Protein AF-A0A9W4TTJ5-F1 (afdb_monomer_lite)

Radius of gyration: 41.64 Å; chains: 1; bounding box: 112×116×108 Å

Structure (mmCIF, N/CA/C/O backbone):
data_AF-A0A9W4TTJ5-F1
#
_entry.id   AF-A0A9W4TTJ5-F1
#
loop_
_atom_site.group_PDB
_atom_site.id
_atom_site.type_symbol
_atom_site.label_atom_id
_atom_site.label_alt_id
_atom_site.label_comp_id
_atom_site.label_asym_id
_atom_site.label_entity_id
_atom_site.label_seq_id
_atom_site.pdbx_PDB_ins_code
_atom_site.Cartn_x
_atom_site.Cartn_y
_atom_site.Cartn_z
_atom_site.occupancy
_atom_site.B_iso_or_equiv
_atom_site.auth_seq_id
_atom_site.auth_comp_id
_atom_site.auth_asym_id
_atom_site.auth_atom_id
_atom_site.pdbx_PDB_model_num
ATOM 1 N N . MET A 1 1 ? -39.920 -9.223 33.419 1.00 77.06 1 MET A N 1
ATOM 2 C CA . MET A 1 1 ? -38.624 -9.877 33.773 1.00 77.06 1 MET A CA 1
ATOM 3 C C . MET A 1 1 ? -37.511 -9.271 32.918 1.00 77.06 1 MET A C 1
ATOM 5 O O . MET A 1 1 ? -37.750 -9.082 31.733 1.00 77.06 1 MET A O 1
ATOM 9 N N . LEU A 1 2 ? -36.345 -8.915 33.475 1.00 87.44 2 LEU A N 1
ATOM 10 C CA . LEU A 1 2 ? -35.277 -8.243 32.709 1.00 87.44 2 LEU A CA 1
ATOM 11 C C . LEU A 1 2 ? -34.411 -9.246 31.937 1.00 87.44 2 LEU A C 1
ATOM 13 O O . LEU A 1 2 ? -33.906 -10.200 32.526 1.00 87.44 2 LEU A O 1
ATOM 17 N N . GLN A 1 3 ? -34.194 -9.008 30.645 1.00 89.88 3 GLN A N 1
ATOM 18 C CA . GLN A 1 3 ? -33.392 -9.871 29.775 1.00 89.88 3 GLN A CA 1
ATOM 19 C C . GLN A 1 3 ? -32.126 -9.146 29.316 1.00 89.88 3 GLN A C 1
ATOM 21 O O . GLN A 1 3 ? -32.189 -8.151 28.594 1.00 89.88 3 GLN A O 1
ATOM 26 N N . LEU A 1 4 ? -30.961 -9.637 29.735 1.00 90.50 4 LEU A N 1
ATOM 27 C CA . LEU A 1 4 ? -29.662 -9.100 29.344 1.00 90.50 4 LEU A CA 1
ATOM 28 C C . LEU A 1 4 ? -29.084 -9.915 28.183 1.00 90.50 4 LEU A C 1
ATOM 30 O O . LEU A 1 4 ? -28.655 -11.055 28.356 1.00 90.50 4 LEU A O 1
ATOM 34 N N . HIS A 1 5 ? -28.999 -9.298 27.012 1.00 91.56 5 HIS A N 1
ATOM 35 C CA . HIS A 1 5 ? -28.418 -9.876 25.807 1.00 91.56 5 HIS A CA 1
ATOM 36 C C . HIS A 1 5 ? -26.919 -9.568 25.723 1.00 91.56 5 HIS A C 1
ATOM 38 O O . HIS A 1 5 ? -26.512 -8.403 25.676 1.00 91.56 5 HIS A O 1
ATOM 44 N N . VAL A 1 6 ? -26.093 -10.617 25.672 1.00 91.19 6 VAL A N 1
ATOM 45 C CA . VAL A 1 6 ? -24.621 -10.518 25.673 1.00 91.19 6 VAL A CA 1
ATOM 46 C C . VAL A 1 6 ? -23.963 -11.412 24.624 1.00 91.19 6 VAL A C 1
ATOM 48 O O . VAL A 1 6 ? -24.590 -12.305 24.048 1.00 91.19 6 VAL A O 1
ATOM 51 N N . TRP A 1 7 ? -22.668 -11.168 24.406 1.00 90.44 7 TRP A N 1
ATOM 52 C CA . TRP A 1 7 ? -21.776 -12.068 23.679 1.00 90.44 7 TRP A CA 1
ATOM 53 C C . TRP A 1 7 ? -21.343 -13.242 24.556 1.00 90.44 7 TRP A C 1
ATOM 55 O O . TRP A 1 7 ? -20.817 -13.024 25.648 1.00 90.44 7 TRP A O 1
ATOM 65 N N . GLY A 1 8 ? -21.473 -14.477 24.077 1.00 88.38 8 GLY A N 1
ATOM 66 C CA . GLY A 1 8 ? -21.010 -15.643 24.829 1.00 88.38 8 GLY A CA 1
ATOM 67 C C . GLY A 1 8 ? -21.363 -16.996 24.223 1.00 88.38 8 GLY A C 1
ATOM 68 O O . GLY A 1 8 ? -22.111 -17.095 23.249 1.00 88.38 8 GLY A O 1
ATOM 69 N N . ILE A 1 9 ? -20.768 -18.041 24.797 1.00 84.44 9 ILE A N 1
ATOM 70 C CA . ILE A 1 9 ? -20.909 -19.448 24.383 1.00 84.44 9 ILE A CA 1
ATOM 71 C C . ILE A 1 9 ? -20.936 -20.312 25.642 1.00 84.44 9 ILE A C 1
ATOM 73 O O . ILE A 1 9 ? -20.249 -20.001 26.613 1.00 84.44 9 ILE A O 1
ATOM 77 N N . ASN A 1 10 ? -21.687 -21.417 25.620 1.00 79.75 10 ASN A N 1
ATOM 78 C CA . ASN A 1 10 ? -21.668 -22.450 26.663 1.00 79.75 10 ASN A CA 1
ATOM 79 C C . ASN A 1 10 ? -21.830 -21.892 28.089 1.00 79.75 10 ASN A C 1
ATOM 81 O O . ASN A 1 10 ? -21.067 -22.251 28.979 1.00 79.75 10 ASN A O 1
ATOM 85 N N . ASN A 1 11 ? -22.804 -20.999 28.290 1.00 80.81 11 ASN A N 1
ATOM 86 C CA . ASN A 1 11 ? -23.084 -20.354 29.581 1.00 80.81 11 ASN A CA 1
ATOM 87 C C . ASN A 1 11 ? -21.908 -19.528 30.140 1.00 80.81 11 ASN A C 1
ATOM 89 O O . ASN A 1 11 ? -21.818 -19.307 31.339 1.00 80.81 11 ASN A O 1
ATOM 93 N N . SER A 1 12 ? -21.018 -19.048 29.270 1.00 82.56 12 SER A N 1
ATOM 94 C CA . SER A 1 12 ? -19.937 -18.129 29.625 1.00 82.56 12 SER A CA 1
ATOM 95 C C . SER A 1 12 ? -19.986 -16.884 28.742 1.00 82.56 12 SER A C 1
ATOM 97 O O . SER A 1 12 ? -20.263 -16.961 27.540 1.00 82.56 12 SER A O 1
ATOM 99 N N . ILE A 1 13 ? -19.732 -15.721 29.342 1.00 87.25 13 ILE A N 1
ATOM 100 C CA . ILE A 1 13 ? -19.665 -14.442 28.628 1.00 87.25 13 ILE A CA 1
ATOM 101 C C . ILE A 1 13 ? -18.306 -14.341 27.936 1.00 87.25 13 ILE A C 1
ATOM 103 O O . ILE A 1 13 ? -17.266 -14.652 28.516 1.00 87.25 13 ILE A O 1
ATOM 107 N N . SER A 1 14 ? -18.306 -13.910 26.679 1.00 88.81 14 SER A N 1
ATOM 108 C CA . SER A 1 14 ? -17.086 -13.795 25.890 1.00 88.81 14 SER A CA 1
ATOM 109 C C . SER A 1 14 ? -16.284 -12.542 26.229 1.00 88.81 14 SER A C 1
ATOM 111 O O . SER A 1 14 ? -16.827 -11.451 26.382 1.00 88.81 14 SER A O 1
ATOM 113 N N . ILE A 1 15 ? -14.960 -12.693 26.197 1.00 88.06 15 ILE A N 1
ATOM 114 C CA . ILE A 1 15 ? -13.967 -11.620 26.354 1.00 88.06 15 ILE A CA 1
ATOM 115 C C . ILE A 1 15 ? -14.020 -10.586 25.209 1.00 88.06 15 ILE A C 1
ATOM 117 O O . ILE A 1 15 ? -13.455 -9.502 25.325 1.00 88.06 15 ILE A O 1
ATOM 121 N N . ILE A 1 16 ? -14.708 -10.885 24.099 1.00 89.12 16 ILE A N 1
ATOM 122 C CA . ILE A 1 16 ? -14.801 -9.979 22.940 1.00 89.12 16 ILE A CA 1
ATOM 123 C C . ILE A 1 16 ? -15.428 -8.627 23.310 1.00 89.12 16 ILE A C 1
ATOM 125 O O . ILE A 1 16 ? -15.046 -7.610 22.735 1.00 89.12 16 ILE A O 1
ATOM 129 N N . SER A 1 17 ? -16.350 -8.596 24.278 1.00 90.44 17 SER A N 1
ATOM 130 C CA . SER A 1 17 ? -16.994 -7.364 24.741 1.00 90.44 17 SER A CA 1
ATOM 131 C C . SER A 1 17 ? -16.802 -7.176 26.252 1.00 90.44 17 SER A C 1
ATOM 133 O O . SER A 1 17 ? -17.544 -7.766 27.044 1.00 90.44 17 SER A O 1
ATOM 135 N N . PRO A 1 18 ? -15.855 -6.315 26.670 1.00 91.69 18 PRO A N 1
ATOM 136 C CA . PRO A 1 18 ? -15.650 -5.971 28.078 1.00 91.69 18 PRO A CA 1
ATOM 137 C C . PRO A 1 18 ? -16.889 -5.338 28.723 1.00 91.69 18 PRO A C 1
ATOM 139 O O . PRO A 1 18 ? -17.163 -5.568 29.897 1.00 91.69 18 PRO A O 1
ATOM 142 N N . GLU A 1 19 ? -17.681 -4.589 27.949 1.00 92.12 19 GLU A N 1
ATOM 143 C CA . GLU A 1 19 ? -18.937 -3.989 28.416 1.00 92.12 19 GLU A CA 1
ATOM 144 C C . GLU A 1 19 ? -19.959 -5.048 28.853 1.00 92.12 19 GLU A C 1
ATOM 146 O O . GLU A 1 19 ? -20.616 -4.872 29.877 1.00 92.12 19 GLU A O 1
ATOM 151 N N . CYS A 1 20 ? -20.065 -6.175 28.134 1.00 91.00 20 CYS A N 1
ATOM 152 C CA . CYS A 1 20 ? -20.955 -7.275 28.524 1.00 91.00 20 CYS A CA 1
ATOM 153 C C . CYS A 1 20 ? -20.565 -7.859 29.890 1.00 91.00 20 CYS A C 1
ATOM 155 O O . CYS A 1 20 ? -21.432 -8.138 30.719 1.00 91.00 20 CYS A O 1
ATOM 157 N N . ILE A 1 21 ? -19.260 -8.005 30.134 1.00 88.06 21 ILE A N 1
ATOM 158 C CA . ILE A 1 21 ? -18.724 -8.506 31.404 1.00 88.06 21 ILE A CA 1
ATOM 159 C C . ILE A 1 21 ? -18.997 -7.496 32.525 1.00 88.06 21 ILE A C 1
ATOM 161 O O . ILE A 1 21 ? -19.544 -7.871 33.561 1.00 88.06 21 ILE A O 1
ATOM 165 N N . ALA A 1 22 ? -18.714 -6.210 32.299 1.00 88.44 22 ALA A N 1
ATOM 166 C CA . ALA A 1 22 ? -18.931 -5.157 33.290 1.00 88.44 22 ALA A CA 1
ATOM 167 C C . ALA A 1 22 ? -20.396 -5.078 33.756 1.00 88.44 22 ALA A C 1
ATOM 169 O O . ALA A 1 22 ? -20.662 -4.989 34.954 1.00 88.44 22 ALA A O 1
ATOM 170 N N . ILE A 1 23 ? -21.353 -5.161 32.826 1.00 88.62 23 ILE A N 1
ATOM 171 C CA . ILE A 1 23 ? -22.783 -5.141 33.165 1.00 88.62 23 ILE A CA 1
ATOM 172 C C . ILE A 1 23 ? -23.198 -6.412 33.894 1.00 88.62 23 ILE A C 1
ATOM 174 O O . ILE A 1 23 ? -23.952 -6.333 34.859 1.00 88.62 23 ILE A O 1
ATOM 178 N N . SER A 1 24 ? -22.689 -7.575 33.484 1.00 85.06 24 SER A N 1
ATOM 179 C CA . SER A 1 24 ? -22.984 -8.819 34.197 1.00 85.06 24 SER A CA 1
ATOM 180 C C . SER A 1 24 ? -22.539 -8.756 35.661 1.00 85.06 24 SER A C 1
ATOM 182 O O . SER A 1 24 ? -23.285 -9.174 36.544 1.00 85.06 24 SER A O 1
ATOM 184 N N . TRP A 1 25 ? -21.383 -8.141 35.936 1.00 83.00 25 TRP A N 1
ATOM 185 C CA . TRP A 1 25 ? -20.897 -7.916 37.296 1.00 83.00 25 TRP A CA 1
ATOM 186 C C . TRP A 1 25 ? -21.751 -6.902 38.059 1.00 83.00 25 TRP A C 1
ATOM 188 O O . TRP A 1 25 ? -22.057 -7.140 39.226 1.00 83.00 25 TRP A O 1
ATOM 198 N N . LEU A 1 26 ? -22.181 -5.813 37.416 1.00 82.31 26 LEU A N 1
ATOM 199 C CA . LEU A 1 26 ? -23.078 -4.823 38.025 1.00 82.31 26 LEU A CA 1
ATOM 200 C C . LEU A 1 26 ? -24.426 -5.434 38.417 1.00 82.31 26 LEU A C 1
ATOM 202 O O . LEU A 1 26 ? -24.849 -5.303 39.562 1.00 82.31 26 LEU A O 1
ATOM 206 N N . ILE A 1 27 ? -25.077 -6.134 37.486 1.00 80.81 27 ILE A N 1
ATOM 207 C CA . ILE A 1 27 ? -26.400 -6.722 37.711 1.00 80.81 27 ILE A CA 1
ATOM 208 C C . ILE A 1 27 ? -26.322 -7.879 38.717 1.00 80.81 27 ILE A C 1
ATOM 210 O O . ILE A 1 27 ? -27.228 -8.043 39.524 1.00 80.81 27 ILE A O 1
ATOM 214 N N . SER A 1 28 ? -25.221 -8.640 38.754 1.00 78.12 28 SER A N 1
ATOM 215 C CA . SER A 1 28 ? -25.053 -9.711 39.752 1.00 78.12 28 SER A CA 1
ATOM 216 C C . SER A 1 28 ? -25.068 -9.222 41.201 1.00 78.12 28 SER A C 1
ATOM 218 O O . SER A 1 28 ? -25.373 -9.997 42.104 1.00 78.12 28 SER A O 1
ATOM 220 N N . LYS A 1 29 ? -24.734 -7.947 41.425 1.00 75.38 29 LYS A N 1
ATOM 221 C CA . LYS A 1 29 ? -24.727 -7.333 42.754 1.00 75.38 29 LYS A CA 1
ATOM 222 C C . LYS A 1 29 ? -25.994 -6.527 43.053 1.00 75.38 29 LYS A C 1
ATOM 224 O O . LYS A 1 29 ? -26.147 -6.087 44.189 1.00 75.38 29 LYS A O 1
ATOM 229 N N . SER A 1 30 ? -26.880 -6.325 42.076 1.00 73.19 30 SER A N 1
ATOM 230 C CA . SER A 1 30 ? -28.169 -5.673 42.308 1.00 73.19 30 SER A CA 1
ATOM 231 C C . SER A 1 30 ? -29.232 -6.696 42.717 1.00 73.19 30 SER A C 1
ATOM 233 O O . SER A 1 30 ? -29.167 -7.873 42.367 1.00 73.19 30 SER A O 1
ATOM 235 N N . ASN A 1 31 ? -30.248 -6.245 43.454 1.00 73.00 31 ASN A N 1
ATOM 236 C CA . ASN A 1 31 ? -31.358 -7.097 43.907 1.00 73.00 31 ASN A CA 1
ATOM 237 C C . ASN A 1 31 ? -32.425 -7.340 42.817 1.00 73.00 31 ASN A C 1
ATOM 239 O O . ASN A 1 31 ? -33.556 -7.713 43.128 1.00 73.00 31 ASN A O 1
ATOM 243 N N . LEU A 1 32 ? -32.107 -7.097 41.543 1.00 77.62 32 LEU A N 1
ATOM 244 C CA . LEU A 1 32 ? -33.068 -7.189 40.444 1.00 77.62 32 LEU A CA 1
ATOM 245 C C . LEU A 1 32 ? -33.240 -8.637 39.962 1.00 77.62 32 LEU A C 1
ATOM 247 O O . LEU A 1 32 ? -32.297 -9.426 39.917 1.00 77.62 32 LEU A O 1
ATOM 251 N N . GLU A 1 33 ? -34.451 -8.993 39.531 1.00 81.94 33 GLU A N 1
ATOM 252 C CA . GLU A 1 33 ? -34.690 -10.257 38.834 1.00 81.94 33 GLU A CA 1
ATOM 253 C C . GLU A 1 33 ? -34.352 -10.125 37.345 1.00 81.94 33 GLU A C 1
ATOM 255 O O . GLU A 1 33 ? -35.040 -9.437 36.586 1.00 81.94 33 GLU A O 1
ATOM 260 N N . TYR A 1 34 ? -33.286 -10.807 36.924 1.00 85.06 34 TYR A N 1
ATOM 261 C CA . TYR A 1 34 ? -32.784 -10.775 35.554 1.00 85.06 34 TYR A CA 1
ATOM 262 C C . TYR A 1 34 ? -32.434 -12.166 35.019 1.00 85.06 34 TYR A C 1
ATOM 264 O O . TYR A 1 34 ? -32.183 -13.098 35.785 1.00 85.06 34 TYR A O 1
ATOM 272 N N . GLU A 1 35 ? -32.375 -12.273 33.696 1.00 88.12 35 GLU A N 1
ATOM 273 C CA . GLU A 1 35 ? -31.934 -13.439 32.933 1.00 88.12 35 GLU A CA 1
ATOM 274 C C . GLU A 1 35 ? -30.853 -13.024 31.929 1.00 88.12 35 GLU A C 1
ATOM 276 O O . GLU A 1 35 ? -30.973 -11.987 31.276 1.00 88.12 35 GLU A O 1
ATOM 281 N N . VAL A 1 36 ? -29.789 -13.820 31.796 1.00 88.31 36 VAL A N 1
ATOM 282 C CA . VAL A 1 36 ? -28.696 -13.558 30.848 1.00 88.31 36 VAL A CA 1
ATOM 283 C C . VAL A 1 36 ? -28.863 -14.448 29.622 1.00 88.31 36 VAL A C 1
ATOM 285 O O . VAL A 1 36 ? -28.813 -15.676 29.715 1.00 88.31 36 VAL A O 1
ATOM 288 N N . ILE A 1 37 ? -29.031 -13.828 28.456 1.00 89.94 37 ILE A N 1
ATOM 289 C CA . ILE A 1 37 ? -29.275 -14.505 27.183 1.00 89.94 37 ILE A CA 1
ATOM 290 C C . ILE A 1 37 ? -28.055 -14.351 26.270 1.00 89.94 37 ILE A C 1
ATOM 292 O O . ILE A 1 37 ? -27.664 -13.247 25.873 1.00 89.94 37 ILE A O 1
ATOM 296 N N . LEU A 1 38 ? -27.478 -15.486 25.872 1.00 88.88 38 LEU A N 1
ATOM 297 C CA . LEU A 1 38 ? -26.341 -15.562 24.947 1.00 88.88 38 LEU A CA 1
ATOM 298 C C . LEU A 1 38 ? -26.800 -15.439 23.485 1.00 88.88 38 LEU A C 1
ATOM 300 O O . LEU A 1 38 ? -26.711 -16.382 22.702 1.00 88.88 38 LEU A O 1
ATOM 304 N N . SER A 1 39 ? -27.349 -14.281 23.125 1.00 87.62 39 SER A N 1
ATOM 305 C CA . SER A 1 39 ? -27.965 -14.070 21.805 1.00 87.62 39 SER A CA 1
ATOM 306 C C . SER A 1 39 ? -26.962 -13.934 20.657 1.00 87.62 39 SER A C 1
ATOM 308 O O . SER A 1 39 ? -27.263 -14.351 19.540 1.00 87.62 39 SER A O 1
ATOM 310 N N . ASN A 1 40 ? -25.783 -13.342 20.901 1.00 89.44 40 ASN A N 1
ATOM 311 C CA . ASN A 1 40 ? -24.770 -13.025 19.877 1.00 89.44 40 ASN A CA 1
ATOM 312 C C . ASN A 1 40 ? -25.302 -12.224 18.664 1.00 89.44 40 ASN A C 1
ATOM 314 O O . ASN A 1 40 ? -24.637 -12.113 17.632 1.00 89.44 40 ASN A O 1
ATOM 318 N N . ASN A 1 41 ? -26.504 -11.651 18.778 1.00 87.38 41 ASN A N 1
ATOM 319 C CA . ASN A 1 41 ? -27.199 -10.967 17.702 1.00 87.38 41 ASN A CA 1
ATOM 320 C C . ASN A 1 41 ? -27.193 -9.459 17.951 1.00 87.38 41 ASN A C 1
ATOM 322 O O . ASN A 1 41 ? -27.959 -8.939 18.760 1.00 87.38 41 ASN A O 1
ATOM 326 N N . THR A 1 42 ? -26.349 -8.742 17.211 1.00 87.25 42 THR A N 1
ATOM 327 C CA . THR A 1 42 ? -26.267 -7.278 17.292 1.00 87.25 42 THR A CA 1
ATOM 328 C C . THR A 1 42 ? -27.552 -6.580 16.863 1.00 87.25 42 THR A C 1
ATOM 330 O O . THR A 1 42 ? -27.821 -5.491 17.349 1.00 87.25 42 THR A O 1
ATOM 333 N N . ASN A 1 43 ? -28.351 -7.203 15.990 1.00 86.25 43 ASN A N 1
ATOM 334 C CA . ASN A 1 43 ? -29.550 -6.588 15.412 1.00 86.25 43 ASN A CA 1
ATOM 335 C C . ASN A 1 43 ? -30.696 -6.453 16.423 1.00 86.25 43 ASN A C 1
ATOM 337 O O . ASN A 1 43 ? -31.710 -5.840 16.110 1.00 86.25 43 ASN A O 1
ATOM 341 N N . LEU A 1 44 ? -30.568 -7.067 17.604 1.00 85.38 44 LEU A N 1
ATOM 342 C CA . LEU A 1 44 ? -31.515 -6.847 18.690 1.00 85.38 44 LEU A CA 1
ATOM 343 C C . LEU A 1 44 ? -31.405 -5.423 19.227 1.00 85.38 44 LEU A C 1
ATOM 345 O O . LEU A 1 44 ? -32.409 -4.894 19.669 1.00 85.38 44 LEU A O 1
ATOM 349 N N . SER A 1 45 ? -30.214 -4.818 19.172 1.00 86.06 45 SER A N 1
ATOM 350 C CA . SER A 1 45 ? -29.908 -3.473 19.665 1.00 86.06 45 SER A CA 1
ATOM 351 C C . SER A 1 45 ? -30.117 -2.413 18.589 1.00 86.06 45 SER A C 1
ATOM 353 O O . SER A 1 45 ? -29.627 -2.571 17.472 1.00 86.06 45 SER A O 1
ATOM 355 N N . ASN A 1 46 ? -30.733 -1.283 18.946 1.00 84.38 46 ASN A N 1
ATOM 356 C CA . ASN A 1 46 ? -30.862 -0.129 18.041 1.00 84.38 46 ASN A CA 1
ATOM 357 C C . ASN A 1 46 ? -29.495 0.451 17.643 1.00 84.38 46 ASN A C 1
ATOM 359 O O . ASN A 1 46 ? -29.344 1.001 16.558 1.00 84.38 46 ASN A O 1
ATOM 363 N N . LEU A 1 47 ? -28.483 0.292 18.504 1.00 83.19 47 LEU A N 1
ATOM 364 C CA . LEU A 1 47 ? -27.108 0.728 18.243 1.00 83.19 47 LEU A CA 1
ATOM 365 C C . LEU A 1 47 ? -26.277 -0.331 17.506 1.00 83.19 47 LEU A C 1
ATOM 367 O O . LEU A 1 47 ? -25.068 -0.162 17.351 1.00 83.19 47 LEU A O 1
ATOM 371 N N . ASN A 1 48 ? -26.882 -1.459 17.113 1.00 85.88 48 ASN A N 1
ATOM 372 C CA . ASN A 1 48 ? -26.180 -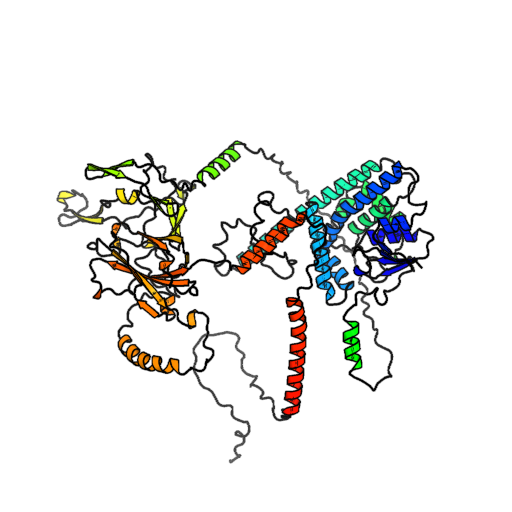2.614 16.553 1.00 85.88 48 ASN A CA 1
ATOM 373 C C . ASN A 1 48 ? -24.986 -3.080 17.416 1.00 85.88 48 ASN A C 1
ATOM 375 O O . ASN A 1 48 ? -24.001 -3.625 16.910 1.00 85.88 48 ASN A O 1
ATOM 379 N N . LYS A 1 49 ? -25.073 -2.878 18.736 1.00 86.44 49 LYS A N 1
ATOM 380 C CA . LYS A 1 49 ? -24.031 -3.200 19.716 1.00 86.44 49 LYS A CA 1
ATOM 381 C C . LYS A 1 49 ? -24.645 -3.910 20.918 1.00 86.44 49 LYS A C 1
ATOM 383 O O . LYS A 1 49 ? -25.696 -3.512 21.411 1.00 86.44 49 LYS A O 1
ATOM 388 N N . LEU A 1 50 ? -23.969 -4.956 21.386 1.00 90.38 50 LEU A N 1
ATOM 389 C CA . LEU A 1 50 ? -24.234 -5.588 22.680 1.00 90.38 50 LEU A CA 1
ATOM 390 C C . LEU A 1 50 ? -23.212 -5.045 23.690 1.00 90.38 50 LEU A C 1
ATOM 392 O O . LEU A 1 50 ? -22.064 -4.809 23.294 1.00 90.38 50 LEU A O 1
ATOM 396 N N . PRO A 1 51 ? -23.578 -4.859 24.966 1.00 92.69 51 PRO A N 1
ATOM 397 C CA . PRO A 1 51 ? -24.755 -5.407 25.656 1.00 92.69 51 PRO A CA 1
ATOM 398 C C . PRO A 1 51 ? -26.065 -4.633 25.431 1.00 92.69 51 PRO A C 1
ATOM 400 O O . PRO A 1 51 ? -26.055 -3.429 25.177 1.00 92.69 51 PRO A O 1
ATOM 403 N N . CYS A 1 52 ? -27.193 -5.335 25.553 1.00 92.00 52 CYS A N 1
ATOM 404 C CA . CYS A 1 52 ? -28.539 -4.766 25.460 1.00 92.00 52 CYS A CA 1
ATOM 405 C C . CYS A 1 52 ? -29.435 -5.345 26.561 1.00 92.00 52 CYS A C 1
ATOM 407 O O . CYS A 1 52 ? -29.459 -6.561 26.752 1.00 92.00 52 CYS A O 1
ATOM 409 N N . LEU A 1 53 ? -30.154 -4.488 27.284 1.00 90.56 53 LEU A N 1
ATOM 410 C CA . LEU A 1 53 ? -31.124 -4.884 28.302 1.00 90.56 53 LEU A CA 1
ATOM 411 C C . LEU A 1 53 ? -32.536 -4.650 27.764 1.00 90.56 53 LEU A C 1
ATOM 413 O O . LEU A 1 53 ? -32.906 -3.517 27.453 1.00 90.56 53 LEU A O 1
ATOM 417 N N . ILE A 1 54 ? -33.317 -5.720 27.670 1.00 89.94 54 ILE A N 1
ATOM 418 C CA . ILE A 1 54 ? -34.698 -5.693 27.197 1.00 89.94 54 ILE A CA 1
ATOM 419 C C . ILE A 1 54 ? -35.619 -5.931 28.393 1.00 89.94 54 ILE A C 1
ATOM 421 O O . ILE A 1 54 ? -35.507 -6.925 29.113 1.00 89.94 54 ILE A O 1
ATOM 425 N N . SER A 1 55 ? -36.512 -4.975 28.620 1.00 86.38 55 SER A N 1
ATOM 426 C CA . SER A 1 55 ? -37.676 -5.108 29.490 1.00 86.38 55 SER A CA 1
ATOM 427 C C . SER A 1 55 ? -38.921 -5.354 28.629 1.00 86.38 55 SER A C 1
ATOM 429 O O . SER A 1 55 ? -38.859 -5.306 27.404 1.00 86.38 55 SER A O 1
ATOM 431 N N . GLU A 1 56 ? -40.074 -5.586 29.251 1.00 82.00 56 GLU A N 1
ATOM 432 C CA . GLU A 1 56 ? -41.330 -5.860 28.534 1.00 82.00 56 GLU A CA 1
ATOM 433 C C . GLU A 1 56 ? -41.773 -4.696 27.631 1.00 82.00 56 GLU A C 1
ATOM 435 O O . GLU A 1 56 ? -42.428 -4.922 26.616 1.00 82.00 56 GLU A O 1
ATOM 440 N N . THR A 1 57 ? -41.390 -3.459 27.968 1.00 82.31 57 THR A N 1
ATOM 441 C CA . THR A 1 57 ? -41.780 -2.250 27.221 1.00 82.31 57 THR A CA 1
ATOM 442 C C . THR A 1 57 ? -40.606 -1.437 26.681 1.00 82.31 57 THR A C 1
ATOM 444 O O . THR A 1 57 ? -40.768 -0.726 25.695 1.00 82.31 57 THR A O 1
ATOM 447 N N . ASN A 1 58 ? -39.435 -1.518 27.322 1.00 87.88 58 ASN A N 1
ATOM 448 C CA . ASN A 1 58 ? -38.305 -0.625 27.067 1.00 87.88 58 ASN A CA 1
ATOM 449 C C . ASN A 1 58 ? -37.035 -1.407 26.745 1.00 87.88 58 ASN A C 1
ATOM 451 O O . ASN A 1 58 ? -36.813 -2.505 27.256 1.00 87.88 58 ASN A O 1
ATOM 455 N N . GLN A 1 59 ? -36.165 -0.778 25.964 1.00 89.56 59 GLN A N 1
ATOM 456 C CA . GLN A 1 59 ? -34.869 -1.308 25.579 1.00 89.56 59 GLN A CA 1
ATOM 457 C C . GLN A 1 59 ? -33.771 -0.303 25.926 1.00 89.56 59 GLN A C 1
ATOM 459 O O . GLN A 1 59 ? -33.870 0.864 25.554 1.00 89.56 59 GLN A O 1
ATOM 464 N N . TYR A 1 60 ? -32.718 -0.772 26.593 1.00 90.31 60 TYR A N 1
ATOM 465 C CA . TYR A 1 60 ? -31.558 0.029 26.989 1.00 90.31 60 TYR A CA 1
ATOM 466 C C . TYR A 1 60 ? -30.297 -0.548 26.341 1.00 90.31 60 TYR A C 1
ATOM 468 O O . TYR A 1 60 ? -30.029 -1.749 26.458 1.00 90.31 60 TYR A O 1
ATOM 476 N N . ASN A 1 61 ? -29.523 0.280 25.640 1.00 89.88 61 ASN A N 1
ATOM 477 C CA . ASN A 1 61 ? -28.403 -0.163 24.812 1.00 89.88 61 ASN A CA 1
ATOM 478 C C . ASN A 1 61 ? -27.059 0.368 25.330 1.00 89.88 61 ASN A C 1
ATOM 480 O O . ASN A 1 61 ? -26.881 1.555 25.597 1.00 89.88 61 ASN A O 1
ATOM 484 N N . GLY A 1 62 ? -26.065 -0.517 25.404 1.00 88.12 62 GLY A N 1
ATOM 485 C CA . GLY A 1 62 ? -24.714 -0.165 25.832 1.00 88.12 62 GLY A CA 1
ATOM 486 C C . GLY A 1 62 ? -24.585 0.110 27.333 1.00 88.12 62 GLY A C 1
ATOM 487 O O . GLY A 1 62 ? -25.550 0.100 28.094 1.00 88.12 62 GLY A O 1
ATOM 488 N N . PHE A 1 63 ? -23.348 0.342 27.772 1.00 89.88 63 PHE A N 1
ATOM 489 C CA . PHE A 1 63 ? -23.024 0.444 29.196 1.00 89.88 63 PHE A CA 1
ATOM 490 C C . PHE A 1 63 ? -23.732 1.599 29.918 1.00 89.88 63 PHE A C 1
ATOM 492 O O . PHE A 1 63 ? -24.323 1.382 30.971 1.00 89.88 63 PHE A O 1
ATOM 499 N N . ASN A 1 64 ? -23.707 2.811 29.356 1.00 89.19 64 ASN A N 1
ATOM 500 C CA . ASN A 1 64 ? -24.198 4.007 30.049 1.00 89.19 64 ASN A CA 1
ATOM 501 C C . ASN A 1 64 ? -25.724 4.015 30.231 1.00 89.19 64 ASN A C 1
ATOM 503 O O . ASN A 1 64 ? -26.201 4.369 31.304 1.00 89.19 64 ASN A O 1
ATOM 507 N N . GLU A 1 65 ? -26.496 3.618 29.213 1.00 88.69 65 GLU A N 1
ATOM 508 C CA . GLU A 1 65 ? -27.963 3.588 29.314 1.00 88.69 65 GLU A CA 1
ATOM 509 C C . GLU A 1 65 ? -28.429 2.522 30.303 1.00 88.69 65 GLU A C 1
ATOM 511 O O . GLU A 1 65 ? -29.301 2.777 31.131 1.00 88.69 65 GLU A O 1
ATOM 516 N N . ILE A 1 66 ? -27.802 1.343 30.253 1.00 88.75 66 ILE A N 1
ATOM 517 C CA . ILE A 1 66 ? -28.099 0.248 31.176 1.00 88.75 66 ILE A CA 1
ATOM 518 C C . ILE A 1 66 ? -27.702 0.638 32.603 1.00 88.75 66 ILE A C 1
ATOM 520 O O . ILE A 1 66 ? -28.449 0.370 33.539 1.00 88.75 66 ILE A O 1
ATOM 524 N N . LEU A 1 67 ? -26.573 1.326 32.785 1.00 87.31 67 LEU A N 1
ATOM 525 C CA . LEU A 1 67 ? -26.161 1.832 34.090 1.00 87.31 67 LEU A CA 1
ATOM 526 C C . LEU A 1 67 ? -27.140 2.872 34.650 1.00 87.31 67 LEU A C 1
ATOM 528 O O . LEU A 1 67 ? -27.505 2.794 35.821 1.00 87.31 67 LEU A O 1
ATOM 532 N N . ASN A 1 68 ? -27.597 3.805 33.812 1.00 85.19 68 ASN A N 1
ATOM 533 C CA . ASN A 1 68 ? -28.601 4.799 34.192 1.00 85.19 68 ASN A CA 1
ATOM 534 C C . ASN A 1 68 ? -29.949 4.154 34.554 1.00 85.19 68 ASN A C 1
ATOM 536 O O . ASN A 1 68 ? -30.668 4.668 35.403 1.00 85.19 68 ASN A O 1
ATOM 540 N N . PHE A 1 69 ? -30.292 3.025 33.932 1.00 84.69 69 PHE A N 1
ATOM 541 C CA . PHE A 1 69 ? -31.487 2.264 34.289 1.00 84.69 69 PHE A CA 1
ATOM 542 C C . PHE A 1 69 ? -31.324 1.503 35.608 1.00 84.69 69 PHE A C 1
ATOM 544 O O . PHE A 1 69 ? -32.242 1.479 36.422 1.00 84.69 69 PHE A O 1
ATOM 551 N N . ILE A 1 70 ? -30.160 0.883 35.820 1.00 79.50 70 ILE A N 1
ATOM 552 C CA . ILE A 1 70 ? -29.882 0.104 37.030 1.00 79.50 70 ILE A CA 1
ATOM 553 C C . ILE A 1 70 ? -29.764 1.011 38.260 1.00 79.50 70 ILE A C 1
ATOM 555 O O . ILE A 1 70 ? -29.965 0.482 39.345 1.00 79.50 70 ILE A O 1
ATOM 559 N N . MET A 1 71 ? -29.454 2.313 38.084 1.00 63.88 71 MET A N 1
ATOM 560 C CA . MET A 1 71 ? -29.180 3.336 39.117 1.00 63.88 71 MET A CA 1
ATOM 561 C C . MET A 1 71 ? -29.579 2.918 40.529 1.00 63.88 71 MET A C 1
ATOM 563 O O . MET A 1 71 ? -30.630 3.278 41.052 1.00 63.88 71 MET A O 1
ATOM 567 N N . ASP A 1 72 ? -28.671 2.163 41.134 1.00 56.41 72 ASP A N 1
ATOM 568 C CA . ASP A 1 72 ? -28.738 1.771 42.523 1.00 56.41 72 ASP A CA 1
ATOM 569 C C . ASP A 1 72 ? -27.790 2.711 43.273 1.00 56.41 72 ASP A C 1
ATOM 571 O O . ASP A 1 72 ? -26.638 2.902 42.856 1.00 56.41 72 ASP A O 1
ATOM 575 N N . ASP A 1 73 ? -28.246 3.255 44.405 1.00 58.44 73 ASP A N 1
ATOM 576 C CA . ASP A 1 73 ? -27.526 4.159 45.331 1.00 58.44 73 ASP A CA 1
ATOM 577 C C . ASP A 1 73 ? -26.143 3.632 45.798 1.00 58.44 73 ASP A C 1
ATOM 579 O O . ASP A 1 73 ? -25.413 4.289 46.550 1.00 58.44 73 ASP A O 1
ATOM 583 N N . VAL A 1 74 ? -25.801 2.407 45.397 1.00 62.41 74 VAL A N 1
ATOM 584 C CA . VAL A 1 74 ? -24.628 1.628 45.778 1.00 62.41 74 VAL A CA 1
ATOM 585 C C . VAL A 1 74 ? -23.389 1.991 44.953 1.00 62.41 74 VAL A C 1
ATOM 587 O O . VAL A 1 74 ? -22.303 2.058 45.530 1.00 62.41 74 VAL A O 1
ATOM 590 N N . TYR A 1 75 ? -23.532 2.238 43.643 1.00 67.44 75 TYR A N 1
ATOM 591 C CA . TYR A 1 75 ? -22.393 2.360 42.707 1.00 67.44 75 TYR A CA 1
ATOM 592 C C . TYR A 1 75 ? -22.205 3.749 42.101 1.00 67.44 75 TYR A C 1
ATOM 594 O O . TYR A 1 75 ? -21.169 4.022 41.489 1.00 67.44 75 TYR A O 1
ATOM 602 N N . THR A 1 76 ? -23.185 4.636 42.271 1.00 69.88 76 THR A N 1
ATOM 603 C CA . THR A 1 76 ? -23.053 6.047 41.917 1.00 69.88 76 THR A CA 1
ATOM 604 C C . THR A 1 76 ? -22.627 6.841 43.149 1.00 69.88 76 THR A C 1
ATOM 606 O O . THR A 1 76 ? -23.331 6.809 44.163 1.00 69.88 76 THR A O 1
ATOM 609 N N . PRO A 1 77 ? -21.500 7.571 43.106 1.00 70.69 77 PRO A N 1
ATOM 610 C CA . PRO A 1 77 ? -21.122 8.426 44.222 1.00 70.69 77 PRO A CA 1
ATOM 611 C C . PRO A 1 77 ? -22.182 9.517 44.448 1.00 70.69 77 PRO A C 1
ATOM 613 O O . PRO A 1 77 ? -22.840 9.964 43.511 1.00 70.69 77 PRO A O 1
ATOM 616 N N . LYS A 1 78 ? -22.374 9.940 45.704 1.00 72.88 78 LYS A N 1
ATOM 617 C CA . LYS A 1 78 ? -23.407 10.929 46.073 1.00 72.88 78 LYS A CA 1
ATOM 618 C C . LYS A 1 78 ? -22.959 12.381 45.874 1.00 72.88 78 LYS A C 1
ATOM 620 O O . LYS A 1 78 ? -23.801 13.250 45.682 1.00 72.88 78 LYS A O 1
ATOM 625 N N . ASN A 1 79 ? -21.652 12.645 45.913 1.00 82.69 79 ASN A N 1
ATOM 626 C CA . ASN A 1 79 ? -21.105 13.988 45.724 1.00 82.69 79 ASN A CA 1
ATOM 627 C C . ASN A 1 79 ? -21.091 14.366 44.239 1.00 82.69 79 ASN A C 1
ATOM 629 O O . ASN A 1 79 ? -20.678 13.563 43.404 1.00 82.69 79 ASN A O 1
ATOM 633 N N . ALA A 1 80 ? -21.458 15.610 43.921 1.00 84.50 80 ALA A N 1
ATOM 634 C CA . ALA A 1 80 ? -21.492 16.106 42.542 1.00 84.50 80 ALA A CA 1
ATOM 635 C C . ALA A 1 80 ? -20.118 16.040 41.842 1.00 84.50 80 ALA A C 1
ATOM 637 O O . ALA A 1 80 ? -20.037 15.673 40.672 1.00 84.50 80 ALA A O 1
ATOM 638 N N . GLU A 1 81 ? -19.030 16.340 42.561 1.00 84.62 81 GLU A N 1
ATOM 639 C CA . GLU A 1 81 ? -17.665 16.234 42.023 1.00 84.62 81 GLU A CA 1
ATOM 640 C C . GLU A 1 81 ? -17.304 14.783 41.684 1.00 84.62 81 GLU A C 1
ATOM 642 O O . GLU A 1 81 ? -16.863 14.490 40.574 1.00 84.62 81 GLU A O 1
ATOM 647 N N . ASP A 1 82 ? -17.569 13.856 42.607 1.00 82.81 82 ASP A N 1
ATOM 648 C CA . ASP A 1 82 ? -17.301 12.431 42.415 1.00 82.81 82 ASP A CA 1
ATOM 649 C C . ASP A 1 82 ? -18.163 11.834 41.287 1.00 82.81 82 ASP A C 1
ATOM 651 O O . ASP A 1 82 ? -17.700 10.966 40.545 1.00 82.81 82 ASP A O 1
ATOM 655 N N . GLN A 1 83 ? -19.398 12.317 41.104 1.00 84.38 83 GLN A N 1
ATOM 656 C CA . GLN A 1 83 ? -20.258 11.934 39.976 1.00 84.38 83 GLN A CA 1
ATOM 657 C C . GLN A 1 83 ? -19.655 12.358 38.640 1.00 84.38 83 GLN A C 1
ATOM 659 O O . GLN A 1 83 ? -19.599 11.552 37.708 1.00 84.38 83 GLN A O 1
ATOM 664 N N . LEU A 1 84 ? -19.156 13.590 38.554 1.00 85.94 84 LEU A N 1
ATOM 665 C CA . LEU A 1 84 ? -18.520 14.108 37.346 1.00 85.94 84 LEU A CA 1
ATOM 666 C C . LEU A 1 84 ? -17.205 13.370 37.048 1.00 85.94 84 LEU A C 1
ATOM 668 O O . LEU A 1 84 ? -16.919 13.038 35.893 1.00 85.94 84 LEU A O 1
ATOM 672 N N . ILE A 1 85 ? -16.429 13.030 38.081 1.00 85.62 85 ILE A N 1
ATOM 673 C CA . ILE A 1 85 ? -15.231 12.190 37.942 1.00 85.62 85 ILE A CA 1
ATOM 674 C C . ILE A 1 85 ? -15.612 10.789 37.445 1.00 85.62 85 ILE A C 1
ATOM 676 O O . ILE A 1 85 ? -14.993 10.286 36.510 1.00 85.62 85 ILE A O 1
ATOM 680 N N . ASN A 1 86 ? -16.661 10.174 37.990 1.00 87.00 86 ASN A N 1
ATOM 681 C CA . ASN A 1 86 ? -17.121 8.854 37.557 1.00 87.00 86 ASN A CA 1
ATOM 682 C C . ASN A 1 86 ? -17.588 8.854 36.091 1.00 87.00 86 ASN A C 1
ATOM 684 O O . ASN A 1 86 ? -17.203 7.984 35.305 1.00 87.00 86 ASN A O 1
ATOM 688 N N . GLN A 1 87 ? -18.374 9.855 35.692 1.00 87.75 87 GLN A N 1
ATOM 689 C CA . GLN A 1 87 ? -18.849 10.007 34.314 1.00 87.75 87 GLN A CA 1
ATOM 690 C C . GLN A 1 87 ? -17.695 10.262 33.337 1.00 87.75 87 GLN A C 1
ATOM 692 O O . GLN A 1 87 ? -17.620 9.621 32.284 1.00 87.75 87 GLN A O 1
ATOM 697 N N . SER A 1 88 ? -16.762 11.149 33.695 1.00 88.94 88 SER A N 1
ATOM 698 C CA . SER A 1 88 ? -15.591 11.444 32.863 1.00 88.94 88 SER A CA 1
ATOM 699 C C . SER A 1 88 ? -14.658 10.238 32.733 1.00 88.94 88 SER A C 1
ATOM 701 O O . SER A 1 88 ? -14.220 9.939 31.622 1.00 88.94 88 SER A O 1
ATOM 703 N N . LEU A 1 89 ? -14.418 9.487 33.814 1.00 89.19 89 LEU A N 1
ATOM 704 C CA . LEU A 1 89 ? -13.649 8.241 33.770 1.00 89.19 89 LEU A CA 1
ATOM 705 C C . LEU A 1 89 ? -14.343 7.170 32.932 1.00 89.19 89 LEU A C 1
ATOM 707 O O . LEU A 1 89 ? -13.682 6.506 32.138 1.00 89.19 89 LEU A O 1
ATOM 711 N N . THR A 1 90 ? -15.661 7.028 33.049 1.00 90.62 90 THR A N 1
ATOM 712 C CA . THR A 1 90 ? -16.431 6.078 32.234 1.00 90.62 90 THR A CA 1
ATOM 713 C C . THR A 1 90 ? -16.288 6.400 30.744 1.00 90.62 90 THR A C 1
ATOM 715 O O . THR A 1 90 ? -15.920 5.526 29.960 1.00 90.62 90 THR A O 1
ATOM 718 N N . CYS A 1 91 ? -16.460 7.667 30.352 1.00 92.00 91 CYS A N 1
ATOM 719 C CA . CYS A 1 91 ? -16.251 8.105 28.967 1.00 92.00 91 CYS A CA 1
ATOM 720 C C . CYS A 1 91 ? -14.796 7.919 28.511 1.00 92.00 91 CYS A C 1
ATOM 722 O O . CYS A 1 91 ? -14.541 7.477 27.390 1.00 92.00 91 CYS A O 1
ATOM 724 N N . PHE A 1 92 ? -13.831 8.223 29.383 1.00 92.06 92 PHE A N 1
ATOM 725 C CA . PHE A 1 92 ? -12.409 8.032 29.108 1.00 92.06 92 PHE A CA 1
ATOM 726 C C . PHE A 1 92 ? -12.076 6.560 28.844 1.00 92.06 92 PHE A C 1
ATOM 728 O O . PHE A 1 92 ? -11.347 6.262 27.898 1.00 92.06 92 PHE A O 1
ATOM 735 N N . ILE A 1 93 ? -12.616 5.640 29.646 1.00 92.31 93 ILE A N 1
ATOM 736 C CA . ILE A 1 93 ? -12.395 4.198 29.499 1.00 92.31 93 ILE A CA 1
ATOM 737 C C . ILE A 1 93 ? -13.043 3.691 28.207 1.00 92.31 93 ILE A C 1
ATOM 739 O O . ILE A 1 93 ? -12.353 3.063 27.406 1.00 92.31 93 ILE A O 1
ATOM 743 N N . LEU A 1 94 ? -14.316 4.019 27.961 1.00 91.81 94 LEU A N 1
ATOM 744 C CA . LEU A 1 94 ? -15.037 3.586 26.758 1.00 91.81 94 LEU A CA 1
ATOM 745 C C . LEU A 1 94 ? -14.357 4.039 25.460 1.00 91.81 94 LEU A C 1
ATOM 747 O O . LEU A 1 94 ? -14.327 3.281 24.500 1.00 91.81 94 LEU A O 1
ATOM 751 N N . ASN A 1 95 ? -13.770 5.237 25.427 1.00 90.81 95 ASN A N 1
ATOM 752 C CA . ASN A 1 95 ? -13.119 5.743 24.217 1.00 90.81 95 ASN A CA 1
ATOM 753 C C . ASN A 1 95 ? -11.679 5.233 24.053 1.00 90.81 95 ASN A C 1
ATOM 755 O O . ASN A 1 95 ? -11.259 4.918 22.942 1.00 90.81 95 ASN A O 1
ATOM 759 N N . ASN A 1 96 ? -10.905 5.149 25.141 1.00 91.75 96 ASN A N 1
ATOM 760 C CA . ASN A 1 96 ? -9.467 4.875 25.056 1.00 91.75 96 ASN A CA 1
ATOM 761 C C . ASN A 1 96 ? -9.103 3.402 25.276 1.00 91.75 96 ASN A C 1
ATOM 763 O O . ASN A 1 96 ? -8.253 2.867 24.563 1.00 91.75 96 ASN A O 1
ATOM 767 N N . PHE A 1 97 ? -9.717 2.727 26.254 1.00 92.50 97 PHE A N 1
ATOM 768 C CA . PHE A 1 97 ? -9.432 1.309 26.507 1.00 92.50 97 PHE A CA 1
ATOM 769 C C . PHE A 1 97 ? -10.068 0.403 25.457 1.00 92.50 97 PHE A C 1
ATOM 771 O O . PHE A 1 97 ? -9.481 -0.630 25.134 1.00 92.50 97 PHE A O 1
ATOM 778 N N . GLU A 1 98 ? -11.193 0.810 24.865 1.00 91.12 98 GLU A N 1
ATOM 779 C CA . GLU A 1 98 ? -11.800 0.062 23.763 1.00 91.12 98 GLU A CA 1
ATOM 780 C C . GLU A 1 98 ? -10.857 -0.032 22.567 1.00 91.12 98 GLU A C 1
ATOM 782 O O . GLU A 1 98 ? -10.642 -1.113 22.033 1.00 91.12 98 GLU A O 1
ATOM 787 N N . VAL A 1 99 ? -10.175 1.057 22.212 1.00 92.19 99 VAL A N 1
ATOM 788 C CA . VAL A 1 99 ? -9.156 1.045 21.153 1.00 92.19 99 VAL A CA 1
ATOM 789 C C . VAL A 1 99 ? -8.044 0.027 21.441 1.00 92.19 99 VAL A C 1
ATOM 791 O O . VAL A 1 99 ? -7.612 -0.694 20.538 1.00 92.19 99 VAL A O 1
ATOM 794 N N . LEU A 1 100 ? -7.578 -0.061 22.692 1.00 93.44 100 LEU A N 1
ATOM 795 C CA . LEU A 1 100 ? -6.552 -1.034 23.088 1.00 93.44 100 LEU A CA 1
ATOM 796 C C . LEU A 1 100 ? -7.076 -2.473 23.021 1.00 93.44 100 LEU A C 1
ATOM 798 O O . LEU A 1 100 ? -6.353 -3.371 22.586 1.00 93.44 100 LEU A O 1
ATOM 802 N N . ASN A 1 101 ? -8.328 -2.686 23.425 1.00 93.31 101 ASN A N 1
ATOM 803 C CA . ASN A 1 101 ? -8.994 -3.981 23.355 1.00 93.31 101 ASN A CA 1
ATOM 804 C C . ASN A 1 101 ? -9.177 -4.443 21.901 1.00 93.31 101 ASN A C 1
ATOM 806 O O . ASN A 1 101 ? -8.776 -5.553 21.547 1.00 93.31 101 ASN A O 1
ATOM 810 N N . GLN A 1 102 ? -9.669 -3.558 21.033 1.00 92.69 102 GLN A N 1
ATOM 811 C CA . GLN A 1 102 ? -9.832 -3.807 19.600 1.00 92.69 102 GLN A CA 1
ATOM 812 C C . GLN A 1 102 ? -8.489 -4.106 18.915 1.00 92.69 102 GLN A C 1
ATOM 814 O O . GLN A 1 102 ? -8.382 -5.060 18.140 1.00 92.69 102 GLN A O 1
ATOM 819 N N . TYR A 1 103 ? -7.422 -3.373 19.259 1.00 93.25 103 TYR A N 1
ATOM 820 C CA . TYR A 1 103 ? -6.071 -3.688 18.788 1.00 93.25 103 TYR A CA 1
ATOM 821 C C . TYR A 1 103 ? -5.623 -5.094 19.221 1.00 93.25 103 TYR A C 1
ATOM 823 O O . TYR A 1 103 ? -5.122 -5.869 18.403 1.00 93.25 103 TYR A O 1
ATOM 831 N N . ASN A 1 104 ? -5.809 -5.440 20.496 1.00 93.44 104 ASN A N 1
ATOM 832 C CA . ASN A 1 104 ? -5.359 -6.717 21.045 1.00 93.44 104 ASN A CA 1
ATOM 833 C C . ASN A 1 104 ? -6.120 -7.923 20.465 1.00 93.44 104 ASN A C 1
ATOM 835 O O . ASN A 1 104 ? -5.523 -8.985 20.287 1.00 93.44 104 ASN A O 1
ATOM 839 N N . LEU A 1 105 ? -7.415 -7.765 20.169 1.00 92.88 105 LEU A N 1
ATOM 840 C CA . LEU A 1 105 ? -8.279 -8.838 19.669 1.00 92.88 105 LEU A CA 1
ATOM 841 C C . LEU A 1 105 ? -8.235 -9.010 18.146 1.00 92.88 105 LEU A C 1
ATOM 843 O O . LEU A 1 105 ? -8.261 -10.151 17.680 1.00 92.88 105 LEU A O 1
ATOM 847 N N . PHE A 1 106 ? -8.195 -7.915 17.380 1.00 91.69 106 PHE A N 1
ATOM 848 C CA . PHE A 1 106 ? -8.324 -7.951 15.916 1.00 91.69 106 PHE A CA 1
ATOM 849 C C . PHE A 1 106 ? -7.013 -7.651 15.187 1.00 91.69 106 PHE A C 1
ATOM 851 O O . PHE A 1 106 ? -6.662 -8.369 14.259 1.00 91.69 106 PHE A O 1
ATOM 858 N N . MET A 1 107 ? -6.257 -6.638 15.615 1.00 90.38 107 MET A N 1
ATOM 859 C CA . MET A 1 107 ? -5.048 -6.209 14.893 1.00 90.38 107 MET A CA 1
ATOM 860 C C . MET A 1 107 ? -3.820 -7.062 15.222 1.00 90.38 107 MET A C 1
ATOM 862 O O . MET A 1 107 ? -2.921 -7.206 14.394 1.00 90.38 107 MET A O 1
ATOM 866 N N . ASN A 1 108 ? -3.761 -7.651 16.419 1.00 89.75 108 ASN A N 1
ATOM 867 C CA . ASN A 1 108 ? -2.749 -8.653 16.728 1.00 89.75 108 ASN A CA 1
ATOM 868 C C . ASN A 1 108 ? -3.070 -9.956 15.981 1.00 89.75 108 ASN A C 1
ATOM 870 O O . ASN A 1 108 ? -3.937 -10.725 16.404 1.00 89.75 108 ASN A O 1
ATOM 874 N N . GLY A 1 109 ? -2.325 -10.231 14.905 1.00 87.06 109 GLY A N 1
ATOM 875 C CA . GLY A 1 109 ? -2.551 -11.393 14.041 1.00 87.06 109 GLY A CA 1
ATOM 876 C C . GLY A 1 109 ? -2.585 -12.725 14.797 1.00 87.06 109 GLY A C 1
ATOM 877 O O . GLY A 1 109 ? -3.425 -13.577 14.510 1.00 87.06 109 GLY A O 1
ATOM 878 N N . LYS A 1 110 ? -1.758 -12.892 15.842 1.00 89.50 110 LYS A N 1
ATOM 879 C CA . LYS A 1 110 ? -1.751 -14.124 16.651 1.00 89.50 110 LYS A CA 1
ATOM 880 C C . LYS A 1 110 ? -3.049 -14.315 17.430 1.00 89.50 110 LYS A C 1
ATOM 882 O O . LYS A 1 110 ? -3.543 -15.441 17.494 1.00 89.50 110 LYS A O 1
ATOM 887 N N . ASN A 1 111 ? -3.579 -13.247 18.023 1.00 92.62 111 ASN A N 1
ATOM 888 C CA . ASN A 1 111 ? -4.821 -13.298 18.794 1.00 92.62 111 ASN A CA 1
ATOM 889 C C . ASN A 1 111 ? -6.032 -13.436 17.872 1.00 92.62 111 ASN A C 1
ATOM 891 O O . ASN A 1 111 ? -6.897 -14.275 18.126 1.00 92.62 111 ASN A O 1
ATOM 895 N N . TYR A 1 112 ? -6.051 -12.700 16.762 1.00 92.12 112 TYR A N 1
ATOM 896 C CA . TYR A 1 112 ? -7.150 -12.754 15.809 1.00 92.12 112 TYR A CA 1
ATOM 897 C C . TYR A 1 112 ? -7.309 -14.142 15.178 1.00 92.12 112 TYR A C 1
ATOM 899 O O . TYR A 1 112 ? -8.390 -14.727 15.238 1.00 92.12 112 TYR A O 1
ATOM 907 N N . GLU A 1 113 ? -6.234 -14.718 14.632 1.00 89.44 113 GLU A N 1
ATOM 908 C CA . GLU A 1 113 ? -6.306 -16.003 13.926 1.00 89.44 113 GLU A CA 1
ATOM 909 C C . GLU A 1 113 ? -6.568 -17.187 14.861 1.00 89.44 113 GLU A C 1
ATOM 911 O O . GLU A 1 113 ? -7.342 -18.095 14.539 1.00 89.44 113 GLU A O 1
ATOM 916 N N . LYS A 1 114 ? -5.901 -17.215 16.021 1.00 90.50 114 LYS A N 1
ATOM 917 C CA . LYS A 1 114 ? -5.958 -18.381 16.911 1.00 90.50 114 LYS A CA 1
ATOM 918 C C . LYS A 1 114 ? -7.131 -18.341 17.882 1.00 90.50 114 LYS A C 1
ATOM 920 O O . LYS A 1 114 ? -7.547 -19.425 18.291 1.00 90.50 114 LYS A O 1
ATOM 925 N N . TYR A 1 115 ? -7.648 -17.159 18.218 1.00 91.62 115 TYR A N 1
ATOM 926 C CA . TYR A 1 115 ? -8.732 -16.977 19.184 1.00 91.62 115 TYR A CA 1
ATOM 927 C C . TYR A 1 115 ? -9.943 -16.264 18.563 1.00 91.62 115 TYR A C 1
ATOM 929 O O . TYR A 1 115 ? -10.947 -16.922 18.289 1.00 91.62 115 TYR A O 1
ATOM 937 N N . THR A 1 116 ? -9.856 -14.963 18.267 1.00 92.12 116 THR A N 1
ATOM 938 C CA . THR A 1 116 ? -11.024 -14.111 17.955 1.00 92.12 116 THR A CA 1
ATOM 939 C C . THR A 1 116 ? -11.840 -14.623 16.765 1.00 92.12 116 THR A C 1
ATOM 941 O O . THR A 1 116 ? -13.053 -14.798 16.878 1.00 92.12 116 THR A O 1
ATOM 944 N N . ARG A 1 117 ? -11.190 -14.948 15.638 1.00 89.88 117 ARG A N 1
ATOM 945 C CA . ARG A 1 117 ? -11.855 -15.476 14.434 1.00 89.88 117 ARG A CA 1
ATOM 946 C C . ARG A 1 117 ? -12.568 -16.798 14.717 1.00 89.88 117 ARG A C 1
ATOM 948 O O . ARG A 1 117 ? -13.679 -17.002 14.240 1.00 89.88 117 ARG A O 1
ATOM 955 N N . LYS A 1 118 ? -11.963 -17.683 15.517 1.00 89.56 118 LYS A N 1
ATOM 956 C CA . LYS A 1 118 ? -12.556 -18.986 15.865 1.00 89.56 118 LYS A CA 1
ATOM 957 C C . LYS A 1 118 ? -13.767 -18.838 16.777 1.00 89.56 118 LYS A C 1
ATOM 959 O O . LYS A 1 118 ? -14.748 -19.545 16.581 1.00 89.56 118 LYS A O 1
ATOM 964 N N . VAL A 1 119 ? -13.709 -17.912 17.732 1.00 88.94 119 VAL A N 1
ATOM 965 C CA . VAL A 1 119 ? -14.835 -17.613 18.626 1.00 88.94 119 VAL A CA 1
ATOM 966 C C . VAL A 1 119 ? -15.994 -16.995 17.836 1.00 88.94 119 VAL A C 1
ATOM 968 O O . VAL A 1 119 ? -17.126 -17.450 17.961 1.00 88.94 119 VAL A O 1
ATOM 971 N N . ILE A 1 120 ? -15.725 -16.038 16.940 1.00 88.50 120 ILE A N 1
ATOM 972 C CA . ILE A 1 120 ? -16.766 -15.419 16.097 1.00 88.50 120 ILE A CA 1
ATOM 973 C C . ILE A 1 120 ? -17.441 -16.445 15.180 1.00 88.50 120 ILE A C 1
ATOM 975 O O . ILE A 1 120 ? -18.654 -16.389 14.986 1.00 88.50 120 ILE A O 1
ATOM 979 N N . VAL A 1 121 ? -16.685 -17.409 14.647 1.00 87.88 121 VAL A N 1
ATOM 980 C CA . VAL A 1 121 ? -17.244 -18.506 13.841 1.00 87.88 121 VAL A CA 1
ATOM 981 C C . VAL A 1 121 ? -18.247 -19.350 14.632 1.00 87.88 121 VAL A C 1
ATOM 983 O O . VAL A 1 121 ? -19.190 -19.866 14.046 1.00 87.88 121 VAL A O 1
ATOM 986 N N . GLN A 1 122 ? -18.090 -19.465 15.951 1.00 87.25 122 GLN A N 1
ATOM 987 C CA . GLN A 1 122 ? -19.035 -20.197 16.798 1.00 87.25 122 GLN A CA 1
ATOM 988 C C . GLN A 1 122 ? -20.281 -19.374 17.159 1.00 87.25 122 GLN A C 1
ATOM 990 O O . GLN A 1 122 ? -21.326 -19.951 17.443 1.00 87.25 122 GLN A O 1
ATOM 995 N N . PHE A 1 123 ? -20.195 -18.042 17.137 1.00 86.50 123 PHE A N 1
ATOM 996 C CA . PHE A 1 123 ? -21.332 -17.163 17.422 1.00 86.50 123 PHE A CA 1
ATOM 997 C C . PHE A 1 123 ? -22.375 -17.117 16.312 1.00 86.50 123 PHE A C 1
ATOM 999 O O . PHE A 1 123 ? -23.553 -16.888 16.581 1.00 86.50 123 PHE A O 1
ATOM 1006 N N . TYR A 1 124 ? -21.936 -17.283 15.067 1.00 84.75 124 TYR A N 1
ATOM 1007 C CA . TYR A 1 124 ? -22.767 -17.070 13.893 1.00 84.75 124 TYR A CA 1
ATOM 1008 C C . TYR A 1 124 ? -22.950 -18.362 13.099 1.00 84.75 124 TYR A C 1
ATOM 1010 O O . TYR A 1 124 ? -21.978 -19.078 12.866 1.00 84.75 124 TYR A O 1
ATOM 1018 N N . PRO A 1 125 ? -24.164 -18.644 12.597 1.00 81.00 125 PRO A N 1
ATOM 1019 C CA . PRO A 1 125 ? -24.363 -19.765 11.696 1.00 81.00 125 PRO A CA 1
ATOM 1020 C C . PRO A 1 125 ? -23.703 -19.506 10.335 1.00 81.00 125 PRO A C 1
ATOM 1022 O O . PRO A 1 125 ? -23.514 -18.367 9.889 1.00 81.00 125 PRO A O 1
ATOM 1025 N N . PHE A 1 126 ? -23.391 -20.589 9.630 1.00 75.56 126 PHE A N 1
ATOM 1026 C CA . PHE A 1 126 ? -23.014 -20.523 8.223 1.00 75.56 126 PHE A CA 1
ATOM 1027 C C . PHE A 1 126 ? -24.187 -19.969 7.381 1.00 75.56 126 PHE A C 1
ATOM 1029 O O . PHE A 1 126 ? -25.319 -20.408 7.595 1.00 75.56 126 PHE A O 1
ATOM 1036 N N . PRO A 1 127 ? -23.965 -19.042 6.420 1.00 78.19 127 PRO A N 1
ATOM 1037 C CA . PRO A 1 127 ? -22.679 -18.498 5.954 1.00 78.19 127 PRO A CA 1
ATOM 1038 C C . PRO A 1 127 ? -22.267 -17.159 6.602 1.00 78.19 127 PRO A C 1
ATOM 1040 O O . PRO A 1 127 ? -21.217 -16.609 6.266 1.00 78.19 127 PRO A O 1
ATOM 1043 N N . MET A 1 128 ? -23.069 -16.608 7.523 1.00 75.81 128 MET A N 1
ATOM 1044 C CA . MET A 1 128 ? -22.862 -15.266 8.094 1.00 75.81 128 MET A CA 1
ATOM 1045 C C . MET A 1 128 ? -21.533 -15.096 8.839 1.00 75.81 128 MET A C 1
ATOM 1047 O O . MET A 1 128 ? -21.037 -13.971 8.938 1.00 75.81 128 MET A O 1
ATOM 1051 N N . MET A 1 129 ? -20.943 -16.194 9.315 1.00 80.06 129 MET A N 1
ATOM 1052 C CA . MET A 1 129 ? -19.690 -16.196 10.071 1.00 80.06 129 MET A CA 1
ATOM 1053 C C . MET A 1 129 ? -18.537 -15.448 9.386 1.00 80.06 129 MET A C 1
ATOM 1055 O O . MET A 1 129 ? -17.816 -14.715 10.058 1.00 80.06 129 MET A O 1
ATOM 1059 N N . PHE A 1 130 ? -18.394 -15.552 8.060 1.00 79.00 130 PHE A N 1
ATOM 1060 C CA . PHE A 1 130 ? -17.290 -14.907 7.335 1.00 79.00 130 PHE A CA 1
ATOM 1061 C C . PHE A 1 130 ? -17.490 -13.398 7.189 1.00 79.00 130 PHE A C 1
ATOM 1063 O O . PHE A 1 130 ? -16.590 -12.608 7.479 1.00 79.00 130 PHE A O 1
ATOM 1070 N N . ASN A 1 131 ? -18.698 -12.992 6.792 1.00 84.50 131 ASN A N 1
ATOM 1071 C CA . ASN A 1 131 ? -19.028 -11.586 6.579 1.00 84.50 131 ASN A CA 1
ATOM 1072 C C . ASN A 1 131 ? -18.977 -10.813 7.906 1.00 84.50 131 ASN A C 1
ATOM 1074 O O . ASN A 1 131 ? -18.360 -9.753 7.994 1.00 84.50 131 ASN A O 1
ATOM 1078 N N . LYS A 1 132 ? -19.554 -11.370 8.979 1.00 84.38 132 LYS A N 1
ATOM 1079 C CA . LYS A 1 132 ? -19.537 -10.718 10.295 1.00 84.38 132 LYS A CA 1
ATOM 1080 C C . LYS A 1 132 ? -18.129 -10.625 10.883 1.00 84.38 132 LYS A C 1
ATOM 1082 O O . LYS A 1 132 ? -17.805 -9.570 11.422 1.00 84.38 132 LYS A O 1
ATOM 1087 N N . SER A 1 133 ? -17.279 -11.648 10.731 1.00 84.12 133 SER A N 1
ATOM 1088 C CA . SER A 1 133 ? -15.882 -11.550 11.182 1.00 84.12 133 SER A CA 1
ATOM 1089 C C . SER A 1 133 ? -15.117 -10.433 10.475 1.00 84.12 133 SER A C 1
ATOM 1091 O O . SER A 1 133 ? -14.416 -9.670 11.134 1.00 84.12 133 SER A O 1
ATOM 1093 N N . LEU A 1 134 ? -15.315 -10.286 9.161 1.00 85.44 134 LEU A N 1
ATOM 1094 C CA . LEU A 1 134 ? -14.650 -9.250 8.376 1.00 85.44 134 LEU A CA 1
ATOM 1095 C C . LEU A 1 134 ? -15.156 -7.851 8.748 1.00 85.44 134 LEU A C 1
ATOM 1097 O O . LEU A 1 134 ? -14.357 -6.943 8.944 1.00 85.44 134 LEU A O 1
ATOM 1101 N N . LYS A 1 135 ? -16.473 -7.683 8.931 1.00 88.56 135 LYS A N 1
ATOM 1102 C CA . LYS A 1 135 ? -17.060 -6.413 9.389 1.00 88.56 135 LYS A CA 1
ATOM 1103 C C . LYS A 1 135 ? -16.506 -5.975 10.746 1.00 88.56 135 LYS A C 1
ATOM 1105 O O . LYS A 1 135 ? -16.134 -4.818 10.903 1.00 88.56 135 LYS A O 1
ATOM 1110 N N . LEU A 1 136 ? -16.427 -6.892 11.713 1.00 88.19 136 LEU A N 1
ATOM 1111 C CA . LEU A 1 136 ? -15.866 -6.591 13.034 1.00 88.19 136 LEU A CA 1
ATOM 1112 C C . LEU A 1 136 ? -14.380 -6.219 12.947 1.00 88.19 136 LEU A C 1
ATOM 1114 O O . LEU A 1 136 ? -13.963 -5.252 13.578 1.00 88.19 136 LEU A O 1
ATOM 1118 N N . TYR A 1 137 ? -13.610 -6.931 12.120 1.00 90.31 137 TYR A N 1
ATOM 1119 C CA . TYR A 1 137 ? -12.204 -6.618 11.871 1.00 90.31 137 TYR A CA 1
ATOM 1120 C C . TYR A 1 137 ? -12.020 -5.222 11.253 1.00 90.31 137 TYR A C 1
ATOM 1122 O O . TYR A 1 137 ? -11.232 -4.430 11.763 1.00 90.31 137 TYR A O 1
ATOM 1130 N N . ASN A 1 138 ? -12.788 -4.879 10.216 1.00 89.88 138 ASN A N 1
ATOM 1131 C CA . ASN A 1 138 ? -12.700 -3.575 9.548 1.00 89.88 138 ASN A CA 1
ATOM 1132 C C . ASN A 1 138 ? -13.086 -2.423 10.488 1.00 89.88 138 ASN A C 1
ATOM 1134 O O . ASN A 1 138 ? -12.424 -1.386 10.505 1.00 89.88 138 ASN A O 1
ATOM 1138 N N . ASN A 1 139 ? -14.118 -2.615 11.315 1.00 89.25 139 ASN A N 1
ATOM 1139 C CA . ASN A 1 139 ? -14.512 -1.629 12.321 1.00 89.25 139 ASN A CA 1
ATOM 1140 C C . ASN A 1 139 ? -13.395 -1.412 13.354 1.00 89.25 139 ASN A C 1
ATOM 1142 O O . ASN A 1 139 ? -13.055 -0.273 13.677 1.00 89.25 139 ASN A O 1
ATOM 1146 N N . ALA A 1 140 ? -12.785 -2.497 13.841 1.00 90.25 140 ALA A N 1
ATOM 1147 C CA . ALA A 1 140 ? -11.650 -2.427 14.756 1.00 90.25 140 ALA A CA 1
ATOM 1148 C C . ALA A 1 140 ? -10.455 -1.706 14.116 1.00 90.25 140 ALA A C 1
ATOM 1150 O O . ALA A 1 140 ? -9.823 -0.856 14.745 1.00 90.25 140 ALA A O 1
ATOM 1151 N N . GLU A 1 141 ? -10.170 -1.993 12.847 1.00 88.69 141 GLU A N 1
ATOM 1152 C CA . GLU A 1 141 ? -9.087 -1.356 12.112 1.00 88.69 141 GLU A CA 1
ATOM 1153 C C . GLU A 1 141 ? -9.281 0.164 12.006 1.00 88.69 141 GLU A C 1
ATOM 1155 O O . GLU A 1 141 ? -8.345 0.922 12.273 1.00 88.69 141 GLU A O 1
ATOM 1160 N N . GLN A 1 142 ? -10.488 0.625 11.672 1.00 86.50 142 GLN A N 1
ATOM 1161 C CA . GLN A 1 142 ? -10.802 2.054 11.590 1.00 86.50 142 GLN A CA 1
ATOM 1162 C C . GLN A 1 142 ? -10.578 2.765 12.935 1.00 86.50 142 GLN A C 1
ATOM 1164 O O . GLN A 1 142 ? -9.909 3.802 12.981 1.00 86.50 142 GLN A O 1
ATOM 1169 N N . LEU A 1 143 ? -11.045 2.177 14.042 1.00 86.50 143 LEU A N 1
ATOM 1170 C CA . LEU A 1 143 ? -10.847 2.721 15.393 1.00 86.50 143 LEU A CA 1
ATOM 1171 C C . LEU A 1 143 ? -9.359 2.792 15.782 1.00 86.50 143 LEU A C 1
ATOM 1173 O O . LEU A 1 143 ? -8.878 3.780 16.345 1.00 86.50 143 LEU A O 1
ATOM 1177 N N . VAL A 1 144 ? -8.589 1.760 15.442 1.00 88.06 144 VAL A N 1
ATOM 1178 C CA . VAL A 1 144 ? -7.149 1.687 15.732 1.00 88.06 144 VAL A CA 1
ATOM 1179 C C . VAL A 1 144 ? -6.335 2.628 14.828 1.00 88.06 144 VAL A C 1
ATOM 1181 O O . VAL A 1 144 ? -5.310 3.175 15.252 1.00 88.06 144 VAL A O 1
ATOM 1184 N N . LYS A 1 145 ? -6.776 2.865 13.588 1.00 85.19 145 LYS A N 1
ATOM 1185 C CA . LYS A 1 145 ? -6.171 3.854 12.681 1.00 85.19 145 LYS A CA 1
ATOM 1186 C C . LYS A 1 145 ? -6.332 5.273 13.238 1.00 85.19 145 LYS A C 1
ATOM 1188 O O . LYS A 1 145 ? -5.337 5.999 13.290 1.00 85.19 145 LYS A O 1
ATOM 1193 N N . LEU A 1 146 ? -7.517 5.630 13.744 1.00 82.56 146 LEU A N 1
ATOM 1194 C CA . LEU A 1 146 ? -7.785 6.940 14.363 1.00 82.56 146 LEU A CA 1
ATOM 1195 C C . LEU A 1 146 ? -6.874 7.237 15.566 1.00 82.56 146 LEU A C 1
ATOM 1197 O O . LEU A 1 146 ? -6.438 8.370 15.749 1.00 82.56 146 LEU A O 1
ATOM 1201 N N . SER A 1 147 ? -6.518 6.218 16.351 1.00 76.12 147 SER A N 1
ATOM 1202 C CA . SER A 1 147 ? -5.617 6.358 17.508 1.00 76.12 147 SER A CA 1
ATOM 1203 C C . SER A 1 147 ? -4.118 6.321 17.168 1.00 76.12 147 SER A C 1
ATOM 1205 O O . SER A 1 147 ? -3.269 6.437 18.054 1.00 76.12 147 SER A O 1
ATOM 1207 N N . GLY A 1 148 ? -3.747 6.153 15.892 1.00 75.94 148 GLY A N 1
ATOM 1208 C CA . GLY A 1 148 ? -2.347 6.129 15.440 1.00 75.94 148 GLY A CA 1
ATOM 1209 C C . GLY A 1 148 ? -1.571 4.841 15.770 1.00 75.94 148 GLY A C 1
ATOM 1210 O O . GLY A 1 148 ? -0.340 4.781 15.574 1.00 75.94 148 GLY A O 1
ATOM 1211 N N . LEU A 1 149 ? -2.277 3.813 16.251 1.00 75.00 149 LEU A N 1
ATOM 1212 C CA . LEU A 1 149 ? -1.767 2.458 16.479 1.00 75.00 149 LEU A CA 1
ATOM 1213 C C . LEU A 1 149 ? -1.686 1.633 15.186 1.00 75.00 149 LEU A C 1
ATOM 1215 O O . LEU A 1 149 ? -0.831 0.752 15.089 1.00 75.00 149 LEU A O 1
ATOM 1219 N N . GLY A 1 150 ? -2.513 1.954 14.187 1.00 64.88 150 GLY A N 1
ATOM 1220 C CA . GLY A 1 150 ? -2.507 1.308 12.871 1.00 64.88 150 GLY A CA 1
ATOM 1221 C C . GLY A 1 150 ? -1.289 1.659 12.004 1.00 64.88 150 GLY A C 1
ATOM 1222 O O . GLY A 1 150 ? -0.449 2.497 12.373 1.00 64.88 150 GLY A O 1
ATOM 1223 N N . LYS A 1 151 ? -1.188 1.023 10.825 1.00 58.03 151 LYS A N 1
ATOM 1224 C CA . LYS A 1 151 ? -0.241 1.423 9.770 1.00 58.03 151 LYS A CA 1
ATOM 1225 C C . LYS A 1 151 ? -0.427 2.931 9.538 1.00 58.03 151 LYS A C 1
ATOM 1227 O O . LYS A 1 151 ? -1.515 3.382 9.195 1.00 58.03 151 LYS A O 1
ATOM 1232 N N . LYS A 1 152 ? 0.619 3.734 9.777 1.00 49.34 152 LYS A N 1
ATOM 1233 C CA . LYS A 1 152 ? 0.602 5.125 9.312 1.00 49.34 152 LYS A CA 1
ATOM 1234 C C . LYS A 1 152 ? 0.640 5.037 7.792 1.00 49.34 152 LYS A C 1
ATOM 1236 O O . LYS A 1 152 ? 1.669 4.608 7.272 1.00 49.34 152 LYS A O 1
ATOM 1241 N N . ALA A 1 153 ? -0.419 5.465 7.106 1.00 39.72 153 ALA A N 1
ATOM 1242 C CA . ALA A 1 153 ? -0.241 5.984 5.755 1.00 39.72 153 ALA A CA 1
ATOM 1243 C C . ALA A 1 153 ? 0.922 6.983 5.844 1.00 39.72 153 ALA A C 1
ATOM 1245 O O . ALA A 1 153 ? 0.953 7.799 6.774 1.00 39.72 153 ALA A O 1
ATOM 1246 N N . GLY A 1 154 ? 1.953 6.787 5.022 1.00 32.62 154 GLY A N 1
ATOM 1247 C CA . GLY A 1 154 ? 3.235 7.474 5.137 1.00 32.62 154 GLY A CA 1
ATOM 1248 C C . GLY A 1 154 ? 3.071 8.943 5.525 1.00 32.62 154 GLY A C 1
ATOM 1249 O O . GLY A 1 154 ? 2.353 9.706 4.886 1.00 32.62 154 GLY A O 1
ATOM 1250 N N . SER A 1 155 ? 3.722 9.333 6.622 1.00 32.91 155 SER A N 1
ATOM 1251 C CA . SER A 1 155 ? 3.825 10.728 7.047 1.00 32.91 155 SER A CA 1
ATOM 1252 C C . SER A 1 155 ? 4.701 11.463 6.036 1.00 32.91 155 SER A C 1
ATOM 1254 O O . SER A 1 155 ? 5.915 11.553 6.202 1.00 32.91 155 SER A O 1
ATOM 1256 N N . GLY A 1 156 ? 4.056 11.921 4.974 1.00 32.25 156 GLY A N 1
ATOM 1257 C CA . GLY A 1 156 ? 4.645 12.478 3.770 1.00 32.25 156 GLY A CA 1
ATOM 1258 C C . GLY A 1 156 ? 3.823 11.960 2.601 1.00 32.25 156 GLY A C 1
ATOM 1259 O O . GLY A 1 156 ? 4.036 10.836 2.174 1.00 32.25 156 GLY A O 1
ATOM 1260 N N . ILE A 1 157 ? 2.909 12.794 2.090 1.00 33.31 157 ILE A N 1
ATOM 1261 C CA . ILE A 1 157 ? 2.030 12.507 0.939 1.00 33.31 157 ILE A CA 1
ATOM 1262 C C . ILE A 1 157 ? 0.735 11.725 1.288 1.00 33.31 157 ILE A C 1
ATOM 1264 O O . ILE A 1 157 ? 0.352 10.787 0.602 1.00 33.31 157 ILE A O 1
ATOM 1268 N N . SER A 1 158 ? -0.020 12.163 2.307 1.00 31.98 158 SER A N 1
ATOM 1269 C CA . SER A 1 158 ? -1.457 11.805 2.430 1.00 31.98 158 SER A CA 1
ATOM 1270 C C . SER A 1 158 ? -2.407 12.822 1.780 1.00 31.98 158 SER A C 1
ATOM 1272 O O . SER A 1 158 ? -3.595 12.550 1.688 1.00 31.98 158 SER A O 1
ATOM 1274 N N . PHE A 1 159 ? -1.910 13.963 1.282 1.00 35.97 159 PHE A N 1
ATOM 1275 C CA . PHE A 1 159 ? -2.733 14.944 0.551 1.00 35.97 159 PHE A CA 1
ATOM 1276 C C . PHE A 1 159 ? -2.839 14.670 -0.962 1.00 35.97 159 PHE A C 1
ATOM 1278 O O . PHE A 1 159 ? -3.747 15.184 -1.599 1.00 35.97 159 PHE A O 1
ATOM 1285 N N . LEU A 1 160 ? -1.949 13.852 -1.542 1.00 30.08 160 LEU A N 1
ATOM 1286 C CA . LEU A 1 160 ? -1.930 13.544 -2.986 1.00 30.08 160 LEU A CA 1
ATOM 1287 C C . LEU A 1 160 ? -2.372 12.108 -3.324 1.00 30.08 160 LEU A C 1
ATOM 1289 O O . LEU A 1 160 ? -2.503 11.779 -4.495 1.00 30.08 160 LEU A O 1
ATOM 1293 N N . LYS A 1 161 ? -2.683 11.270 -2.325 1.00 30.84 161 LYS A N 1
ATOM 1294 C CA . LYS A 1 161 ? -3.293 9.938 -2.520 1.00 30.84 161 LYS A CA 1
ATOM 1295 C C . LYS A 1 161 ? -4.833 9.979 -2.554 1.00 30.84 161 LYS A C 1
ATOM 1297 O O . LYS A 1 161 ? -5.485 9.026 -2.154 1.00 30.84 161 LYS A O 1
ATOM 1302 N N . PHE A 1 162 ? -5.419 11.087 -3.009 1.00 31.09 162 PHE A N 1
ATOM 1303 C CA . PHE A 1 162 ? -6.865 11.183 -3.265 1.00 31.09 162 PHE A CA 1
ATOM 1304 C C . PHE A 1 162 ? -7.227 11.016 -4.753 1.00 31.09 162 PHE A C 1
ATOM 1306 O O . PHE A 1 162 ? -8.408 10.981 -5.075 1.00 31.09 162 PHE A O 1
ATOM 1313 N N . ALA A 1 163 ? -6.238 10.894 -5.650 1.00 30.22 163 ALA A N 1
ATOM 1314 C CA . ALA A 1 163 ? -6.458 10.889 -7.101 1.00 30.22 163 ALA A CA 1
ATOM 1315 C C . ALA A 1 163 ? -6.464 9.496 -7.767 1.00 30.22 163 ALA A C 1
ATOM 1317 O O . ALA A 1 163 ? -6.872 9.396 -8.917 1.00 30.22 163 ALA A O 1
ATOM 1318 N N . ASN A 1 164 ? -6.081 8.424 -7.062 1.00 26.86 164 ASN A N 1
ATOM 1319 C CA . ASN A 1 164 ? -6.113 7.056 -7.591 1.00 26.86 164 ASN A CA 1
ATOM 1320 C C . ASN A 1 164 ? -7.049 6.193 -6.736 1.00 26.86 164 ASN A C 1
ATOM 1322 O O . ASN A 1 164 ? -6.674 5.738 -5.659 1.00 26.86 164 ASN A O 1
ATOM 1326 N N . ASN A 1 165 ? -8.279 5.993 -7.210 1.00 29.72 165 ASN A N 1
ATOM 1327 C CA . ASN A 1 165 ? -9.209 5.007 -6.662 1.00 29.72 165 ASN A CA 1
ATOM 1328 C C . ASN A 1 165 ? -9.030 3.677 -7.412 1.00 29.72 165 ASN A C 1
ATOM 1330 O O . ASN A 1 165 ? -9.815 3.352 -8.299 1.00 29.72 165 ASN A O 1
ATOM 1334 N N . GLU A 1 166 ? -8.044 2.882 -7.011 1.00 29.80 166 GLU A N 1
ATOM 1335 C CA . GLU A 1 166 ? -8.252 1.436 -6.941 1.00 29.80 166 GLU A CA 1
ATOM 1336 C C . GLU A 1 166 ? -8.506 1.109 -5.469 1.00 29.80 166 GLU A C 1
ATOM 1338 O O . GLU A 1 166 ? -7.746 1.495 -4.581 1.00 29.80 166 GLU A O 1
ATOM 1343 N N . LYS A 1 167 ? -9.647 0.470 -5.190 1.00 32.53 167 LYS A N 1
ATOM 1344 C CA . LYS A 1 167 ? -9.936 -0.093 -3.873 1.00 32.53 167 LYS A CA 1
ATOM 1345 C C . LYS A 1 167 ? -8.966 -1.252 -3.646 1.00 32.53 167 LYS A C 1
ATOM 1347 O O . LYS A 1 167 ? -9.292 -2.390 -3.970 1.00 32.53 167 LYS A O 1
ATOM 1352 N N . GLU A 1 168 ? -7.809 -0.981 -3.058 1.00 29.77 168 GLU A N 1
ATOM 1353 C CA . GLU A 1 168 ? -7.095 -2.003 -2.299 1.00 29.77 168 GLU A CA 1
ATOM 1354 C C . GLU A 1 168 ? -7.908 -2.275 -1.028 1.00 29.77 168 GLU A C 1
ATOM 1356 O O . GLU A 1 168 ? -7.721 -1.670 0.029 1.00 29.77 168 GLU A O 1
ATOM 1361 N N . GLU A 1 169 ? -8.898 -3.159 -1.152 1.00 35.50 169 GLU A N 1
ATOM 1362 C CA . GLU A 1 169 ? -9.369 -3.917 -0.003 1.00 35.50 169 GLU A CA 1
ATOM 1363 C C . GLU A 1 169 ? -8.160 -4.726 0.487 1.00 35.50 169 GLU A C 1
ATOM 1365 O O . GLU A 1 169 ? -7.775 -5.705 -0.148 1.00 35.50 169 GLU A O 1
ATOM 1370 N N . GLU A 1 170 ? -7.524 -4.314 1.592 1.00 36.47 170 GLU A N 1
ATOM 1371 C CA . GLU A 1 170 ? -6.587 -5.175 2.324 1.00 36.47 170 GLU A CA 1
ATOM 1372 C C . GLU A 1 170 ? -7.391 -6.385 2.844 1.00 36.47 170 GLU A C 1
ATOM 1374 O O . GLU A 1 170 ? -7.889 -6.412 3.971 1.00 36.47 170 GLU A O 1
ATOM 1379 N N . ILE A 1 171 ? -7.575 -7.392 1.988 1.00 31.78 171 ILE A N 1
ATOM 1380 C CA . ILE A 1 171 ? -8.096 -8.705 2.357 1.00 31.78 171 ILE A CA 1
ATOM 1381 C C . ILE A 1 171 ? -7.151 -9.253 3.433 1.00 31.78 171 ILE A C 1
ATOM 1383 O O . ILE A 1 171 ? -5.928 -9.182 3.288 1.00 31.78 171 ILE A O 1
ATOM 1387 N N . CYS A 1 172 ? -7.691 -9.804 4.529 1.00 32.91 172 CYS A N 1
ATOM 1388 C CA . CYS A 1 172 ? -6.879 -10.514 5.519 1.00 32.91 172 CYS A CA 1
ATOM 1389 C C . CYS A 1 172 ? -5.919 -11.471 4.792 1.00 32.91 172 CYS A C 1
ATOM 1391 O O . CYS A 1 172 ? -6.382 -12.381 4.104 1.00 32.91 172 CYS A O 1
ATOM 1393 N N . GLN A 1 173 ? -4.605 -11.275 4.966 1.00 38.06 173 GLN A N 1
ATOM 1394 C CA . GLN A 1 173 ? -3.521 -12.057 4.351 1.00 38.06 173 GLN A CA 1
ATOM 1395 C C . GLN A 1 173 ? -3.492 -13.516 4.842 1.00 38.06 173 GLN A C 1
ATOM 1397 O O . GLN A 1 173 ? -2.527 -13.972 5.454 1.00 38.06 173 GLN A O 1
ATOM 1402 N N . THR A 1 174 ? -4.561 -14.264 4.596 1.00 38.12 174 THR A N 1
ATOM 1403 C CA . THR A 1 174 ? -4.598 -15.716 4.763 1.00 38.12 174 THR A CA 1
ATOM 1404 C C . THR A 1 174 ? -4.746 -16.447 3.431 1.00 38.12 174 THR A C 1
ATOM 1406 O O . THR A 1 174 ? -4.553 -17.657 3.420 1.00 38.12 174 THR A O 1
ATOM 1409 N N . GLU A 1 175 ? -5.003 -15.749 2.310 1.00 36.88 175 GLU A N 1
ATOM 1410 C CA . GLU A 1 175 ? -5.179 -16.401 0.996 1.00 36.88 175 GLU A CA 1
ATOM 1411 C C . GLU A 1 175 ? -4.410 -15.786 -0.190 1.00 36.88 175 GLU A C 1
ATOM 1413 O O . GLU A 1 175 ? -4.370 -16.405 -1.251 1.00 36.88 175 GLU A O 1
ATOM 1418 N N . THR A 1 176 ? -3.680 -14.676 -0.031 1.00 30.48 176 THR A N 1
ATOM 1419 C CA . THR A 1 176 ? -2.770 -14.172 -1.077 1.00 30.48 176 THR A CA 1
ATOM 1420 C C . THR A 1 176 ? -1.379 -13.878 -0.515 1.00 30.48 176 THR A C 1
ATOM 1422 O O . THR A 1 176 ? -1.171 -13.015 0.331 1.00 30.48 176 THR A O 1
ATOM 1425 N N . PHE A 1 177 ? -0.391 -14.646 -0.981 1.00 30.33 177 PHE A N 1
ATOM 1426 C CA . PHE A 1 177 ? 1.025 -14.512 -0.618 1.00 30.33 177 PHE A CA 1
ATOM 1427 C C . PHE A 1 177 ? 1.775 -13.458 -1.461 1.00 30.33 177 PHE A C 1
ATOM 1429 O O . PHE A 1 177 ? 3.002 -13.468 -1.460 1.00 30.33 177 PHE A O 1
ATOM 1436 N N . ASN A 1 178 ? 1.080 -12.554 -2.169 1.00 33.53 178 ASN A N 1
ATOM 1437 C CA . ASN A 1 178 ? 1.717 -11.663 -3.151 1.00 33.53 178 ASN A CA 1
ATOM 1438 C C . ASN A 1 178 ? 1.405 -10.157 -3.054 1.00 33.53 178 ASN A C 1
ATOM 1440 O O . ASN A 1 178 ? 2.039 -9.402 -3.783 1.00 33.53 178 ASN A O 1
ATOM 1444 N N . ASP A 1 179 ? 0.552 -9.686 -2.142 1.00 35.03 179 ASP A N 1
ATOM 1445 C CA . ASP A 1 179 ? 0.002 -8.317 -2.257 1.00 35.03 179 ASP A CA 1
ATOM 1446 C C . ASP A 1 179 ? 0.744 -7.237 -1.432 1.00 35.03 179 ASP A C 1
ATOM 1448 O O . ASP A 1 179 ? 0.199 -6.183 -1.147 1.00 35.03 179 ASP A O 1
ATOM 1452 N N . GLU A 1 180 ? 1.999 -7.459 -1.018 1.00 36.81 180 GLU A N 1
ATOM 1453 C CA . GLU A 1 180 ? 2.799 -6.440 -0.292 1.00 36.81 180 GLU A CA 1
ATOM 1454 C C . GLU A 1 180 ? 4.119 -6.071 -1.005 1.00 36.81 180 GLU A C 1
ATOM 1456 O O . GLU A 1 180 ? 5.130 -5.751 -0.366 1.00 36.81 180 GLU A O 1
ATOM 1461 N N . LEU A 1 181 ? 4.137 -6.118 -2.342 1.00 34.00 181 LEU A N 1
ATOM 1462 C CA . LEU A 1 181 ? 5.270 -5.639 -3.151 1.00 34.00 181 LEU A CA 1
ATOM 1463 C C . LEU A 1 181 ? 5.194 -4.151 -3.546 1.00 34.00 181 LEU A C 1
ATOM 1465 O O . LEU A 1 181 ? 6.191 -3.638 -4.045 1.00 34.00 181 LEU A O 1
ATOM 1469 N N . ASP A 1 182 ? 4.115 -3.432 -3.232 1.00 35.38 182 ASP A N 1
ATOM 1470 C CA . ASP A 1 182 ? 3.879 -2.077 -3.771 1.00 35.38 182 ASP A CA 1
ATOM 1471 C C . ASP A 1 182 ? 4.340 -0.908 -2.866 1.00 35.38 182 ASP A C 1
ATOM 1473 O O . ASP A 1 182 ? 4.082 0.259 -3.135 1.00 35.38 182 ASP A O 1
ATOM 1477 N N . ASP A 1 183 ? 5.109 -1.189 -1.809 1.00 37.56 183 ASP A N 1
ATOM 1478 C CA . ASP A 1 183 ? 5.610 -0.172 -0.860 1.00 37.56 183 ASP A CA 1
ATOM 1479 C C . ASP A 1 183 ? 7.087 0.239 -1.093 1.00 37.56 183 ASP A C 1
ATOM 1481 O O . ASP A 1 183 ? 7.748 0.785 -0.199 1.00 37.56 183 ASP A O 1
ATOM 1485 N N . VAL A 1 184 ? 7.644 -0.054 -2.271 1.00 34.00 184 VAL A N 1
ATOM 1486 C CA . VAL A 1 184 ? 8.957 0.441 -2.721 1.00 34.00 184 VAL A CA 1
ATOM 1487 C C . VAL A 1 184 ? 8.703 1.429 -3.854 1.00 34.00 184 VAL A C 1
ATOM 1489 O O . VAL A 1 184 ? 8.040 1.054 -4.808 1.00 34.00 184 VAL A O 1
ATOM 1492 N N . ASP A 1 185 ? 9.201 2.666 -3.710 1.00 31.73 185 ASP A N 1
ATOM 1493 C CA . ASP A 1 185 ? 9.154 3.774 -4.685 1.00 31.73 185 ASP A CA 1
ATOM 1494 C C . ASP A 1 185 ? 8.648 3.365 -6.087 1.00 31.73 185 ASP A C 1
ATOM 1496 O O . ASP A 1 185 ? 9.388 2.774 -6.877 1.00 31.73 185 ASP A O 1
ATOM 1500 N N . GLU A 1 186 ? 7.404 3.738 -6.417 1.00 37.22 186 GLU A N 1
ATOM 1501 C CA . GLU A 1 186 ? 6.707 3.431 -7.685 1.00 37.22 186 GLU A CA 1
ATOM 1502 C C . GLU A 1 186 ? 7.482 3.856 -8.953 1.00 37.22 186 GLU A C 1
ATOM 1504 O O . GLU A 1 186 ? 7.154 3.438 -10.058 1.00 37.22 186 GLU A O 1
ATOM 1509 N N . ASN A 1 187 ? 8.562 4.630 -8.819 1.00 33.44 187 ASN A N 1
ATOM 1510 C CA . ASN A 1 187 ? 9.411 5.042 -9.935 1.00 33.44 187 ASN A CA 1
ATOM 1511 C C . ASN A 1 187 ? 10.514 4.030 -10.312 1.00 33.44 187 ASN A C 1
ATOM 1513 O O . ASN A 1 187 ? 11.188 4.241 -11.321 1.00 33.44 187 ASN A O 1
ATOM 1517 N N . GLU A 1 188 ? 10.721 2.953 -9.542 1.00 31.69 188 GLU A N 1
ATOM 1518 C CA . GLU A 1 188 ? 11.704 1.897 -9.867 1.00 31.69 188 GLU A CA 1
ATOM 1519 C C . GLU A 1 188 ? 11.081 0.513 -10.153 1.00 31.69 188 GLU A C 1
ATOM 1521 O O . GLU A 1 188 ? 11.810 -0.396 -10.543 1.00 31.69 188 GLU A O 1
ATOM 1526 N N . VAL A 1 189 ? 9.756 0.332 -10.029 1.00 37.38 189 VAL A N 1
ATOM 1527 C CA . VAL A 1 189 ? 9.122 -1.012 -10.041 1.00 37.38 189 VAL A CA 1
ATOM 1528 C C . VAL A 1 189 ? 8.297 -1.325 -11.305 1.00 37.38 189 VAL A C 1
ATOM 1530 O O . VAL A 1 189 ? 8.012 -2.493 -11.581 1.00 37.38 189 VAL A O 1
ATOM 1533 N N . GLU A 1 190 ? 7.978 -0.348 -12.164 1.00 36.00 190 GLU A N 1
ATOM 1534 C CA . GLU A 1 190 ? 7.245 -0.641 -13.415 1.00 36.00 190 GLU A CA 1
ATOM 1535 C C . GLU A 1 190 ? 8.036 -1.512 -14.415 1.00 36.00 190 GLU A C 1
ATOM 1537 O O . GLU A 1 190 ? 7.434 -2.205 -15.239 1.00 36.00 190 GLU A O 1
ATOM 1542 N N . ASP A 1 191 ? 9.366 -1.582 -14.293 1.00 35.28 191 ASP A N 1
ATOM 1543 C CA . ASP A 1 191 ? 10.211 -2.437 -15.138 1.00 35.28 191 ASP A CA 1
ATOM 1544 C C . ASP A 1 191 ? 10.195 -3.932 -14.724 1.00 35.28 191 ASP A C 1
ATOM 1546 O O . ASP A 1 191 ? 10.654 -4.791 -15.486 1.00 35.28 191 ASP A O 1
ATOM 1550 N N . GLU A 1 192 ? 9.634 -4.299 -13.561 1.00 37.09 192 GLU A N 1
ATOM 1551 C CA . GLU A 1 192 ? 9.703 -5.678 -13.037 1.00 37.09 192 GLU A CA 1
ATOM 1552 C C . GLU A 1 192 ? 8.449 -6.536 -13.272 1.00 37.09 192 GLU A C 1
ATOM 1554 O O . GLU A 1 192 ? 8.547 -7.767 -13.231 1.00 37.09 192 GLU A O 1
ATOM 1559 N N . LYS A 1 193 ? 7.300 -5.961 -13.667 1.00 36.00 193 LYS A N 1
ATOM 1560 C CA . LYS A 1 193 ? 6.070 -6.742 -13.962 1.00 36.00 193 LYS A CA 1
ATOM 1561 C C . LYS A 1 193 ? 6.182 -7.663 -15.194 1.00 36.00 193 LYS A C 1
ATOM 1563 O O . LYS A 1 193 ? 5.251 -8.405 -15.509 1.00 36.00 193 LYS A O 1
ATOM 1568 N N . ARG A 1 194 ? 7.334 -7.691 -15.879 1.00 39.34 194 ARG A N 1
ATOM 1569 C CA . ARG A 1 194 ? 7.659 -8.671 -16.933 1.00 39.34 194 ARG A CA 1
ATOM 1570 C C . ARG A 1 194 ? 9.110 -9.150 -16.891 1.00 39.34 194 ARG A C 1
ATOM 1572 O O . ARG A 1 194 ? 9.778 -9.140 -17.924 1.00 39.34 194 ARG A O 1
ATOM 1579 N N . THR A 1 195 ? 9.635 -9.624 -15.761 1.00 33.94 195 THR A N 1
ATOM 1580 C CA . THR A 1 195 ? 10.960 -10.270 -15.800 1.00 33.94 195 THR A CA 1
ATOM 1581 C C . THR A 1 195 ? 11.050 -11.557 -14.994 1.00 33.94 195 THR A C 1
ATOM 1583 O O . THR A 1 195 ? 10.955 -11.548 -13.782 1.00 33.94 195 THR A O 1
ATOM 1586 N N . LYS A 1 196 ? 11.324 -12.643 -15.737 1.00 37.16 196 LYS A N 1
ATOM 1587 C CA . LYS A 1 196 ? 12.045 -13.864 -15.341 1.00 37.16 196 LYS A CA 1
ATOM 1588 C C . LYS A 1 196 ? 11.440 -14.654 -14.175 1.00 37.16 196 LYS A C 1
ATOM 1590 O O . LYS A 1 196 ? 11.138 -14.128 -13.120 1.00 37.16 196 LYS A O 1
ATOM 1595 N N . ALA A 1 197 ? 11.344 -15.973 -14.346 1.00 37.75 197 ALA A N 1
ATOM 1596 C CA . ALA A 1 197 ? 11.094 -16.872 -13.226 1.00 37.75 197 ALA A CA 1
ATOM 1597 C C . ALA A 1 197 ? 12.092 -16.540 -12.104 1.00 37.75 197 ALA A C 1
ATOM 1599 O O . ALA A 1 197 ? 13.300 -16.744 -12.258 1.00 37.75 197 ALA A O 1
ATOM 1600 N N . ILE A 1 198 ? 11.586 -15.949 -11.021 1.00 53.88 198 ILE A N 1
ATOM 1601 C CA . ILE A 1 198 ? 12.360 -15.667 -9.823 1.00 53.88 198 ILE A CA 1
ATOM 1602 C C . ILE A 1 198 ? 12.949 -17.008 -9.392 1.00 53.88 198 ILE A C 1
ATOM 1604 O O . ILE A 1 198 ? 12.236 -18.006 -9.290 1.00 53.88 198 ILE A O 1
ATOM 1608 N N . SER A 1 199 ? 14.270 -17.073 -9.206 1.00 72.81 199 SER A N 1
ATOM 1609 C CA . SER A 1 199 ? 14.865 -18.303 -8.689 1.00 72.81 199 SER A CA 1
ATOM 1610 C C . SER A 1 199 ? 14.193 -18.635 -7.354 1.00 72.81 199 SER A C 1
ATOM 1612 O O . SER A 1 199 ? 13.984 -17.743 -6.532 1.00 72.81 199 SER A O 1
ATOM 1614 N N . SER A 1 200 ? 13.887 -19.907 -7.093 1.00 65.88 200 SER A N 1
ATOM 1615 C CA . SER A 1 200 ? 13.240 -20.327 -5.836 1.00 65.88 200 SER A CA 1
ATOM 1616 C C . SER A 1 200 ? 14.008 -19.869 -4.584 1.00 65.88 200 SER A C 1
ATOM 1618 O O . SER A 1 200 ? 13.466 -19.819 -3.483 1.00 65.88 200 SER A O 1
ATOM 1620 N N . LEU A 1 201 ? 15.304 -19.566 -4.730 1.00 69.12 201 LEU A N 1
ATOM 1621 C CA . LEU A 1 201 ? 16.142 -18.989 -3.683 1.00 69.12 201 LEU A CA 1
ATOM 1622 C C . LEU A 1 201 ? 15.825 -17.507 -3.442 1.00 69.12 201 LEU A C 1
ATOM 1624 O O . LEU A 1 201 ? 15.722 -17.095 -2.287 1.00 69.12 201 LEU A O 1
ATOM 1628 N N . HIS A 1 202 ? 15.644 -16.721 -4.503 1.00 72.31 202 HIS A N 1
ATOM 1629 C CA . HIS A 1 202 ? 15.272 -15.314 -4.397 1.00 72.31 202 HIS A CA 1
ATOM 1630 C C . HIS A 1 202 ? 13.833 -15.145 -3.895 1.00 72.31 202 HIS A C 1
ATOM 1632 O O . HIS A 1 202 ? 13.606 -14.324 -3.014 1.00 72.31 202 HIS A O 1
ATOM 1638 N N . GLU A 1 203 ? 12.899 -15.998 -4.325 1.00 76.25 203 GLU A N 1
ATOM 1639 C CA . GLU A 1 203 ? 11.530 -16.044 -3.787 1.00 76.25 203 GLU A CA 1
ATOM 1640 C C . GLU A 1 203 ? 11.542 -16.296 -2.272 1.00 76.25 203 GLU A C 1
ATOM 1642 O O . GLU A 1 203 ? 10.997 -15.517 -1.492 1.00 76.25 203 GLU A O 1
ATOM 1647 N N . LYS A 1 204 ? 12.278 -17.321 -1.818 1.00 76.00 204 LYS A N 1
ATOM 1648 C CA . LYS A 1 204 ? 12.461 -17.587 -0.381 1.00 76.00 204 LYS A CA 1
ATOM 1649 C C . LYS A 1 204 ? 13.093 -16.407 0.355 1.00 76.00 204 LYS A C 1
ATOM 1651 O O . LYS A 1 204 ? 12.776 -16.177 1.522 1.00 76.00 204 LYS A O 1
ATOM 1656 N N . GLN A 1 205 ? 14.010 -15.678 -0.279 1.00 79.62 205 GLN A N 1
ATOM 1657 C CA . GLN A 1 205 ? 14.637 -14.505 0.325 1.00 79.62 205 GLN A CA 1
ATOM 1658 C C . GLN A 1 205 ? 13.663 -13.324 0.427 1.00 79.62 205 GLN A C 1
ATOM 1660 O O . GLN A 1 205 ? 13.669 -12.640 1.450 1.00 79.62 205 GLN A O 1
ATOM 1665 N N . LEU A 1 206 ? 12.819 -13.104 -0.582 1.00 73.31 206 LEU A N 1
ATOM 1666 C CA . LEU A 1 206 ? 11.763 -12.091 -0.568 1.00 73.31 206 LEU A CA 1
ATOM 1667 C C . LEU A 1 206 ? 10.723 -12.398 0.510 1.00 73.31 206 LEU A C 1
ATOM 1669 O O . LEU A 1 206 ? 10.457 -11.535 1.344 1.00 73.31 206 LEU A O 1
ATOM 1673 N N . LEU A 1 207 ? 10.256 -13.646 0.596 1.00 73.50 207 LEU A N 1
ATOM 1674 C CA . LEU A 1 207 ? 9.330 -14.083 1.644 1.00 73.50 207 LEU A CA 1
ATOM 1675 C C . LEU A 1 207 ? 9.926 -13.896 3.043 1.00 73.50 207 LEU A C 1
ATOM 1677 O O . LEU A 1 207 ? 9.266 -13.368 3.935 1.00 73.50 207 LEU A O 1
ATOM 1681 N N . LYS A 1 208 ? 11.204 -14.253 3.244 1.00 80.75 208 LYS A N 1
ATOM 1682 C CA . LYS A 1 208 ? 11.896 -13.987 4.516 1.00 80.75 208 LYS A CA 1
ATOM 1683 C C . LYS A 1 208 ? 11.944 -12.493 4.825 1.00 80.75 208 LYS A C 1
ATOM 1685 O O . LYS A 1 208 ? 11.674 -12.107 5.959 1.00 80.75 208 LYS A O 1
ATOM 1690 N N . LYS A 1 209 ? 12.265 -11.648 3.840 1.00 81.25 209 LYS A N 1
ATOM 1691 C CA . LYS A 1 209 ? 12.289 -10.188 4.014 1.00 81.25 209 LYS A CA 1
ATOM 1692 C C . LYS A 1 209 ? 10.906 -9.651 4.388 1.00 81.25 209 LYS A C 1
ATOM 1694 O O . LYS A 1 209 ? 10.811 -8.912 5.365 1.00 81.25 209 LYS A O 1
ATOM 1699 N N . GLN A 1 210 ? 9.850 -10.061 3.692 1.00 77.38 210 GLN A N 1
ATOM 1700 C CA . GLN A 1 210 ? 8.470 -9.674 3.997 1.00 77.38 210 GLN A CA 1
ATOM 1701 C C . GLN A 1 210 ? 8.057 -10.117 5.404 1.00 77.38 210 GLN A C 1
ATOM 1703 O O . GLN A 1 210 ? 7.615 -9.290 6.197 1.00 77.38 210 GLN A O 1
ATOM 1708 N N . GLN A 1 211 ? 8.314 -11.374 5.776 1.00 79.50 211 GLN A N 1
ATOM 1709 C CA . GLN A 1 211 ? 8.057 -11.869 7.131 1.00 79.50 211 GLN A CA 1
ATOM 1710 C C . GLN A 1 211 ? 8.815 -11.054 8.185 1.00 79.50 211 GLN A C 1
ATOM 1712 O O . GLN A 1 211 ? 8.230 -10.653 9.189 1.00 79.50 211 GLN A O 1
ATOM 1717 N N . THR A 1 212 ? 10.096 -10.736 7.952 1.00 81.69 212 THR A N 1
ATOM 1718 C CA . THR A 1 212 ? 10.853 -9.884 8.882 1.00 81.69 212 THR A CA 1
ATOM 1719 C C . THR A 1 212 ? 10.292 -8.463 8.968 1.00 81.69 212 THR A C 1
ATOM 1721 O O . THR A 1 212 ? 10.197 -7.926 10.069 1.00 81.69 212 THR A O 1
ATOM 1724 N N . LYS A 1 213 ? 9.860 -7.865 7.847 1.00 82.69 213 LYS A N 1
ATOM 1725 C CA . LYS A 1 213 ? 9.219 -6.540 7.811 1.00 82.69 213 LYS A CA 1
ATOM 1726 C C . LYS A 1 213 ? 7.913 -6.556 8.609 1.00 82.69 213 LYS A C 1
ATOM 1728 O O . LYS A 1 213 ? 7.728 -5.684 9.455 1.00 82.69 213 LYS A O 1
ATOM 1733 N N . LYS A 1 214 ? 7.068 -7.570 8.409 1.00 80.44 214 LYS A N 1
ATOM 1734 C CA . LYS A 1 214 ? 5.798 -7.753 9.126 1.00 80.44 214 LYS A CA 1
ATOM 1735 C C . LYS A 1 214 ? 6.012 -7.891 10.633 1.00 80.44 214 LYS A C 1
ATOM 1737 O O . LYS A 1 214 ? 5.426 -7.137 11.402 1.00 80.44 214 LYS A O 1
ATOM 1742 N N . ILE A 1 215 ? 6.949 -8.742 11.056 1.00 81.69 215 ILE A N 1
ATOM 1743 C CA . ILE A 1 215 ? 7.305 -8.907 12.477 1.00 81.69 215 ILE A CA 1
ATOM 1744 C C . ILE A 1 215 ? 7.804 -7.585 13.080 1.00 81.69 215 ILE A C 1
ATOM 1746 O O . ILE A 1 215 ? 7.424 -7.221 14.193 1.00 81.69 215 ILE A O 1
ATOM 1750 N N . LEU A 1 216 ? 8.641 -6.833 12.357 1.00 84.44 216 LEU A N 1
ATOM 1751 C CA . LEU A 1 216 ? 9.118 -5.529 12.823 1.00 84.44 216 LEU A CA 1
ATOM 1752 C C . LEU A 1 216 ? 7.974 -4.515 12.953 1.00 84.44 216 LEU A C 1
ATOM 1754 O O . LEU A 1 216 ? 7.929 -3.774 13.937 1.00 84.44 216 LEU A O 1
ATOM 1758 N N . GLN A 1 217 ? 7.036 -4.490 12.008 1.00 83.25 217 GLN A N 1
ATOM 1759 C CA . GLN A 1 217 ? 5.854 -3.630 12.078 1.00 83.25 217 GLN A CA 1
ATOM 1760 C C . GLN A 1 217 ? 4.955 -3.993 13.267 1.00 83.25 217 GLN A C 1
ATOM 1762 O O . GLN A 1 217 ? 4.621 -3.107 14.055 1.00 83.25 217 GLN A O 1
ATOM 1767 N N . GLU A 1 218 ? 4.645 -5.276 13.462 1.00 83.06 218 GLU A N 1
ATOM 1768 C CA . GLU A 1 218 ? 3.892 -5.773 14.623 1.00 83.06 218 GLU A CA 1
ATOM 1769 C C . GLU A 1 218 ? 4.598 -5.413 15.942 1.00 83.06 218 GLU A C 1
ATOM 1771 O O . GLU A 1 218 ? 3.971 -4.918 16.883 1.00 83.06 218 GLU A O 1
ATOM 1776 N N . SER A 1 219 ? 5.928 -5.553 16.004 1.00 86.62 219 SER A N 1
ATOM 1777 C CA . SER A 1 219 ? 6.713 -5.166 17.185 1.00 86.62 219 SER A CA 1
ATOM 1778 C C . SER A 1 219 ? 6.638 -3.659 17.472 1.00 86.62 219 SER A C 1
ATOM 1780 O O . SER A 1 219 ? 6.516 -3.231 18.619 1.00 86.62 219 SER A O 1
ATOM 1782 N N . ARG A 1 220 ? 6.632 -2.820 16.429 1.00 87.38 220 ARG A N 1
ATOM 1783 C CA . ARG A 1 220 ? 6.495 -1.367 16.575 1.00 87.38 220 ARG A CA 1
ATOM 1784 C C . ARG A 1 220 ? 5.103 -0.989 17.074 1.00 87.38 220 ARG A C 1
ATOM 1786 O O . ARG A 1 220 ? 4.984 -0.122 17.941 1.00 87.38 220 ARG A O 1
ATOM 1793 N N . SER A 1 221 ? 4.060 -1.605 16.528 1.00 86.31 221 SER A N 1
ATOM 1794 C CA . SER A 1 221 ? 2.674 -1.335 16.918 1.00 86.31 221 SER A CA 1
ATOM 1795 C C . SER A 1 221 ? 2.375 -1.824 18.335 1.00 86.31 221 SER A C 1
ATOM 1797 O O . SER A 1 221 ? 1.772 -1.089 19.115 1.00 86.31 221 SER A O 1
ATOM 1799 N N . THR A 1 222 ? 2.897 -2.988 18.731 1.00 90.25 222 THR A N 1
ATOM 1800 C CA . THR A 1 222 ? 2.784 -3.484 20.114 1.00 90.25 222 THR A CA 1
ATOM 1801 C C . THR A 1 222 ? 3.497 -2.561 21.103 1.00 90.25 222 THR A C 1
ATOM 1803 O O . THR A 1 222 ? 2.911 -2.219 22.128 1.00 90.25 222 THR A O 1
ATOM 1806 N N . MET A 1 223 ? 4.693 -2.045 20.785 1.00 89.56 223 MET A N 1
ATOM 1807 C CA . MET A 1 223 ? 5.355 -1.031 21.625 1.00 89.56 223 MET A CA 1
ATOM 1808 C C . MET A 1 223 ? 4.520 0.245 21.778 1.00 89.56 223 MET A C 1
ATOM 1810 O O . MET A 1 223 ? 4.409 0.777 22.882 1.00 89.56 223 MET A O 1
ATOM 1814 N N . LYS A 1 224 ? 3.904 0.743 20.697 1.00 90.31 224 LYS A N 1
ATOM 1815 C CA . LYS A 1 224 ? 2.999 1.900 20.788 1.00 90.31 224 LYS A CA 1
ATOM 1816 C C . LYS A 1 224 ? 1.780 1.598 21.662 1.00 90.31 224 LYS A C 1
ATOM 1818 O O . LYS A 1 224 ? 1.430 2.428 22.494 1.00 90.31 224 LYS A O 1
ATOM 1823 N N . CYS A 1 225 ? 1.174 0.422 21.499 1.00 92.00 225 CYS A N 1
ATOM 1824 C CA . CYS A 1 225 ? 0.039 -0.029 22.305 1.00 92.00 225 CYS A CA 1
ATOM 1825 C C . CYS A 1 225 ? 0.400 -0.053 23.794 1.00 92.00 225 CYS A C 1
ATOM 1827 O O . CYS A 1 225 ? -0.341 0.480 24.615 1.00 92.00 225 CYS A O 1
ATOM 1829 N N . LEU A 1 226 ? 1.567 -0.602 24.145 1.00 92.12 226 LEU A N 1
ATOM 1830 C CA . LEU A 1 226 ? 2.057 -0.622 25.526 1.00 92.12 226 LEU A CA 1
ATOM 1831 C C . LEU A 1 226 ? 2.346 0.783 26.066 1.00 92.12 226 LEU A C 1
ATOM 1833 O O . LEU A 1 226 ? 2.063 1.062 27.230 1.00 92.12 226 LEU A O 1
ATOM 1837 N N . ASN A 1 227 ? 2.872 1.683 25.232 1.00 91.75 227 ASN A N 1
ATOM 1838 C CA . ASN A 1 227 ? 3.094 3.073 25.622 1.00 91.75 227 ASN A CA 1
ATOM 1839 C C . ASN A 1 227 ? 1.778 3.815 25.891 1.00 91.75 227 ASN A C 1
ATOM 1841 O O . ASN A 1 227 ? 1.695 4.519 26.894 1.00 91.75 227 ASN A O 1
ATOM 1845 N N . LEU A 1 228 ? 0.754 3.635 25.050 1.00 91.12 228 LEU A N 1
ATOM 1846 C CA . LEU A 1 228 ? -0.573 4.222 25.276 1.00 91.12 228 LEU A CA 1
ATOM 1847 C C . LEU A 1 228 ? -1.236 3.645 26.524 1.00 91.12 228 LEU A C 1
ATOM 1849 O O . LEU A 1 228 ? -1.675 4.402 27.386 1.00 91.12 228 LEU A O 1
ATOM 1853 N N . LEU A 1 229 ? -1.219 2.317 26.676 1.00 91.44 229 LEU A N 1
ATOM 1854 C CA . LEU A 1 229 ? -1.709 1.653 27.883 1.00 91.44 229 LEU A CA 1
ATOM 1855 C C . LEU A 1 229 ? -1.028 2.219 29.132 1.00 91.44 229 LEU A C 1
ATOM 1857 O O . LEU A 1 229 ? -1.689 2.517 30.123 1.00 91.44 229 LEU A O 1
ATOM 1861 N N . ASN A 1 230 ? 0.290 2.418 29.080 1.00 89.94 230 ASN A N 1
ATOM 1862 C CA . ASN A 1 230 ? 1.020 3.023 30.180 1.00 89.94 230 ASN A CA 1
ATOM 1863 C C . ASN A 1 230 ? 0.585 4.464 30.460 1.00 89.94 230 ASN A C 1
ATOM 1865 O O . ASN A 1 230 ? 0.429 4.827 31.621 1.00 89.94 230 ASN A O 1
ATOM 1869 N N . GLN A 1 231 ? 0.402 5.287 29.428 1.00 90.50 231 GLN A N 1
ATOM 1870 C CA . GLN A 1 231 ? -0.077 6.659 29.598 1.00 90.50 231 GLN A CA 1
ATOM 1871 C C . GLN A 1 231 ? -1.449 6.677 30.277 1.00 90.50 231 GLN A C 1
ATOM 1873 O O . GLN A 1 231 ? -1.623 7.394 31.261 1.00 90.50 231 GLN A O 1
ATOM 1878 N N . TYR A 1 232 ? -2.387 5.842 29.822 1.00 90.12 232 TYR A N 1
ATOM 1879 C CA . TYR A 1 232 ? -3.728 5.764 30.403 1.00 90.12 232 TYR A CA 1
ATOM 1880 C C . TYR A 1 232 ? -3.701 5.266 31.845 1.00 90.12 232 TYR A C 1
ATOM 1882 O O . TYR A 1 232 ? -4.291 5.896 32.721 1.00 90.12 232 TYR A O 1
ATOM 1890 N N . LEU A 1 233 ? -2.960 4.191 32.119 1.00 86.88 233 LEU A N 1
ATOM 1891 C CA . LEU A 1 233 ? -2.818 3.674 33.478 1.00 86.88 233 LEU A CA 1
ATOM 1892 C C . LEU A 1 233 ? -2.130 4.678 34.398 1.00 86.88 233 LEU A C 1
ATOM 1894 O O . LEU A 1 233 ? -2.588 4.857 35.514 1.00 86.88 233 LEU A O 1
ATOM 1898 N N . THR A 1 234 ? -1.097 5.381 33.930 1.00 84.56 234 THR A N 1
ATOM 1899 C CA . THR A 1 234 ? -0.411 6.411 34.725 1.00 84.56 234 THR A CA 1
ATOM 1900 C C . THR A 1 234 ? -1.356 7.561 35.083 1.00 84.56 234 THR A C 1
ATOM 1902 O O . THR A 1 234 ? -1.311 8.070 36.202 1.00 84.56 234 THR A O 1
ATOM 1905 N N . SER A 1 235 ? -2.227 7.977 34.159 1.00 84.69 235 SER A N 1
ATOM 1906 C CA . SER A 1 235 ? -3.252 8.993 34.432 1.00 84.69 235 SER A CA 1
ATOM 1907 C C . SER A 1 235 ? -4.260 8.515 35.479 1.00 84.69 235 SER A C 1
ATOM 1909 O O . SER A 1 235 ? -4.589 9.268 36.390 1.00 84.69 235 SER A O 1
ATOM 1911 N N . ILE A 1 236 ? -4.684 7.251 35.410 1.00 83.00 236 ILE A N 1
ATOM 1912 C CA . ILE A 1 236 ? -5.609 6.650 36.382 1.00 83.00 236 ILE A CA 1
ATOM 1913 C C . ILE A 1 236 ? -4.937 6.480 37.754 1.00 83.00 236 ILE A C 1
ATOM 1915 O O . ILE A 1 236 ? -5.512 6.843 38.776 1.00 83.00 236 ILE A O 1
ATOM 1919 N N . THR A 1 237 ? -3.692 6.002 37.815 1.00 78.19 237 THR A N 1
ATOM 1920 C CA . THR A 1 237 ? -2.974 5.828 39.089 1.00 78.19 237 THR A CA 1
ATOM 1921 C C . THR A 1 237 ? -2.674 7.160 39.770 1.00 78.19 237 THR A C 1
ATOM 1923 O O . THR A 1 237 ? -2.686 7.223 40.995 1.00 78.19 237 THR A O 1
ATOM 1926 N N . LYS A 1 238 ? -2.446 8.237 39.003 1.00 80.62 238 LYS A N 1
ATOM 1927 C CA . LYS A 1 238 ? -2.321 9.595 39.558 1.00 80.62 238 LYS A CA 1
ATOM 1928 C C . LYS A 1 238 ? -3.597 10.051 40.267 1.00 80.62 238 LYS A C 1
ATOM 1930 O O . LYS A 1 238 ? -3.495 10.731 41.279 1.00 80.62 238 LYS A O 1
ATOM 1935 N N . LEU A 1 239 ? -4.768 9.673 39.752 1.00 76.06 239 LEU A N 1
ATOM 1936 C CA . LEU A 1 239 ? -6.057 9.998 40.372 1.00 76.06 239 LEU A CA 1
ATOM 1937 C C . LEU A 1 239 ? -6.309 9.191 41.650 1.00 76.06 239 LEU A C 1
ATOM 1939 O O . LEU A 1 239 ? -6.925 9.708 42.576 1.00 76.06 239 LEU A O 1
ATOM 1943 N N . LYS A 1 240 ? -5.807 7.951 41.721 1.00 72.38 240 LYS A N 1
ATOM 1944 C CA . LYS A 1 240 ? -5.962 7.091 42.903 1.00 72.38 240 LYS A CA 1
ATOM 1945 C C . LYS A 1 240 ? -5.291 7.681 44.154 1.00 72.38 240 LYS A C 1
ATOM 1947 O O . LYS A 1 240 ? -5.882 7.646 45.231 1.00 72.38 240 LYS A O 1
ATOM 1952 N N . GLY A 1 241 ? -4.075 8.221 44.026 1.00 69.75 241 GLY A N 1
ATOM 1953 C CA . GLY A 1 241 ? -3.288 8.658 45.188 1.00 69.75 241 GLY A CA 1
ATOM 1954 C C . GLY A 1 241 ? -3.153 7.535 46.231 1.00 69.75 241 GLY A C 1
ATOM 1955 O O . GLY A 1 241 ? -2.904 6.389 45.859 1.00 69.75 241 GLY A O 1
ATOM 1956 N N . ASP A 1 242 ? -3.387 7.856 47.507 1.00 64.19 242 ASP A N 1
ATOM 1957 C CA . ASP A 1 242 ? -3.356 6.900 48.632 1.00 64.19 242 ASP A CA 1
ATOM 1958 C C . ASP A 1 242 ? -4.723 6.249 48.939 1.00 64.19 242 ASP A C 1
ATOM 1960 O O . ASP A 1 242 ? -4.863 5.505 49.913 1.00 64.19 242 ASP A O 1
ATOM 1964 N N . LYS A 1 243 ? -5.763 6.523 48.140 1.00 70.06 243 LYS A N 1
ATOM 1965 C CA . LYS A 1 243 ? -7.116 6.006 48.393 1.00 70.06 243 LYS A CA 1
ATOM 1966 C C . LYS A 1 243 ? -7.223 4.520 48.032 1.00 70.06 243 LYS A C 1
ATOM 1968 O O . LYS A 1 243 ? -6.572 4.035 47.100 1.00 70.06 243 LYS A O 1
ATOM 1973 N N . LYS A 1 244 ? -8.087 3.789 48.753 1.00 68.50 244 LYS A N 1
ATOM 1974 C CA . LYS A 1 244 ? -8.357 2.361 48.496 1.00 68.50 244 LYS A CA 1
ATOM 1975 C C . LYS A 1 244 ? -8.972 2.161 47.103 1.00 68.50 244 LYS A C 1
ATOM 1977 O O . LYS A 1 244 ? -8.454 1.349 46.332 1.00 68.50 244 LYS A O 1
ATOM 1982 N N . TYR A 1 245 ? -9.991 2.956 46.773 1.00 71.69 245 TYR A N 1
ATOM 1983 C CA . TYR A 1 245 ? -10.640 3.023 45.460 1.00 71.69 245 TYR A CA 1
ATOM 1984 C C . TYR A 1 245 ? -10.360 4.379 44.783 1.00 71.69 245 TYR A C 1
ATOM 1986 O O . TYR A 1 245 ? -9.973 5.349 45.436 1.00 71.69 245 TYR A O 1
ATOM 1994 N N . LEU A 1 246 ? -10.518 4.451 43.460 1.00 71.31 246 LEU A N 1
ATOM 1995 C CA . LEU A 1 246 ? -10.303 5.647 42.634 1.00 71.31 246 LEU A CA 1
ATOM 1996 C C . LEU A 1 246 ? -11.234 6.798 43.027 1.00 71.31 246 LEU A C 1
ATOM 1998 O O . LEU A 1 246 ? -10.825 7.956 42.967 1.00 71.31 246 LEU A O 1
ATOM 2002 N N . ILE A 1 247 ? -12.466 6.486 43.440 1.00 70.25 247 ILE A N 1
ATOM 2003 C CA . ILE A 1 247 ? -13.484 7.466 43.831 1.00 70.25 247 ILE A CA 1
ATOM 2004 C C . ILE A 1 247 ? -13.995 7.119 45.237 1.00 70.25 247 ILE A C 1
ATOM 2006 O O . ILE A 1 247 ? -15.010 6.455 45.415 1.00 70.25 247 ILE A O 1
ATOM 2010 N N . GLY A 1 248 ? -13.261 7.571 46.255 1.00 67.19 248 GLY A N 1
ATOM 2011 C CA . GLY A 1 248 ? -13.662 7.458 47.663 1.00 67.19 248 GLY A CA 1
ATOM 2012 C C . GLY A 1 248 ? -13.434 6.073 48.285 1.00 67.19 248 GLY A C 1
ATOM 2013 O O . GLY A 1 248 ? -12.488 5.370 47.935 1.00 67.19 248 GLY A O 1
ATOM 2014 N N . ASP A 1 249 ? -14.293 5.712 49.246 1.00 69.25 249 ASP A N 1
ATOM 2015 C CA . ASP A 1 249 ? -14.181 4.478 50.046 1.00 69.25 249 ASP A CA 1
ATOM 2016 C C . ASP A 1 249 ? -15.009 3.302 49.496 1.00 69.25 249 ASP A C 1
ATOM 2018 O O . ASP A 1 249 ? -14.915 2.187 50.015 1.00 69.25 249 ASP A O 1
ATOM 2022 N N . LYS A 1 250 ? -15.817 3.530 48.452 1.00 73.25 250 LYS A N 1
ATOM 2023 C CA . LYS A 1 250 ? -16.671 2.518 47.814 1.00 73.25 250 LYS A CA 1
ATOM 2024 C C . LYS A 1 250 ? -16.277 2.303 46.357 1.00 73.25 250 LYS A C 1
ATOM 2026 O O . LYS A 1 250 ? -15.815 3.218 45.688 1.00 73.25 250 LYS A O 1
ATOM 2031 N N . LEU A 1 251 ? -16.538 1.090 45.880 1.00 77.31 251 LEU A N 1
ATOM 2032 C CA . LEU A 1 251 ? -16.344 0.693 44.493 1.00 77.31 251 LEU A CA 1
ATOM 2033 C C . LEU A 1 251 ? -17.285 1.473 43.560 1.00 77.31 251 LEU A C 1
ATOM 2035 O O . LEU A 1 251 ? -18.505 1.433 43.734 1.00 77.31 251 LEU A O 1
ATOM 2039 N N . SER A 1 252 ? -16.720 2.127 42.549 1.00 82.19 252 SER A N 1
ATOM 2040 C CA . SER A 1 252 ? -17.467 2.901 41.553 1.00 82.19 252 SER A CA 1
ATOM 2041 C C . SER A 1 252 ? -17.742 2.105 40.272 1.00 82.19 252 SER A C 1
ATOM 2043 O O . SER A 1 252 ? -16.994 1.197 39.896 1.00 82.19 252 SER A O 1
ATOM 2045 N N . SER A 1 253 ? -18.776 2.491 39.526 1.00 84.69 253 SER A N 1
ATOM 2046 C CA . SER A 1 253 ? -19.088 1.901 38.221 1.00 84.69 253 SER A CA 1
ATOM 2047 C C . SER A 1 253 ? -17.960 2.016 37.192 1.00 84.69 253 SER A C 1
ATOM 2049 O O . SER A 1 253 ? -17.722 1.072 36.437 1.00 84.69 253 SER A O 1
ATOM 2051 N N . SER A 1 254 ? -17.228 3.136 37.173 1.00 86.88 254 SER A N 1
ATOM 2052 C CA . SER A 1 254 ? -16.061 3.309 36.299 1.00 86.88 254 SER A CA 1
ATOM 2053 C C . SER A 1 254 ? -14.955 2.296 36.601 1.00 86.88 254 SER A C 1
ATOM 2055 O O . SER A 1 254 ? -14.237 1.874 35.698 1.00 86.88 254 SER A O 1
ATOM 2057 N N . GLU A 1 255 ? -14.807 1.892 37.864 1.00 83.62 255 GLU A N 1
ATOM 2058 C CA . GLU A 1 255 ? -13.794 0.917 38.278 1.00 83.62 255 GLU A CA 1
ATOM 2059 C C . GLU A 1 255 ? -14.177 -0.495 37.865 1.00 83.62 255 GLU A C 1
ATOM 2061 O O . GLU A 1 255 ? -13.313 -1.245 37.422 1.00 83.62 255 GLU A O 1
ATOM 2066 N N . ILE A 1 256 ? -15.466 -0.833 37.938 1.00 84.69 256 ILE A N 1
ATOM 2067 C CA . ILE A 1 256 ? -15.994 -2.106 37.430 1.00 84.69 256 ILE A CA 1
ATOM 2068 C C . ILE A 1 256 ? -15.755 -2.205 35.921 1.00 84.69 256 ILE A C 1
ATOM 2070 O O . ILE A 1 256 ? -15.308 -3.239 35.422 1.00 84.69 256 ILE A O 1
ATOM 2074 N N . LEU A 1 257 ? -15.989 -1.114 35.189 1.00 89.12 257 LEU A N 1
ATOM 2075 C CA . LEU A 1 257 ? -15.708 -1.068 33.759 1.00 89.12 257 LEU A CA 1
ATOM 2076 C C . LEU A 1 257 ? -14.204 -1.211 33.477 1.00 89.12 257 LEU A C 1
ATOM 2078 O O . LEU A 1 257 ? -13.811 -2.030 32.648 1.00 89.12 257 LEU A O 1
ATOM 2082 N N . LEU A 1 258 ? -13.352 -0.466 34.189 1.00 88.25 258 LEU A N 1
ATOM 2083 C CA . LEU A 1 258 ? -11.894 -0.573 34.064 1.00 88.25 258 LEU A CA 1
ATOM 2084 C C . LEU A 1 258 ? -11.404 -1.996 34.361 1.00 88.25 258 LEU A C 1
ATOM 2086 O O . LEU A 1 258 ? -10.575 -2.534 33.626 1.00 88.25 258 LEU A O 1
ATOM 2090 N N . ALA A 1 259 ? -11.936 -2.610 35.417 1.00 84.75 259 ALA A N 1
ATOM 2091 C CA . ALA A 1 259 ? -11.669 -3.985 35.802 1.00 84.75 259 ALA A CA 1
ATOM 2092 C C . ALA A 1 259 ? -12.022 -4.961 34.677 1.00 84.75 259 ALA A C 1
ATOM 2094 O O . ALA A 1 259 ? -11.212 -5.830 34.355 1.00 84.75 259 ALA A O 1
ATOM 2095 N N . ALA A 1 260 ? -13.178 -4.789 34.033 1.00 88.00 260 ALA A N 1
ATOM 2096 C CA . ALA A 1 260 ? -13.602 -5.645 32.932 1.00 88.00 260 ALA A CA 1
ATOM 2097 C C . ALA A 1 260 ? -12.666 -5.515 31.720 1.00 88.00 260 ALA A C 1
ATOM 2099 O O . ALA A 1 260 ? -12.260 -6.527 31.144 1.00 88.00 260 ALA A O 1
ATOM 2100 N N . TYR A 1 261 ? -12.243 -4.295 31.370 1.00 91.31 261 TYR A N 1
ATOM 2101 C CA . TYR A 1 261 ? -11.247 -4.080 30.315 1.00 91.31 261 TYR A CA 1
ATOM 2102 C C . TYR A 1 261 ? -9.904 -4.733 30.652 1.00 91.31 261 TYR A C 1
ATOM 2104 O O . TYR A 1 261 ? -9.334 -5.437 29.818 1.00 91.31 261 TYR A O 1
ATOM 2112 N N . LEU A 1 262 ? -9.399 -4.551 31.874 1.00 87.44 262 LEU A N 1
ATOM 2113 C CA . LEU A 1 262 ? -8.139 -5.161 32.300 1.00 87.44 262 LEU A CA 1
ATOM 2114 C C . LEU A 1 262 ? -8.223 -6.689 32.324 1.00 87.44 262 LEU A C 1
ATOM 2116 O O . LEU A 1 262 ? -7.287 -7.347 31.871 1.00 87.44 262 LEU A O 1
ATOM 2120 N N . PHE A 1 263 ? -9.344 -7.251 32.776 1.00 86.06 263 PHE A N 1
ATOM 2121 C CA . PHE A 1 263 ? -9.610 -8.687 32.731 1.00 86.06 263 PHE A CA 1
ATOM 2122 C C . PHE A 1 263 ? -9.549 -9.221 31.296 1.00 86.06 263 PHE A C 1
ATOM 2124 O O . PHE A 1 263 ? -8.852 -10.199 31.030 1.00 86.06 263 PHE A O 1
ATOM 2131 N N . CYS A 1 264 ? -10.187 -8.534 30.346 1.00 89.25 264 CYS A N 1
ATOM 2132 C CA . CYS A 1 264 ? -10.164 -8.935 28.941 1.00 89.25 264 CYS A CA 1
ATOM 2133 C C . CYS A 1 264 ? -8.749 -8.889 28.349 1.00 89.25 264 CYS A C 1
ATOM 2135 O O . CYS A 1 264 ? -8.293 -9.858 27.734 1.00 89.25 264 CYS A O 1
ATOM 2137 N N . LEU A 1 265 ? -8.019 -7.799 28.604 1.00 89.81 265 LEU A N 1
ATOM 2138 C CA . LEU A 1 265 ? -6.652 -7.587 28.115 1.00 89.81 265 LEU A CA 1
ATOM 2139 C C . LEU A 1 265 ? -5.623 -8.559 28.717 1.00 89.81 265 LEU A C 1
ATOM 2141 O O . LEU A 1 265 ? -4.576 -8.788 28.109 1.00 89.81 265 LEU A O 1
ATOM 2145 N N . THR A 1 266 ? -5.896 -9.110 29.902 1.00 87.31 266 THR A N 1
ATOM 2146 C CA . THR A 1 266 ? -4.992 -10.016 30.636 1.00 87.31 266 THR A CA 1
ATOM 2147 C C . THR A 1 266 ? -5.462 -11.466 30.673 1.00 87.31 266 THR A C 1
ATOM 2149 O O . THR A 1 266 ? -4.861 -12.286 31.363 1.00 87.31 266 THR A O 1
ATOM 2152 N N . SER A 1 267 ? -6.513 -11.793 29.924 1.00 84.88 267 SER A N 1
ATOM 2153 C CA . SER A 1 267 ? -7.121 -13.117 29.944 1.00 84.88 267 SER A CA 1
ATOM 2154 C C . SER A 1 267 ? -6.164 -14.229 29.493 1.00 84.88 267 SER A C 1
ATOM 2156 O O . SER A 1 267 ? -5.407 -14.101 28.527 1.00 84.88 267 SER A O 1
ATOM 2158 N N . ASP A 1 268 ? -6.247 -15.372 30.176 1.00 86.19 268 ASP A N 1
ATOM 2159 C CA . ASP A 1 268 ? -5.437 -16.559 29.879 1.00 86.19 268 ASP A CA 1
ATOM 2160 C C . ASP A 1 268 ? -5.850 -17.256 28.570 1.00 86.19 268 ASP A C 1
ATOM 2162 O O . ASP A 1 268 ? -5.101 -18.071 28.036 1.00 86.19 268 ASP A O 1
ATOM 2166 N N . GLN A 1 269 ? -7.026 -16.913 28.032 1.00 86.38 269 GLN A N 1
ATOM 2167 C CA . GLN A 1 269 ? -7.542 -17.448 26.770 1.00 86.38 269 GLN A CA 1
ATOM 2168 C C . GLN A 1 269 ? -6.824 -16.866 25.539 1.00 86.38 269 GLN A C 1
ATOM 2170 O O . GLN A 1 269 ? -6.894 -17.452 24.455 1.00 86.38 269 GLN A O 1
ATOM 2175 N N . LEU A 1 270 ? -6.124 -15.732 25.686 1.00 90.00 270 LEU A N 1
ATOM 2176 C CA . LEU A 1 270 ? -5.424 -15.081 24.582 1.00 90.00 270 LEU A CA 1
ATOM 2177 C C . LEU A 1 270 ? -4.068 -15.754 24.283 1.00 90.00 270 LEU A C 1
ATOM 2179 O O . LEU A 1 270 ? -3.244 -15.915 25.185 1.00 90.00 270 LEU A O 1
ATOM 2183 N N . PRO A 1 271 ? -3.789 -16.105 23.012 1.00 91.25 271 PRO A N 1
ATOM 2184 C CA . PRO A 1 271 ? -2.523 -16.712 22.596 1.00 91.25 271 PRO A CA 1
ATOM 2185 C C . PRO A 1 271 ? -1.290 -15.831 22.839 1.00 91.25 271 PRO A C 1
ATOM 2187 O O . PRO A 1 271 ? -0.240 -16.330 23.244 1.00 91.25 271 PRO A O 1
ATOM 2190 N N . ASP A 1 272 ? -1.390 -14.536 22.540 1.00 90.94 272 ASP A N 1
ATOM 2191 C CA . ASP A 1 272 ? -0.337 -13.551 22.751 1.00 90.94 272 ASP A CA 1
ATOM 2192 C C . ASP A 1 272 ? -0.686 -12.656 23.942 1.00 90.94 272 ASP A C 1
ATOM 2194 O O . ASP A 1 272 ? -1.607 -11.838 23.899 1.00 90.94 272 ASP A O 1
ATOM 2198 N N . ARG A 1 273 ? 0.086 -12.828 25.017 1.00 91.25 273 ARG A N 1
ATOM 2199 C CA . ARG A 1 273 ? -0.138 -12.219 26.333 1.00 91.25 273 ARG A CA 1
ATOM 2200 C C . ARG A 1 273 ? 0.847 -11.085 26.623 1.00 91.25 273 ARG A C 1
ATOM 2202 O O . ARG A 1 273 ? 1.280 -10.900 27.760 1.00 91.25 273 ARG A O 1
ATOM 2209 N N . PHE A 1 274 ? 1.227 -10.315 25.601 1.00 91.75 274 PHE A N 1
ATOM 2210 C CA . PHE A 1 274 ? 2.205 -9.230 25.747 1.00 91.75 274 PHE A CA 1
ATOM 2211 C C . PHE A 1 274 ? 1.770 -8.155 26.763 1.00 91.75 274 PHE A C 1
ATOM 2213 O O . PHE A 1 274 ? 2.612 -7.642 27.500 1.00 91.75 274 PHE A O 1
ATOM 2220 N N . ILE A 1 275 ? 0.467 -7.853 26.853 1.00 91.12 275 ILE A N 1
ATOM 2221 C CA . ILE A 1 275 ? -0.082 -6.896 27.828 1.00 91.12 275 ILE A CA 1
ATOM 2222 C C . ILE A 1 275 ? 0.024 -7.444 29.251 1.00 91.12 275 ILE A C 1
ATOM 2224 O O . ILE A 1 275 ? 0.516 -6.743 30.131 1.00 91.12 275 ILE A O 1
ATOM 2228 N N . TYR A 1 276 ? -0.371 -8.700 29.475 1.00 89.31 276 TYR A N 1
ATOM 2229 C CA . TYR A 1 276 ? -0.212 -9.358 30.773 1.00 89.31 276 TYR A CA 1
ATOM 2230 C C . TYR A 1 276 ? 1.250 -9.333 31.226 1.00 89.31 276 TYR A C 1
ATOM 2232 O O . TYR A 1 276 ? 1.548 -8.830 32.307 1.00 89.31 276 TYR A O 1
ATOM 2240 N N . ASN A 1 277 ? 2.176 -9.762 30.362 1.00 89.56 277 ASN A N 1
ATOM 2241 C CA . ASN A 1 277 ? 3.606 -9.749 30.667 1.00 89.56 277 ASN A CA 1
ATOM 2242 C C . ASN A 1 277 ? 4.083 -8.334 31.036 1.00 89.56 277 ASN A C 1
ATOM 2244 O O . ASN A 1 277 ? 4.748 -8.143 32.052 1.00 89.56 277 ASN A O 1
ATOM 2248 N N . TYR A 1 278 ? 3.675 -7.315 30.277 1.00 89.94 278 TYR A N 1
ATOM 2249 C CA . TYR A 1 278 ? 4.014 -5.926 30.581 1.00 89.94 278 TYR A CA 1
ATOM 2250 C C . TYR A 1 278 ? 3.479 -5.455 31.943 1.00 89.94 278 TYR A C 1
ATOM 2252 O O . TYR A 1 278 ? 4.203 -4.811 32.704 1.00 89.94 278 TYR A O 1
ATOM 2260 N N . LEU A 1 279 ? 2.228 -5.787 32.269 1.00 85.50 279 LEU A N 1
ATOM 2261 C CA . LEU A 1 279 ? 1.590 -5.392 33.525 1.00 85.50 279 LEU A CA 1
ATOM 2262 C C . LEU A 1 279 ? 2.169 -6.139 34.730 1.00 85.50 279 LEU A C 1
ATOM 2264 O O . LEU A 1 279 ? 2.304 -5.537 35.792 1.00 85.50 279 LEU A O 1
ATOM 2268 N N . THR A 1 280 ? 2.594 -7.397 34.575 1.00 83.00 280 THR A N 1
ATOM 2269 C CA . THR A 1 280 ? 3.269 -8.141 35.657 1.00 83.00 280 THR A CA 1
ATOM 2270 C C . THR A 1 280 ? 4.599 -7.513 36.069 1.00 83.00 280 THR A C 1
ATOM 2272 O O . THR A 1 280 ? 4.943 -7.528 37.248 1.00 83.00 280 THR A O 1
ATOM 2275 N N . HIS A 1 281 ? 5.317 -6.882 35.135 1.00 83.62 281 HIS A N 1
ATOM 2276 C CA . HIS A 1 281 ? 6.534 -6.131 35.450 1.00 83.62 281 HIS A CA 1
ATOM 2277 C C . HIS A 1 281 ? 6.260 -4.806 36.185 1.00 83.62 281 HIS A C 1
ATOM 2279 O O . HIS A 1 281 ? 7.183 -4.221 36.752 1.00 83.62 281 HIS A O 1
ATOM 2285 N N . LYS A 1 282 ? 5.011 -4.323 36.209 1.00 80.00 282 LYS A N 1
ATOM 2286 C CA . LYS A 1 282 ? 4.603 -3.096 36.905 1.00 80.00 282 LYS A CA 1
ATOM 2287 C C . LYS A 1 282 ? 3.848 -3.416 38.189 1.00 80.00 282 LYS A C 1
ATOM 2289 O O . LYS A 1 282 ? 2.631 -3.591 38.198 1.00 80.00 282 LYS A O 1
ATOM 2294 N N . THR A 1 283 ? 4.586 -3.416 39.294 1.00 66.44 283 THR A N 1
ATOM 2295 C CA . THR A 1 283 ? 4.123 -3.824 40.631 1.00 66.44 283 THR A CA 1
ATOM 2296 C C . THR A 1 283 ? 2.815 -3.155 41.069 1.00 66.44 283 THR A C 1
ATOM 2298 O O . THR A 1 283 ? 1.897 -3.854 41.495 1.00 66.44 283 THR A O 1
ATOM 2301 N N . GLN A 1 284 ? 2.683 -1.835 40.885 1.00 67.38 284 GLN A N 1
ATOM 2302 C CA . GLN A 1 284 ? 1.511 -1.053 41.314 1.00 67.38 284 GLN A CA 1
ATOM 2303 C C . GLN A 1 284 ? 0.198 -1.480 40.636 1.00 67.38 284 GLN A C 1
ATOM 2305 O O . GLN A 1 284 ? -0.836 -1.572 41.292 1.00 67.38 284 GLN A O 1
ATOM 2310 N N . VAL A 1 285 ? 0.234 -1.777 39.334 1.00 65.12 285 VAL A N 1
ATOM 2311 C CA . VAL A 1 285 ? -0.960 -2.190 38.580 1.00 65.12 285 VAL A CA 1
ATOM 2312 C C . VAL A 1 285 ? -1.236 -3.680 38.777 1.00 65.12 285 VAL A C 1
ATOM 2314 O O . VAL A 1 285 ? -2.391 -4.090 38.821 1.00 65.12 285 VAL A O 1
ATOM 2317 N N . SER A 1 286 ? -0.191 -4.495 38.962 1.00 64.75 286 SER A N 1
ATOM 2318 C CA . SER A 1 286 ? -0.352 -5.933 39.202 1.00 64.75 286 SER A CA 1
ATOM 2319 C C . SER A 1 286 ? -1.115 -6.235 40.496 1.00 64.75 286 SER A C 1
ATOM 2321 O O . SER A 1 286 ? -1.931 -7.153 40.512 1.00 64.75 286 SER A O 1
ATOM 2323 N N . ASN A 1 287 ? -0.897 -5.440 41.553 1.00 68.88 287 ASN A N 1
ATOM 2324 C CA . ASN A 1 287 ? -1.631 -5.583 42.810 1.00 68.88 287 ASN A CA 1
ATOM 2325 C C . ASN A 1 287 ? -3.096 -5.198 42.611 1.00 68.88 287 ASN A C 1
ATOM 2327 O O . ASN A 1 287 ? -3.963 -5.992 42.930 1.00 68.88 287 ASN A O 1
ATOM 2331 N N . PHE A 1 288 ? -3.368 -4.075 41.939 1.00 66.44 288 PHE A N 1
ATOM 2332 C CA . PHE A 1 288 ? -4.732 -3.655 41.611 1.00 66.44 288 PHE A CA 1
ATOM 2333 C C . PHE A 1 288 ? -5.502 -4.695 40.778 1.00 66.44 288 PHE A C 1
ATOM 2335 O O . PHE A 1 288 ? -6.664 -4.964 41.054 1.00 66.44 288 PHE A O 1
ATOM 2342 N N . ILE A 1 289 ? -4.858 -5.329 39.793 1.00 65.38 289 ILE A N 1
ATOM 2343 C CA . ILE A 1 289 ? -5.481 -6.395 38.988 1.00 65.38 289 ILE A CA 1
ATOM 2344 C C . ILE A 1 289 ? -5.759 -7.642 39.831 1.00 65.38 289 ILE A C 1
ATOM 2346 O O . ILE A 1 289 ? -6.802 -8.267 39.659 1.00 65.38 289 ILE A O 1
ATOM 2350 N N . LYS A 1 290 ? -4.843 -8.022 40.728 1.00 69.19 290 LYS A N 1
ATOM 2351 C CA . LYS A 1 290 ? -5.056 -9.146 41.652 1.00 69.19 290 LYS A CA 1
ATOM 2352 C C . LYS A 1 290 ? -6.168 -8.840 42.648 1.00 69.19 290 LYS A C 1
ATOM 2354 O O . LYS A 1 290 ? -7.010 -9.700 42.866 1.00 69.19 290 LYS A O 1
ATOM 2359 N N . ASP A 1 291 ? -6.199 -7.627 43.187 1.00 69.00 291 ASP A N 1
ATOM 2360 C CA . ASP A 1 291 ? -7.236 -7.158 44.103 1.00 69.00 291 ASP A CA 1
ATOM 2361 C C . ASP A 1 291 ? -8.599 -7.186 43.412 1.00 69.00 291 ASP A C 1
ATOM 2363 O O . ASP A 1 291 ? -9.523 -7.783 43.945 1.00 69.00 291 ASP A O 1
ATOM 2367 N N . ILE A 1 292 ? -8.697 -6.690 42.174 1.00 64.06 292 ILE A N 1
ATOM 2368 C CA . ILE A 1 292 ? -9.897 -6.820 41.335 1.00 64.06 292 ILE A CA 1
ATOM 2369 C C . ILE A 1 292 ? -10.251 -8.290 41.101 1.00 64.06 292 ILE A C 1
ATOM 2371 O O . ILE A 1 292 ? -11.395 -8.680 41.288 1.00 64.06 292 ILE A O 1
ATOM 2375 N N . ARG A 1 293 ? -9.301 -9.139 40.697 1.00 65.19 293 ARG A N 1
ATOM 2376 C CA . ARG A 1 293 ? -9.588 -10.560 40.430 1.00 65.19 293 ARG A CA 1
ATOM 2377 C C . ARG A 1 293 ? -10.076 -11.285 41.687 1.00 65.19 293 ARG A C 1
ATOM 2379 O O . ARG A 1 293 ? -10.891 -12.188 41.571 1.00 65.19 293 ARG A O 1
ATOM 2386 N N . ASN A 1 294 ? -9.608 -10.872 42.863 1.00 68.75 294 ASN A N 1
ATOM 2387 C CA . ASN A 1 294 ? -10.010 -11.423 44.154 1.00 68.75 294 ASN A CA 1
ATOM 2388 C C . ASN A 1 294 ? -11.338 -10.825 44.666 1.00 68.75 294 ASN A C 1
ATOM 2390 O O . ASN A 1 294 ? -12.142 -11.542 45.253 1.00 68.75 294 ASN A O 1
ATOM 2394 N N . GLU A 1 295 ? -11.589 -9.534 44.444 1.00 65.56 295 GLU A N 1
ATOM 2395 C CA . GLU A 1 295 ? -12.806 -8.816 44.861 1.00 65.56 295 GLU A CA 1
ATOM 2396 C C . GLU A 1 295 ? -13.995 -9.114 43.934 1.00 65.56 295 GLU A C 1
ATOM 2398 O O . GLU A 1 295 ? -15.147 -9.167 44.366 1.00 65.56 295 GLU A O 1
ATOM 2403 N N . PHE A 1 296 ? -13.705 -9.370 42.661 1.00 63.31 296 PHE A N 1
ATOM 2404 C CA . PHE A 1 296 ? -14.623 -9.880 41.650 1.00 63.31 296 PHE A CA 1
ATOM 2405 C C . PHE A 1 296 ? -14.289 -11.324 41.293 1.00 63.31 296 PHE A C 1
ATOM 2407 O O . PHE A 1 296 ? -14.477 -11.720 40.143 1.00 63.31 296 PHE A O 1
ATOM 2414 N N . ASN A 1 297 ? -13.852 -12.131 42.271 1.00 50.41 297 ASN A N 1
ATOM 2415 C CA . ASN A 1 297 ? -13.769 -13.595 42.169 1.00 50.41 297 ASN A CA 1
ATOM 2416 C C . ASN A 1 297 ? -15.185 -14.210 42.107 1.00 50.41 297 ASN A C 1
ATOM 2418 O O . ASN A 1 297 ? -15.529 -15.164 42.797 1.00 50.41 297 ASN A O 1
ATOM 2422 N N . ILE A 1 298 ? -16.035 -13.577 41.303 1.00 48.59 298 ILE A N 1
ATOM 2423 C CA . ILE A 1 298 ? -17.316 -14.027 40.834 1.00 48.59 298 ILE A CA 1
ATOM 2424 C C . ILE A 1 298 ? -16.936 -15.124 39.858 1.00 48.59 298 ILE A C 1
ATOM 2426 O O . ILE A 1 298 ? -16.510 -14.863 38.730 1.00 48.59 298 ILE A O 1
ATOM 2430 N N . ASN A 1 299 ? -17.068 -16.362 40.321 1.00 46.88 299 ASN A N 1
ATOM 2431 C CA . ASN A 1 299 ? -17.445 -17.450 39.444 1.00 46.88 299 ASN A CA 1
ATOM 2432 C C . ASN A 1 299 ? -18.572 -16.908 38.552 1.00 46.88 299 ASN A C 1
ATOM 2434 O O . ASN A 1 299 ? -19.722 -16.829 38.972 1.00 46.88 299 ASN A O 1
ATOM 2438 N N . VAL A 1 300 ? -18.249 -16.496 37.323 1.00 49.81 300 VAL A N 1
ATOM 2439 C CA . VAL A 1 300 ? -19.254 -16.268 36.271 1.00 49.81 300 VAL A CA 1
ATOM 2440 C C . VAL A 1 300 ? -20.112 -17.539 36.133 1.00 49.81 300 VAL A C 1
ATOM 2442 O O . VAL A 1 300 ? -21.292 -17.461 35.812 1.00 49.81 300 VAL A O 1
ATOM 2445 N N . ASP A 1 301 ? -19.536 -18.680 36.519 1.00 44.34 301 ASP A N 1
ATOM 2446 C CA . ASP A 1 301 ? -20.143 -20.000 36.656 1.00 44.34 301 ASP A CA 1
ATOM 2447 C C . ASP A 1 301 ? -21.215 -20.114 37.768 1.00 44.34 301 ASP A C 1
ATOM 2449 O O . ASP A 1 301 ? -22.022 -21.037 37.722 1.00 44.34 301 ASP A O 1
ATOM 2453 N N . GLU A 1 302 ? -21.287 -19.192 38.739 1.00 48.06 302 GLU A N 1
ATOM 2454 C CA . GLU A 1 302 ? -22.371 -19.131 39.743 1.00 48.06 302 GLU A CA 1
ATOM 2455 C C . GLU A 1 302 ? -23.533 -18.213 39.324 1.00 48.06 302 GLU A C 1
ATOM 2457 O O . GLU A 1 302 ? -24.558 -18.150 40.012 1.00 48.06 302 GLU A O 1
ATOM 2462 N N . ILE A 1 303 ? -23.443 -17.553 38.159 1.00 53.09 303 ILE A N 1
ATOM 2463 C CA . ILE A 1 303 ? -24.574 -16.851 37.538 1.00 53.09 303 ILE A CA 1
ATOM 2464 C C . ILE A 1 303 ? -25.520 -17.915 36.956 1.00 53.09 303 ILE A C 1
ATOM 2466 O O . ILE A 1 303 ? -25.604 -18.131 35.751 1.00 53.09 303 ILE A O 1
ATOM 2470 N N . ASN A 1 304 ? -26.258 -18.608 37.822 1.00 51.88 304 ASN A N 1
ATOM 2471 C CA . ASN A 1 304 ? -27.180 -19.705 37.489 1.00 51.88 304 ASN A CA 1
ATOM 2472 C C . ASN A 1 304 ? -28.444 -19.260 36.710 1.00 51.88 304 ASN A C 1
ATOM 2474 O O . ASN A 1 304 ? -29.497 -19.885 36.817 1.00 51.88 304 ASN A O 1
ATOM 2478 N N . LYS A 1 305 ? -28.372 -18.176 35.929 1.00 72.50 305 LYS A N 1
ATOM 2479 C CA . LYS A 1 305 ? -29.495 -17.598 35.170 1.00 72.50 305 LYS A CA 1
ATOM 2480 C C . LYS A 1 305 ? -29.164 -17.406 33.686 1.00 72.50 305 LYS A C 1
ATOM 2482 O O . LYS A 1 305 ? -29.562 -16.410 33.086 1.00 72.50 305 LYS A O 1
ATOM 2487 N N . PHE A 1 306 ? -28.407 -18.334 33.098 1.00 80.62 306 PHE A N 1
ATOM 2488 C CA . PHE A 1 306 ? -28.200 -18.364 31.650 1.00 80.62 306 PHE A CA 1
ATOM 2489 C C . PHE A 1 306 ? -29.357 -19.072 30.949 1.00 80.62 306 PHE A C 1
ATOM 2491 O O . PHE A 1 306 ? -29.686 -20.214 31.277 1.00 80.62 306 PHE A O 1
ATOM 2498 N N . ARG A 1 307 ? -29.910 -18.424 29.923 1.00 84.06 307 ARG A N 1
ATOM 2499 C CA . ARG A 1 307 ? -30.872 -19.022 28.991 1.00 84.06 307 ARG A CA 1
ATOM 2500 C C . ARG A 1 307 ? -30.321 -19.008 27.570 1.00 84.06 307 ARG A C 1
ATOM 2502 O O . ARG A 1 307 ? -29.653 -18.071 27.135 1.00 84.06 307 ARG A O 1
ATOM 2509 N N . GLN A 1 308 ? -30.614 -20.081 26.841 1.00 80.69 308 GLN A N 1
ATOM 2510 C CA . GLN A 1 308 ? -30.304 -20.188 25.418 1.00 80.69 308 GLN A CA 1
ATOM 2511 C C . GLN A 1 308 ? -31.287 -19.335 24.594 1.00 80.69 308 GLN A C 1
ATOM 2513 O O . GLN A 1 308 ? -32.477 -19.321 24.917 1.00 80.69 308 GLN A O 1
ATOM 2518 N N . PRO A 1 309 ? -30.824 -18.644 23.538 1.00 82.06 309 PRO A N 1
ATOM 2519 C CA . PRO A 1 309 ? -31.667 -17.750 22.746 1.00 82.06 309 PRO A CA 1
ATOM 2520 C C . PRO A 1 309 ? -32.781 -18.502 22.004 1.00 82.06 309 PRO A C 1
ATOM 2522 O O . PRO A 1 309 ? -32.560 -19.600 21.486 1.00 82.06 309 PRO A O 1
ATOM 2525 N N . ILE A 1 310 ? -33.970 -17.899 21.904 1.00 81.44 310 ILE A N 1
ATOM 2526 C CA . ILE A 1 310 ? -35.134 -18.476 21.206 1.00 81.44 310 ILE A CA 1
ATOM 2527 C C . ILE A 1 310 ? -35.643 -17.531 20.105 1.00 81.44 310 ILE A C 1
ATOM 2529 O O . ILE A 1 310 ? -35.770 -16.323 20.294 1.00 81.44 310 ILE A O 1
ATOM 2533 N N . GLY A 1 311 ? -35.989 -18.085 18.937 1.00 75.62 311 GLY A N 1
ATOM 2534 C CA . GLY A 1 311 ? -36.675 -17.353 17.865 1.00 75.62 311 GLY A CA 1
ATOM 2535 C C . GLY A 1 311 ? -35.847 -16.199 17.287 1.00 75.62 311 GLY A C 1
ATOM 2536 O O . GLY A 1 311 ? -34.752 -16.422 16.777 1.00 75.62 311 GLY A O 1
ATOM 2537 N N . ASN A 1 312 ? -36.376 -14.972 17.369 1.00 73.31 312 ASN A N 1
ATOM 2538 C CA . ASN A 1 312 ? -35.739 -13.751 16.848 1.00 73.31 312 ASN A CA 1
ATOM 2539 C C . ASN A 1 312 ? -34.443 -13.370 17.589 1.00 73.31 312 ASN A C 1
ATOM 2541 O O . ASN A 1 312 ? -33.645 -12.592 17.066 1.00 73.31 312 ASN A O 1
ATOM 2545 N N . GLU A 1 313 ? -34.231 -13.912 18.791 1.00 77.12 313 GLU A N 1
ATOM 2546 C CA . GLU A 1 313 ? -32.997 -13.732 19.560 1.00 77.12 313 GLU A CA 1
ATOM 2547 C C . GLU A 1 313 ? -31.814 -14.461 18.904 1.00 77.12 313 GLU A C 1
ATOM 2549 O O . GLU A 1 313 ? -30.666 -14.051 19.066 1.00 77.12 313 GLU A O 1
ATOM 2554 N N . PHE A 1 314 ? -32.091 -15.519 18.132 1.00 73.81 314 PHE A N 1
ATOM 2555 C CA . PHE A 1 314 ? -31.095 -16.242 17.353 1.00 73.81 314 PHE A CA 1
ATOM 2556 C C . PHE A 1 314 ? -30.867 -15.554 16.002 1.00 73.81 314 PHE A C 1
ATOM 2558 O O . PHE A 1 314 ? -31.787 -15.002 15.394 1.00 73.81 314 PHE A O 1
ATOM 2565 N N . VAL A 1 315 ? -29.639 -15.616 15.486 1.00 64.19 315 VAL A N 1
ATOM 2566 C CA . VAL A 1 315 ? -29.267 -15.025 14.190 1.00 64.19 315 VAL A CA 1
ATOM 2567 C C . VAL A 1 315 ? -29.808 -15.889 13.035 1.00 64.19 315 VAL A C 1
ATOM 2569 O O . VAL A 1 315 ? -29.050 -16.492 12.286 1.00 64.19 315 VAL A O 1
ATOM 2572 N N . MET A 1 316 ? -31.131 -16.013 12.894 1.00 53.44 316 MET A N 1
ATOM 2573 C CA . MET A 1 316 ? -31.783 -16.717 11.781 1.00 53.44 316 MET A CA 1
ATOM 2574 C C . MET A 1 316 ? -33.054 -15.993 11.336 1.00 53.44 316 MET A C 1
ATOM 2576 O O . MET A 1 316 ? -34.167 -16.349 11.708 1.00 53.44 316 MET A O 1
ATOM 2580 N N . LYS A 1 317 ? -32.900 -15.040 10.421 1.00 41.75 317 LYS A N 1
ATOM 2581 C CA . LYS A 1 317 ? -33.928 -14.772 9.411 1.00 41.75 317 LYS A CA 1
ATOM 2582 C C . LYS A 1 317 ? -33.313 -15.119 8.065 1.00 41.75 317 LYS A C 1
ATOM 2584 O O . LYS A 1 317 ? -32.651 -14.264 7.502 1.00 41.75 317 LYS A O 1
ATOM 2589 N N . PHE A 1 318 ? -33.425 -16.384 7.639 1.00 40.97 318 PHE A N 1
ATOM 2590 C CA . PHE A 1 318 ? -33.593 -16.791 6.226 1.00 40.97 318 PHE A CA 1
ATOM 2591 C C . PHE A 1 318 ? -33.512 -18.310 6.006 1.00 40.97 318 PHE A C 1
ATOM 2593 O O . PHE A 1 318 ? -34.119 -18.822 5.072 1.00 40.97 318 PHE A O 1
ATOM 2600 N N . ILE A 1 319 ? -32.780 -19.052 6.842 1.00 42.25 319 ILE A N 1
ATOM 2601 C CA . ILE A 1 319 ? -32.464 -20.454 6.519 1.00 42.25 319 ILE A CA 1
ATOM 2602 C C . ILE A 1 319 ? -33.536 -21.431 7.035 1.00 42.25 319 ILE A C 1
ATOM 2604 O O . ILE A 1 319 ? -33.781 -22.439 6.378 1.00 42.25 319 ILE A O 1
ATOM 2608 N N . SER A 1 320 ? -34.245 -21.138 8.137 1.00 34.47 320 SER A N 1
ATOM 2609 C CA . SER A 1 320 ? -35.263 -22.076 8.646 1.00 34.47 320 SER A CA 1
ATOM 2610 C C . SER A 1 320 ? -36.510 -22.142 7.762 1.00 34.47 320 SER A C 1
ATOM 2612 O O . SER A 1 320 ? -37.026 -23.228 7.549 1.00 34.47 320 SER A O 1
ATOM 2614 N N . THR A 1 321 ? -36.964 -21.041 7.163 1.00 40.19 321 THR A N 1
ATOM 2615 C CA . THR A 1 321 ? -38.157 -21.039 6.299 1.00 40.19 321 THR A CA 1
ATOM 2616 C C . THR A 1 321 ? -37.942 -21.767 4.976 1.00 40.19 321 THR A C 1
ATOM 2618 O O . THR A 1 321 ? -38.879 -22.386 4.483 1.00 40.19 321 THR A O 1
ATOM 2621 N N . ILE A 1 322 ? -36.724 -21.760 4.426 1.00 41.50 322 ILE A N 1
ATOM 2622 C CA . ILE A 1 322 ? -36.407 -22.474 3.177 1.00 41.50 322 ILE A CA 1
ATOM 2623 C C . ILE A 1 322 ? -36.134 -23.961 3.449 1.00 41.50 322 ILE A C 1
ATOM 2625 O O . ILE A 1 322 ? -36.586 -24.815 2.690 1.00 41.50 322 ILE A O 1
ATOM 2629 N N . LEU A 1 323 ? -35.470 -24.306 4.559 1.00 38.69 323 LEU A N 1
ATOM 2630 C CA . LEU A 1 323 ? -35.285 -25.713 4.943 1.00 38.69 323 LEU A CA 1
ATOM 2631 C C . LEU A 1 323 ? -36.589 -26.373 5.411 1.00 38.69 323 LEU A C 1
ATOM 2633 O O . LEU A 1 323 ? -36.818 -27.536 5.094 1.00 38.69 323 LEU A O 1
ATOM 2637 N N . ILE A 1 324 ? -37.470 -25.640 6.098 1.00 39.81 324 ILE A N 1
ATOM 2638 C CA . ILE A 1 324 ? -38.790 -26.141 6.508 1.00 39.81 324 ILE A CA 1
ATOM 2639 C C . ILE A 1 324 ? -39.747 -26.211 5.307 1.00 39.81 324 ILE A C 1
ATOM 2641 O O . ILE A 1 324 ? -40.516 -27.165 5.221 1.00 39.81 324 ILE A O 1
ATOM 2645 N N . SER A 1 325 ? -39.668 -25.296 4.328 1.00 37.53 325 SER A N 1
ATOM 2646 C CA . SER A 1 325 ? -40.465 -25.425 3.096 1.00 37.53 325 SER A CA 1
ATOM 2647 C C . SER A 1 325 ? -39.986 -26.569 2.195 1.00 37.53 325 SER A C 1
ATOM 2649 O O . SER A 1 325 ? -40.814 -27.231 1.576 1.00 37.53 325 SER A O 1
ATOM 2651 N N . CYS A 1 326 ? -38.683 -26.878 2.180 1.00 38.50 326 CYS A N 1
ATOM 2652 C CA . CYS A 1 326 ? -38.155 -28.045 1.463 1.00 38.50 326 CYS A CA 1
ATOM 2653 C C . CYS A 1 326 ? -38.493 -29.375 2.155 1.00 38.50 326 CYS A C 1
ATOM 2655 O O . CYS A 1 326 ? -38.644 -30.387 1.475 1.00 38.50 326 CYS A O 1
ATOM 2657 N N . LEU A 1 327 ? -38.659 -29.383 3.482 1.00 39.09 327 LEU A N 1
ATOM 2658 C CA . LEU A 1 327 ? -39.077 -30.568 4.241 1.00 39.09 327 LEU A CA 1
ATOM 2659 C C . LEU A 1 327 ? -40.593 -30.830 4.191 1.00 39.09 327 LEU A C 1
ATOM 2661 O O . LEU A 1 327 ? -41.010 -31.954 4.440 1.00 39.09 327 LEU A O 1
ATOM 2665 N N . LEU A 1 328 ? -41.420 -29.839 3.839 1.00 37.16 328 LEU A N 1
ATOM 2666 C CA . LEU A 1 328 ? -42.882 -29.995 3.767 1.00 37.16 328 LEU A CA 1
ATOM 2667 C C . LEU A 1 328 ? -43.412 -30.448 2.394 1.00 37.16 328 LEU A C 1
ATOM 2669 O O . LEU A 1 328 ? -44.591 -30.771 2.283 1.00 37.16 328 LEU A O 1
ATOM 2673 N N . VAL A 1 329 ? -42.566 -30.517 1.359 1.00 42.34 329 VAL A N 1
ATOM 2674 C CA . VAL A 1 329 ? -42.958 -30.998 0.014 1.00 42.34 329 VAL A CA 1
ATOM 2675 C C . VAL A 1 329 ? -42.568 -32.469 -0.223 1.00 42.34 329 VAL A C 1
ATOM 2677 O O . VAL A 1 329 ? -42.962 -33.067 -1.221 1.00 42.34 329 VAL A O 1
ATOM 2680 N N . GLY A 1 330 ? -41.865 -33.107 0.716 1.00 39.72 330 GLY A N 1
ATOM 2681 C CA . GLY A 1 330 ? -41.498 -34.520 0.629 1.00 39.72 330 GLY A CA 1
ATOM 2682 C C . GLY A 1 330 ? -41.742 -35.251 1.942 1.00 39.72 330 GLY A C 1
ATOM 2683 O O . GLY A 1 330 ? -40.947 -35.105 2.862 1.00 39.72 330 GLY A O 1
ATOM 2684 N N . ASN A 1 331 ? -42.791 -36.080 1.955 1.00 32.59 331 ASN A N 1
ATOM 2685 C CA . ASN A 1 331 ? -43.157 -37.113 2.941 1.00 32.59 331 ASN A CA 1
ATOM 2686 C C . ASN A 1 331 ? -44.390 -36.794 3.796 1.00 32.59 331 ASN A C 1
ATOM 2688 O O . ASN A 1 331 ? -44.319 -36.391 4.955 1.00 32.59 331 ASN A O 1
ATOM 2692 N N . ILE A 1 332 ? -45.543 -37.099 3.201 1.00 39.94 332 ILE A N 1
ATOM 2693 C CA . ILE A 1 332 ? -46.588 -37.845 3.902 1.00 39.94 332 ILE A CA 1
ATOM 2694 C C . ILE A 1 332 ? -46.052 -39.288 3.985 1.00 39.94 332 ILE A C 1
ATOM 2696 O O . ILE A 1 332 ? -45.484 -39.767 3.008 1.00 39.94 332 ILE A O 1
ATOM 2700 N N . ASP A 1 333 ? -46.205 -39.919 5.148 1.00 34.66 333 ASP A N 1
ATOM 2701 C CA . ASP A 1 333 ? -45.737 -41.258 5.555 1.00 34.66 333 ASP A CA 1
ATOM 2702 C C . ASP A 1 333 ? -44.391 -41.287 6.303 1.00 34.66 333 ASP A C 1
ATOM 2704 O O . ASP A 1 333 ? -43.310 -41.165 5.733 1.00 34.66 333 ASP A O 1
ATOM 2708 N N . GLY A 1 334 ? -44.472 -41.504 7.624 1.00 31.09 334 GLY A N 1
ATOM 2709 C CA . GLY A 1 334 ? -43.310 -41.839 8.457 1.00 31.09 334 GLY A CA 1
ATOM 2710 C C . GLY A 1 334 ? -43.211 -41.160 9.825 1.00 31.09 334 GLY A C 1
ATOM 2711 O O . GLY A 1 334 ? -42.108 -40.967 10.330 1.00 31.09 334 GLY A O 1
ATOM 2712 N N . LEU A 1 335 ? -44.328 -40.797 10.462 1.00 30.16 335 LEU A N 1
ATOM 2713 C CA . LEU A 1 335 ? -44.339 -40.374 11.864 1.00 30.16 335 LEU A CA 1
ATOM 2714 C C . LEU A 1 335 ? -44.212 -41.601 12.782 1.00 30.16 335 LEU A C 1
ATOM 2716 O O . LEU A 1 335 ? -45.224 -42.122 13.231 1.00 30.16 335 LEU A O 1
ATOM 2720 N N . THR A 1 336 ? -42.995 -42.093 13.031 1.00 29.22 336 THR A N 1
ATOM 2721 C CA . THR A 1 336 ? -42.582 -42.827 14.253 1.00 29.22 336 THR A CA 1
ATOM 2722 C C . THR A 1 336 ? -41.169 -43.381 14.073 1.00 29.22 336 THR A C 1
ATOM 2724 O O . THR A 1 336 ? -40.971 -44.349 13.359 1.00 29.22 336 THR A O 1
ATOM 2727 N N . ILE A 1 337 ? -40.185 -42.765 14.730 1.00 30.92 337 ILE A N 1
ATOM 2728 C CA . ILE A 1 337 ? -39.123 -43.402 15.531 1.00 30.92 337 ILE A CA 1
ATOM 2729 C C . ILE A 1 337 ? -38.281 -42.253 16.086 1.00 30.92 337 ILE A C 1
ATOM 2731 O O . ILE A 1 337 ? -37.597 -41.514 15.383 1.00 30.92 337 ILE A O 1
ATOM 2735 N N . ALA A 1 338 ? -38.426 -42.071 17.389 1.00 27.91 338 ALA A N 1
ATOM 2736 C CA . ALA A 1 338 ? -37.679 -41.129 18.183 1.00 27.91 338 ALA A CA 1
ATOM 2737 C C . ALA A 1 338 ? -36.352 -41.751 18.642 1.00 27.91 338 ALA A C 1
ATOM 2739 O O . ALA A 1 338 ? -36.273 -42.961 18.839 1.00 27.91 338 ALA A O 1
ATOM 2740 N N . LYS A 1 339 ? -35.421 -40.860 19.006 1.00 30.19 339 LYS A N 1
ATOM 2741 C CA . LYS A 1 339 ? -34.336 -41.053 19.984 1.00 30.19 339 LYS A CA 1
ATOM 2742 C C . LYS A 1 339 ? -33.146 -41.912 19.529 1.00 30.19 339 LYS A C 1
ATOM 2744 O O . LYS A 1 339 ? -33.293 -42.947 18.906 1.00 30.19 339 LYS A O 1
ATOM 2749 N N . GLN A 1 340 ? -31.977 -41.484 20.018 1.00 29.67 340 GLN A N 1
ATOM 2750 C CA . GLN A 1 340 ? -30.646 -42.106 19.945 1.00 29.67 340 GLN A CA 1
ATOM 2751 C C . GLN A 1 340 ? -29.782 -41.709 18.742 1.00 29.67 340 GLN A C 1
ATOM 2753 O O . GLN A 1 340 ? -29.670 -42.465 17.791 1.00 29.67 340 GLN A O 1
ATOM 2758 N N . THR A 1 341 ? -29.067 -40.581 18.837 1.00 28.03 341 THR A N 1
ATOM 2759 C CA . THR A 1 341 ? -27.586 -40.568 18.732 1.00 28.03 341 THR A CA 1
ATOM 2760 C C . THR A 1 341 ? -27.014 -39.193 19.101 1.00 28.03 341 THR A C 1
ATOM 2762 O O . THR A 1 341 ? -26.563 -38.412 18.276 1.00 28.03 341 THR A O 1
ATOM 2765 N N . THR A 1 342 ? -27.000 -38.897 20.399 1.00 29.33 342 THR A N 1
ATOM 2766 C CA . THR A 1 342 ? -25.975 -38.038 21.004 1.00 29.33 342 THR A CA 1
ATOM 2767 C C . THR A 1 342 ? -24.919 -38.962 21.608 1.00 29.33 342 THR A C 1
ATOM 2769 O O . THR A 1 342 ? -25.144 -39.543 22.670 1.00 29.33 342 THR A O 1
ATOM 2772 N N . GLN A 1 343 ? -23.783 -39.133 20.935 1.00 28.80 343 GLN A N 1
ATOM 2773 C CA . GLN A 1 343 ? -22.560 -39.691 21.524 1.00 28.80 343 GLN A CA 1
ATOM 2774 C C . GLN A 1 343 ? -21.411 -38.737 21.164 1.00 28.80 343 GLN A C 1
ATOM 2776 O O . GLN A 1 343 ? -21.135 -38.508 19.995 1.00 28.80 343 GLN A O 1
ATOM 2781 N N . LYS A 1 344 ? -20.933 -37.933 22.120 1.00 25.14 344 LYS A N 1
ATOM 2782 C CA . LYS A 1 344 ? -19.850 -38.253 23.070 1.00 25.14 344 LYS A CA 1
ATOM 2783 C C . LYS A 1 344 ? -18.500 -38.384 22.346 1.00 25.14 344 LYS A C 1
ATOM 2785 O O . LYS A 1 344 ? -18.091 -39.479 21.990 1.00 25.14 344 LYS A O 1
ATOM 2790 N N . ILE A 1 345 ? -17.786 -37.266 22.198 1.00 24.89 345 ILE A N 1
ATOM 2791 C CA . ILE A 1 345 ? -16.321 -37.272 22.092 1.00 24.89 345 ILE A CA 1
ATOM 2792 C C . ILE A 1 345 ? -15.801 -36.469 23.281 1.00 24.89 345 ILE A C 1
ATOM 2794 O O . ILE A 1 345 ? -15.764 -35.244 23.279 1.00 24.89 345 ILE A O 1
ATOM 2798 N N . ILE A 1 346 ? -15.487 -37.217 24.335 1.00 25.31 346 ILE A N 1
ATOM 2799 C CA . ILE A 1 346 ? -14.684 -36.792 25.474 1.00 25.31 346 ILE A CA 1
ATOM 2800 C C . ILE A 1 346 ? -13.249 -37.169 25.105 1.00 25.31 346 ILE A C 1
ATOM 2802 O O . ILE A 1 346 ? -12.981 -38.339 24.845 1.00 25.31 346 ILE A O 1
ATOM 2806 N N . ALA A 1 347 ? -12.338 -36.202 25.103 1.00 24.16 347 ALA A N 1
ATOM 2807 C CA . ALA A 1 347 ? -10.908 -36.465 25.188 1.00 24.16 347 ALA A CA 1
ATOM 2808 C C . ALA A 1 347 ? -10.356 -35.597 26.322 1.00 24.16 347 ALA A C 1
ATOM 2810 O O . ALA A 1 347 ? -10.215 -34.384 26.192 1.00 24.16 347 ALA A O 1
ATOM 2811 N N . SER A 1 348 ? -10.147 -36.236 27.469 1.00 26.77 348 SER A N 1
ATOM 2812 C CA . SER A 1 348 ? -9.497 -35.689 28.657 1.00 26.77 348 SER A CA 1
ATOM 2813 C C . SER A 1 348 ? -7.964 -35.832 28.561 1.00 26.77 348 SER A C 1
ATOM 2815 O O . SER A 1 348 ? -7.474 -36.624 27.753 1.00 26.77 348 SER A O 1
ATOM 2817 N N . PRO A 1 349 ? -7.204 -35.064 29.362 1.00 29.08 349 PRO A N 1
ATOM 2818 C CA . PRO A 1 349 ? -5.800 -34.741 29.130 1.00 29.08 349 PRO A CA 1
ATOM 2819 C C . PRO A 1 349 ? -4.843 -35.757 29.765 1.00 29.08 349 PRO A C 1
ATOM 2821 O O . PRO A 1 349 ? -5.143 -36.338 30.806 1.00 29.08 349 PRO A O 1
ATOM 2824 N N . SER A 1 350 ? -3.659 -35.922 29.177 1.00 25.66 350 SER A N 1
ATOM 2825 C CA . SER A 1 350 ? -2.548 -36.668 29.774 1.00 25.66 350 SER A CA 1
ATOM 2826 C C . SER A 1 350 ? -1.465 -35.709 30.267 1.00 25.66 350 SER A C 1
ATOM 2828 O O . SER A 1 350 ? -0.829 -35.006 29.481 1.00 25.66 350 SER A O 1
ATOM 2830 N N . SER A 1 351 ? -1.271 -35.704 31.581 1.00 24.00 351 SER A N 1
ATOM 2831 C CA . SER A 1 351 ? -0.096 -35.213 32.292 1.00 24.00 351 SER A CA 1
ATOM 2832 C C . SER A 1 351 ? 1.058 -36.213 32.168 1.00 24.00 351 SER A C 1
ATOM 2834 O O . SER A 1 351 ? 0.822 -37.411 32.258 1.00 24.00 351 SER A O 1
ATOM 2836 N N . THR A 1 352 ? 2.297 -35.724 32.048 1.00 25.23 352 THR A N 1
ATOM 2837 C CA . THR A 1 352 ? 3.520 -36.436 32.477 1.00 25.23 352 THR A CA 1
ATOM 2838 C C . THR A 1 352 ? 4.680 -35.449 32.642 1.00 25.23 352 THR A C 1
ATOM 2840 O O . THR A 1 352 ? 5.138 -34.850 31.674 1.00 25.23 352 THR A O 1
ATOM 2843 N N . SER A 1 353 ? 5.105 -35.318 33.903 1.00 26.41 353 SER A N 1
ATOM 2844 C CA . SER A 1 353 ? 6.485 -35.239 34.416 1.00 26.41 353 SER A CA 1
ATOM 2845 C C . SER A 1 353 ? 7.489 -34.224 33.847 1.00 26.41 353 SER A C 1
ATOM 2847 O O . SER A 1 353 ? 8.054 -34.383 32.767 1.00 26.41 353 SER A O 1
ATOM 2849 N N . SER A 1 354 ? 7.803 -33.279 34.732 1.00 25.05 354 SER A N 1
ATOM 2850 C CA . SER A 1 354 ? 9.079 -32.598 34.960 1.00 25.05 354 SER A CA 1
ATOM 2851 C C . SER A 1 354 ? 10.327 -33.480 34.810 1.00 25.05 354 SER A C 1
ATOM 2853 O O . SER A 1 354 ? 10.412 -34.549 35.418 1.00 25.05 354 SER A O 1
ATOM 2855 N N . ILE A 1 355 ? 11.325 -32.955 34.098 1.00 27.23 355 ILE A N 1
ATOM 2856 C CA . ILE A 1 355 ? 12.738 -33.326 34.222 1.00 27.23 355 ILE A CA 1
ATOM 2857 C C . ILE A 1 355 ? 13.524 -32.018 34.379 1.00 27.23 355 ILE A C 1
ATOM 2859 O O . ILE A 1 355 ? 13.569 -31.202 33.458 1.00 27.23 355 ILE A O 1
ATOM 2863 N N . ASP A 1 356 ? 14.089 -31.831 35.570 1.00 25.61 356 ASP A N 1
ATOM 2864 C CA . ASP A 1 356 ? 15.132 -30.854 35.890 1.00 25.61 356 ASP A CA 1
ATOM 2865 C C . ASP A 1 356 ? 16.436 -31.222 35.182 1.00 25.61 356 ASP A C 1
ATOM 2867 O O . ASP A 1 356 ? 16.743 -32.405 35.112 1.00 25.61 356 ASP A O 1
ATOM 2871 N N . LEU A 1 357 ? 17.215 -30.231 34.730 1.00 26.03 357 LEU A N 1
ATOM 2872 C CA . LEU A 1 357 ? 18.688 -30.232 34.615 1.00 26.03 357 LEU A CA 1
ATOM 2873 C C . LEU A 1 357 ? 19.161 -28.778 34.312 1.00 26.03 357 LEU A C 1
ATOM 2875 O O . LEU A 1 357 ? 18.351 -27.943 33.908 1.00 26.03 357 LEU A O 1
ATOM 2879 N N . PRO A 1 358 ? 20.428 -28.415 34.590 1.00 27.30 358 PRO A N 1
ATOM 2880 C CA . PRO A 1 358 ? 20.744 -27.294 35.465 1.00 27.30 358 PRO A CA 1
ATOM 2881 C C . PRO A 1 358 ? 21.245 -26.030 34.754 1.00 27.30 358 PRO A C 1
ATOM 2883 O O . PRO A 1 358 ? 21.613 -26.011 33.583 1.00 27.30 358 PRO A O 1
ATOM 2886 N N . ILE A 1 359 ? 21.281 -24.978 35.569 1.00 27.84 359 ILE A N 1
ATOM 2887 C CA . ILE A 1 359 ? 21.877 -23.657 35.378 1.00 27.84 359 ILE A CA 1
ATOM 2888 C C . ILE A 1 359 ? 23.286 -23.747 34.771 1.00 27.84 359 ILE A C 1
ATOM 2890 O O . ILE A 1 359 ? 24.185 -24.335 35.369 1.00 27.84 359 ILE A O 1
ATOM 2894 N N . VAL A 1 360 ? 23.488 -23.065 33.640 1.00 26.69 360 VAL A N 1
ATOM 2895 C CA . VAL A 1 360 ? 24.801 -22.579 33.198 1.00 26.69 360 VAL A CA 1
ATOM 2896 C C . VAL A 1 360 ? 24.681 -21.078 32.962 1.00 26.69 360 VAL A C 1
ATOM 2898 O O . VAL A 1 360 ? 23.925 -20.602 32.116 1.00 26.69 360 VAL A O 1
ATOM 2901 N N . THR A 1 361 ? 25.399 -20.343 33.797 1.00 32.94 361 THR A N 1
ATOM 2902 C CA . THR A 1 361 ? 25.633 -18.904 33.753 1.00 32.94 361 THR A CA 1
ATOM 2903 C C . THR A 1 361 ? 26.608 -18.565 32.630 1.00 32.94 361 THR A C 1
ATOM 2905 O O . THR A 1 361 ? 27.770 -18.950 32.712 1.00 32.94 361 THR A O 1
ATOM 2908 N N . GLU A 1 362 ? 26.179 -17.782 31.641 1.00 29.94 362 GLU A N 1
ATOM 2909 C CA . GLU A 1 362 ? 27.092 -16.996 30.804 1.00 29.94 362 GLU A CA 1
ATOM 2910 C C . GLU A 1 362 ? 26.555 -15.566 30.672 1.00 29.94 362 GLU A C 1
ATOM 2912 O O . GLU A 1 362 ? 25.533 -15.290 30.040 1.00 29.94 362 GLU A O 1
ATOM 2917 N N . GLU A 1 363 ? 27.246 -14.642 31.336 1.00 34.56 363 GLU A N 1
ATOM 2918 C CA . GLU A 1 363 ? 27.026 -13.205 31.247 1.00 34.56 363 GLU A CA 1
ATOM 2919 C C . GLU A 1 363 ? 27.456 -12.698 29.863 1.00 34.56 363 GLU A C 1
ATOM 2921 O O . GLU A 1 363 ? 28.617 -12.372 29.619 1.00 34.56 363 GLU A O 1
ATOM 2926 N N . ALA A 1 364 ? 26.510 -12.588 28.930 1.00 29.00 364 ALA A N 1
ATOM 2927 C CA . ALA A 1 364 ? 26.741 -11.857 27.691 1.00 29.00 364 ALA A CA 1
ATOM 2928 C C . ALA A 1 364 ? 26.601 -10.346 27.949 1.00 29.00 364 ALA A C 1
ATOM 2930 O O . ALA A 1 364 ? 25.496 -9.797 28.011 1.00 29.00 364 ALA A O 1
ATOM 2931 N N . VAL A 1 365 ? 27.745 -9.674 28.089 1.00 33.09 365 VAL A N 1
ATOM 2932 C CA . VAL A 1 365 ? 27.892 -8.213 28.150 1.00 33.09 365 VAL A CA 1
ATOM 2933 C C . VAL A 1 365 ? 27.096 -7.551 27.015 1.00 33.09 365 VAL A C 1
ATOM 2935 O O . VAL A 1 365 ? 27.477 -7.588 25.843 1.00 33.09 365 VAL A O 1
ATOM 2938 N N . LYS A 1 366 ? 25.972 -6.909 27.355 1.00 33.09 366 LYS A N 1
ATOM 2939 C CA . LYS A 1 366 ? 25.208 -6.067 26.427 1.00 33.09 366 LYS A CA 1
ATOM 2940 C C . LYS A 1 366 ? 25.941 -4.741 26.234 1.00 33.09 366 LYS A C 1
ATOM 2942 O O . LYS A 1 366 ? 25.842 -3.841 27.062 1.00 33.09 366 LYS A O 1
ATOM 2947 N N . LEU A 1 367 ? 26.626 -4.595 25.103 1.00 32.16 367 LEU A N 1
ATOM 2948 C CA . LEU A 1 367 ? 27.070 -3.292 24.607 1.00 32.16 367 LEU A CA 1
ATOM 2949 C C . LEU A 1 367 ? 25.838 -2.438 24.270 1.00 32.16 367 LEU A C 1
ATOM 2951 O O . LEU A 1 367 ? 25.163 -2.654 23.260 1.00 32.16 367 LEU A O 1
ATOM 2955 N N . SER A 1 368 ? 25.535 -1.461 25.125 1.00 29.73 368 SER A N 1
ATOM 2956 C CA . SER A 1 368 ? 24.551 -0.421 24.845 1.00 29.73 368 SER A CA 1
ATOM 2957 C C . SER A 1 368 ? 25.017 0.393 23.635 1.00 29.73 368 SER A C 1
ATOM 2959 O O . SER A 1 368 ? 26.026 1.101 23.660 1.00 29.73 368 SER A O 1
ATOM 2961 N N . LYS A 1 369 ? 24.283 0.291 22.522 1.00 34.47 369 LYS A N 1
ATOM 2962 C CA . LYS A 1 369 ? 24.464 1.217 21.403 1.00 34.47 369 LYS A CA 1
ATOM 2963 C C . LYS A 1 369 ? 24.060 2.603 21.893 1.00 34.47 369 LYS A C 1
ATOM 2965 O O . LYS A 1 369 ? 22.887 2.842 22.166 1.00 34.47 369 LYS A O 1
ATOM 2970 N N . ARG A 1 370 ? 25.040 3.503 22.004 1.00 30.61 370 ARG A N 1
ATOM 2971 C CA . ARG A 1 370 ? 24.808 4.932 22.230 1.00 30.61 370 ARG A CA 1
ATOM 2972 C C . ARG A 1 370 ? 23.796 5.430 21.195 1.00 30.61 370 ARG A C 1
ATOM 2974 O O . ARG A 1 370 ? 24.029 5.289 19.992 1.00 30.61 370 ARG A O 1
ATOM 2981 N N . MET A 1 371 ? 22.682 5.983 21.671 1.00 31.81 371 MET A N 1
ATOM 2982 C CA . MET A 1 371 ? 21.770 6.770 20.847 1.00 31.81 371 MET A CA 1
ATOM 2983 C C . MET A 1 371 ? 22.583 7.905 20.222 1.00 31.81 371 MET A C 1
ATOM 2985 O O . MET A 1 371 ? 23.244 8.660 20.930 1.00 31.81 371 MET A O 1
ATOM 2989 N N . ARG A 1 372 ? 22.597 7.981 18.889 1.00 31.59 372 ARG A N 1
ATOM 2990 C CA . ARG A 1 372 ? 23.014 9.200 18.198 1.00 31.59 372 ARG A CA 1
ATOM 2991 C C . ARG A 1 372 ? 21.777 10.063 18.070 1.00 31.59 372 ARG A C 1
ATOM 2993 O O . ARG A 1 372 ? 20.832 9.662 17.391 1.00 31.59 372 ARG A O 1
ATOM 3000 N N . ASP A 1 373 ? 21.811 11.223 18.704 1.00 31.30 373 ASP A N 1
ATOM 3001 C CA . ASP A 1 373 ? 20.863 12.283 18.413 1.00 31.30 373 ASP A CA 1
ATOM 3002 C C . ASP A 1 373 ? 20.964 12.634 16.929 1.00 31.30 373 ASP A C 1
ATOM 3004 O O . ASP A 1 373 ? 22.050 12.839 16.375 1.00 31.30 373 ASP A O 1
ATOM 3008 N N . VAL A 1 374 ? 19.814 12.636 16.261 1.00 41.12 374 VAL A N 1
ATOM 3009 C CA . VAL A 1 374 ? 19.694 13.045 14.866 1.00 41.12 374 VAL A CA 1
ATOM 3010 C C . VAL A 1 374 ? 19.862 14.558 14.829 1.00 41.12 374 VAL A C 1
ATOM 3012 O O . VAL A 1 374 ? 18.904 15.316 14.951 1.00 41.12 374 VAL A O 1
ATOM 3015 N N . ILE A 1 375 ? 21.103 15.005 14.663 1.00 41.69 375 ILE A N 1
ATOM 3016 C CA . ILE A 1 375 ? 21.398 16.376 14.260 1.00 41.69 375 ILE A CA 1
ATOM 3017 C C . ILE A 1 375 ? 20.996 16.477 12.786 1.00 41.69 375 ILE A C 1
ATOM 3019 O O . ILE A 1 375 ? 21.709 16.020 11.891 1.00 41.69 375 ILE A O 1
ATOM 3023 N N . VAL A 1 376 ? 19.809 17.030 12.533 1.00 45.56 376 VAL A N 1
ATOM 3024 C CA . VAL A 1 376 ? 19.356 17.394 11.187 1.00 45.56 376 VAL A CA 1
ATOM 3025 C C . VAL A 1 376 ? 20.264 18.516 10.697 1.00 45.56 376 VAL A C 1
ATOM 3027 O O . VAL A 1 376 ? 20.132 19.672 11.098 1.00 45.56 376 VAL A O 1
ATOM 3030 N N . ASN A 1 377 ? 21.229 18.165 9.854 1.00 57.84 377 ASN A N 1
ATOM 3031 C CA . ASN A 1 377 ? 22.133 19.134 9.263 1.00 57.84 377 ASN A CA 1
ATOM 3032 C C . ASN A 1 377 ? 21.335 19.995 8.264 1.00 57.84 377 ASN A C 1
ATOM 3034 O O . ASN A 1 377 ? 20.936 19.501 7.207 1.00 57.84 377 ASN A O 1
ATOM 3038 N N . LYS A 1 378 ? 21.057 21.263 8.606 1.00 65.19 378 LYS A N 1
ATOM 3039 C CA . LYS A 1 378 ? 20.275 22.202 7.768 1.00 65.19 378 LYS A CA 1
ATOM 3040 C C . LYS A 1 378 ? 20.860 22.339 6.356 1.00 65.19 378 LYS A C 1
ATOM 3042 O O . LYS A 1 378 ? 20.123 22.563 5.397 1.00 65.19 378 LYS A O 1
ATOM 3047 N N . ASP A 1 379 ? 22.163 22.120 6.214 1.00 54.69 379 ASP A N 1
ATOM 3048 C CA . ASP A 1 379 ? 22.859 22.157 4.929 1.00 54.69 379 ASP A CA 1
ATOM 3049 C C . ASP A 1 379 ? 22.526 20.957 4.036 1.00 54.69 379 ASP A C 1
ATOM 3051 O O . ASP A 1 379 ? 22.447 21.101 2.818 1.00 54.69 379 ASP A O 1
ATOM 3055 N N . TYR A 1 380 ? 22.220 19.790 4.613 1.00 55.50 380 TYR A N 1
ATOM 3056 C CA . TYR A 1 380 ? 21.766 18.625 3.848 1.00 55.50 380 TYR A CA 1
ATOM 3057 C C . TYR A 1 380 ? 20.360 18.842 3.274 1.00 55.50 380 TYR A C 1
ATOM 3059 O O . TYR A 1 380 ? 20.070 18.437 2.150 1.00 55.50 380 TYR A O 1
ATOM 3067 N N . GLN A 1 381 ? 19.502 19.544 4.018 1.00 65.25 381 GLN A N 1
ATOM 3068 C CA . GLN A 1 381 ? 18.173 19.950 3.561 1.00 65.25 381 GLN A CA 1
ATOM 3069 C C . GLN A 1 381 ? 18.265 20.965 2.415 1.00 65.25 381 GLN A C 1
ATOM 3071 O O . GLN A 1 381 ? 17.642 20.766 1.375 1.00 65.25 381 GLN A O 1
ATOM 3076 N N . LYS A 1 382 ? 19.142 21.971 2.535 1.00 65.19 382 LYS A N 1
ATOM 3077 C CA . LYS A 1 382 ? 19.426 22.919 1.445 1.00 65.19 382 LYS A CA 1
ATOM 3078 C C . LYS A 1 382 ? 20.014 22.235 0.207 1.00 65.19 382 LYS A C 1
ATOM 3080 O O . LYS A 1 382 ? 19.643 22.580 -0.910 1.00 65.19 382 LYS A O 1
ATOM 3085 N N . GLN A 1 383 ? 20.882 21.235 0.373 1.00 63.91 383 GLN A N 1
ATOM 3086 C CA . GLN A 1 383 ? 21.413 20.441 -0.745 1.00 63.91 383 GLN A CA 1
ATOM 3087 C C . GLN A 1 383 ? 20.342 19.551 -1.400 1.00 63.91 383 GLN A C 1
ATOM 3089 O O . GLN A 1 383 ? 20.368 19.353 -2.614 1.00 63.91 383 GLN A O 1
ATOM 3094 N N . GLN A 1 384 ? 19.382 19.033 -0.629 1.00 59.09 384 GLN A N 1
ATOM 3095 C CA . GLN A 1 384 ? 18.222 18.293 -1.144 1.00 59.09 384 GLN A CA 1
ATOM 3096 C C . GLN A 1 384 ? 17.260 19.211 -1.911 1.00 59.09 384 GLN A C 1
ATOM 3098 O O . GLN A 1 384 ? 16.787 18.845 -2.984 1.00 59.09 384 GLN A O 1
ATOM 3103 N N . GLU A 1 385 ? 17.011 20.419 -1.410 1.00 63.50 385 GLU A N 1
ATOM 3104 C CA . GLU A 1 385 ? 16.199 21.438 -2.084 1.00 63.50 385 GLU A CA 1
ATOM 3105 C C . GLU A 1 385 ? 16.874 21.964 -3.357 1.00 63.50 385 GLU A C 1
ATOM 3107 O O . GLU A 1 385 ? 16.209 22.123 -4.380 1.00 63.50 385 GLU A O 1
ATOM 3112 N N . ALA A 1 386 ? 18.197 22.151 -3.342 1.00 55.19 386 ALA A N 1
ATOM 3113 C CA . ALA A 1 386 ? 18.973 22.491 -4.533 1.00 55.19 386 ALA A CA 1
ATOM 3114 C C . ALA A 1 386 ? 18.920 21.369 -5.584 1.00 55.19 386 ALA A C 1
ATOM 3116 O O . ALA A 1 386 ? 18.696 21.644 -6.760 1.00 55.19 386 ALA A O 1
ATOM 3117 N N . LYS A 1 387 ? 19.026 20.098 -5.166 1.00 53.53 387 LYS A N 1
ATOM 3118 C CA . LYS A 1 387 ? 18.835 18.942 -6.060 1.00 53.53 387 LYS A CA 1
ATOM 3119 C C . LYS A 1 387 ? 17.418 18.878 -6.635 1.00 53.53 387 LYS A C 1
ATOM 3121 O O . LYS A 1 387 ? 17.271 18.611 -7.822 1.00 53.53 387 LYS A O 1
ATOM 3126 N N . LYS A 1 388 ? 16.382 19.174 -5.842 1.00 45.03 388 LYS A N 1
ATOM 3127 C CA . LYS A 1 388 ? 14.993 19.240 -6.331 1.00 45.03 388 LYS A CA 1
ATOM 3128 C C . LYS A 1 388 ? 14.796 20.359 -7.357 1.00 45.03 388 LYS A C 1
ATOM 3130 O O . LYS A 1 388 ? 14.185 20.109 -8.390 1.00 45.03 388 LYS A O 1
ATOM 3135 N N . LYS A 1 389 ? 15.385 21.541 -7.136 1.00 39.97 389 LYS A N 1
ATOM 3136 C CA . LYS A 1 389 ? 15.358 22.654 -8.104 1.00 39.97 389 LYS A CA 1
ATOM 3137 C C . LYS A 1 389 ? 16.104 22.344 -9.409 1.00 39.97 389 LYS A C 1
ATOM 3139 O O . LYS A 1 389 ? 15.647 22.754 -10.463 1.00 39.97 389 LYS A O 1
ATOM 3144 N N . LEU A 1 390 ? 17.189 21.567 -9.360 1.00 41.84 390 LEU A N 1
ATOM 3145 C CA . LEU A 1 390 ? 17.909 21.079 -10.550 1.00 41.84 390 LEU A CA 1
ATOM 3146 C C . LEU A 1 390 ? 17.130 20.029 -11.365 1.00 41.84 390 LEU A C 1
ATOM 3148 O O . LEU A 1 390 ? 17.479 19.780 -12.513 1.00 41.84 390 LEU A O 1
ATOM 3152 N N . THR A 1 391 ? 16.096 19.405 -10.790 1.00 36.56 391 THR A N 1
ATOM 3153 C CA . THR A 1 391 ? 15.324 18.329 -11.447 1.00 36.56 391 THR A CA 1
ATOM 3154 C C . THR A 1 391 ? 13.987 18.826 -12.024 1.00 36.56 391 THR A C 1
ATOM 3156 O O . THR A 1 391 ? 13.270 18.064 -12.662 1.00 36.56 391 THR A O 1
ATOM 3159 N N . GLN A 1 392 ? 13.640 20.102 -11.823 1.00 34.19 392 GLN A N 1
ATOM 3160 C CA . GLN A 1 392 ? 12.396 20.714 -12.297 1.00 34.19 392 GLN A CA 1
ATOM 3161 C C . GLN A 1 392 ? 12.702 21.974 -13.115 1.00 34.19 392 GLN A C 1
ATOM 3163 O O . GLN A 1 392 ? 12.561 23.094 -12.635 1.00 34.19 392 GLN A O 1
ATOM 3168 N N . SER A 1 393 ? 13.124 21.797 -14.365 1.00 34.16 393 SER A N 1
ATOM 3169 C CA . SER A 1 393 ? 13.110 22.884 -15.351 1.00 34.16 393 SER A CA 1
ATOM 3170 C C . SER A 1 393 ? 12.709 22.351 -16.724 1.00 34.16 393 SER A C 1
ATOM 3172 O O . SER A 1 393 ? 13.490 22.372 -17.672 1.00 34.16 393 SER A O 1
ATOM 3174 N N . SER A 1 394 ? 11.475 21.858 -16.841 1.00 40.81 394 SER A N 1
ATOM 3175 C CA . SER A 1 394 ? 10.781 21.836 -18.130 1.00 40.81 394 SER A CA 1
ATOM 3176 C C . SER A 1 394 ? 10.283 23.254 -18.403 1.00 40.81 394 SER A C 1
ATOM 3178 O O . SER A 1 394 ? 9.120 23.584 -18.183 1.00 40.81 394 SER A O 1
ATOM 3180 N N . THR A 1 395 ? 11.202 24.138 -18.775 1.00 45.25 395 THR A N 1
ATOM 3181 C CA . THR A 1 395 ? 10.835 25.472 -19.239 1.00 45.25 395 THR A CA 1
ATOM 3182 C C . THR A 1 395 ? 10.313 25.306 -20.661 1.00 45.25 395 THR A C 1
ATOM 3184 O O . THR A 1 395 ? 11.060 24.882 -21.535 1.00 45.25 395 THR A O 1
ATOM 3187 N N . GLU A 1 396 ? 9.036 25.604 -20.897 1.00 55.81 396 GLU A N 1
ATOM 3188 C CA . GLU A 1 396 ? 8.433 25.589 -22.242 1.00 55.81 396 GLU A CA 1
ATOM 3189 C C . GLU A 1 396 ? 9.019 26.681 -23.159 1.00 55.81 396 GLU A C 1
ATOM 3191 O O . GLU A 1 396 ? 8.766 26.701 -24.362 1.00 55.81 396 GLU A O 1
ATOM 3196 N N . THR A 1 397 ? 9.832 27.592 -22.611 1.00 70.25 397 THR A N 1
ATOM 3197 C CA . THR A 1 397 ? 10.483 28.665 -23.359 1.00 70.25 397 THR A CA 1
ATOM 3198 C C . THR A 1 397 ? 11.868 28.243 -23.876 1.00 70.25 397 THR A C 1
ATOM 3200 O O . THR A 1 397 ? 12.727 27.843 -23.083 1.00 70.25 397 THR A O 1
ATOM 3203 N N . PRO A 1 398 ? 12.128 28.344 -25.198 1.00 75.62 398 PRO A N 1
ATOM 3204 C CA . PRO A 1 398 ? 13.432 28.022 -25.767 1.00 75.62 398 PRO A CA 1
ATOM 3205 C C . PRO A 1 398 ? 14.508 29.005 -25.276 1.00 75.62 398 PRO A C 1
ATOM 3207 O O . PRO A 1 398 ? 14.225 30.196 -25.106 1.00 75.62 398 PRO A O 1
ATOM 3210 N N . PRO A 1 399 ? 15.752 28.541 -25.052 1.00 83.06 399 PRO A N 1
ATOM 3211 C CA . PRO A 1 399 ? 16.847 29.418 -24.658 1.00 83.06 399 PRO A CA 1
ATOM 3212 C C . PRO A 1 399 ? 17.192 30.442 -25.753 1.00 83.06 399 PRO A C 1
ATOM 3214 O O . PRO A 1 399 ? 16.851 30.253 -26.923 1.00 83.06 399 PRO A O 1
ATOM 3217 N N . PRO A 1 400 ? 17.879 31.543 -25.393 1.00 86.06 400 PRO A N 1
ATOM 3218 C CA . PRO A 1 400 ? 18.183 32.613 -26.334 1.00 86.06 400 PRO A CA 1
ATOM 3219 C C . PRO A 1 400 ? 19.085 32.140 -27.480 1.00 86.06 400 PRO A C 1
ATOM 3221 O O . PRO A 1 400 ? 19.956 31.283 -27.308 1.00 86.06 400 PRO A O 1
ATOM 3224 N N . ARG A 1 401 ? 18.897 32.763 -28.650 1.00 89.94 401 ARG A N 1
ATOM 3225 C CA . ARG A 1 401 ? 19.744 32.567 -29.834 1.00 89.94 401 ARG A CA 1
ATOM 3226 C C . ARG A 1 401 ? 21.187 32.972 -29.532 1.00 89.94 401 ARG A C 1
ATOM 3228 O O . ARG A 1 401 ? 21.426 33.910 -28.769 1.00 89.94 401 ARG A O 1
ATOM 3235 N N . TRP A 1 402 ? 22.145 32.288 -30.143 1.00 89.25 402 TRP A N 1
ATOM 3236 C CA . TRP A 1 402 ? 23.573 32.529 -29.922 1.00 89.25 402 TRP A CA 1
ATOM 3237 C C . TRP A 1 402 ? 24.364 32.431 -31.230 1.00 89.25 402 TRP A C 1
ATOM 3239 O O . TRP A 1 402 ? 23.858 31.931 -32.225 1.00 89.25 402 TRP A O 1
ATOM 3249 N N . ILE A 1 403 ? 25.586 32.967 -31.247 1.00 88.56 403 ILE A N 1
ATOM 3250 C CA . ILE A 1 403 ? 26.425 33.048 -32.453 1.00 88.56 403 ILE A CA 1
ATOM 3251 C C . ILE A 1 403 ? 27.529 31.990 -32.375 1.00 88.56 403 ILE A C 1
ATOM 3253 O O . ILE A 1 403 ? 28.188 31.883 -31.334 1.00 88.56 403 ILE A O 1
ATOM 3257 N N . ARG A 1 404 ? 27.754 31.258 -33.473 1.00 84.81 404 ARG A N 1
ATOM 3258 C CA . ARG A 1 404 ? 28.869 30.310 -33.654 1.00 84.81 404 ARG A CA 1
ATOM 3259 C C . ARG A 1 404 ? 29.645 30.642 -34.935 1.00 84.81 404 ARG A C 1
ATOM 3261 O O . ARG A 1 404 ? 29.074 31.186 -35.875 1.00 84.81 404 ARG A O 1
ATOM 3268 N N . THR A 1 405 ? 30.928 30.289 -34.972 1.00 84.94 405 THR A N 1
ATOM 3269 C CA . THR A 1 405 ? 31.757 30.271 -36.188 1.00 84.94 405 THR A CA 1
ATOM 3270 C C . THR A 1 405 ? 32.027 28.813 -36.560 1.00 84.94 405 THR A C 1
ATOM 3272 O O . THR A 1 405 ? 32.569 28.094 -35.724 1.00 84.94 405 THR A O 1
ATOM 3275 N N . ARG A 1 406 ? 31.635 28.368 -37.763 1.00 80.19 406 ARG A N 1
ATOM 3276 C CA . ARG A 1 406 ? 31.907 27.005 -38.271 1.00 80.19 406 ARG A CA 1
ATOM 3277 C C . ARG A 1 406 ? 33.390 26.864 -38.649 1.00 80.19 406 ARG A C 1
ATOM 3279 O O . ARG A 1 406 ? 34.050 27.876 -38.902 1.00 80.19 406 ARG A O 1
ATOM 3286 N N . LYS A 1 407 ? 33.902 25.632 -38.761 1.00 72.00 407 LYS A N 1
ATOM 3287 C CA . LYS A 1 407 ? 35.261 25.336 -39.273 1.00 72.00 407 LYS A CA 1
ATOM 3288 C C . LYS A 1 407 ? 35.574 26.005 -40.622 1.00 72.00 407 LYS A C 1
ATOM 3290 O O . LYS A 1 407 ? 36.708 26.410 -40.847 1.00 72.00 407 LYS A O 1
ATOM 3295 N N . ASP A 1 408 ? 34.555 26.239 -41.449 1.00 74.94 408 ASP A N 1
ATOM 3296 C CA . ASP A 1 408 ? 34.659 26.944 -42.739 1.00 74.94 408 ASP A CA 1
ATOM 3297 C C . ASP A 1 408 ? 34.841 28.474 -42.615 1.00 74.94 408 ASP A C 1
ATOM 3299 O O . ASP A 1 408 ? 34.815 29.196 -43.613 1.00 74.94 408 ASP A O 1
ATOM 3303 N N . GLY A 1 409 ? 34.950 29.010 -41.393 1.00 78.50 409 GLY A N 1
ATOM 3304 C CA . GLY A 1 409 ? 35.134 30.439 -41.108 1.00 78.50 409 GLY A CA 1
ATOM 3305 C C . GLY A 1 409 ? 33.861 31.292 -41.195 1.00 78.50 409 GLY A C 1
ATOM 3306 O O . GLY A 1 409 ? 33.908 32.495 -40.937 1.00 78.50 409 GLY A O 1
ATOM 3307 N N . ARG A 1 410 ? 32.711 30.695 -41.532 1.00 84.00 410 ARG A N 1
ATOM 3308 C CA . ARG A 1 410 ? 31.412 31.385 -41.609 1.00 84.00 410 ARG A CA 1
ATOM 3309 C C . ARG A 1 410 ? 30.783 31.524 -40.221 1.00 84.00 410 ARG A C 1
ATOM 3311 O O . ARG A 1 410 ? 30.752 30.564 -39.453 1.00 84.00 410 ARG A O 1
ATOM 3318 N N . THR A 1 411 ? 30.268 32.711 -39.906 1.00 85.56 411 THR A N 1
ATOM 3319 C CA . THR A 1 411 ? 29.519 32.986 -38.673 1.00 85.56 411 THR A CA 1
ATOM 3320 C C . THR A 1 411 ? 28.020 32.806 -38.899 1.00 85.56 411 THR A C 1
ATOM 3322 O O . THR A 1 411 ? 27.466 33.314 -39.871 1.00 85.56 411 THR A O 1
ATOM 3325 N N . GLU A 1 412 ? 27.347 32.103 -37.991 1.00 87.44 412 GLU A N 1
ATOM 3326 C CA . GLU A 1 412 ? 25.906 31.842 -38.060 1.00 87.44 412 GLU A CA 1
ATOM 3327 C C . GLU A 1 412 ? 25.212 32.092 -36.715 1.00 87.44 412 GLU A C 1
ATOM 3329 O O . GLU A 1 412 ? 25.821 32.000 -35.643 1.00 87.44 412 GLU A O 1
ATOM 3334 N N . ILE A 1 413 ? 23.921 32.433 -36.775 1.00 88.62 413 ILE A N 1
ATOM 3335 C CA . ILE A 1 413 ? 23.061 32.589 -35.597 1.00 88.62 413 ILE A CA 1
ATOM 3336 C C . ILE A 1 413 ? 22.307 31.278 -35.384 1.00 88.62 413 ILE A C 1
ATOM 3338 O O . ILE A 1 413 ? 21.397 30.940 -36.139 1.00 88.62 413 ILE A O 1
ATOM 3342 N N . VAL A 1 414 ? 22.650 30.573 -34.314 1.00 88.12 414 VAL A N 1
ATOM 3343 C CA . VAL A 1 414 ? 22.028 29.315 -33.908 1.00 88.12 414 VAL A CA 1
ATOM 3344 C C . VAL A 1 414 ? 20.765 29.608 -33.096 1.00 88.12 414 VAL A C 1
ATOM 3346 O O . VAL A 1 414 ? 20.795 30.366 -32.118 1.00 88.12 414 VAL A O 1
ATOM 3349 N N . THR A 1 415 ? 19.644 29.002 -33.497 1.00 87.81 415 THR A N 1
ATOM 3350 C CA . THR A 1 415 ? 18.349 29.120 -32.809 1.00 87.81 415 THR A CA 1
ATOM 3351 C C . THR A 1 415 ? 18.004 27.803 -32.114 1.00 87.81 415 THR A C 1
ATOM 3353 O O . THR A 1 415 ? 17.691 26.835 -32.803 1.00 87.81 415 THR A O 1
ATOM 3356 N N . PRO A 1 416 ? 18.038 27.746 -30.770 1.00 89.88 416 PRO A N 1
ATOM 3357 C CA . PRO A 1 416 ? 17.656 26.544 -30.041 1.00 89.88 416 PRO A CA 1
ATOM 3358 C C . PRO A 1 416 ? 16.169 26.213 -30.202 1.00 89.88 416 PRO A C 1
ATOM 3360 O O . PRO A 1 416 ? 15.323 27.109 -30.165 1.00 89.88 416 PRO A O 1
ATOM 3363 N N . THR A 1 417 ? 15.843 24.928 -30.321 1.00 88.94 417 THR A N 1
ATOM 3364 C CA . THR A 1 417 ? 14.458 24.433 -30.407 1.00 88.94 417 THR A CA 1
ATOM 3365 C C . THR A 1 417 ? 14.195 23.400 -29.318 1.00 88.94 417 THR A C 1
ATOM 3367 O O . THR A 1 417 ? 15.090 22.646 -28.946 1.00 88.94 417 THR A O 1
ATOM 3370 N N . ILE A 1 418 ? 12.980 23.381 -28.766 1.00 87.44 418 ILE A N 1
ATOM 3371 C CA . ILE A 1 418 ? 12.579 22.394 -27.756 1.00 87.44 418 ILE A CA 1
ATOM 3372 C C . ILE A 1 418 ? 11.637 21.392 -28.412 1.00 87.44 418 ILE A C 1
ATOM 3374 O O . ILE A 1 418 ? 10.570 21.768 -28.890 1.00 87.44 418 ILE A O 1
ATOM 3378 N N . ILE A 1 419 ? 12.010 20.114 -28.398 1.00 86.44 419 ILE A N 1
ATOM 3379 C CA . ILE A 1 419 ? 11.161 19.008 -28.851 1.00 86.44 419 ILE A CA 1
ATOM 3380 C C . ILE A 1 419 ? 11.001 18.047 -27.675 1.00 86.44 419 ILE A C 1
ATOM 3382 O O . ILE A 1 419 ? 11.982 17.482 -27.197 1.00 86.44 419 ILE A O 1
ATOM 3386 N N . GLN A 1 420 ? 9.770 17.880 -27.181 1.00 82.31 420 GLN A N 1
ATOM 3387 C CA . GLN A 1 420 ? 9.438 16.963 -26.080 1.00 82.31 420 GLN A CA 1
ATOM 3388 C C . GLN A 1 420 ? 10.347 17.120 -24.839 1.00 82.31 420 GLN A C 1
ATOM 3390 O O . GLN A 1 420 ? 10.829 16.143 -24.268 1.00 82.31 420 GLN A O 1
ATOM 3395 N N . GLY A 1 421 ? 10.614 18.368 -24.436 1.00 80.12 421 GLY A N 1
ATOM 3396 C CA . GLY A 1 421 ? 11.451 18.696 -23.272 1.00 80.12 421 GLY A CA 1
ATOM 3397 C C . GLY A 1 421 ? 12.965 18.599 -23.501 1.00 80.12 421 GLY A C 1
ATOM 3398 O O . GLY A 1 421 ? 13.728 18.772 -22.553 1.00 80.12 421 GLY A O 1
ATOM 3399 N N . VAL A 1 422 ? 13.408 18.344 -24.737 1.00 86.38 422 VAL A N 1
ATOM 3400 C CA . VAL A 1 422 ? 14.822 18.291 -25.131 1.00 86.38 422 VAL A CA 1
ATOM 3401 C C . VAL A 1 422 ? 15.181 19.528 -25.947 1.00 86.38 422 VAL A C 1
ATOM 3403 O O . VAL A 1 422 ? 14.547 19.801 -26.964 1.00 86.38 422 VAL A O 1
ATOM 3406 N N . THR A 1 423 ? 16.214 20.256 -25.521 1.00 87.62 423 THR A N 1
ATOM 3407 C CA . THR A 1 423 ? 16.704 21.455 -26.212 1.00 87.62 423 THR A CA 1
ATOM 3408 C C . THR A 1 423 ? 17.778 21.096 -27.234 1.00 87.62 423 THR A C 1
ATOM 3410 O O . THR A 1 423 ? 18.898 20.750 -26.863 1.00 87.62 423 THR A O 1
ATOM 3413 N N . PHE A 1 424 ? 17.461 21.236 -28.513 1.00 87.69 424 PHE A N 1
ATOM 3414 C CA . PHE A 1 424 ? 18.404 21.114 -29.621 1.00 87.69 424 PHE A CA 1
ATOM 3415 C C . PHE A 1 424 ? 19.173 22.413 -29.828 1.00 87.69 424 PHE A C 1
ATOM 3417 O O . PHE A 1 424 ? 18.656 23.504 -29.568 1.00 87.69 424 PHE A O 1
ATOM 3424 N N . SER A 1 425 ? 20.415 22.289 -30.297 1.00 88.00 425 SER A N 1
ATOM 3425 C CA . SER A 1 425 ? 21.296 23.416 -30.622 1.00 88.00 425 SER A CA 1
ATOM 3426 C C . SER A 1 425 ? 21.527 24.372 -29.448 1.00 88.00 425 SER A C 1
ATOM 3428 O O . SER A 1 425 ? 21.726 25.581 -29.615 1.00 88.00 425 SER A O 1
ATOM 3430 N N . ALA A 1 426 ? 21.502 23.818 -28.233 1.00 85.62 426 ALA A N 1
ATOM 3431 C CA . ALA A 1 426 ? 21.872 24.537 -27.029 1.00 85.62 426 ALA A CA 1
ATOM 3432 C C . ALA A 1 426 ? 23.342 24.965 -27.108 1.00 85.62 426 ALA A C 1
ATOM 3434 O O . ALA A 1 426 ? 24.191 24.263 -27.656 1.00 85.62 426 ALA A O 1
ATOM 3435 N N . ARG A 1 427 ? 23.648 26.133 -26.542 1.00 86.19 427 ARG A N 1
ATOM 3436 C CA . ARG A 1 427 ? 25.025 26.612 -26.473 1.00 86.19 427 ARG A CA 1
ATOM 3437 C C . ARG A 1 427 ? 25.844 25.675 -25.572 1.00 86.19 427 ARG A C 1
ATOM 3439 O O . ARG A 1 427 ? 25.486 25.558 -24.397 1.00 86.19 427 ARG A O 1
ATOM 3446 N N . PRO A 1 428 ? 26.936 25.063 -26.066 1.00 81.38 428 PRO A N 1
ATOM 3447 C CA . PRO A 1 428 ? 27.757 24.187 -25.244 1.00 81.38 428 PRO A CA 1
ATOM 3448 C C . PRO A 1 428 ? 28.435 24.980 -24.109 1.00 81.38 428 PRO A C 1
ATOM 3450 O O . PRO A 1 428 ? 28.736 26.174 -24.270 1.00 81.38 428 PRO A O 1
ATOM 3453 N N . PRO A 1 429 ? 28.665 24.352 -22.945 1.00 78.50 429 PRO A N 1
ATOM 3454 C CA . PRO A 1 429 ? 29.368 24.980 -21.833 1.00 78.50 429 PRO A CA 1
ATOM 3455 C C . PRO A 1 429 ? 30.840 25.248 -22.185 1.00 78.50 429 PRO A C 1
ATOM 3457 O O . PRO A 1 429 ? 31.441 24.565 -23.006 1.00 78.50 429 PRO A O 1
ATOM 3460 N N . LYS A 1 430 ? 31.441 26.269 -21.555 1.00 74.50 430 LYS A N 1
ATOM 3461 C CA . LYS A 1 430 ? 32.837 26.678 -21.827 1.00 74.50 430 LYS A CA 1
ATOM 3462 C C . LYS A 1 430 ? 33.884 25.672 -21.326 1.00 74.50 430 LYS A C 1
ATOM 3464 O O . LYS A 1 430 ? 35.013 25.701 -21.798 1.00 74.50 430 LYS A O 1
ATOM 3469 N N . THR A 1 431 ? 33.527 24.844 -20.348 1.00 74.19 431 THR A N 1
ATOM 3470 C CA . THR A 1 431 ? 34.392 23.849 -19.702 1.00 74.19 431 THR A CA 1
ATOM 3471 C C . THR A 1 431 ? 33.557 22.617 -19.381 1.00 74.19 431 THR A C 1
ATOM 3473 O O . THR A 1 431 ? 32.494 22.768 -18.779 1.00 74.19 431 THR A O 1
ATOM 3476 N N . THR A 1 432 ? 34.029 21.434 -19.775 1.00 72.38 432 THR A N 1
ATOM 3477 C CA . THR A 1 432 ? 33.280 20.174 -19.669 1.00 72.38 432 THR A CA 1
ATOM 3478 C C . THR A 1 432 ? 33.837 19.316 -18.533 1.00 72.38 432 THR A C 1
ATOM 3480 O O . THR A 1 432 ? 34.943 18.791 -18.636 1.00 72.38 432 THR A O 1
ATOM 3483 N N . ASP A 1 433 ? 33.066 19.127 -17.460 1.00 76.81 433 ASP A N 1
ATOM 3484 C CA . ASP A 1 433 ? 33.474 18.307 -16.299 1.00 76.81 433 ASP A CA 1
ATOM 3485 C C . ASP A 1 433 ? 33.136 16.807 -16.476 1.00 76.81 433 ASP A C 1
ATOM 3487 O O . ASP A 1 433 ? 33.331 15.994 -15.571 1.00 76.81 433 ASP A O 1
ATOM 3491 N N . GLY A 1 434 ? 32.554 16.424 -17.622 1.00 76.25 434 GLY A N 1
ATOM 3492 C CA . GLY A 1 434 ? 32.104 15.055 -17.926 1.00 76.25 434 GLY A CA 1
ATOM 3493 C C . GLY A 1 434 ? 30.886 14.575 -17.116 1.00 76.25 434 GLY A C 1
ATOM 3494 O O . GLY A 1 434 ? 30.414 13.455 -17.306 1.00 76.25 434 GLY A O 1
ATOM 3495 N N . LEU A 1 435 ? 30.364 15.417 -16.219 1.00 84.12 435 LEU A N 1
ATOM 3496 C CA . LEU A 1 435 ? 29.188 15.170 -15.372 1.00 84.12 435 LEU A CA 1
ATOM 3497 C C . LEU A 1 435 ? 27.918 15.857 -15.894 1.00 84.12 435 LEU A C 1
ATOM 3499 O O . LEU A 1 435 ? 26.927 15.984 -15.174 1.00 84.12 435 LEU A O 1
ATOM 3503 N N . GLU A 1 436 ? 27.958 16.317 -17.138 1.00 83.06 436 GLU A N 1
ATOM 3504 C CA . GLU A 1 436 ? 26.854 17.021 -17.772 1.00 83.06 436 GLU A CA 1
ATOM 3505 C C . GLU A 1 436 ? 25.703 16.060 -18.093 1.00 83.06 436 GLU A C 1
ATOM 3507 O O . GLU A 1 436 ? 25.939 14.932 -18.543 1.00 83.06 436 GLU A O 1
ATOM 3512 N N . PRO A 1 437 ? 24.449 16.472 -17.845 1.00 86.44 437 PRO A N 1
ATOM 3513 C CA . PRO A 1 437 ? 23.298 15.659 -18.187 1.00 86.44 437 PRO A CA 1
ATOM 3514 C C . PRO A 1 437 ? 23.176 15.526 -19.706 1.00 86.44 437 PRO A C 1
ATOM 3516 O O . PRO A 1 437 ? 23.326 16.502 -20.437 1.00 86.44 437 PRO A O 1
ATOM 3519 N N . TRP A 1 438 ? 22.856 14.326 -20.180 1.00 86.62 438 TRP A N 1
ATOM 3520 C CA . TRP A 1 438 ? 22.683 14.043 -21.606 1.00 86.62 438 TRP A CA 1
ATOM 3521 C C . TRP A 1 438 ? 21.400 13.257 -21.866 1.00 86.62 438 TRP A C 1
ATOM 3523 O O . TRP A 1 438 ? 20.825 12.661 -20.951 1.00 86.62 438 TRP A O 1
ATOM 3533 N N . VAL A 1 439 ? 20.913 13.269 -23.109 1.00 90.75 439 VAL A N 1
ATOM 3534 C CA . VAL A 1 439 ? 19.617 12.673 -23.454 1.00 90.75 439 VAL A CA 1
ATOM 3535 C C . VAL A 1 439 ? 19.810 11.305 -24.098 1.00 90.75 439 VAL A C 1
ATOM 3537 O O . VAL A 1 439 ? 20.327 11.163 -25.205 1.00 90.75 439 VAL A O 1
ATOM 3540 N N . SER A 1 440 ? 19.351 10.276 -23.395 1.00 92.12 440 SER A N 1
ATOM 3541 C CA . SER A 1 440 ? 19.205 8.925 -23.925 1.00 92.12 440 SER A CA 1
ATOM 3542 C C . SER A 1 440 ? 17.808 8.712 -24.511 1.00 92.12 440 SER A C 1
ATOM 3544 O O . SER A 1 440 ? 16.900 9.504 -24.270 1.00 92.12 440 SER A O 1
ATOM 3546 N N . LEU A 1 441 ? 17.611 7.618 -25.246 1.00 92.94 441 LEU A N 1
ATOM 3547 C CA . LEU A 1 441 ? 16.300 7.214 -25.759 1.00 92.94 441 LEU A CA 1
ATOM 3548 C C . LEU A 1 441 ? 15.855 5.907 -25.106 1.00 92.94 441 LEU A C 1
ATOM 3550 O O . LEU A 1 441 ? 16.641 4.958 -25.000 1.00 92.94 441 LEU A O 1
ATOM 3554 N N . LYS A 1 442 ? 14.588 5.859 -24.688 1.00 92.31 442 LYS A N 1
ATOM 3555 C CA . LYS A 1 442 ? 13.913 4.632 -24.257 1.00 92.31 442 LYS A CA 1
ATOM 3556 C C . LYS A 1 442 ? 13.638 3.715 -25.454 1.00 92.31 442 LYS A C 1
ATOM 3558 O O . LYS A 1 442 ? 13.864 4.058 -26.611 1.00 92.31 442 LYS A O 1
ATOM 3563 N N . ASP A 1 443 ? 13.124 2.528 -25.157 1.00 90.62 443 ASP A N 1
ATOM 3564 C CA . ASP A 1 443 ? 12.836 1.486 -26.145 1.00 90.62 443 ASP A CA 1
ATOM 3565 C C . ASP A 1 443 ? 11.758 1.876 -27.176 1.00 90.62 443 ASP A C 1
ATOM 3567 O O . ASP A 1 443 ? 11.755 1.360 -28.292 1.00 90.62 443 ASP A O 1
ATOM 3571 N N . ASP A 1 444 ? 10.864 2.792 -26.813 1.00 89.81 444 ASP A N 1
ATOM 3572 C CA . ASP A 1 444 ? 9.840 3.395 -27.670 1.00 89.81 444 ASP A CA 1
ATOM 3573 C C . ASP A 1 444 ? 10.353 4.624 -28.446 1.00 89.81 444 ASP A C 1
ATOM 3575 O O . ASP A 1 444 ? 9.633 5.181 -29.264 1.00 89.81 444 ASP A O 1
ATOM 3579 N N . GLY A 1 445 ? 11.596 5.057 -28.212 1.00 90.38 445 GLY A N 1
ATOM 3580 C CA . GLY A 1 445 ? 12.152 6.281 -28.790 1.00 90.38 445 GLY A CA 1
ATOM 3581 C C . GLY A 1 445 ? 11.795 7.558 -28.022 1.00 90.38 445 GLY A C 1
ATOM 3582 O O . GLY A 1 445 ? 12.113 8.647 -28.495 1.00 90.38 445 GLY A O 1
ATOM 3583 N N . SER A 1 446 ? 11.163 7.473 -26.845 1.00 92.19 446 SER A N 1
ATOM 3584 C CA . SER A 1 446 ? 10.935 8.653 -26.000 1.00 92.19 446 SER A CA 1
ATOM 3585 C C . SER A 1 446 ? 12.235 9.118 -25.315 1.00 92.19 446 SER A C 1
ATOM 3587 O O . SER A 1 446 ? 13.060 8.281 -24.922 1.00 92.19 446 SER A O 1
ATOM 3589 N N . PRO A 1 447 ? 12.461 10.438 -25.162 1.00 92.56 447 PRO A N 1
ATOM 3590 C CA . PRO A 1 447 ? 13.684 10.954 -24.555 1.00 92.56 447 PRO A CA 1
ATOM 3591 C C . PRO A 1 447 ? 13.738 10.698 -23.040 1.00 92.56 447 PRO A C 1
ATOM 3593 O O . PRO A 1 447 ? 12.737 10.790 -22.328 1.00 92.56 447 PRO A O 1
ATOM 3596 N N . LYS A 1 448 ? 14.934 10.390 -22.532 1.00 90.50 448 LYS A N 1
ATOM 3597 C CA . LYS A 1 448 ? 15.238 10.180 -21.111 1.00 90.50 448 LYS A CA 1
ATOM 3598 C C . LYS A 1 448 ? 16.546 10.877 -20.749 1.00 90.50 448 LYS A C 1
ATOM 3600 O O . LYS A 1 448 ? 17.612 10.465 -21.198 1.00 90.50 448 LYS A O 1
ATOM 3605 N N . THR A 1 449 ? 16.477 11.879 -19.881 1.00 89.75 449 THR A N 1
ATOM 3606 C CA . THR A 1 449 ? 17.666 12.571 -19.368 1.00 89.75 449 THR A CA 1
ATOM 3607 C C . THR A 1 449 ? 18.435 11.677 -18.395 1.00 89.75 449 THR A C 1
ATOM 3609 O O . THR A 1 449 ? 17.869 11.149 -17.434 1.00 89.75 449 THR A O 1
ATOM 3612 N N . ILE A 1 450 ? 19.730 11.501 -18.642 1.00 89.12 450 ILE A N 1
ATOM 3613 C CA . ILE A 1 450 ? 20.666 10.767 -17.791 1.00 89.12 450 ILE A CA 1
ATOM 3614 C C . ILE A 1 450 ? 21.589 11.772 -17.113 1.00 89.12 450 ILE A C 1
ATOM 3616 O O . ILE A 1 450 ? 22.194 12.609 -17.773 1.00 89.12 450 ILE A O 1
ATOM 3620 N N . ASN A 1 451 ? 21.712 11.649 -15.791 1.00 89.81 451 ASN A N 1
ATOM 3621 C CA . ASN A 1 451 ? 22.607 12.464 -14.974 1.00 89.81 451 ASN A CA 1
ATOM 3622 C C . ASN A 1 451 ? 23.818 11.609 -14.561 1.00 89.81 451 ASN A C 1
ATOM 3624 O O . ASN A 1 451 ? 23.652 10.746 -13.684 1.00 89.81 451 ASN A O 1
ATOM 3628 N N . PRO A 1 452 ? 25.009 11.820 -15.157 1.00 90.56 452 PRO A N 1
ATOM 3629 C CA . PRO A 1 452 ? 26.202 11.045 -14.832 1.00 90.56 452 PRO A CA 1
ATOM 3630 C C . PRO A 1 452 ? 26.602 11.180 -13.359 1.00 90.56 452 PRO A C 1
ATOM 3632 O O . PRO A 1 452 ? 26.370 12.203 -12.709 1.00 90.56 452 PRO A O 1
ATOM 3635 N N . LYS A 1 453 ? 27.221 10.134 -12.800 1.00 88.19 453 LYS A N 1
ATOM 3636 C CA . LYS A 1 453 ? 27.626 10.091 -11.383 1.00 88.19 453 LYS A CA 1
ATOM 3637 C C . LYS A 1 453 ? 29.088 9.691 -11.243 1.00 88.19 453 LYS A C 1
ATOM 3639 O O . LYS A 1 453 ? 29.486 8.619 -11.691 1.00 88.19 453 LYS A O 1
ATOM 3644 N N . TYR A 1 454 ? 29.869 10.479 -10.509 1.00 89.00 454 TYR A N 1
ATOM 3645 C CA . TYR A 1 454 ? 31.232 10.102 -10.129 1.00 89.00 454 TYR A CA 1
ATOM 3646 C C . TYR A 1 454 ? 31.206 9.029 -9.025 1.00 89.00 454 TYR A C 1
ATOM 3648 O O . TYR A 1 454 ? 30.734 9.286 -7.914 1.00 89.00 454 TYR A O 1
ATOM 3656 N N . LYS A 1 455 ? 31.672 7.806 -9.315 1.00 85.19 455 LYS A N 1
ATOM 3657 C CA . LYS A 1 455 ? 31.755 6.698 -8.342 1.00 85.19 455 LYS A CA 1
ATOM 3658 C C . LYS A 1 455 ? 33.039 5.888 -8.556 1.00 85.19 455 LYS A C 1
ATOM 3660 O O . LYS A 1 455 ? 33.283 5.397 -9.651 1.00 85.19 455 LYS A O 1
ATOM 3665 N N . ASN A 1 456 ? 33.816 5.670 -7.492 1.00 81.31 456 ASN A N 1
ATOM 3666 C CA . ASN A 1 456 ? 35.043 4.851 -7.495 1.00 81.31 456 ASN A CA 1
ATOM 3667 C C . ASN A 1 456 ? 36.110 5.307 -8.516 1.00 81.31 456 ASN A C 1
ATOM 3669 O O . ASN A 1 456 ? 36.704 4.475 -9.197 1.00 81.31 456 ASN A O 1
ATOM 3673 N N . GLY A 1 457 ? 36.323 6.619 -8.665 1.00 82.12 457 GLY A N 1
ATOM 3674 C CA . GLY A 1 457 ? 37.325 7.156 -9.598 1.00 82.12 457 GLY A CA 1
ATOM 3675 C C . GLY A 1 457 ? 36.951 7.048 -11.082 1.00 82.12 457 GLY A C 1
ATOM 3676 O O . GLY A 1 457 ? 37.790 7.299 -11.938 1.00 82.12 457 GLY A O 1
ATOM 3677 N N . ARG A 1 458 ? 35.708 6.655 -11.401 1.00 84.94 458 ARG A N 1
ATOM 3678 C CA . ARG A 1 458 ? 35.167 6.600 -12.766 1.00 84.94 458 ARG A CA 1
ATOM 3679 C C . ARG A 1 458 ? 33.808 7.298 -12.827 1.00 84.94 458 ARG A C 1
ATOM 3681 O O . ARG A 1 458 ? 33.041 7.276 -11.861 1.00 84.94 458 ARG A O 1
ATOM 3688 N N . ILE A 1 459 ? 33.497 7.901 -13.970 1.00 86.69 459 ILE A N 1
ATOM 3689 C CA . ILE A 1 459 ? 32.168 8.457 -14.243 1.00 86.69 459 ILE A CA 1
ATOM 3690 C C . ILE A 1 459 ? 31.265 7.297 -14.672 1.00 86.69 459 ILE A C 1
ATOM 3692 O O . ILE A 1 459 ? 31.521 6.638 -15.677 1.00 86.69 459 ILE A O 1
ATOM 3696 N N . LYS A 1 460 ? 30.230 7.007 -13.881 1.00 85.31 460 LYS A N 1
ATOM 3697 C CA . LYS A 1 460 ? 29.144 6.104 -14.278 1.00 85.31 460 LYS A CA 1
ATOM 3698 C C . LYS A 1 460 ? 28.100 6.888 -15.057 1.00 85.31 460 LYS A C 1
ATOM 3700 O O . LYS A 1 460 ? 27.816 8.031 -14.703 1.00 85.31 460 LYS A O 1
ATOM 3705 N N . ASP A 1 461 ? 27.521 6.244 -16.066 1.00 86.25 461 ASP A N 1
ATOM 3706 C CA . ASP A 1 461 ? 26.474 6.816 -16.920 1.00 86.25 461 ASP A CA 1
ATOM 3707 C C . ASP A 1 461 ? 26.912 8.117 -17.624 1.00 86.25 461 ASP A C 1
ATOM 3709 O O . ASP A 1 461 ? 26.095 8.994 -17.897 1.00 86.25 461 ASP A O 1
ATOM 3713 N N . GLY A 1 462 ? 28.219 8.253 -17.889 1.00 84.75 462 GLY A N 1
ATOM 3714 C CA . GLY A 1 462 ? 28.771 9.342 -18.696 1.00 84.75 462 GLY A CA 1
ATOM 3715 C C . GLY A 1 462 ? 28.274 9.287 -20.139 1.00 84.75 462 GLY A C 1
ATOM 3716 O O . GLY A 1 462 ? 27.755 8.257 -20.580 1.00 84.75 462 GLY A O 1
ATOM 3717 N N . TYR A 1 463 ? 28.431 10.397 -20.862 1.00 84.56 463 TYR A N 1
ATOM 3718 C CA . TYR A 1 463 ? 28.110 10.438 -22.286 1.00 84.56 463 TYR A CA 1
ATOM 3719 C C . TYR A 1 463 ? 28.872 9.319 -23.020 1.00 84.56 463 TYR A C 1
ATOM 3721 O O . TYR A 1 463 ? 30.067 9.136 -22.763 1.00 84.56 463 TYR A O 1
ATOM 3729 N N . PRO A 1 464 ? 28.207 8.527 -23.879 1.00 83.25 464 PRO A N 1
ATOM 3730 C CA . PRO A 1 464 ? 28.853 7.407 -24.546 1.00 83.25 464 PRO A CA 1
ATOM 3731 C C . PRO A 1 464 ? 29.963 7.908 -25.471 1.00 83.25 464 PRO A C 1
ATOM 3733 O O . PRO A 1 464 ? 29.737 8.772 -26.315 1.00 83.25 464 PRO A O 1
ATOM 3736 N N . SER A 1 465 ? 31.161 7.335 -25.349 1.00 80.50 465 SER A N 1
ATOM 3737 C CA . SER A 1 465 ? 32.184 7.509 -26.375 1.00 80.50 465 SER A CA 1
ATOM 3738 C C . SER A 1 465 ? 31.809 6.636 -27.565 1.00 80.50 465 SER A C 1
ATOM 3740 O O . SER A 1 465 ? 31.857 5.405 -27.474 1.00 80.50 465 SER A O 1
ATOM 3742 N N . TYR A 1 466 ? 31.440 7.254 -28.678 1.00 77.12 466 TYR A N 1
ATOM 3743 C CA . TYR A 1 466 ? 31.366 6.530 -29.933 1.00 77.12 466 TYR A CA 1
ATOM 3744 C C . TYR A 1 466 ? 32.809 6.260 -30.354 1.00 77.12 466 TYR A C 1
ATOM 3746 O O . TYR A 1 466 ? 33.576 7.196 -30.547 1.00 77.12 466 TYR A O 1
ATOM 3754 N N . THR A 1 467 ? 33.211 4.993 -30.346 1.00 73.38 467 THR A N 1
ATOM 3755 C CA . THR A 1 467 ? 34.554 4.534 -30.722 1.00 73.38 467 THR A CA 1
ATOM 3756 C C . THR A 1 467 ? 34.805 4.795 -32.221 1.00 73.38 467 THR A C 1
ATOM 3758 O O . THR A 1 467 ? 34.325 5.768 -32.795 1.00 73.38 467 THR A O 1
ATOM 3761 N N . THR A 1 468 ? 35.500 3.901 -32.919 1.00 80.38 468 THR A N 1
ATOM 3762 C CA . THR A 1 468 ? 35.763 3.996 -34.361 1.00 80.38 468 THR A CA 1
ATOM 3763 C C . THR A 1 468 ? 34.509 3.906 -35.249 1.00 80.38 468 THR A C 1
ATOM 3765 O O . THR A 1 468 ? 34.628 4.020 -36.461 1.00 80.38 468 THR A O 1
ATOM 3768 N N . TYR A 1 469 ? 33.299 3.740 -34.689 1.00 82.62 469 TYR A N 1
ATOM 3769 C CA . TYR A 1 469 ? 32.039 3.570 -35.438 1.00 82.62 469 TYR A CA 1
ATOM 3770 C C . TYR A 1 469 ? 31.688 4.699 -36.412 1.00 82.62 469 TYR A C 1
ATOM 3772 O O . TYR A 1 469 ? 30.923 4.470 -37.350 1.00 82.62 469 TYR A O 1
ATOM 3780 N N . PHE A 1 470 ? 32.185 5.904 -36.154 1.00 84.19 470 PHE A N 1
ATOM 3781 C CA . PHE A 1 470 ? 31.931 7.097 -36.959 1.00 84.19 470 PHE A CA 1
ATOM 3782 C C . PHE A 1 470 ? 33.219 7.669 -37.565 1.00 84.19 470 PHE A C 1
ATOM 3784 O O . PHE A 1 470 ? 33.171 8.601 -38.351 1.00 84.19 470 PHE A O 1
ATOM 3791 N N . GLN A 1 471 ? 34.383 7.107 -37.236 1.00 83.31 471 GLN A N 1
ATOM 3792 C CA . GLN A 1 471 ? 35.652 7.600 -37.759 1.00 83.31 471 GLN A CA 1
ATOM 3793 C C . GLN A 1 471 ? 35.937 6.997 -39.135 1.00 83.31 471 GLN A C 1
ATOM 3795 O O . GLN A 1 471 ? 35.665 5.819 -39.380 1.00 83.31 471 GLN A O 1
ATOM 3800 N N . GLN A 1 472 ? 36.534 7.784 -40.027 1.00 79.06 472 GLN A N 1
ATOM 3801 C CA . GLN A 1 472 ? 36.965 7.287 -41.326 1.00 79.06 472 GLN A CA 1
ATOM 3802 C C . GLN A 1 472 ? 38.345 6.641 -41.193 1.00 79.06 472 GLN A C 1
ATOM 3804 O O . GLN A 1 472 ? 39.314 7.289 -40.803 1.00 79.06 472 GLN A O 1
ATOM 3809 N N . ALA A 1 473 ? 38.439 5.353 -41.517 1.00 79.00 473 ALA A N 1
ATOM 3810 C CA . ALA A 1 473 ? 39.710 4.645 -41.570 1.00 79.00 473 ALA A CA 1
ATOM 3811 C C . ALA A 1 473 ? 40.480 5.068 -42.832 1.00 79.00 473 ALA A C 1
ATOM 3813 O O . ALA A 1 473 ? 40.062 4.764 -43.950 1.00 79.00 473 ALA A O 1
ATOM 3814 N N . THR A 1 474 ? 41.600 5.765 -42.659 1.00 79.00 474 THR A N 1
ATOM 3815 C CA . THR A 1 474 ? 42.535 6.101 -43.740 1.00 79.00 474 THR A CA 1
ATOM 3816 C C . THR A 1 474 ? 43.768 5.215 -43.624 1.00 79.00 474 THR A C 1
ATOM 3818 O O . THR A 1 474 ? 44.384 5.117 -42.564 1.00 79.00 474 THR A O 1
ATOM 3821 N N . THR A 1 475 ? 44.101 4.502 -44.699 1.00 81.81 475 THR A N 1
ATOM 3822 C CA . THR A 1 475 ? 45.280 3.632 -44.734 1.00 81.81 475 THR A CA 1
ATOM 3823 C C . THR A 1 475 ? 46.454 4.409 -45.311 1.00 81.81 475 THR A C 1
ATOM 3825 O O . THR A 1 475 ? 46.462 4.727 -46.499 1.00 81.81 475 THR A O 1
ATOM 3828 N N . PHE A 1 476 ? 47.450 4.700 -44.480 1.00 81.12 476 PHE A N 1
ATOM 3829 C CA . PHE A 1 476 ? 48.722 5.254 -44.924 1.00 81.12 476 PHE A CA 1
ATOM 3830 C C . PHE A 1 476 ? 49.703 4.114 -45.168 1.00 81.12 476 PHE A C 1
ATOM 3832 O O . PHE A 1 476 ? 49.940 3.277 -44.298 1.00 81.12 476 PHE A O 1
ATOM 3839 N N . THR A 1 477 ? 50.264 4.066 -46.371 1.00 83.81 477 THR A N 1
ATOM 3840 C CA . THR A 1 477 ? 51.321 3.121 -46.726 1.00 83.81 477 THR A CA 1
ATOM 3841 C C . THR A 1 477 ? 52.659 3.831 -46.632 1.00 83.81 477 THR A C 1
ATOM 3843 O O . THR A 1 477 ? 52.886 4.810 -47.347 1.00 83.81 477 THR A O 1
ATOM 3846 N N . TYR A 1 478 ? 53.540 3.336 -45.774 1.00 81.69 478 TYR A N 1
ATOM 3847 C CA . TYR A 1 478 ? 54.861 3.901 -45.567 1.00 81.69 478 TYR A CA 1
ATOM 3848 C C . TYR A 1 478 ? 55.953 2.944 -46.032 1.00 81.69 478 TYR A C 1
ATOM 3850 O O . TYR A 1 478 ? 55.935 1.751 -45.722 1.00 81.69 478 TYR A O 1
ATOM 3858 N N . ASN A 1 479 ? 56.955 3.511 -46.697 1.00 81.94 479 ASN A N 1
ATOM 3859 C CA . ASN A 1 479 ? 58.194 2.812 -47.024 1.00 81.94 479 ASN A CA 1
ATOM 3860 C C . ASN A 1 479 ? 59.261 3.096 -45.956 1.00 81.94 479 ASN A C 1
ATOM 3862 O O . ASN A 1 479 ? 59.209 4.116 -45.257 1.00 81.94 479 ASN A O 1
ATOM 3866 N N . LYS A 1 480 ? 60.279 2.233 -45.858 1.00 76.00 480 LYS A N 1
ATOM 3867 C CA . LYS A 1 480 ? 61.358 2.353 -44.860 1.00 76.00 480 LYS A CA 1
ATOM 3868 C C . LYS A 1 480 ? 62.066 3.715 -44.874 1.00 76.00 480 LYS A C 1
ATOM 3870 O O . LYS A 1 480 ? 62.424 4.227 -43.815 1.00 76.00 480 LYS A O 1
ATOM 3875 N N . GLU A 1 481 ? 62.214 4.343 -46.040 1.00 74.62 481 GLU A N 1
ATOM 3876 C CA . GLU A 1 481 ? 62.815 5.680 -46.176 1.00 74.62 481 GLU A CA 1
ATOM 3877 C C . GLU A 1 481 ? 61.992 6.790 -45.497 1.00 74.62 481 GLU A C 1
ATOM 3879 O O . GLU A 1 481 ? 62.559 7.751 -44.971 1.00 74.62 481 GLU A O 1
ATOM 3884 N N . GLN A 1 482 ? 60.662 6.645 -45.472 1.00 76.19 482 GLN A N 1
ATOM 3885 C CA . GLN A 1 482 ? 59.736 7.610 -44.875 1.00 76.19 482 GLN A CA 1
ATOM 3886 C C . GLN A 1 482 ? 59.625 7.427 -43.356 1.00 76.19 482 GLN A C 1
ATOM 3888 O O . GLN A 1 482 ? 59.635 8.413 -42.622 1.00 76.19 482 GLN A O 1
ATOM 3893 N N . LEU A 1 483 ? 59.566 6.178 -42.877 1.00 76.31 483 LEU A N 1
ATOM 3894 C CA . LEU A 1 483 ? 59.443 5.864 -41.445 1.00 76.31 483 LEU A CA 1
ATOM 3895 C C . LEU A 1 483 ? 60.774 5.904 -40.688 1.00 76.31 483 LEU A C 1
ATOM 3897 O O . LEU A 1 483 ? 60.777 6.122 -39.478 1.00 76.31 483 LEU A O 1
ATOM 3901 N N . LYS A 1 484 ? 61.900 5.647 -41.371 1.00 76.88 484 LYS A N 1
ATOM 3902 C CA . LYS A 1 484 ? 63.234 5.465 -40.762 1.00 76.88 484 LYS A CA 1
ATOM 3903 C C . LYS A 1 484 ? 63.217 4.503 -39.561 1.00 76.88 484 LYS A C 1
ATOM 3905 O O . LYS A 1 484 ? 63.979 4.663 -38.608 1.00 76.88 484 LYS A O 1
ATOM 3910 N N . ALA A 1 485 ? 62.332 3.507 -39.594 1.00 74.81 485 ALA A N 1
ATOM 3911 C CA . ALA A 1 485 ? 62.162 2.547 -38.517 1.00 74.81 485 ALA A CA 1
ATOM 3912 C C . ALA A 1 485 ? 63.325 1.540 -38.511 1.00 74.81 485 ALA A C 1
ATOM 3914 O O . ALA A 1 485 ? 63.635 0.912 -39.524 1.00 74.81 485 ALA A O 1
ATOM 3915 N N . HIS A 1 486 ? 63.979 1.382 -37.357 1.00 76.50 486 HIS A N 1
ATOM 3916 C CA . HIS A 1 486 ? 65.166 0.529 -37.192 1.00 76.50 486 HIS A CA 1
ATOM 3917 C C . HIS A 1 486 ? 64.882 -0.979 -37.337 1.00 76.50 486 HIS A C 1
ATOM 3919 O O . HIS A 1 486 ? 65.806 -1.776 -37.469 1.00 76.50 486 HIS A O 1
ATOM 3925 N N . ASN A 1 487 ? 63.610 -1.363 -37.296 1.00 81.25 487 ASN A N 1
ATOM 3926 C CA . ASN A 1 487 ? 63.101 -2.728 -37.197 1.00 81.25 487 ASN A CA 1
ATOM 3927 C C . ASN A 1 487 ? 62.292 -3.169 -38.433 1.00 81.25 487 ASN A C 1
ATOM 3929 O O . ASN A 1 487 ? 61.525 -4.120 -38.334 1.00 81.25 487 ASN A O 1
ATOM 3933 N N . MET A 1 488 ? 62.456 -2.48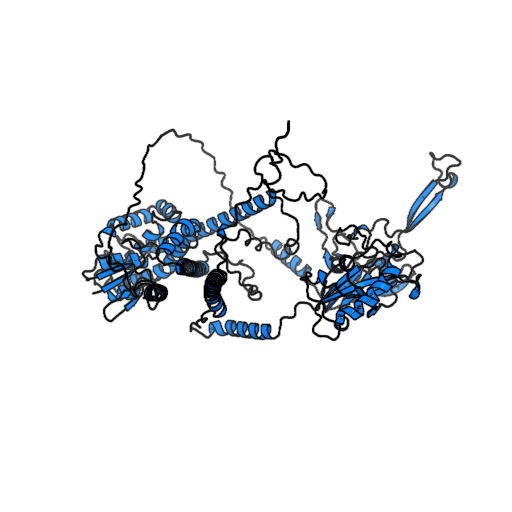7 -39.569 1.00 76.38 488 MET A N 1
ATOM 3934 C CA . MET A 1 488 ? 61.730 -2.748 -40.818 1.00 76.38 488 MET A CA 1
ATOM 3935 C C . MET A 1 488 ? 62.701 -3.203 -41.918 1.00 76.38 488 MET A C 1
ATOM 3937 O O . MET A 1 488 ? 63.785 -2.618 -42.075 1.00 76.38 488 MET A O 1
ATOM 3941 N N . ALA A 1 489 ? 62.360 -4.258 -42.662 1.00 78.44 489 ALA A N 1
ATOM 3942 C CA . ALA A 1 489 ? 63.186 -4.716 -43.786 1.00 78.44 489 ALA A CA 1
ATOM 3943 C C . ALA A 1 489 ? 63.145 -3.703 -44.950 1.00 78.44 489 ALA A C 1
ATOM 3945 O O . ALA A 1 489 ? 62.227 -2.893 -45.035 1.00 78.44 489 ALA A O 1
ATOM 3946 N N . GLU A 1 490 ? 64.169 -3.682 -45.816 1.00 71.75 490 GLU A N 1
ATOM 3947 C CA . GLU A 1 490 ? 64.295 -2.655 -46.877 1.00 71.75 490 GLU A CA 1
ATOM 3948 C C . GLU A 1 490 ? 63.158 -2.690 -47.907 1.00 71.75 490 GLU A C 1
ATOM 3950 O O . GLU A 1 490 ? 62.751 -1.631 -48.376 1.00 71.75 490 GLU A O 1
ATOM 3955 N N . ASP A 1 491 ? 62.572 -3.867 -48.137 1.00 75.44 491 ASP A N 1
ATOM 3956 C CA . ASP A 1 491 ? 61.481 -4.078 -49.098 1.00 75.44 491 ASP A CA 1
ATOM 3957 C C . ASP A 1 491 ? 60.086 -4.165 -48.444 1.00 75.44 491 ASP A C 1
ATOM 3959 O O . ASP A 1 491 ? 59.096 -4.484 -49.104 1.00 75.44 491 ASP A O 1
ATOM 3963 N N . GLU A 1 492 ? 59.980 -3.939 -47.133 1.00 78.62 492 GLU A N 1
ATOM 3964 C CA . GLU A 1 492 ? 58.717 -4.065 -46.402 1.00 78.62 492 GLU A CA 1
ATOM 3965 C C . GLU A 1 492 ? 57.873 -2.788 -46.557 1.00 78.62 492 GLU A C 1
ATOM 3967 O O . GLU A 1 492 ? 58.398 -1.680 -46.469 1.00 78.62 492 GLU A O 1
ATOM 3972 N N . ILE A 1 493 ? 56.562 -2.927 -46.787 1.00 78.25 493 ILE A N 1
ATOM 3973 C CA . ILE A 1 493 ? 55.602 -1.810 -46.816 1.00 78.25 493 ILE A CA 1
ATOM 3974 C C . ILE A 1 493 ? 54.768 -1.894 -45.539 1.00 78.25 493 ILE A C 1
ATOM 3976 O O . ILE A 1 493 ? 54.086 -2.893 -45.308 1.00 78.25 493 ILE A O 1
ATOM 3980 N N . PHE A 1 494 ? 54.807 -0.847 -44.714 1.00 81.94 494 PHE A N 1
ATOM 3981 C CA . PHE A 1 494 ? 54.018 -0.777 -43.485 1.00 81.94 494 PHE A CA 1
ATOM 3982 C C . PHE A 1 494 ? 52.718 -0.025 -43.752 1.00 81.94 494 PHE A C 1
ATOM 3984 O O . PHE A 1 494 ? 52.738 1.124 -44.194 1.00 81.94 494 PHE A O 1
ATOM 3991 N N . THR A 1 495 ? 51.585 -0.667 -43.484 1.00 81.75 495 THR A N 1
ATOM 3992 C CA . THR A 1 495 ? 50.261 -0.052 -43.615 1.00 81.75 495 THR A CA 1
ATOM 3993 C C . THR A 1 495 ? 49.720 0.321 -42.239 1.00 81.75 495 THR A C 1
ATOM 3995 O O . THR A 1 495 ? 49.424 -0.565 -41.435 1.00 81.75 495 THR A O 1
ATOM 3998 N N . GLU A 1 496 ? 49.558 1.614 -41.974 1.00 82.88 496 GLU A N 1
ATOM 3999 C CA . GLU A 1 496 ? 48.931 2.128 -40.754 1.00 82.88 496 GLU A CA 1
ATOM 4000 C C . GLU A 1 496 ? 47.496 2.566 -41.048 1.00 82.88 496 GLU A C 1
ATOM 4002 O O . GLU A 1 496 ? 47.247 3.295 -42.008 1.00 82.88 496 GLU A O 1
ATOM 4007 N N . ILE A 1 497 ? 46.542 2.128 -40.224 1.00 81.88 497 ILE A N 1
ATOM 4008 C CA . ILE A 1 497 ? 45.150 2.580 -40.306 1.00 81.88 497 ILE A CA 1
ATOM 4009 C C . ILE A 1 497 ? 44.960 3.679 -39.265 1.00 81.88 497 ILE A C 1
ATOM 4011 O O . ILE A 1 497 ? 44.888 3.396 -38.068 1.00 81.88 497 ILE A O 1
ATOM 4015 N N . ILE A 1 498 ? 44.867 4.925 -39.724 1.00 82.50 498 ILE A N 1
ATOM 4016 C CA . ILE A 1 498 ? 44.583 6.083 -38.880 1.00 82.50 498 ILE A CA 1
ATOM 4017 C C . ILE A 1 498 ? 43.101 6.418 -39.016 1.00 82.50 498 ILE A C 1
ATOM 4019 O O . ILE A 1 498 ? 42.578 6.601 -40.116 1.00 82.50 498 ILE A O 1
ATOM 4023 N N . TYR A 1 499 ? 42.417 6.494 -37.881 1.00 79.00 499 TYR A N 1
ATOM 4024 C CA . TYR A 1 499 ? 41.018 6.887 -37.820 1.00 79.00 499 TYR A CA 1
ATOM 4025 C C . TYR A 1 499 ? 40.917 8.409 -37.737 1.00 79.00 499 TYR A C 1
ATOM 4027 O O . TYR A 1 499 ? 41.260 9.007 -36.717 1.00 79.00 499 TYR A O 1
ATOM 4035 N N . THR A 1 500 ? 40.465 9.036 -38.817 1.00 79.50 500 THR A N 1
ATOM 4036 C CA . THR A 1 500 ? 40.215 10.479 -38.869 1.00 79.50 500 THR A CA 1
ATOM 4037 C C . THR A 1 500 ? 38.804 10.773 -38.358 1.00 79.50 500 THR A C 1
ATOM 4039 O O . THR A 1 500 ? 37.859 10.033 -38.644 1.00 79.50 500 THR A O 1
ATOM 4042 N N . GLU A 1 501 ? 38.665 11.830 -37.558 1.00 76.25 501 GLU A N 1
ATOM 4043 C CA . GLU A 1 501 ? 37.368 12.294 -37.054 1.00 76.25 501 GLU A CA 1
ATOM 4044 C C . GLU A 1 501 ? 36.485 12.849 -38.182 1.00 76.25 501 GLU A C 1
ATOM 4046 O O . GLU A 1 501 ? 36.983 13.309 -39.207 1.00 76.25 501 GLU A O 1
ATOM 4051 N N . GLU A 1 502 ? 35.167 12.812 -37.978 1.00 74.00 502 GLU A N 1
ATOM 4052 C CA . GLU A 1 502 ? 34.188 13.337 -38.935 1.00 74.00 502 GLU A CA 1
ATOM 4053 C C . GLU A 1 502 ? 34.322 14.855 -39.106 1.00 74.00 502 GLU A C 1
ATOM 4055 O O . GLU A 1 502 ? 34.537 15.593 -38.136 1.00 74.00 502 GLU A O 1
ATOM 4060 N N . GLU A 1 503 ? 34.134 15.333 -40.337 1.00 69.81 503 GLU A N 1
ATOM 4061 C CA . GLU A 1 503 ? 34.194 16.761 -40.663 1.00 69.81 503 GLU A CA 1
ATOM 4062 C C . GLU A 1 503 ? 33.155 17.559 -39.842 1.00 69.81 503 GLU A C 1
ATOM 4064 O O . GLU A 1 503 ? 33.514 18.554 -39.193 1.00 69.81 503 GLU A O 1
ATOM 4069 N N . ASP A 1 504 ? 31.930 17.026 -39.721 1.00 71.00 504 ASP A N 1
ATOM 4070 C CA . ASP A 1 504 ? 30.763 17.645 -39.068 1.00 71.00 504 ASP A CA 1
ATOM 4071 C C . ASP A 1 504 ? 30.570 17.282 -37.581 1.00 71.00 504 ASP A C 1
ATOM 4073 O O . ASP A 1 504 ? 29.490 17.439 -37.001 1.00 71.00 504 ASP A O 1
ATOM 4077 N N . LEU A 1 505 ? 31.635 16.846 -36.897 1.00 75.94 505 LEU A N 1
ATOM 4078 C CA . LEU A 1 505 ? 31.589 16.500 -35.469 1.00 75.94 505 LEU A CA 1
ATOM 4079 C C . LEU A 1 505 ? 30.984 17.620 -34.589 1.00 75.94 505 LEU A C 1
ATOM 4081 O O . LEU A 1 505 ? 30.270 17.342 -33.623 1.00 75.94 505 LEU A O 1
ATOM 4085 N N . GLU A 1 506 ? 31.236 18.885 -34.937 1.00 74.88 506 GLU A N 1
ATOM 4086 C CA . GLU A 1 506 ? 30.712 20.053 -34.218 1.00 74.88 506 GLU A CA 1
ATOM 4087 C C . GLU A 1 506 ? 29.191 20.191 -34.315 1.00 74.88 506 GLU A C 1
ATOM 4089 O O . GLU A 1 506 ? 28.555 20.601 -33.343 1.00 74.88 506 GLU A O 1
ATOM 4094 N N . ASP A 1 507 ? 28.606 19.838 -35.458 1.00 76.94 507 ASP A N 1
ATOM 4095 C CA . ASP A 1 507 ? 27.160 19.913 -35.685 1.00 76.94 507 ASP A CA 1
ATOM 4096 C C . ASP A 1 507 ? 26.446 18.789 -34.947 1.00 76.94 507 ASP A C 1
ATOM 4098 O O . ASP A 1 507 ? 25.377 18.982 -34.367 1.00 76.94 507 ASP A O 1
ATOM 4102 N N . HIS A 1 508 ? 27.095 17.637 -34.823 1.00 76.94 508 HIS A N 1
ATOM 4103 C CA . HIS A 1 508 ? 26.572 16.567 -33.994 1.00 76.94 508 HIS A CA 1
ATOM 4104 C C . HIS A 1 508 ? 26.575 16.877 -32.497 1.00 76.94 508 HIS A C 1
ATOM 4106 O O . HIS A 1 508 ? 25.678 16.413 -31.798 1.00 76.94 508 HIS A O 1
ATOM 4112 N N . PHE A 1 509 ? 27.532 17.655 -31.980 1.00 78.62 509 PHE A N 1
ATOM 4113 C CA . PHE A 1 509 ? 27.505 18.071 -30.571 1.00 78.62 509 PHE A CA 1
ATOM 4114 C C . PHE A 1 509 ? 26.344 19.024 -30.251 1.00 78.62 509 PHE A C 1
ATOM 4116 O O . PHE A 1 509 ? 25.959 19.148 -29.088 1.00 78.62 509 PHE A O 1
ATOM 4123 N N . LEU A 1 510 ? 25.749 19.660 -31.265 1.00 83.88 510 LEU A N 1
ATOM 4124 C CA . LEU A 1 510 ? 24.523 20.449 -31.113 1.00 83.88 510 LEU A CA 1
ATOM 4125 C C . LEU A 1 510 ? 23.274 19.573 -30.940 1.00 83.88 510 LEU A C 1
ATOM 4127 O O . LEU A 1 510 ? 22.241 20.071 -30.480 1.00 83.88 510 LEU A O 1
ATOM 4131 N N . ASN A 1 511 ? 23.369 18.280 -31.260 1.00 86.00 511 ASN A N 1
ATOM 4132 C CA . ASN A 1 511 ? 22.297 17.311 -31.089 1.00 86.00 511 ASN A CA 1
ATOM 4133 C C . ASN A 1 511 ? 22.463 16.583 -29.742 1.00 86.00 511 ASN A C 1
ATOM 4135 O O . ASN A 1 511 ? 23.382 15.783 -29.567 1.00 86.00 511 ASN A O 1
ATOM 4139 N N . PRO A 1 512 ? 21.562 16.810 -28.768 1.00 84.38 512 PRO A N 1
ATOM 4140 C CA . PRO A 1 512 ? 21.695 16.255 -27.417 1.00 84.38 512 PRO A CA 1
ATOM 4141 C C . PRO A 1 512 ? 21.339 14.762 -27.331 1.00 84.38 512 PRO A C 1
ATOM 4143 O O . PRO A 1 512 ? 21.539 14.140 -26.285 1.00 84.38 512 PRO A O 1
ATOM 4146 N N . ILE A 1 513 ? 20.766 14.203 -28.401 1.00 88.62 513 ILE A N 1
ATOM 4147 C CA . ILE A 1 513 ? 20.305 12.818 -28.473 1.00 88.62 513 ILE A CA 1
ATOM 4148 C C . ILE A 1 513 ? 21.481 11.880 -28.734 1.00 88.62 513 ILE A C 1
ATOM 4150 O O . ILE A 1 513 ? 22.337 12.121 -29.581 1.00 88.62 513 ILE A O 1
ATOM 4154 N N . ILE A 1 514 ? 21.481 10.756 -28.027 1.00 89.50 514 ILE A N 1
ATOM 4155 C CA . ILE A 1 514 ? 22.404 9.649 -28.270 1.00 89.50 514 ILE A CA 1
ATOM 4156 C C . ILE A 1 514 ? 22.294 9.087 -29.698 1.00 89.50 514 ILE A C 1
ATOM 4158 O O . ILE A 1 514 ? 21.217 8.675 -30.140 1.00 89.50 514 ILE A O 1
ATOM 4162 N N . ARG A 1 515 ? 23.433 8.963 -30.386 1.00 88.88 515 ARG A N 1
ATOM 4163 C CA . ARG A 1 515 ? 23.492 8.378 -31.730 1.00 88.88 515 ARG A CA 1
ATOM 4164 C C . ARG A 1 515 ? 23.141 6.886 -31.713 1.00 88.88 515 ARG A C 1
ATOM 4166 O O . ARG A 1 515 ? 23.305 6.179 -30.708 1.00 88.88 515 ARG A O 1
ATOM 4173 N N . CYS A 1 516 ? 22.631 6.398 -32.835 1.00 91.00 516 CYS A N 1
ATOM 4174 C CA . CYS A 1 516 ? 22.432 4.971 -33.042 1.00 91.00 516 CYS A CA 1
ATOM 4175 C C . CYS A 1 516 ? 23.772 4.318 -33.394 1.00 91.00 516 CYS A C 1
ATOM 4177 O O . CYS A 1 516 ? 24.468 4.775 -34.293 1.00 91.00 516 CYS A O 1
ATOM 4179 N N . THR A 1 517 ? 24.131 3.258 -32.677 1.00 91.12 517 THR A N 1
ATOM 4180 C CA . THR A 1 517 ? 25.292 2.414 -32.974 1.00 91.12 517 THR A CA 1
ATOM 4181 C C . THR A 1 517 ? 24.847 0.954 -33.018 1.00 91.12 517 THR A C 1
ATOM 4183 O O . THR A 1 517 ? 23.856 0.616 -32.360 1.00 91.12 517 THR A O 1
ATOM 4186 N N . PRO A 1 518 ? 25.574 0.071 -33.725 1.00 89.06 518 PRO A N 1
ATOM 4187 C CA . PRO A 1 518 ? 25.230 -1.350 -33.792 1.00 89.06 518 PRO A CA 1
ATOM 4188 C C . PRO A 1 518 ? 25.070 -2.027 -32.420 1.00 89.06 518 PRO A C 1
ATOM 4190 O O . PRO A 1 518 ? 24.193 -2.868 -32.243 1.00 89.06 518 PRO A O 1
ATOM 4193 N N . ASP A 1 519 ? 25.819 -1.584 -31.404 1.00 87.38 519 ASP A N 1
ATOM 4194 C CA . ASP A 1 519 ? 25.702 -2.074 -30.017 1.00 87.38 519 ASP A CA 1
ATOM 4195 C C . ASP A 1 519 ? 24.318 -1.839 -29.386 1.00 87.38 519 ASP A C 1
ATOM 4197 O O . ASP A 1 519 ? 23.951 -2.476 -28.394 1.00 87.38 519 ASP A O 1
ATOM 4201 N N . ARG A 1 520 ? 23.537 -0.902 -29.931 1.00 87.50 520 ARG A N 1
ATOM 4202 C CA . ARG A 1 520 ? 22.191 -0.568 -29.448 1.00 87.50 520 ARG A CA 1
ATOM 4203 C C . ARG A 1 520 ? 21.090 -1.341 -30.166 1.00 87.50 520 ARG A C 1
ATOM 4205 O O . ARG A 1 520 ? 19.937 -1.259 -29.731 1.00 87.50 520 ARG A O 1
ATOM 4212 N N . TYR A 1 521 ? 21.415 -2.108 -31.206 1.00 89.62 521 TYR A N 1
ATOM 4213 C CA . TYR A 1 521 ? 20.451 -2.966 -31.883 1.00 89.62 521 TYR A CA 1
ATOM 4214 C C . TYR A 1 521 ? 19.902 -4.021 -30.928 1.00 89.62 521 TYR A C 1
ATOM 4216 O O . TYR A 1 521 ? 20.634 -4.717 -30.223 1.00 89.62 521 TYR A O 1
ATOM 4224 N N . LYS A 1 522 ? 18.574 -4.154 -30.900 1.00 85.50 522 LYS A N 1
ATOM 4225 C CA . LYS A 1 522 ? 17.898 -5.192 -30.119 1.00 85.50 522 LYS A CA 1
ATOM 4226 C C . LYS A 1 522 ? 17.179 -6.139 -31.061 1.00 85.50 522 LYS A C 1
ATOM 4228 O O . LYS A 1 522 ? 16.273 -5.727 -31.778 1.00 85.50 522 LYS A O 1
ATOM 4233 N N . MET A 1 523 ? 17.592 -7.401 -31.032 1.00 85.62 523 MET A N 1
ATOM 4234 C CA . MET A 1 523 ? 17.098 -8.425 -31.948 1.00 85.62 523 MET A CA 1
ATOM 4235 C C . MET A 1 523 ? 15.564 -8.543 -31.924 1.00 85.62 523 MET A C 1
ATOM 4237 O O . MET A 1 523 ? 14.943 -8.533 -30.854 1.00 85.62 523 MET A O 1
ATOM 4241 N N . LYS A 1 524 ? 14.974 -8.658 -33.115 1.00 82.31 524 LYS A N 1
ATOM 4242 C CA . LYS A 1 524 ? 13.538 -8.767 -33.404 1.00 82.31 524 LYS A CA 1
ATOM 4243 C C . LYS A 1 524 ? 13.108 -10.222 -33.647 1.00 82.31 524 LYS A C 1
ATOM 4245 O O . LYS A 1 524 ? 13.937 -11.132 -33.667 1.00 82.31 524 LYS A O 1
ATOM 4250 N N . GLY A 1 525 ? 11.801 -10.432 -33.819 1.00 74.38 525 GLY A N 1
ATOM 4251 C CA . GLY A 1 525 ? 11.203 -11.754 -34.052 1.00 74.38 525 GLY A CA 1
ATOM 4252 C C . GLY A 1 525 ? 10.866 -12.519 -32.768 1.00 74.38 525 GLY A C 1
ATOM 4253 O O . GLY A 1 525 ? 11.227 -12.115 -31.657 1.00 74.38 525 GLY A O 1
ATOM 4254 N N . ILE A 1 526 ? 10.130 -13.628 -32.896 1.00 73.19 526 ILE A N 1
ATOM 4255 C CA . ILE A 1 526 ? 9.688 -14.411 -31.726 1.00 73.19 526 ILE A CA 1
ATOM 4256 C C . ILE A 1 526 ? 10.860 -15.072 -30.979 1.00 73.19 526 ILE A C 1
ATOM 4258 O O . ILE A 1 526 ? 10.790 -15.237 -29.759 1.00 73.19 526 ILE A O 1
ATOM 4262 N N . GLY A 1 527 ? 11.930 -15.406 -31.711 1.00 73.12 527 GLY A N 1
ATOM 4263 C CA . GLY A 1 527 ? 13.165 -16.005 -31.206 1.00 73.12 527 GLY A CA 1
ATOM 4264 C C . GLY A 1 527 ? 14.235 -14.999 -30.773 1.00 73.12 527 GLY A C 1
ATOM 4265 O O . GLY A 1 527 ? 15.196 -15.409 -30.127 1.00 73.12 527 GLY A O 1
ATOM 4266 N N . ARG A 1 528 ? 14.057 -13.696 -31.057 1.00 77.69 528 ARG A N 1
ATOM 4267 C CA . ARG A 1 528 ? 15.078 -12.640 -30.865 1.00 77.69 528 ARG A CA 1
ATOM 4268 C C . ARG A 1 528 ? 16.400 -12.957 -31.569 1.00 77.69 528 ARG A C 1
ATOM 4270 O O . ARG A 1 528 ? 17.479 -12.729 -31.030 1.00 77.69 528 ARG A O 1
ATOM 4277 N N . ASP A 1 529 ? 16.288 -13.496 -32.765 1.00 78.81 529 ASP A N 1
ATOM 4278 C CA . ASP A 1 529 ? 17.360 -13.977 -33.629 1.00 78.81 529 ASP A CA 1
ATOM 4279 C C . ASP A 1 529 ? 17.584 -13.067 -34.845 1.00 78.81 529 ASP A C 1
ATOM 4281 O O . ASP A 1 529 ? 18.609 -13.167 -35.514 1.00 78.81 529 ASP A O 1
ATOM 4285 N N . LYS A 1 530 ? 16.653 -12.147 -35.123 1.00 79.69 530 LYS A N 1
ATOM 4286 C CA . LYS A 1 530 ? 16.681 -11.305 -36.323 1.00 79.69 530 LYS A CA 1
ATOM 4287 C C . LYS A 1 530 ? 17.209 -9.912 -36.015 1.00 79.69 530 LYS A C 1
ATOM 4289 O O . LYS A 1 530 ? 16.819 -9.307 -35.021 1.00 79.69 530 LYS A O 1
ATOM 4294 N N . SER A 1 531 ? 18.043 -9.364 -36.892 1.00 82.56 531 SER A N 1
ATOM 4295 C CA . SER A 1 531 ? 18.573 -8.008 -36.710 1.00 82.56 531 SER A CA 1
ATOM 4296 C C . SER A 1 531 ? 17.521 -6.929 -37.039 1.00 82.56 531 SER A C 1
ATOM 4298 O O . SER A 1 531 ? 16.805 -7.070 -38.039 1.00 82.56 531 SER A O 1
ATOM 4300 N N . PRO A 1 532 ? 17.387 -5.862 -36.223 1.00 85.50 532 PRO A N 1
ATOM 4301 C CA . PRO A 1 532 ? 16.547 -4.697 -36.509 1.00 85.50 532 PRO A CA 1
ATOM 4302 C C . PRO A 1 532 ? 17.238 -3.644 -37.390 1.00 85.50 532 PRO A C 1
ATOM 4304 O O . PRO A 1 532 ? 16.666 -2.574 -37.576 1.00 85.50 532 PRO A O 1
ATOM 4307 N N . GLU A 1 533 ? 18.443 -3.923 -37.899 1.00 88.62 533 GLU A N 1
ATOM 4308 C CA . GLU A 1 533 ? 19.169 -3.057 -38.838 1.00 88.62 533 GLU A CA 1
ATOM 4309 C C . GLU A 1 533 ? 18.232 -2.421 -39.880 1.00 88.62 533 GLU A C 1
ATOM 4311 O O . GLU A 1 533 ? 17.444 -3.155 -40.491 1.00 88.62 533 GLU A O 1
ATOM 4316 N N . PRO A 1 534 ? 18.309 -1.095 -40.106 1.00 91.12 534 PRO A N 1
ATOM 4317 C CA . PRO A 1 534 ? 19.265 -0.129 -39.536 1.00 91.12 534 PRO A CA 1
ATOM 4318 C C . PRO A 1 534 ? 18.843 0.529 -38.204 1.00 91.12 534 PRO A C 1
ATOM 4320 O O . PRO A 1 534 ? 19.560 1.404 -37.711 1.00 91.12 534 PRO A O 1
ATOM 4323 N N . PHE A 1 535 ? 17.696 0.162 -37.625 1.00 92.81 535 PHE A N 1
ATOM 4324 C CA . PHE A 1 535 ? 17.051 0.907 -36.537 1.00 92.81 535 PHE A CA 1
ATOM 4325 C C . PHE A 1 535 ? 17.600 0.587 -35.136 1.00 92.81 535 PHE A C 1
ATOM 4327 O O . PHE A 1 535 ? 17.747 -0.576 -34.753 1.00 92.81 535 PHE A O 1
ATOM 4334 N N . CYS A 1 536 ? 17.790 1.627 -34.315 1.00 92.44 536 CYS A N 1
ATOM 4335 C CA . CYS A 1 536 ? 18.033 1.490 -32.870 1.00 92.44 536 CYS A CA 1
ATOM 4336 C C . CYS A 1 536 ? 16.773 1.733 -32.027 1.00 92.44 536 CYS A C 1
ATOM 4338 O O . CYS A 1 536 ? 16.529 1.016 -31.052 1.00 92.44 536 CYS A O 1
ATOM 4340 N N . THR A 1 537 ? 15.988 2.754 -32.374 1.00 92.69 537 THR A N 1
ATOM 4341 C CA . THR A 1 537 ? 14.701 3.088 -31.743 1.00 92.69 537 THR A CA 1
ATOM 4342 C C . THR A 1 537 ? 13.721 3.574 -32.810 1.00 92.69 537 THR A C 1
ATOM 4344 O O . THR A 1 537 ? 14.159 4.214 -33.762 1.00 92.69 537 THR A O 1
ATOM 4347 N N . PRO A 1 538 ? 12.408 3.348 -32.665 1.00 93.50 538 PRO A N 1
ATOM 4348 C CA . PRO A 1 538 ? 11.761 2.479 -31.683 1.00 93.50 538 PRO A CA 1
ATOM 4349 C C . PRO A 1 538 ? 12.060 0.994 -31.939 1.00 93.50 538 PRO A C 1
ATOM 4351 O O . PRO A 1 538 ? 12.533 0.602 -33.002 1.00 93.50 538 PRO A O 1
ATOM 4354 N N . LYS A 1 539 ? 11.796 0.146 -30.946 1.00 88.88 539 LYS A N 1
ATOM 4355 C CA . LYS A 1 539 ? 11.888 -1.308 -31.119 1.00 88.88 539 LYS A CA 1
ATOM 4356 C C . LYS A 1 539 ? 10.703 -1.889 -31.880 1.00 88.88 539 LYS A C 1
ATOM 4358 O O . LYS A 1 539 ? 9.604 -1.343 -31.856 1.00 88.88 539 LYS A O 1
ATOM 4363 N N . ASP A 1 540 ? 10.909 -3.092 -32.419 1.00 87.31 540 ASP A N 1
ATOM 4364 C CA . ASP A 1 540 ? 9.818 -3.929 -32.918 1.00 87.31 540 ASP A CA 1
ATOM 4365 C C . ASP A 1 540 ? 8.775 -4.162 -31.808 1.00 87.31 540 ASP A C 1
ATOM 4367 O O . ASP A 1 540 ? 9.113 -4.502 -30.669 1.00 87.31 540 ASP A O 1
ATOM 4371 N N . THR A 1 541 ? 7.501 -3.980 -32.142 1.00 85.69 541 THR A N 1
ATOM 4372 C CA . THR A 1 541 ? 6.319 -4.007 -31.262 1.00 85.69 541 THR A CA 1
ATOM 4373 C C . THR A 1 541 ? 6.264 -2.925 -30.175 1.00 85.69 541 THR A C 1
ATOM 4375 O O . THR A 1 541 ? 5.518 -3.070 -29.206 1.00 85.69 541 THR A O 1
ATOM 4378 N N . ALA A 1 542 ? 7.034 -1.839 -30.303 1.00 90.62 542 ALA A N 1
ATOM 4379 C CA . ALA A 1 542 ? 6.906 -0.695 -29.402 1.00 90.62 542 ALA A CA 1
ATOM 4380 C C . ALA A 1 542 ? 5.553 0.010 -29.588 1.00 90.62 542 ALA A C 1
ATOM 4382 O O . ALA A 1 542 ? 5.108 0.221 -30.717 1.00 90.62 542 ALA A O 1
ATOM 4383 N N . ARG A 1 543 ? 4.930 0.398 -28.470 1.00 91.06 543 ARG A N 1
ATOM 4384 C CA . ARG A 1 543 ? 3.670 1.145 -28.449 1.00 91.06 543 ARG A CA 1
ATOM 4385 C C . ARG A 1 543 ? 3.947 2.636 -28.340 1.00 91.06 543 ARG A C 1
ATOM 4387 O O . ARG A 1 543 ? 4.592 3.081 -27.392 1.00 91.06 543 ARG A O 1
ATOM 4394 N N . LEU A 1 544 ? 3.428 3.389 -29.294 1.00 92.62 544 LEU A N 1
ATOM 4395 C CA . LEU A 1 544 ? 3.577 4.825 -29.416 1.00 92.62 544 LEU A CA 1
ATOM 4396 C C . LEU A 1 544 ? 2.199 5.473 -29.250 1.00 92.62 544 LEU A C 1
ATOM 4398 O O . LEU A 1 544 ? 1.204 5.023 -29.819 1.00 92.62 544 LEU A O 1
ATOM 4402 N N . ILE A 1 545 ? 2.124 6.489 -28.402 1.00 91.19 545 ILE A N 1
ATOM 4403 C CA . ILE A 1 545 ? 0.872 7.110 -27.965 1.00 91.19 545 ILE A CA 1
ATOM 4404 C C . ILE A 1 545 ? 0.671 8.415 -28.739 1.00 91.19 545 ILE A C 1
ATOM 4406 O O . ILE A 1 545 ? 1.624 9.160 -28.958 1.00 91.19 545 ILE A O 1
ATOM 4410 N N . MET A 1 546 ? -0.571 8.686 -29.134 1.00 88.75 546 MET A N 1
ATOM 4411 C CA . MET A 1 546 ? -0.987 9.941 -29.764 1.00 88.75 546 MET A CA 1
ATOM 4412 C C . MET A 1 546 ? -0.585 11.168 -28.926 1.00 88.75 546 MET A C 1
ATOM 4414 O O . MET A 1 546 ? -0.438 11.077 -27.705 1.00 88.75 546 MET A O 1
ATOM 4418 N N . ASP A 1 547 ? -0.366 12.300 -29.597 1.00 86.56 547 ASP A N 1
ATOM 4419 C CA . ASP A 1 547 ? 0.049 13.584 -29.006 1.00 86.56 547 ASP A CA 1
ATOM 4420 C C . ASP A 1 547 ? 1.429 13.580 -28.328 1.00 86.56 547 ASP A C 1
ATOM 4422 O O . ASP A 1 547 ? 1.793 14.521 -27.619 1.00 86.56 547 ASP A O 1
ATOM 4426 N N . LYS A 1 548 ? 2.242 12.544 -28.563 1.00 88.25 548 LYS A N 1
ATOM 4427 C CA . LYS A 1 548 ? 3.642 12.487 -28.129 1.00 88.25 548 LYS A CA 1
ATOM 4428 C C . LYS A 1 548 ? 4.582 12.412 -29.325 1.00 88.25 548 LYS A C 1
ATOM 4430 O O . LYS A 1 548 ? 4.277 11.791 -30.343 1.00 88.25 548 LYS A O 1
ATOM 4435 N N . THR A 1 549 ? 5.754 13.025 -29.164 1.00 90.81 549 THR A N 1
ATOM 4436 C CA . THR A 1 549 ? 6.852 12.938 -30.132 1.00 90.81 549 THR A CA 1
ATOM 4437 C C . THR A 1 549 ? 7.840 11.856 -29.716 1.00 90.81 549 THR A C 1
ATOM 4439 O O . THR A 1 549 ? 8.291 11.819 -28.567 1.00 90.81 549 THR A O 1
ATOM 4442 N N . TYR A 1 550 ? 8.201 11.000 -30.665 1.00 94.00 550 TYR A N 1
ATOM 4443 C CA . TYR A 1 550 ? 9.154 9.906 -30.510 1.00 94.00 550 TYR A CA 1
ATOM 4444 C C . TYR A 1 550 ? 10.314 10.076 -31.488 1.00 94.00 550 TYR A C 1
ATOM 4446 O O . TYR A 1 550 ? 10.120 10.556 -32.597 1.00 94.00 550 TYR A O 1
ATOM 4454 N N . PHE A 1 551 ? 11.522 9.667 -31.109 1.00 94.25 551 PHE A N 1
ATOM 4455 C CA . PHE A 1 551 ? 12.689 9.732 -31.988 1.00 94.25 551 PHE A CA 1
ATOM 4456 C C . PHE A 1 551 ? 12.949 8.375 -32.646 1.00 94.25 551 PHE A C 1
ATOM 4458 O O . PHE A 1 551 ? 13.360 7.406 -31.993 1.00 94.25 551 PHE A O 1
ATOM 4465 N N . VAL A 1 552 ? 12.722 8.325 -33.957 1.00 94.69 552 VAL A N 1
ATOM 4466 C CA . VAL A 1 552 ? 13.150 7.219 -34.817 1.00 94.69 552 VAL A CA 1
ATOM 4467 C C . VAL A 1 552 ? 14.635 7.418 -35.096 1.00 94.69 552 VAL A C 1
ATOM 4469 O O . VAL A 1 552 ? 15.005 8.469 -35.599 1.00 94.69 552 VAL A O 1
ATOM 4472 N N . THR A 1 553 ? 15.492 6.459 -34.749 1.00 94.38 553 THR A N 1
ATOM 4473 C CA . THR A 1 553 ? 16.949 6.557 -34.932 1.00 94.38 553 THR A CA 1
ATOM 4474 C C . THR A 1 553 ? 17.497 5.376 -35.716 1.00 94.38 553 THR A C 1
ATOM 4476 O O . THR A 1 553 ? 17.088 4.229 -35.501 1.00 94.38 553 THR A O 1
ATOM 4479 N N . TRP A 1 554 ? 18.453 5.657 -36.598 1.00 93.69 554 TRP A N 1
ATOM 4480 C CA . TRP A 1 554 ? 19.121 4.674 -37.449 1.00 93.69 554 TRP A CA 1
ATOM 4481 C C . TRP A 1 554 ? 20.629 4.915 -37.479 1.00 93.69 554 TRP A C 1
ATOM 4483 O O . TRP A 1 554 ? 21.113 6.002 -37.161 1.00 93.69 554 TRP A O 1
ATOM 4493 N N . TYR A 1 555 ? 21.386 3.882 -37.837 1.00 93.06 555 TYR A N 1
ATOM 4494 C CA . TYR A 1 555 ? 22.835 3.991 -37.974 1.00 93.06 555 TYR A CA 1
ATOM 4495 C C . TYR A 1 555 ? 23.185 4.562 -39.350 1.00 93.06 555 TYR A C 1
ATOM 4497 O O . TYR A 1 555 ? 22.943 3.911 -40.363 1.00 93.06 555 TYR A O 1
ATOM 4505 N N . SER A 1 556 ? 23.755 5.767 -39.394 1.00 88.81 556 SER A N 1
ATOM 4506 C CA . SER A 1 556 ? 24.037 6.487 -40.645 1.00 88.81 556 SER A CA 1
ATOM 4507 C C . SER A 1 556 ? 25.016 5.747 -41.567 1.00 88.81 556 SER A C 1
ATOM 4509 O O . SER A 1 556 ? 24.824 5.718 -42.779 1.00 88.81 556 SER A O 1
ATOM 4511 N N . ARG A 1 557 ? 26.022 5.064 -41.000 1.00 88.50 557 ARG A N 1
ATOM 4512 C CA . ARG A 1 557 ? 27.025 4.273 -41.745 1.00 88.50 557 ARG A CA 1
ATOM 4513 C C . ARG A 1 557 ? 26.541 2.877 -42.163 1.00 88.50 557 ARG A C 1
ATOM 4515 O O . ARG A 1 557 ? 27.335 2.086 -42.658 1.00 88.50 557 ARG A O 1
ATOM 4522 N N . PHE A 1 558 ? 25.271 2.542 -41.926 1.00 89.94 558 PHE A N 1
ATOM 4523 C CA . PHE A 1 558 ? 24.693 1.293 -42.428 1.00 89.94 558 PHE A CA 1
ATOM 4524 C C . PHE A 1 558 ? 24.561 1.298 -43.957 1.00 89.94 558 PHE A C 1
ATOM 4526 O O . PHE A 1 558 ? 24.678 0.251 -44.588 1.00 89.94 558 PHE A O 1
ATOM 4533 N N . PHE A 1 559 ? 24.285 2.468 -44.532 1.00 88.56 559 PHE A N 1
ATOM 4534 C CA . PHE A 1 559 ? 24.144 2.653 -45.971 1.00 88.56 559 PHE A CA 1
ATOM 4535 C C . PHE A 1 559 ? 25.506 2.874 -46.633 1.00 88.56 559 PHE A C 1
ATOM 4537 O O . PHE A 1 559 ? 26.475 3.252 -45.969 1.00 88.56 559 PHE A O 1
ATOM 4544 N N . ASP A 1 560 ? 25.566 2.659 -47.947 1.00 85.19 560 ASP A N 1
ATOM 4545 C CA . ASP A 1 560 ? 26.768 2.939 -48.728 1.00 85.19 560 ASP A CA 1
ATOM 4546 C C . ASP A 1 560 ? 27.208 4.402 -48.545 1.00 85.19 560 ASP A C 1
ATOM 4548 O O . ASP A 1 560 ? 26.361 5.294 -48.455 1.00 85.19 560 ASP A O 1
ATOM 4552 N N . PRO A 1 561 ? 28.522 4.692 -48.537 1.00 80.31 561 PRO A N 1
ATOM 4553 C CA . PRO A 1 561 ? 29.042 6.044 -48.306 1.00 80.31 561 PRO A CA 1
ATOM 4554 C C . PRO A 1 561 ? 28.627 7.060 -49.384 1.00 80.31 561 PRO A C 1
ATOM 4556 O O . PRO A 1 561 ? 28.853 8.255 -49.221 1.00 80.31 561 PRO A O 1
ATOM 4559 N N . THR A 1 562 ? 28.039 6.602 -50.490 1.00 86.12 562 THR A N 1
ATOM 4560 C CA . THR A 1 562 ? 27.464 7.448 -51.541 1.00 86.12 562 THR A CA 1
ATOM 4561 C C . THR A 1 562 ? 26.096 8.022 -51.168 1.00 86.12 562 THR A C 1
ATOM 4563 O O . THR A 1 562 ? 25.690 9.009 -51.777 1.00 86.12 562 THR A O 1
ATOM 4566 N N . VAL A 1 563 ? 25.400 7.425 -50.194 1.00 87.50 563 VAL A N 1
ATOM 4567 C CA . VAL A 1 563 ? 24.042 7.803 -49.784 1.00 87.50 563 VAL A CA 1
ATOM 4568 C C . VAL A 1 563 ? 24.091 9.025 -48.880 1.00 87.50 563 VAL A C 1
ATOM 4570 O O . VAL A 1 563 ? 24.576 8.956 -47.745 1.00 87.50 563 VAL A O 1
ATOM 4573 N N . LYS A 1 564 ? 23.547 10.140 -49.367 1.00 89.38 564 LYS A N 1
ATOM 4574 C CA . LYS A 1 564 ? 23.473 11.396 -48.607 1.00 89.38 564 LYS A CA 1
ATOM 4575 C C . LYS A 1 564 ? 22.109 11.581 -47.976 1.00 89.38 564 LYS A C 1
ATOM 4577 O O . LYS A 1 564 ? 22.025 12.068 -46.850 1.00 89.38 564 LYS A O 1
ATOM 4582 N N . GLN A 1 565 ? 21.059 11.173 -48.680 1.00 93.19 565 GLN A N 1
ATOM 4583 C CA . GLN A 1 565 ? 19.684 11.381 -48.257 1.00 93.19 565 GLN A CA 1
ATOM 4584 C C . GLN A 1 565 ? 18.921 10.067 -48.115 1.00 93.19 565 GLN A C 1
ATOM 4586 O O . GLN A 1 565 ? 19.164 9.087 -48.820 1.00 93.19 565 GLN A O 1
ATOM 4591 N N . ILE A 1 566 ? 17.979 10.058 -47.179 1.00 93.88 566 ILE A N 1
ATOM 4592 C CA . ILE A 1 566 ? 17.086 8.934 -46.918 1.00 93.88 566 ILE A CA 1
ATOM 4593 C C . ILE A 1 566 ? 15.642 9.404 -46.761 1.00 93.88 566 ILE A C 1
ATOM 4595 O O . ILE A 1 566 ? 15.375 10.559 -46.439 1.00 93.88 566 ILE A O 1
ATOM 4599 N N . LYS A 1 567 ? 14.698 8.485 -46.914 1.00 93.44 567 LYS A N 1
ATOM 4600 C CA . LYS A 1 567 ? 13.266 8.736 -46.791 1.00 93.44 567 LYS A CA 1
ATOM 4601 C C . LYS A 1 567 ? 12.609 7.636 -45.961 1.00 93.44 567 LYS A C 1
ATOM 4603 O O . LYS A 1 567 ? 12.937 6.461 -46.108 1.00 93.44 567 LYS A O 1
ATOM 4608 N N . LEU A 1 568 ? 11.704 7.998 -45.052 1.00 93.19 568 LEU A N 1
ATOM 4609 C CA . LEU A 1 568 ? 10.988 7.044 -44.200 1.00 93.19 568 LEU A CA 1
ATOM 4610 C C . LEU A 1 568 ? 9.589 6.771 -44.754 1.00 93.19 568 LEU A C 1
ATOM 4612 O O . LEU A 1 568 ? 8.833 7.706 -45.028 1.00 93.19 568 LEU A O 1
ATOM 4616 N N . HIS A 1 569 ? 9.227 5.491 -44.844 1.00 92.19 569 HIS A N 1
ATOM 4617 C CA . HIS A 1 569 ? 7.912 5.034 -45.294 1.00 92.19 569 HIS A CA 1
ATOM 4618 C C . HIS A 1 569 ? 7.141 4.418 -44.133 1.00 92.19 569 HIS A C 1
ATOM 4620 O O . HIS A 1 569 ? 7.663 3.568 -43.409 1.00 92.19 569 HIS A O 1
ATOM 4626 N N . PHE A 1 570 ? 5.882 4.826 -43.978 1.00 92.38 570 PHE A N 1
ATOM 4627 C CA . PHE A 1 570 ? 4.972 4.335 -42.950 1.00 92.38 570 PHE A CA 1
ATOM 4628 C C . PHE A 1 570 ? 3.811 3.600 -43.608 1.00 92.38 570 PHE A C 1
ATOM 4630 O O . PHE A 1 570 ? 2.965 4.189 -44.287 1.00 92.38 570 PHE A O 1
ATOM 4637 N N . THR A 1 571 ? 3.770 2.294 -43.376 1.00 90.62 571 THR A N 1
ATOM 4638 C CA . THR A 1 571 ? 2.887 1.363 -44.079 1.00 90.62 571 THR A CA 1
ATOM 4639 C C . THR A 1 571 ? 1.951 0.669 -43.102 1.00 90.62 571 THR A C 1
ATOM 4641 O O . THR A 1 571 ? 2.367 0.275 -42.013 1.00 90.62 571 THR A O 1
ATOM 4644 N N . ASN A 1 572 ? 0.669 0.531 -43.445 1.00 89.00 572 ASN A N 1
ATOM 4645 C CA . ASN A 1 572 ? -0.300 -0.085 -42.537 1.00 89.00 572 ASN A CA 1
ATOM 4646 C C . ASN A 1 572 ? -0.182 -1.620 -42.542 1.00 89.00 572 ASN A C 1
ATOM 4648 O O . ASN A 1 572 ? -0.047 -2.237 -43.600 1.00 89.00 572 ASN A O 1
ATOM 4652 N N . VAL A 1 573 ? -0.269 -2.245 -41.364 1.00 87.69 573 VAL A N 1
ATOM 4653 C CA . VAL A 1 573 ? -0.219 -3.706 -41.203 1.00 87.69 573 VAL A CA 1
ATOM 4654 C C . VAL A 1 573 ? -1.534 -4.210 -40.610 1.00 87.69 573 VAL A C 1
ATOM 4656 O O . VAL A 1 573 ? -1.851 -3.959 -39.446 1.00 87.69 573 VAL A O 1
ATOM 4659 N N . LYS A 1 574 ? -2.290 -4.983 -41.396 1.00 82.94 574 LYS A N 1
ATOM 4660 C CA . LYS A 1 574 ? -3.523 -5.652 -40.965 1.00 82.94 574 LYS A CA 1
ATOM 4661 C C . LYS A 1 574 ? -3.177 -6.932 -40.205 1.00 82.94 574 LYS A C 1
ATOM 4663 O O . LYS A 1 574 ? -2.532 -7.835 -40.734 1.00 82.94 574 LYS A O 1
ATOM 4668 N N . GLU A 1 575 ? -3.620 -7.026 -38.956 1.00 76.56 575 GLU A N 1
ATOM 4669 C CA . GLU A 1 575 ? -3.386 -8.204 -38.116 1.00 76.56 575 GLU A CA 1
ATOM 4670 C C . GLU A 1 575 ? -4.158 -9.438 -38.592 1.00 76.56 575 GLU A C 1
ATOM 4672 O O . GLU A 1 575 ? -5.310 -9.340 -39.027 1.00 76.56 575 GLU A O 1
ATOM 4677 N N . SER A 1 576 ? -3.560 -10.618 -38.409 1.00 74.75 576 SER A N 1
ATOM 4678 C CA . SER A 1 576 ? -4.266 -11.884 -38.590 1.00 74.75 576 SER A CA 1
ATOM 4679 C C . SER A 1 576 ? -5.262 -12.131 -37.451 1.00 74.75 576 SER A C 1
ATOM 4681 O O . SER A 1 576 ? -5.028 -11.768 -36.294 1.00 74.75 576 SER A O 1
ATOM 4683 N N . LEU A 1 577 ? -6.365 -12.829 -37.748 1.00 66.94 577 LEU A N 1
ATOM 4684 C CA . LEU A 1 577 ? -7.377 -13.218 -36.749 1.00 66.94 577 LEU A CA 1
ATOM 4685 C C . LEU A 1 577 ? -6.770 -13.992 -35.562 1.00 66.94 577 LEU A C 1
ATOM 4687 O O . LEU A 1 577 ? -7.224 -13.866 -34.426 1.00 66.94 577 LEU A O 1
ATOM 4691 N N . LYS A 1 578 ? -5.692 -14.744 -35.815 1.00 65.62 578 LYS A N 1
ATOM 4692 C CA . LYS A 1 578 ? -4.951 -15.522 -34.813 1.00 65.62 578 LYS A CA 1
ATOM 4693 C C . LYS A 1 578 ? -4.234 -14.639 -33.789 1.00 65.62 578 LYS A C 1
ATOM 4695 O O . LYS A 1 578 ? -4.091 -15.049 -32.638 1.00 65.62 578 LYS A O 1
ATOM 4700 N N . GLU A 1 579 ? -3.765 -13.456 -34.189 1.00 66.56 579 GLU A N 1
ATOM 4701 C CA . GLU A 1 579 ? -3.103 -12.519 -33.279 1.00 66.56 579 GLU A CA 1
ATOM 4702 C C . GLU A 1 579 ? -4.103 -11.752 -32.405 1.00 66.56 579 GLU A C 1
ATOM 4704 O O . GLU A 1 579 ? -3.816 -11.537 -31.229 1.00 66.56 579 GLU A O 1
ATOM 4709 N N . LYS A 1 580 ? -5.317 -11.493 -32.906 1.00 66.62 580 LYS A N 1
ATOM 4710 C CA . LYS A 1 580 ? -6.431 -10.898 -32.140 1.00 66.62 580 LYS A CA 1
ATOM 4711 C C . LYS A 1 580 ? -7.010 -11.806 -31.040 1.00 66.62 580 LYS A C 1
ATOM 4713 O O . LYS A 1 580 ? -8.056 -11.513 -30.474 1.00 66.62 580 LYS A O 1
ATOM 4718 N N . GLY A 1 581 ? -6.365 -12.937 -30.740 1.00 59.50 581 GLY A N 1
ATOM 4719 C CA . GLY A 1 581 ? -6.787 -13.867 -29.688 1.00 59.50 581 GLY A CA 1
ATOM 4720 C C . GLY A 1 581 ? -7.981 -14.754 -30.057 1.00 59.50 581 GLY A C 1
ATOM 4721 O O . GLY A 1 581 ? -8.375 -15.607 -29.260 1.00 59.50 581 GLY A O 1
ATOM 4722 N N . LEU A 1 582 ? -8.517 -14.627 -31.274 1.00 61.25 582 LEU A N 1
ATOM 4723 C CA . LEU A 1 582 ? -9.550 -15.513 -31.798 1.00 61.25 582 LEU A CA 1
ATOM 4724 C C . LEU A 1 582 ? -8.885 -16.828 -32.230 1.00 61.25 582 LEU A C 1
ATOM 4726 O O . LEU A 1 582 ? -8.373 -16.977 -33.340 1.00 61.25 582 LEU A O 1
ATOM 4730 N N . ARG A 1 583 ? -8.847 -17.814 -31.326 1.00 47.75 583 ARG A N 1
ATOM 4731 C CA . ARG A 1 583 ? -8.564 -19.201 -31.724 1.00 47.75 583 ARG A CA 1
ATOM 4732 C C . ARG A 1 583 ? -9.684 -19.652 -32.661 1.00 47.75 583 ARG A C 1
ATOM 4734 O O . ARG A 1 583 ? -10.844 -19.475 -32.304 1.00 47.75 583 ARG A O 1
ATOM 4741 N N . LYS A 1 584 ? -9.337 -20.285 -33.793 1.00 42.84 584 LYS A N 1
ATOM 4742 C CA . LYS A 1 584 ? -10.264 -21.093 -34.606 1.00 42.84 584 LYS A CA 1
ATOM 4743 C C . LYS A 1 584 ? -10.992 -22.077 -33.675 1.00 42.84 584 LYS A C 1
ATOM 4745 O O . LYS A 1 584 ? -10.482 -23.151 -33.376 1.00 42.84 584 LYS A O 1
ATOM 4750 N N . ARG A 1 585 ? -12.156 -21.689 -33.160 1.00 41.94 585 ARG A N 1
ATOM 4751 C CA . ARG A 1 585 ? -13.283 -22.610 -33.075 1.00 41.94 585 ARG A CA 1
ATOM 4752 C C . ARG A 1 585 ? -13.781 -22.703 -34.506 1.00 41.94 585 ARG A C 1
ATOM 4754 O O . ARG A 1 585 ? -13.791 -21.680 -35.182 1.00 41.94 585 ARG A O 1
ATOM 4761 N N . GLU A 1 586 ? -14.073 -23.910 -34.965 1.00 41.84 586 GLU A N 1
ATOM 4762 C CA . GLU A 1 586 ? -14.688 -24.169 -36.266 1.00 41.84 586 GLU A CA 1
ATOM 4763 C C . GLU A 1 586 ? -15.951 -23.303 -36.378 1.00 41.84 586 GLU A C 1
ATOM 4765 O O . GLU A 1 586 ? -17.008 -23.633 -35.849 1.00 41.84 586 GLU A O 1
ATOM 4770 N N . PHE A 1 587 ? -15.794 -22.111 -36.945 1.00 33.34 587 PHE A N 1
ATOM 4771 C CA . PHE A 1 587 ? -16.881 -21.212 -37.270 1.00 33.34 587 PHE A CA 1
ATOM 4772 C C . PHE A 1 587 ? -17.236 -21.590 -38.696 1.00 33.34 587 PHE A C 1
ATOM 4774 O O . PHE A 1 587 ? -16.386 -21.499 -39.580 1.00 33.34 587 PHE A O 1
ATOM 4781 N N . ASN A 1 588 ? -18.441 -22.124 -38.883 1.00 38.91 588 ASN A N 1
ATOM 4782 C CA . ASN A 1 588 ? -18.933 -22.491 -40.201 1.00 38.91 588 ASN A CA 1
ATOM 4783 C C . ASN A 1 588 ? -18.840 -21.273 -41.122 1.00 38.91 588 ASN A C 1
ATOM 4785 O O . ASN A 1 588 ? -19.447 -20.237 -40.853 1.00 38.91 588 ASN A O 1
ATOM 4789 N N . GLU A 1 589 ? -18.045 -21.438 -42.174 1.00 35.62 589 GLU A N 1
ATOM 4790 C CA . GLU A 1 589 ? -17.753 -20.445 -43.199 1.00 35.62 589 GLU A CA 1
ATOM 4791 C C . GLU A 1 589 ? -19.064 -19.984 -43.849 1.00 35.62 589 GLU A C 1
ATOM 4793 O O . GLU A 1 589 ? -19.789 -20.761 -44.478 1.00 35.62 589 GLU A O 1
ATOM 4798 N N . THR A 1 590 ? -19.397 -18.708 -43.674 1.00 43.19 590 THR A N 1
ATOM 4799 C CA . THR A 1 590 ? -20.460 -18.051 -44.438 1.00 43.19 590 THR A CA 1
ATOM 4800 C C . THR A 1 590 ? -19.972 -17.725 -45.848 1.00 43.19 590 THR A C 1
ATOM 4802 O O . THR A 1 590 ? -18.814 -17.381 -46.060 1.00 43.19 590 THR A O 1
ATOM 4805 N N . ALA A 1 591 ? -20.891 -17.795 -46.813 1.00 41.69 591 ALA A N 1
ATOM 4806 C CA . ALA A 1 591 ? -20.648 -17.778 -48.259 1.00 41.69 591 ALA A CA 1
ATOM 4807 C C . ALA A 1 591 ? -19.876 -16.566 -48.835 1.00 41.69 591 ALA A C 1
ATOM 4809 O O . ALA A 1 591 ? -19.491 -16.620 -49.997 1.00 41.69 591 ALA A O 1
ATOM 4810 N N . GLN A 1 592 ? -19.614 -15.509 -48.058 1.00 41.19 592 GLN A N 1
ATOM 4811 C CA . GLN A 1 592 ? -18.760 -14.390 -48.483 1.00 41.19 592 GLN A CA 1
ATOM 4812 C C . GLN A 1 592 ? -17.258 -14.729 -48.480 1.00 41.19 592 GLN A C 1
ATOM 4814 O O . GLN A 1 592 ? -16.519 -14.116 -49.235 1.00 41.19 592 GLN A O 1
ATOM 4819 N N . GLU A 1 593 ? -16.809 -15.736 -47.719 1.00 43.16 593 GLU A N 1
ATOM 4820 C CA . GLU A 1 593 ? -15.385 -16.126 -47.640 1.00 43.16 593 GLU A CA 1
ATOM 4821 C C . GLU A 1 593 ? -14.955 -17.135 -48.724 1.00 43.16 593 GLU A C 1
ATOM 4823 O O . GLU A 1 593 ? -13.777 -17.464 -48.835 1.00 43.16 593 GLU A O 1
ATOM 4828 N N . LYS A 1 594 ? -15.887 -17.642 -49.545 1.00 36.44 594 LYS A N 1
ATOM 4829 C CA . LYS A 1 594 ? -15.547 -18.541 -50.663 1.00 36.44 594 LYS A CA 1
ATOM 4830 C C . LYS A 1 594 ? -15.025 -17.808 -51.897 1.00 36.44 594 LYS A C 1
ATOM 4832 O O . LYS A 1 594 ? -14.260 -18.404 -52.636 1.00 36.44 594 LYS A O 1
ATOM 4837 N N . GLY A 1 595 ? -15.398 -16.540 -52.088 1.00 37.09 595 GLY A N 1
ATOM 4838 C CA . GLY A 1 595 ? -14.895 -15.738 -53.208 1.00 37.09 595 GLY A CA 1
ATOM 4839 C C . GLY A 1 595 ? -13.422 -15.352 -53.055 1.00 37.09 595 GLY A C 1
ATOM 4840 O O . GLY A 1 595 ? -12.702 -15.316 -54.037 1.00 37.09 595 GLY A O 1
ATOM 4841 N N . GLU A 1 596 ? -12.953 -15.140 -51.821 1.00 43.16 596 GLU A N 1
ATOM 4842 C CA . GLU A 1 596 ? -11.560 -14.744 -51.555 1.00 43.16 596 GLU A CA 1
ATOM 4843 C C . GLU A 1 596 ? -10.586 -15.939 -51.541 1.00 43.16 596 GLU A C 1
ATOM 4845 O O . GLU A 1 596 ? -9.391 -15.749 -51.721 1.00 43.16 596 GLU A O 1
ATOM 4850 N N . LYS A 1 597 ? -11.070 -17.181 -51.374 1.00 37.38 597 LYS A N 1
ATOM 4851 C CA . LYS A 1 597 ? -10.214 -18.385 -51.374 1.00 37.38 597 LYS A CA 1
ATOM 4852 C C . LYS A 1 597 ? -9.751 -18.826 -52.764 1.00 37.38 597 LYS A C 1
ATOM 4854 O O . LYS A 1 597 ? -8.706 -19.455 -52.860 1.00 37.38 597 LYS A O 1
ATOM 4859 N N . GLU A 1 598 ? -10.511 -18.520 -53.815 1.00 36.69 598 GLU A N 1
ATOM 4860 C CA . GLU A 1 598 ? -10.135 -18.885 -55.190 1.00 36.69 598 GLU A CA 1
ATOM 4861 C C . GLU A 1 598 ? -9.054 -17.938 -55.752 1.00 36.69 598 GLU A C 1
ATOM 4863 O O . GLU A 1 598 ? -8.194 -18.386 -56.499 1.00 36.69 598 GLU A O 1
ATOM 4868 N N . GLU A 1 599 ? -8.997 -16.679 -55.294 1.00 43.31 599 GLU A N 1
ATOM 4869 C CA . GLU A 1 599 ? -7.884 -15.754 -55.589 1.00 43.31 599 GLU A CA 1
ATOM 4870 C C . GLU A 1 599 ? -6.643 -16.011 -54.695 1.00 43.31 599 GLU A C 1
ATOM 4872 O O . GLU A 1 599 ? -5.514 -15.708 -55.081 1.00 43.31 599 GLU A O 1
ATOM 4877 N N . GLU A 1 600 ? -6.819 -16.617 -53.510 1.00 44.81 600 GLU A N 1
ATOM 4878 C CA . GLU A 1 600 ? -5.722 -16.950 -52.582 1.00 44.81 600 GLU A CA 1
ATOM 4879 C C . GLU A 1 600 ? -4.857 -18.144 -53.033 1.00 44.81 600 GLU A C 1
ATOM 4881 O O . GLU A 1 600 ? -3.687 -18.208 -52.651 1.00 44.81 600 GLU A O 1
ATOM 4886 N N . GLU A 1 601 ? -5.376 -19.072 -53.847 1.00 39.50 601 GLU A N 1
ATOM 4887 C CA . GLU A 1 601 ? -4.590 -20.218 -54.342 1.00 39.50 601 GLU A CA 1
ATOM 4888 C C . GLU A 1 601 ? -3.717 -19.865 -55.562 1.00 39.50 601 GLU A C 1
ATOM 4890 O O . GLU A 1 601 ? -2.622 -20.415 -55.691 1.00 39.50 601 GLU A O 1
ATOM 4895 N N . GLU A 1 602 ? -4.117 -18.894 -56.394 1.00 39.47 602 GLU A N 1
ATOM 4896 C CA . GLU A 1 602 ? -3.326 -18.459 -57.560 1.00 39.47 602 GLU A CA 1
ATOM 4897 C C . GLU A 1 602 ? -2.158 -17.524 -57.170 1.00 39.47 602 GLU A C 1
ATOM 4899 O O . GLU A 1 602 ? -1.058 -17.655 -57.708 1.00 39.47 602 GLU A O 1
ATOM 4904 N N . GLU A 1 603 ? -2.310 -16.659 -56.155 1.00 41.47 603 GLU A N 1
ATOM 4905 C CA . GLU A 1 603 ? -1.203 -15.810 -55.669 1.00 41.47 603 GLU A CA 1
ATOM 4906 C C . GLU A 1 603 ? -0.184 -16.545 -54.768 1.00 41.47 603 GLU A C 1
ATOM 4908 O O . GLU A 1 603 ? 0.960 -16.093 -54.611 1.00 41.47 603 GLU A O 1
ATOM 4913 N N . GLU A 1 604 ? -0.567 -17.663 -54.139 1.00 41.56 604 GLU A N 1
ATOM 4914 C CA . GLU A 1 604 ? 0.343 -18.459 -53.300 1.00 41.56 604 GLU A CA 1
ATOM 4915 C C . GLU A 1 604 ? 1.339 -19.297 -54.117 1.00 41.56 604 GLU A C 1
ATOM 4917 O O . GLU A 1 604 ? 2.383 -19.683 -53.578 1.00 41.56 604 GLU A O 1
ATOM 4922 N N . GLU A 1 605 ? 1.068 -19.573 -55.395 1.00 38.56 605 GLU A N 1
ATOM 4923 C CA . GLU A 1 605 ? 2.016 -20.275 -56.268 1.00 38.56 605 GLU A CA 1
ATOM 4924 C C . GLU A 1 605 ? 3.098 -19.342 -56.833 1.00 38.56 605 GLU A C 1
ATOM 4926 O O . GLU A 1 605 ? 4.263 -19.738 -56.841 1.00 38.56 605 GLU A O 1
ATOM 4931 N N . GLU A 1 606 ? 2.796 -18.074 -57.137 1.00 38.59 606 GLU A N 1
ATOM 4932 C CA . GLU A 1 606 ? 3.818 -17.105 -57.586 1.00 38.59 606 GLU A CA 1
ATOM 4933 C C . GLU A 1 606 ? 4.738 -16.598 -56.453 1.00 38.59 606 GLU A C 1
ATOM 4935 O O . GLU A 1 606 ? 5.870 -16.176 -56.698 1.00 38.59 606 GLU A O 1
ATOM 4940 N N . LYS A 1 607 ? 4.316 -16.681 -55.181 1.00 41.22 607 LYS A N 1
ATOM 4941 C CA . LYS A 1 607 ? 5.119 -16.226 -54.020 1.00 41.22 607 LYS A CA 1
ATOM 4942 C C . LYS A 1 607 ? 5.955 -17.324 -53.352 1.00 41.22 607 LYS A C 1
ATOM 4944 O O . LYS A 1 607 ? 6.766 -17.011 -52.470 1.00 41.22 607 LYS A O 1
ATOM 4949 N N . LYS A 1 608 ? 5.812 -18.595 -53.750 1.00 35.88 608 LYS A N 1
ATOM 4950 C CA . LYS A 1 608 ? 6.634 -19.703 -53.217 1.00 35.88 608 LYS A CA 1
ATOM 4951 C C . LYS A 1 608 ? 8.104 -19.618 -53.642 1.00 35.88 608 LYS A C 1
ATOM 4953 O O . LYS A 1 608 ? 8.960 -20.071 -52.882 1.00 35.88 608 LYS A O 1
ATOM 4958 N N . ASP A 1 609 ? 8.408 -18.911 -54.728 1.00 34.72 609 ASP A N 1
ATOM 4959 C CA . ASP A 1 609 ? 9.784 -18.715 -55.207 1.00 34.72 609 ASP A CA 1
ATOM 4960 C C . ASP A 1 609 ? 10.510 -17.504 -54.575 1.00 34.72 609 ASP A C 1
ATOM 4962 O O . ASP A 1 609 ? 11.703 -17.303 -54.796 1.00 34.72 609 ASP A O 1
ATOM 4966 N N . LEU A 1 610 ? 9.847 -16.740 -53.693 1.00 41.88 610 LEU A N 1
ATOM 4967 C CA . LEU A 1 610 ? 10.417 -15.583 -52.970 1.00 41.88 610 LEU A CA 1
ATOM 4968 C C . LEU A 1 610 ? 10.700 -15.852 -51.476 1.00 41.88 610 LEU A C 1
ATOM 4970 O O . LEU A 1 610 ? 11.023 -14.941 -50.706 1.00 41.88 610 LEU A O 1
ATOM 4974 N N . ALA A 1 611 ? 10.620 -17.109 -51.033 1.00 37.41 611 ALA A N 1
ATOM 4975 C CA . ALA A 1 611 ? 10.829 -17.525 -49.643 1.00 37.41 611 ALA A CA 1
ATOM 4976 C C . ALA A 1 611 ? 12.314 -17.594 -49.211 1.00 37.41 611 ALA A C 1
ATOM 4978 O O . ALA A 1 611 ? 12.703 -18.502 -48.475 1.00 37.41 611 ALA A O 1
ATOM 4979 N N . LEU A 1 612 ? 13.141 -16.621 -49.617 1.00 40.62 612 LEU A N 1
ATOM 4980 C CA . LEU A 1 612 ? 14.557 -16.530 -49.231 1.00 40.62 612 LEU A CA 1
ATOM 4981 C C . LEU A 1 612 ? 14.956 -15.180 -48.607 1.00 40.62 612 LEU A C 1
ATOM 4983 O O . LEU A 1 612 ? 16.098 -14.750 -48.733 1.00 40.62 612 LEU A O 1
ATOM 4987 N N . PHE A 1 613 ? 14.043 -14.513 -47.894 1.00 41.91 613 PHE A N 1
ATOM 4988 C CA . PHE A 1 613 ? 14.386 -13.315 -47.118 1.00 41.91 613 PHE A CA 1
ATOM 4989 C C . PHE A 1 613 ? 14.096 -13.490 -45.622 1.00 41.91 613 PHE A C 1
ATOM 4991 O O . PHE A 1 613 ? 13.003 -13.225 -45.105 1.00 41.91 613 PHE A O 1
ATOM 4998 N N . ASP A 1 614 ? 15.139 -13.941 -44.923 1.00 53.25 614 ASP A N 1
ATOM 4999 C CA . ASP A 1 614 ? 15.337 -13.811 -43.483 1.00 53.25 614 ASP A CA 1
ATOM 5000 C C . ASP A 1 614 ? 15.404 -12.324 -43.106 1.00 53.25 614 ASP A C 1
ATOM 5002 O O . ASP A 1 614 ? 16.279 -11.629 -43.613 1.00 53.25 614 ASP A O 1
ATOM 5006 N N . LYS A 1 615 ? 14.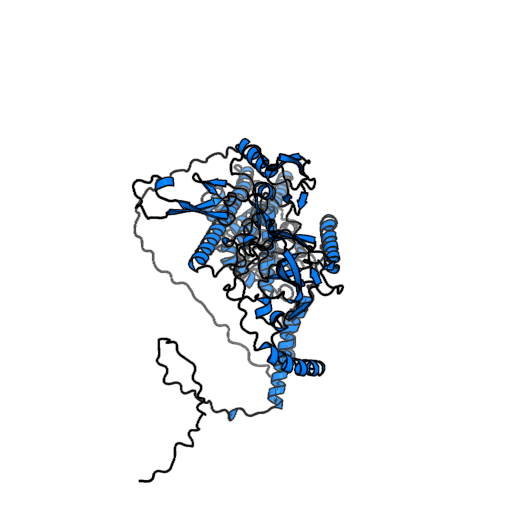473 -11.851 -42.251 1.00 52.06 615 LYS A N 1
ATOM 5007 C CA . LYS A 1 615 ? 14.496 -10.618 -41.396 1.00 52.06 615 LYS A CA 1
ATOM 5008 C C . LYS A 1 615 ? 13.079 -10.054 -41.098 1.00 52.06 615 LYS A C 1
ATOM 5010 O O . LYS A 1 615 ? 12.873 -8.843 -41.069 1.00 52.06 615 LYS A O 1
ATOM 5015 N N . ARG A 1 616 ? 12.073 -10.901 -40.833 1.00 61.38 616 ARG A N 1
ATOM 5016 C CA . ARG A 1 616 ? 10.681 -10.464 -40.548 1.00 61.38 616 ARG A CA 1
ATOM 5017 C C . ARG A 1 616 ? 10.445 -10.052 -39.081 1.00 61.38 616 ARG A C 1
ATOM 5019 O O . ARG A 1 616 ? 11.137 -10.528 -38.184 1.00 61.38 616 ARG A O 1
ATOM 5026 N N . SER A 1 617 ? 9.477 -9.160 -38.849 1.00 64.19 617 SER A N 1
ATOM 5027 C CA . SER A 1 617 ? 8.992 -8.761 -37.515 1.00 64.19 617 SER A CA 1
ATOM 5028 C C . S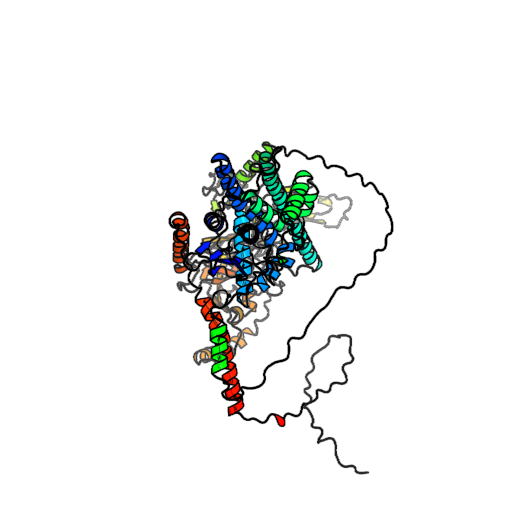ER A 1 617 ? 8.055 -9.810 -36.911 1.00 64.19 617 SER A C 1
ATOM 5030 O O . SER A 1 617 ? 7.455 -10.617 -37.629 1.00 64.19 617 SER A O 1
ATOM 5032 N N . ARG A 1 618 ? 7.860 -9.774 -35.586 1.00 73.06 618 ARG A N 1
ATOM 5033 C CA . ARG A 1 618 ? 6.996 -10.745 -34.881 1.00 73.06 618 ARG A CA 1
ATOM 5034 C C . ARG A 1 618 ? 5.540 -10.727 -35.372 1.00 73.06 618 ARG A C 1
ATOM 5036 O O . ARG A 1 618 ? 4.881 -11.765 -35.368 1.00 73.06 618 ARG A O 1
ATOM 5043 N N . THR A 1 619 ? 5.030 -9.560 -35.756 1.00 71.62 619 THR A N 1
ATOM 5044 C CA . THR A 1 619 ? 3.662 -9.381 -36.274 1.00 71.62 619 THR A CA 1
ATOM 5045 C C . THR A 1 619 ? 3.509 -10.027 -37.654 1.00 71.62 619 THR A C 1
ATOM 5047 O O . THR A 1 619 ? 2.537 -10.734 -37.911 1.00 71.62 619 THR A O 1
ATOM 5050 N N . ILE A 1 620 ? 4.504 -9.858 -38.530 1.00 76.50 620 ILE A N 1
ATOM 5051 C CA . ILE A 1 620 ? 4.487 -10.437 -39.881 1.00 76.50 620 ILE A CA 1
ATOM 5052 C C . ILE A 1 620 ? 4.666 -11.959 -39.821 1.00 76.50 620 ILE A C 1
ATOM 5054 O O . ILE A 1 620 ? 3.969 -12.688 -40.521 1.00 76.50 620 ILE A O 1
ATOM 5058 N N . GLU A 1 621 ? 5.513 -12.470 -38.922 1.00 70.12 621 GLU A N 1
ATOM 5059 C CA . GLU A 1 621 ? 5.669 -13.918 -38.684 1.00 70.12 621 GLU A CA 1
ATOM 5060 C C . GLU A 1 621 ? 4.367 -14.615 -38.263 1.00 70.12 621 GLU A C 1
ATOM 5062 O O . GLU A 1 621 ? 4.189 -15.809 -38.498 1.00 70.12 621 GLU A O 1
ATOM 5067 N N . LYS A 1 622 ? 3.437 -13.881 -37.645 1.00 66.50 622 LYS A N 1
ATOM 5068 C CA . LYS A 1 622 ? 2.116 -14.387 -37.249 1.00 66.50 622 LYS A CA 1
ATOM 5069 C C . LYS A 1 622 ? 1.043 -14.229 -38.337 1.00 66.50 622 LYS A C 1
ATOM 5071 O O . LYS A 1 622 ? -0.129 -14.505 -38.061 1.00 66.50 622 LYS A O 1
ATOM 5076 N N . GLY A 1 623 ? 1.423 -13.814 -39.546 1.00 65.69 623 GLY A N 1
ATOM 5077 C CA . GLY A 1 623 ? 0.538 -13.719 -40.710 1.00 65.69 623 GLY A CA 1
ATOM 5078 C C . GLY A 1 623 ? -0.144 -12.363 -40.901 1.00 65.69 623 GLY A C 1
ATOM 5079 O O . GLY A 1 623 ? -1.237 -12.324 -41.458 1.00 65.69 623 GLY A O 1
ATOM 5080 N N . GLY A 1 624 ? 0.437 -11.262 -40.410 1.00 75.56 624 GLY A N 1
ATOM 5081 C CA . GLY A 1 624 ? -0.058 -9.919 -40.737 1.00 75.56 624 GLY A CA 1
ATOM 5082 C C . GLY A 1 624 ? 0.092 -9.602 -42.232 1.00 75.56 624 GLY A C 1
ATOM 5083 O O . GLY A 1 624 ? 1.133 -9.907 -42.813 1.00 75.56 624 GLY A O 1
ATOM 5084 N N . ARG A 1 625 ? -0.934 -8.994 -42.844 1.00 78.12 625 ARG A N 1
ATOM 5085 C CA . ARG A 1 625 ? -0.930 -8.550 -44.253 1.00 78.12 625 ARG A CA 1
ATOM 5086 C C . ARG A 1 625 ? -0.579 -7.064 -44.341 1.00 78.12 625 ARG A C 1
ATOM 5088 O O . ARG A 1 625 ? -0.982 -6.282 -43.481 1.00 78.12 625 ARG A O 1
ATOM 5095 N N . ILE A 1 626 ? 0.169 -6.685 -45.367 1.00 79.88 626 ILE A N 1
ATOM 5096 C CA . ILE A 1 626 ? 0.637 -5.310 -45.591 1.00 79.88 626 ILE A CA 1
ATOM 5097 C C . ILE A 1 626 ? -0.350 -4.616 -46.534 1.00 79.88 626 ILE A C 1
ATOM 5099 O O . ILE A 1 626 ? -0.876 -5.257 -47.439 1.00 79.88 626 ILE A O 1
ATOM 5103 N N . GLN A 1 627 ? -0.638 -3.342 -46.284 1.00 78.31 627 GLN A N 1
ATOM 5104 C CA . GLN A 1 627 ? -1.409 -2.465 -47.177 1.00 78.31 627 GLN A CA 1
ATOM 5105 C C . GLN A 1 627 ? -0.502 -1.358 -47.731 1.00 78.31 627 GLN A C 1
ATOM 5107 O O . GLN A 1 627 ? 0.688 -1.354 -47.440 1.00 78.31 627 GLN A O 1
ATOM 5112 N N . ASP A 1 628 ? -1.046 -0.398 -48.477 1.00 76.56 628 ASP A N 1
ATOM 5113 C CA . ASP A 1 628 ? -0.263 0.711 -49.028 1.00 76.56 628 ASP A CA 1
ATOM 5114 C C . ASP A 1 628 ? 0.349 1.630 -47.951 1.00 76.56 628 ASP A C 1
ATOM 5116 O O . ASP A 1 628 ? -0.143 1.760 -46.818 1.00 76.56 628 ASP A O 1
ATOM 5120 N N . SER A 1 629 ? 1.451 2.290 -48.322 1.00 82.56 629 SER A N 1
ATOM 5121 C CA . SER A 1 629 ? 2.108 3.320 -47.511 1.00 82.56 629 SER A CA 1
ATOM 5122 C C . SER A 1 629 ? 1.193 4.536 -47.374 1.00 82.56 629 SER A C 1
ATOM 5124 O O . SER A 1 629 ? 0.851 5.168 -48.369 1.00 82.56 629 SER A O 1
ATOM 5126 N N . PHE A 1 630 ? 0.830 4.911 -46.145 1.00 87.44 630 PHE A N 1
ATOM 5127 C CA . PHE A 1 630 ? -0.084 6.037 -45.901 1.00 87.44 630 PHE A CA 1
ATOM 5128 C C . PHE A 1 630 ? 0.641 7.354 -45.603 1.00 87.44 630 PHE A C 1
ATOM 5130 O O . PHE A 1 630 ? 0.040 8.421 -45.715 1.00 87.44 630 PHE A O 1
ATOM 5137 N N . PHE A 1 631 ? 1.912 7.300 -45.196 1.00 89.88 631 PHE A N 1
ATOM 5138 C CA . PHE A 1 631 ? 2.710 8.490 -44.911 1.00 89.88 631 PHE A CA 1
ATOM 5139 C C . PHE A 1 631 ? 4.167 8.272 -45.321 1.00 89.88 631 PHE A C 1
ATOM 5141 O O . PHE A 1 631 ? 4.725 7.192 -45.124 1.00 89.88 631 PHE A O 1
ATOM 5148 N N . GLN A 1 632 ? 4.771 9.301 -45.907 1.00 91.50 632 GLN A N 1
ATOM 5149 C CA . GLN A 1 632 ? 6.168 9.322 -46.324 1.00 91.50 632 GLN A CA 1
ATOM 5150 C C . GLN A 1 632 ? 6.785 10.643 -45.879 1.00 91.50 632 GLN A C 1
ATOM 5152 O O . GLN A 1 632 ? 6.129 11.684 -45.955 1.00 91.50 632 GLN A O 1
ATOM 5157 N N . THR A 1 633 ? 8.029 10.611 -45.411 1.00 93.25 633 THR A N 1
ATOM 5158 C CA . THR A 1 633 ? 8.746 11.843 -45.062 1.00 93.25 633 THR A CA 1
ATOM 5159 C C . THR A 1 633 ? 9.310 12.526 -46.303 1.00 93.25 633 THR A C 1
ATOM 5161 O O . THR A 1 633 ? 9.397 11.936 -47.381 1.00 93.25 633 THR A O 1
ATOM 5164 N N . GLU A 1 634 ? 9.737 13.775 -46.137 1.00 92.75 634 GLU A N 1
ATOM 5165 C CA . GLU A 1 634 ? 10.676 14.403 -47.066 1.00 92.75 634 GLU A CA 1
ATOM 5166 C C . GLU A 1 634 ? 12.043 13.700 -46.993 1.00 92.75 634 GLU A C 1
ATOM 5168 O O . GLU A 1 634 ? 12.293 12.902 -46.080 1.00 92.75 634 GLU A O 1
ATOM 5173 N N . TRP A 1 635 ? 12.911 13.978 -47.967 1.00 92.38 635 TRP A N 1
ATOM 5174 C CA . TRP A 1 635 ? 14.290 13.495 -47.964 1.00 92.38 635 TRP A CA 1
ATOM 5175 C C . TRP A 1 635 ? 15.060 14.124 -46.797 1.00 92.38 635 TRP A C 1
ATOM 5177 O O . TRP A 1 635 ? 15.103 15.344 -46.649 1.00 92.38 635 TRP A O 1
ATOM 5187 N N . LEU A 1 636 ? 15.634 13.275 -45.952 1.00 92.50 636 LEU A N 1
ATOM 5188 C CA . LEU A 1 636 ? 16.373 13.622 -44.742 1.00 92.50 636 LEU A CA 1
ATOM 5189 C C . LEU A 1 636 ? 17.857 13.349 -44.952 1.00 92.50 636 LEU A C 1
ATOM 5191 O O . LEU A 1 636 ? 18.213 12.328 -45.535 1.00 92.50 636 LEU A O 1
ATOM 5195 N N . ASP A 1 637 ? 18.721 14.194 -44.398 1.00 90.31 637 ASP A N 1
ATOM 5196 C CA . ASP A 1 637 ? 20.159 13.937 -44.414 1.00 90.31 637 ASP A CA 1
ATOM 5197 C C . ASP A 1 637 ? 20.493 12.717 -43.544 1.00 90.31 637 ASP A C 1
ATOM 5199 O O . ASP A 1 637 ? 20.154 12.647 -42.356 1.00 90.31 637 ASP A O 1
ATOM 5203 N N . ASN A 1 638 ? 21.177 11.740 -44.139 1.00 89.94 638 ASN A N 1
ATOM 5204 C CA . ASN A 1 638 ? 21.505 10.468 -43.496 1.00 89.94 638 ASN A CA 1
ATOM 5205 C C . ASN A 1 638 ? 22.391 10.662 -42.252 1.00 89.94 638 ASN A C 1
ATOM 5207 O O . ASN A 1 638 ? 22.270 9.930 -41.268 1.00 89.94 638 ASN A O 1
ATOM 5211 N N . GLU A 1 639 ? 23.253 11.679 -42.273 1.00 84.88 639 GLU A N 1
ATOM 5212 C CA . GLU A 1 639 ? 24.191 11.985 -41.192 1.00 84.88 639 GLU A CA 1
ATOM 5213 C C . GLU A 1 639 ? 23.490 12.359 -39.882 1.00 84.88 639 GLU A C 1
ATOM 5215 O O . GLU A 1 639 ? 24.002 12.046 -38.807 1.00 84.88 639 GLU A O 1
ATOM 5220 N N . LEU A 1 640 ? 22.283 12.936 -39.939 1.00 85.12 640 LEU A N 1
ATOM 5221 C CA . LEU A 1 640 ? 21.519 13.290 -38.739 1.00 85.12 640 LEU A CA 1
ATOM 5222 C C . LEU A 1 640 ? 21.214 12.061 -37.872 1.00 85.12 640 LEU A C 1
ATOM 5224 O O . LEU A 1 640 ? 21.268 12.148 -36.645 1.00 85.12 640 LEU A O 1
ATOM 5228 N N . GLY A 1 641 ? 20.918 10.911 -38.488 1.00 88.00 641 GLY A N 1
ATOM 5229 C CA . GLY A 1 641 ? 20.703 9.641 -37.783 1.00 88.00 641 GLY A CA 1
ATOM 5230 C C . GLY A 1 641 ? 19.434 9.570 -36.919 1.00 88.00 641 GLY A C 1
ATOM 5231 O O . GLY A 1 641 ? 19.268 8.609 -36.157 1.00 88.00 641 GLY A O 1
ATOM 5232 N N . TYR A 1 642 ? 18.549 10.573 -36.983 1.00 91.56 642 TYR A N 1
ATOM 5233 C CA . TYR A 1 642 ? 17.270 10.578 -36.273 1.00 91.56 642 TYR A CA 1
ATOM 5234 C C . TYR A 1 642 ? 16.166 11.361 -36.996 1.00 91.56 642 TYR A C 1
ATOM 5236 O O . TYR A 1 642 ? 16.425 12.289 -37.756 1.00 91.56 642 TYR A O 1
ATOM 5244 N N . TYR A 1 643 ? 14.914 11.027 -36.681 1.00 93.25 643 TYR A N 1
ATOM 5245 C CA . TYR A 1 643 ? 13.715 11.736 -37.118 1.00 93.25 643 TYR A CA 1
ATOM 5246 C C . TYR A 1 643 ? 12.709 11.872 -35.956 1.00 93.25 643 TYR A C 1
ATOM 5248 O O . TYR A 1 643 ? 12.346 10.857 -35.345 1.00 93.25 643 TYR A O 1
ATOM 5256 N N . PRO A 1 644 ? 12.255 13.096 -35.614 1.00 93.00 644 PRO A N 1
ATOM 5257 C CA . PRO A 1 644 ? 11.199 13.307 -34.628 1.00 93.00 644 PRO A CA 1
ATOM 5258 C C . PRO A 1 644 ? 9.823 12.983 -35.231 1.00 93.00 644 PRO A C 1
ATOM 5260 O O . PRO A 1 644 ? 9.254 13.758 -35.994 1.00 93.00 644 PRO A O 1
ATOM 5263 N N . LEU A 1 645 ? 9.264 11.839 -34.852 1.00 92.94 645 LEU A N 1
ATOM 5264 C CA . LEU A 1 645 ? 7.934 11.386 -35.237 1.00 92.94 645 LEU A CA 1
ATOM 5265 C C . LEU A 1 645 ? 6.885 11.901 -34.246 1.00 92.94 645 LEU A C 1
ATOM 5267 O O . LEU A 1 645 ? 6.809 11.422 -33.114 1.00 92.94 645 LEU A O 1
ATOM 5271 N N . TYR A 1 646 ? 6.052 12.841 -34.685 1.00 92.38 646 TYR A N 1
ATOM 5272 C CA . TYR A 1 646 ? 4.865 13.275 -33.947 1.00 92.38 646 TYR A CA 1
ATOM 5273 C C . TYR A 1 646 ? 3.637 12.484 -34.410 1.00 92.38 646 TYR A C 1
ATOM 5275 O O . TYR A 1 646 ? 3.332 12.438 -35.604 1.00 92.38 646 TYR A O 1
ATOM 5283 N N . ILE A 1 647 ? 2.944 11.831 -33.472 1.00 90.19 647 ILE A N 1
ATOM 5284 C CA . ILE A 1 647 ? 1.769 11.012 -33.792 1.00 90.19 647 ILE A CA 1
ATOM 5285 C C . ILE A 1 647 ? 0.528 11.893 -33.831 1.00 90.19 647 ILE A C 1
ATOM 5287 O O . ILE A 1 647 ? -0.064 12.204 -32.797 1.00 90.19 647 ILE A O 1
ATOM 5291 N N . ASN A 1 648 ? 0.143 12.245 -35.056 1.00 87.06 648 ASN A N 1
ATOM 5292 C CA . ASN A 1 648 ? -1.063 13.000 -35.362 1.00 87.06 648 ASN A CA 1
ATOM 5293 C C . ASN A 1 648 ? -2.320 12.123 -35.318 1.00 87.06 648 ASN A C 1
ATOM 5295 O O . ASN A 1 648 ? -2.290 10.946 -35.688 1.00 87.06 648 ASN A O 1
ATOM 5299 N N . GLU A 1 649 ? -3.464 12.734 -35.002 1.00 85.12 649 GLU A N 1
ATOM 5300 C CA . GLU A 1 649 ? -4.775 12.081 -35.116 1.00 85.12 649 GLU A CA 1
ATOM 5301 C C . GLU A 1 649 ? -5.075 11.630 -36.562 1.00 85.12 649 GLU A C 1
ATOM 5303 O O . GLU A 1 649 ? -5.715 10.600 -36.768 1.00 85.12 649 GLU A O 1
ATOM 5308 N N . SER A 1 650 ? -4.538 12.335 -37.567 1.00 85.00 650 SER A N 1
ATOM 5309 C CA . SER A 1 650 ? -4.701 12.010 -38.993 1.00 85.00 650 SER A CA 1
ATOM 5310 C C . SER A 1 650 ? -4.095 10.668 -39.416 1.00 85.00 650 SER A C 1
ATOM 5312 O O . SER A 1 650 ? -4.450 10.153 -40.475 1.00 85.00 650 SER A O 1
ATOM 5314 N N . PHE A 1 651 ? -3.196 10.084 -38.617 1.00 85.06 651 PHE A N 1
ATOM 5315 C CA . PHE A 1 651 ? -2.633 8.757 -38.890 1.00 85.06 651 PHE A CA 1
ATOM 5316 C C . PHE A 1 651 ? -3.618 7.621 -38.583 1.00 85.06 651 PHE A C 1
ATOM 5318 O O . PHE A 1 651 ? -3.434 6.493 -39.059 1.00 85.06 651 PHE A O 1
ATOM 5325 N N . PHE A 1 652 ? -4.672 7.909 -37.817 1.00 82.69 652 PHE A N 1
ATOM 5326 C CA . PHE A 1 652 ? -5.768 6.986 -37.567 1.00 82.69 652 PHE A CA 1
ATOM 5327 C C . PHE A 1 652 ? -6.862 7.168 -38.618 1.00 82.69 652 PHE A C 1
ATOM 5329 O O . PHE A 1 652 ? -7.176 8.280 -39.038 1.00 82.69 652 PHE A O 1
ATOM 5336 N N . ASP A 1 653 ? -7.471 6.061 -39.033 1.00 75.19 653 ASP A N 1
ATOM 5337 C CA . ASP A 1 653 ? -8.561 6.110 -40.002 1.00 75.19 653 ASP A CA 1
ATOM 5338 C C . ASP A 1 653 ? -9.757 6.861 -39.384 1.00 75.19 653 ASP A C 1
ATOM 5340 O O . ASP A 1 653 ? -9.984 6.804 -38.172 1.00 75.19 653 ASP A O 1
ATOM 5344 N N . LYS A 1 654 ? -10.570 7.539 -40.210 1.00 64.31 654 LYS A N 1
ATOM 5345 C CA . LYS A 1 654 ? -11.738 8.337 -39.759 1.00 64.31 654 LYS A CA 1
ATOM 5346 C C . LYS A 1 654 ? -12.790 7.528 -38.980 1.00 64.31 654 LYS A C 1
ATOM 5348 O O . LYS A 1 654 ? -13.731 8.097 -38.433 1.00 64.31 654 LYS A O 1
ATOM 5353 N N . SER A 1 655 ? -12.655 6.204 -38.940 1.00 59.19 655 SER A N 1
ATOM 5354 C CA . SER A 1 655 ? -13.489 5.334 -38.125 1.00 59.19 655 SER A CA 1
ATOM 5355 C C . SER A 1 655 ? -13.100 5.446 -36.649 1.00 59.19 655 SER A C 1
ATOM 5357 O O . SER A 1 655 ? -12.042 4.980 -36.228 1.00 59.19 655 SER A O 1
ATOM 5359 N N . TYR A 1 656 ? -14.000 5.999 -35.833 1.00 57.00 656 TYR A N 1
ATOM 5360 C CA . TYR A 1 656 ? -13.857 6.133 -34.374 1.00 57.00 656 TYR A CA 1
ATOM 5361 C C . TYR A 1 656 ? -13.643 4.806 -33.614 1.00 57.00 656 TYR A C 1
ATOM 5363 O O . TYR A 1 656 ? -13.394 4.825 -32.413 1.00 57.00 656 TYR A O 1
ATOM 5371 N N . THR A 1 657 ? -13.736 3.657 -34.288 1.00 58.78 657 THR A N 1
ATOM 5372 C CA . THR A 1 657 ? -13.615 2.318 -33.695 1.00 58.78 657 THR A CA 1
ATOM 5373 C C . THR A 1 657 ? -12.183 1.787 -33.611 1.00 58.78 657 THR A C 1
ATOM 5375 O O . THR A 1 657 ? -11.940 0.848 -32.853 1.00 58.78 657 THR A O 1
ATOM 5378 N N . VAL A 1 658 ? -11.226 2.357 -34.354 1.00 69.31 658 VAL A N 1
ATOM 5379 C CA . VAL A 1 658 ? -9.835 1.875 -34.364 1.00 69.31 658 VAL A CA 1
ATOM 5380 C C . VAL A 1 658 ? -9.007 2.669 -33.350 1.00 69.31 658 VAL A C 1
ATOM 5382 O O . VAL A 1 658 ? -8.632 3.818 -33.585 1.00 69.31 658 VAL A O 1
ATOM 5385 N N . PHE A 1 659 ? -8.746 2.047 -32.199 1.00 76.88 659 PHE A N 1
ATOM 5386 C CA . PHE A 1 659 ? -7.957 2.628 -31.103 1.00 76.88 659 PHE A CA 1
ATOM 5387 C C . PHE A 1 659 ? -6.451 2.371 -31.232 1.00 76.88 659 PHE A C 1
ATOM 5389 O O . PHE A 1 659 ? -5.649 3.142 -30.700 1.00 76.88 659 PHE A O 1
ATOM 5396 N N . GLU A 1 660 ? -6.076 1.306 -31.941 1.00 84.31 660 GLU A N 1
ATOM 5397 C CA . GLU A 1 660 ? -4.699 0.852 -32.132 1.00 84.31 660 GLU A CA 1
ATOM 5398 C C . GLU A 1 660 ? -4.480 0.494 -33.605 1.00 84.31 660 GLU A C 1
ATOM 5400 O O . GLU A 1 660 ? -5.336 -0.130 -34.237 1.00 84.31 660 GLU A O 1
ATOM 5405 N N . LYS A 1 661 ? -3.340 0.909 -34.161 1.00 87.12 661 LYS A N 1
ATOM 5406 C CA . LYS A 1 661 ? -2.949 0.691 -35.558 1.00 87.12 661 LYS A CA 1
ATOM 5407 C C . LYS A 1 661 ? -1.495 0.238 -35.603 1.00 87.12 661 LYS A C 1
ATOM 5409 O O . LYS A 1 661 ? -0.621 0.924 -35.081 1.00 87.12 661 LYS A O 1
ATOM 5414 N N . LYS A 1 662 ? -1.218 -0.909 -36.224 1.00 89.44 662 LYS A N 1
ATOM 5415 C CA . LYS A 1 662 ? 0.156 -1.386 -36.417 1.00 89.44 662 LYS A CA 1
ATOM 5416 C C . LYS A 1 662 ? 0.732 -0.814 -37.703 1.00 89.44 662 LYS A C 1
ATOM 5418 O O . LYS A 1 662 ? 0.126 -0.923 -38.765 1.00 89.44 662 LYS A O 1
ATOM 5423 N N . VAL A 1 663 ? 1.910 -0.219 -37.592 1.00 90.81 663 VAL A N 1
ATOM 5424 C CA . VAL A 1 663 ? 2.580 0.503 -38.669 1.00 90.81 663 VAL A CA 1
ATOM 5425 C C . VAL A 1 663 ? 3.965 -0.083 -38.876 1.00 90.81 663 VAL A C 1
ATOM 5427 O O . VAL A 1 663 ? 4.732 -0.245 -37.931 1.00 90.81 663 VAL A O 1
ATOM 5430 N N . LEU A 1 664 ? 4.279 -0.411 -40.118 1.00 91.44 664 LEU A N 1
ATOM 5431 C CA . LEU A 1 664 ? 5.607 -0.795 -40.554 1.00 91.44 664 LEU A CA 1
ATOM 5432 C C . LEU A 1 664 ? 6.384 0.455 -40.963 1.00 91.44 664 LEU A C 1
ATOM 5434 O O . LEU A 1 664 ? 5.876 1.264 -41.736 1.00 91.44 664 LEU A O 1
ATOM 5438 N N . ILE A 1 665 ? 7.602 0.588 -40.442 1.00 92.69 665 ILE A N 1
ATOM 5439 C CA . ILE A 1 665 ? 8.540 1.663 -40.770 1.00 92.69 665 ILE A CA 1
ATOM 5440 C C . ILE A 1 665 ? 9.715 1.057 -41.539 1.00 92.69 665 ILE A C 1
ATOM 5442 O O . ILE A 1 665 ? 10.351 0.113 -41.053 1.00 92.69 665 ILE A O 1
ATOM 5446 N N . SER A 1 666 ? 10.006 1.605 -42.715 1.00 92.50 666 SER A N 1
ATOM 5447 C CA . SER A 1 666 ? 11.171 1.261 -43.538 1.00 92.50 666 SER A CA 1
ATOM 5448 C C . SER A 1 666 ? 11.914 2.520 -43.998 1.00 92.50 666 SER A C 1
ATOM 5450 O O . SER A 1 666 ? 11.353 3.619 -43.985 1.00 92.50 666 SER A O 1
ATOM 5452 N N . ILE A 1 667 ? 13.196 2.361 -44.346 1.00 93.00 667 ILE A N 1
ATOM 5453 C CA . ILE A 1 667 ? 14.071 3.449 -44.806 1.00 93.00 667 ILE A CA 1
ATOM 5454 C C . ILE A 1 667 ? 14.473 3.202 -46.257 1.00 93.00 667 ILE A C 1
ATOM 5456 O O . ILE A 1 667 ? 15.080 2.171 -46.547 1.00 93.00 667 ILE A O 1
ATOM 5460 N N . GLN A 1 668 ? 14.188 4.164 -47.128 1.00 92.75 668 GLN A N 1
ATOM 5461 C CA . GLN A 1 668 ? 14.634 4.199 -48.516 1.00 92.75 668 GLN A CA 1
ATOM 5462 C C . GLN A 1 668 ? 15.857 5.126 -48.651 1.00 92.75 668 GLN A C 1
ATOM 5464 O O . GLN A 1 668 ? 15.757 6.299 -48.289 1.00 92.75 668 GLN A O 1
ATOM 5469 N N . PRO A 1 669 ? 17.011 4.641 -49.141 1.00 93.31 669 PRO A N 1
ATOM 5470 C CA . PRO A 1 669 ? 18.145 5.493 -49.500 1.00 93.31 669 PRO A CA 1
ATOM 5471 C C . PRO A 1 669 ? 17.971 6.124 -50.892 1.00 93.31 669 PRO A C 1
ATOM 5473 O O . PRO A 1 669 ? 17.319 5.547 -51.759 1.00 93.31 669 PRO A O 1
ATOM 5476 N N . ASP A 1 670 ? 18.608 7.273 -51.122 1.00 92.12 670 ASP A N 1
ATOM 5477 C CA . ASP A 1 670 ? 18.589 8.021 -52.396 1.00 92.12 670 ASP A CA 1
ATOM 5478 C C . ASP A 1 670 ? 19.099 7.235 -53.621 1.00 92.12 670 ASP A C 1
ATOM 5480 O O . ASP A 1 670 ? 18.687 7.505 -54.747 1.00 92.12 670 ASP A O 1
ATOM 5484 N N . ASN A 1 671 ? 19.961 6.241 -53.408 1.00 90.69 671 ASN A N 1
ATOM 5485 C CA . ASN A 1 671 ? 20.519 5.394 -54.462 1.00 90.69 671 ASN A CA 1
ATOM 5486 C C . ASN A 1 671 ? 19.523 4.355 -55.023 1.00 90.69 671 ASN A C 1
ATOM 5488 O O . ASN A 1 671 ? 19.820 3.716 -56.029 1.00 90.69 671 ASN A O 1
ATOM 5492 N N . ILE A 1 672 ? 18.370 4.137 -54.376 1.00 88.69 672 ILE A N 1
ATOM 5493 C CA . ILE A 1 672 ? 17.382 3.129 -54.795 1.00 88.69 672 ILE A CA 1
ATOM 5494 C C . ILE A 1 672 ? 16.102 3.837 -55.267 1.00 88.69 672 ILE A C 1
ATOM 5496 O O . ILE A 1 672 ? 15.470 4.527 -54.459 1.00 88.69 672 ILE A O 1
ATOM 5500 N N . PRO A 1 673 ? 15.685 3.668 -56.538 1.00 87.25 673 PRO A N 1
ATOM 5501 C CA . PRO A 1 673 ? 14.444 4.255 -57.038 1.00 87.25 673 PRO A CA 1
ATOM 5502 C C . PRO A 1 673 ? 13.210 3.586 -56.412 1.00 87.25 673 PRO A C 1
ATOM 5504 O O . PRO A 1 673 ? 13.256 2.422 -56.015 1.00 87.25 673 PRO A O 1
ATOM 5507 N N . ASP A 1 674 ? 12.086 4.310 -56.368 1.00 83.50 674 ASP A N 1
ATOM 5508 C CA . ASP A 1 674 ? 10.836 3.866 -55.723 1.00 83.50 674 ASP A CA 1
ATOM 5509 C C . ASP A 1 674 ? 10.322 2.509 -56.253 1.00 83.50 674 ASP A C 1
ATOM 5511 O O . ASP A 1 674 ? 9.727 1.745 -55.497 1.00 83.50 674 ASP A O 1
ATOM 5515 N N . GLU A 1 675 ? 10.573 2.185 -57.527 1.00 85.00 675 GLU A N 1
ATOM 5516 C CA . GLU A 1 675 ? 10.140 0.932 -58.174 1.00 85.00 675 GLU A CA 1
ATOM 5517 C C . GLU A 1 675 ? 10.916 -0.305 -57.691 1.00 85.00 675 GLU A C 1
ATOM 5519 O O . GLU A 1 675 ? 10.377 -1.410 -57.667 1.00 85.00 675 GLU A O 1
ATOM 5524 N N . GLU A 1 676 ? 12.174 -0.127 -57.281 1.00 85.94 676 GLU A N 1
ATOM 5525 C CA . GLU A 1 676 ? 13.056 -1.212 -56.825 1.00 85.94 676 GLU A CA 1
ATOM 5526 C C . GLU A 1 676 ? 13.082 -1.339 -55.293 1.00 85.94 676 GLU A C 1
ATOM 5528 O O . GLU A 1 676 ? 13.715 -2.242 -54.733 1.00 85.94 676 GLU A O 1
ATOM 5533 N N . PHE A 1 677 ? 12.408 -0.428 -54.588 1.00 85.75 677 PHE A N 1
ATOM 5534 C CA . PHE A 1 677 ? 12.442 -0.370 -53.137 1.00 85.75 677 PHE A CA 1
ATOM 5535 C C . PHE A 1 677 ? 11.522 -1.415 -52.489 1.00 85.75 677 PHE A C 1
ATOM 5537 O O . PHE A 1 677 ? 10.297 -1.301 -52.484 1.00 85.75 677 PHE A O 1
ATOM 5544 N N . ASP A 1 678 ? 12.130 -2.413 -51.846 1.00 84.62 678 ASP A N 1
ATOM 5545 C CA . ASP A 1 678 ? 11.405 -3.385 -51.028 1.00 84.62 678 ASP A CA 1
ATOM 5546 C C . ASP A 1 678 ? 11.150 -2.855 -49.605 1.00 84.62 678 ASP A C 1
ATOM 5548 O O . ASP A 1 678 ? 12.037 -2.842 -48.746 1.00 84.62 678 ASP A O 1
ATOM 5552 N N . ILE A 1 679 ? 9.893 -2.492 -49.339 1.00 84.06 679 ILE A N 1
ATOM 5553 C CA . ILE A 1 679 ? 9.395 -1.979 -48.052 1.00 84.06 679 ILE A CA 1
ATOM 5554 C C . ILE A 1 679 ? 9.602 -2.991 -46.911 1.00 84.06 679 ILE A C 1
ATOM 5556 O O . ILE A 1 679 ? 9.749 -2.608 -45.747 1.00 84.06 679 ILE A O 1
ATOM 5560 N N . LEU A 1 680 ? 9.612 -4.293 -47.208 1.00 82.06 680 LEU A N 1
ATOM 5561 C CA . LEU A 1 680 ? 9.763 -5.332 -46.191 1.00 82.06 680 LEU A CA 1
ATOM 5562 C C . LEU A 1 680 ? 11.199 -5.472 -45.703 1.00 82.06 680 LEU A C 1
ATOM 5564 O O . LEU A 1 680 ? 11.423 -5.830 -44.535 1.00 82.06 680 LEU A O 1
ATOM 5568 N N . LYS A 1 681 ? 12.163 -5.188 -46.576 1.00 80.75 681 LYS A N 1
ATOM 5569 C CA . LYS A 1 681 ? 13.583 -5.320 -46.280 1.00 80.75 681 LYS A CA 1
ATOM 5570 C C . LYS A 1 681 ? 13.976 -4.304 -45.208 1.00 80.75 681 LYS A C 1
ATOM 5572 O O . LYS A 1 681 ? 13.695 -3.119 -45.311 1.00 80.75 681 LYS A O 1
ATOM 5577 N N . ASN A 1 682 ? 14.637 -4.786 -44.151 1.00 83.69 682 ASN A N 1
ATOM 5578 C CA . ASN A 1 682 ? 15.156 -3.946 -43.063 1.00 83.69 682 ASN A CA 1
ATOM 5579 C C . ASN A 1 682 ? 14.096 -3.044 -42.384 1.00 83.69 682 ASN A C 1
ATOM 5581 O O . ASN A 1 682 ? 14.363 -1.894 -42.052 1.00 83.69 682 ASN A O 1
ATOM 5585 N N . SER A 1 683 ? 12.891 -3.579 -42.157 1.00 87.69 683 SER A N 1
ATOM 5586 C CA . SER A 1 683 ? 11.776 -2.860 -41.524 1.00 87.69 683 SER A CA 1
ATOM 5587 C C . SER A 1 683 ? 11.542 -3.236 -40.052 1.00 87.69 683 SER A C 1
ATOM 5589 O O . SER A 1 683 ? 11.960 -4.307 -39.574 1.00 87.69 683 SER A O 1
ATOM 5591 N N . ILE A 1 684 ? 10.834 -2.359 -39.336 1.00 90.38 684 ILE A N 1
ATOM 5592 C CA . ILE A 1 684 ? 10.322 -2.576 -37.971 1.00 90.38 684 ILE A CA 1
ATOM 5593 C C . ILE A 1 684 ? 8.809 -2.350 -37.930 1.00 90.38 684 ILE A C 1
ATOM 5595 O O . ILE A 1 684 ? 8.290 -1.535 -38.688 1.00 90.38 684 ILE A O 1
ATOM 5599 N N . VAL A 1 685 ? 8.088 -3.048 -37.046 1.00 91.00 685 VAL A N 1
ATOM 5600 C CA . VAL A 1 685 ? 6.643 -2.833 -36.859 1.00 91.00 685 VAL A CA 1
ATOM 5601 C C . VAL A 1 685 ? 6.389 -2.222 -35.490 1.00 91.00 685 VAL A C 1
ATOM 5603 O O . VAL A 1 685 ? 6.751 -2.802 -34.474 1.00 91.00 685 VAL A O 1
ATOM 5606 N N . VAL A 1 686 ? 5.727 -1.073 -35.451 1.00 92.44 686 VAL A N 1
ATOM 5607 C CA . VAL A 1 686 ? 5.335 -0.355 -34.232 1.00 92.44 686 VAL A CA 1
ATOM 5608 C C . VAL A 1 686 ? 3.817 -0.286 -34.112 1.00 92.44 686 VAL A C 1
ATOM 5610 O O . VAL A 1 686 ? 3.095 -0.511 -35.079 1.00 92.44 686 VAL A O 1
ATOM 5613 N N . GLU A 1 687 ? 3.314 0.012 -32.923 1.00 91.38 687 GLU A N 1
ATOM 5614 C CA . GLU A 1 687 ? 1.884 0.145 -32.650 1.00 91.38 687 GLU A CA 1
ATOM 5615 C C . GLU A 1 687 ? 1.565 1.595 -32.287 1.00 91.38 687 GLU A C 1
ATOM 5617 O O . GLU A 1 687 ? 2.017 2.093 -31.261 1.00 91.38 687 GLU A O 1
ATOM 5622 N N . PHE A 1 688 ? 0.789 2.285 -33.118 1.00 91.81 688 PHE A N 1
ATOM 5623 C CA . PHE A 1 688 ? 0.231 3.594 -32.796 1.00 91.81 688 PHE A CA 1
ATOM 5624 C C . PHE A 1 688 ? -1.066 3.403 -32.013 1.00 91.81 688 PHE A C 1
ATOM 5626 O O . PHE A 1 688 ? -1.937 2.640 -32.425 1.00 91.81 688 PHE A O 1
ATOM 5633 N N . SER A 1 689 ? -1.221 4.115 -30.902 1.00 89.19 689 SER A N 1
ATOM 5634 C CA . SER A 1 689 ? -2.387 4.013 -30.022 1.00 89.19 689 SER A CA 1
ATOM 5635 C C . SER A 1 689 ? -2.919 5.395 -29.653 1.00 89.19 689 SER A C 1
ATOM 5637 O O . SER A 1 689 ? -2.142 6.307 -29.371 1.00 89.19 689 SER A O 1
ATOM 5639 N N . LYS A 1 690 ? -4.246 5.557 -29.599 1.00 84.56 690 LYS A N 1
ATOM 5640 C CA . LYS A 1 690 ? -4.890 6.809 -29.142 1.00 84.56 690 LYS A CA 1
ATOM 5641 C C . LYS A 1 690 ? -4.763 7.049 -27.626 1.00 84.56 690 LYS A C 1
ATOM 5643 O O . LYS A 1 690 ? -5.237 8.058 -27.120 1.00 84.56 690 LYS A O 1
ATOM 5648 N N . GLY A 1 691 ? -4.123 6.130 -26.896 1.00 75.00 691 GLY A N 1
ATOM 5649 C CA . GLY A 1 691 ? -4.113 6.114 -25.434 1.00 75.00 691 GLY A CA 1
ATOM 5650 C C . GLY A 1 691 ? -5.443 5.628 -24.844 1.00 75.00 691 GLY A C 1
ATOM 5651 O O . GLY A 1 691 ? -6.387 5.294 -25.560 1.00 75.00 691 GLY A O 1
ATOM 5652 N N . SER A 1 692 ? -5.521 5.539 -23.517 1.00 69.31 692 SER A N 1
ATOM 5653 C CA . SER A 1 692 ? -6.755 5.177 -22.815 1.00 69.31 692 SER A CA 1
ATOM 5654 C C . SER A 1 692 ? -7.720 6.365 -22.786 1.00 69.31 692 SER A C 1
ATOM 5656 O O . SER A 1 692 ? -7.458 7.350 -22.097 1.00 69.31 692 SER A O 1
ATOM 5658 N N . ILE A 1 693 ? -8.848 6.269 -23.494 1.00 54.59 693 ILE A N 1
ATOM 5659 C CA . ILE A 1 693 ? -9.947 7.236 -23.377 1.00 54.59 693 ILE A CA 1
ATOM 5660 C C . ILE A 1 693 ? -10.870 6.770 -22.247 1.00 54.59 693 ILE A C 1
ATOM 5662 O O . ILE A 1 693 ? -11.485 5.708 -22.338 1.00 54.59 693 ILE A O 1
ATOM 5666 N N . VAL A 1 694 ? -10.982 7.562 -21.180 1.00 50.94 694 VAL A N 1
ATOM 5667 C CA . VAL A 1 694 ? -11.992 7.351 -20.134 1.00 50.94 694 VAL A CA 1
ATOM 5668 C C . VAL A 1 694 ? -13.361 7.627 -20.762 1.00 50.94 694 VAL A C 1
ATOM 5670 O O . VAL A 1 694 ? -13.607 8.727 -21.258 1.00 50.94 694 VAL A O 1
ATOM 5673 N N . SER A 1 695 ? -14.240 6.621 -20.827 1.00 44.16 695 SER A N 1
ATOM 5674 C CA . SER A 1 695 ? -15.551 6.782 -21.471 1.00 44.16 695 SER A CA 1
ATOM 5675 C C . SER A 1 695 ? -16.368 7.881 -20.776 1.00 44.16 695 SER A C 1
ATOM 5677 O O . SER A 1 695 ? -16.267 8.069 -19.565 1.00 44.16 695 SER A O 1
ATOM 5679 N N . LYS A 1 696 ? -17.203 8.617 -21.524 1.00 45.91 696 LYS A N 1
ATOM 5680 C CA . LYS A 1 696 ? -18.007 9.725 -20.970 1.00 45.91 696 LYS A CA 1
ATOM 5681 C C . LYS A 1 696 ? -18.918 9.292 -19.810 1.00 45.91 696 LYS A C 1
ATOM 5683 O O . LYS A 1 696 ? -19.104 10.073 -18.885 1.00 45.91 696 LYS A O 1
ATOM 5688 N N . GLY A 1 697 ? -19.399 8.045 -19.814 1.00 51.41 697 GLY A N 1
ATOM 5689 C CA . GLY A 1 697 ? -20.151 7.480 -18.687 1.00 51.41 697 GLY A CA 1
ATOM 5690 C C . GLY A 1 697 ? -19.300 7.342 -17.423 1.00 51.41 697 GLY A C 1
ATOM 5691 O O . GLY A 1 697 ? -19.760 7.642 -16.329 1.00 51.41 697 GLY A O 1
ATOM 5692 N N . HIS A 1 698 ? -18.015 7.016 -17.578 1.00 49.03 698 HIS A N 1
ATOM 5693 C CA . HIS A 1 698 ? -17.085 6.963 -16.457 1.00 49.03 698 HIS A CA 1
ATOM 5694 C C . HIS A 1 698 ? -16.772 8.362 -15.898 1.00 49.03 698 HIS A C 1
ATOM 5696 O O . HIS A 1 698 ? -16.532 8.489 -14.705 1.00 49.03 698 HIS A O 1
ATOM 5702 N N . LEU A 1 699 ? -16.837 9.420 -16.717 1.00 51.12 699 LEU A N 1
ATOM 5703 C CA . LEU A 1 699 ? -16.673 10.809 -16.267 1.00 51.12 699 LEU A CA 1
ATOM 5704 C C . LEU A 1 699 ? -17.903 11.305 -15.487 1.00 51.12 699 LEU A C 1
ATOM 5706 O O . LEU A 1 699 ? -17.746 11.989 -14.481 1.00 51.12 699 LEU A O 1
ATOM 5710 N N . GLU A 1 700 ? -19.117 10.929 -15.898 1.00 58.00 700 GLU A N 1
ATOM 5711 C CA . GLU A 1 700 ? -20.334 11.171 -15.105 1.00 58.00 700 GLU A CA 1
ATOM 5712 C C . GLU A 1 700 ? -20.315 10.402 -13.781 1.00 58.00 700 GLU A C 1
ATOM 5714 O O . GLU A 1 700 ? -20.664 10.969 -12.748 1.00 58.00 700 GLU A O 1
ATOM 5719 N N . ASP A 1 701 ? -19.844 9.154 -13.782 1.00 57.22 701 ASP A N 1
ATOM 5720 C CA . ASP A 1 701 ? -19.667 8.372 -12.556 1.00 57.22 701 ASP A CA 1
ATOM 5721 C C . ASP A 1 701 ? -18.557 8.935 -11.664 1.00 57.22 701 ASP A C 1
ATOM 5723 O O . ASP A 1 701 ? -18.704 8.944 -10.443 1.00 57.22 701 ASP A O 1
ATOM 5727 N N . LEU A 1 702 ? -17.482 9.476 -12.247 1.00 57.56 702 LEU A N 1
ATOM 5728 C CA . LEU A 1 702 ? -16.444 10.202 -11.514 1.00 57.56 702 LEU A CA 1
ATOM 5729 C C . LEU A 1 702 ? -16.984 11.508 -10.937 1.00 57.56 702 LEU A C 1
ATOM 5731 O O . LEU A 1 702 ? -16.713 11.784 -9.777 1.00 57.56 702 LEU A O 1
ATOM 5735 N N . LYS A 1 703 ? -17.812 12.258 -11.675 1.00 62.72 703 LYS A N 1
ATOM 5736 C CA . LYS A 1 703 ? -18.505 13.448 -11.158 1.00 62.72 703 LYS A CA 1
ATOM 5737 C C . LYS A 1 703 ? -19.489 13.104 -10.048 1.00 62.72 703 LYS A C 1
ATOM 5739 O O . LYS A 1 703 ? -19.505 13.793 -9.040 1.00 62.72 703 LYS A O 1
ATOM 5744 N N . LYS A 1 704 ? -20.267 12.026 -10.180 1.00 63.78 704 LYS A N 1
ATOM 5745 C CA . LYS A 1 704 ? -21.148 11.529 -9.109 1.00 63.78 704 LYS A CA 1
ATOM 5746 C C . LYS A 1 704 ? -20.350 11.073 -7.894 1.00 63.78 704 LYS A C 1
ATOM 5748 O O . LYS A 1 704 ? -20.782 11.293 -6.765 1.00 63.78 704 LYS A O 1
ATOM 5753 N N . LEU A 1 705 ? -19.190 10.450 -8.101 1.00 58.00 705 LEU A N 1
ATOM 5754 C CA . LEU A 1 705 ? -18.258 10.116 -7.028 1.00 58.00 705 LEU A CA 1
ATOM 5755 C C . LEU A 1 705 ? -17.731 11.392 -6.375 1.00 58.00 705 LEU A C 1
ATOM 5757 O O . LEU A 1 705 ? -17.845 11.511 -5.163 1.00 58.00 705 LEU A O 1
ATOM 5761 N N . GLU A 1 706 ? -17.223 12.355 -7.141 1.00 58.06 706 GLU A N 1
ATOM 5762 C CA . GLU A 1 706 ? -16.725 13.648 -6.660 1.00 58.06 706 GLU A CA 1
ATOM 5763 C C . GLU A 1 706 ? -17.799 14.445 -5.915 1.00 58.06 706 GLU A C 1
ATOM 5765 O O . GLU A 1 706 ? -17.521 14.937 -4.828 1.00 58.06 706 GLU A O 1
ATOM 5770 N N . GLU A 1 707 ? -19.037 14.497 -6.409 1.00 58.66 707 GLU A N 1
ATOM 5771 C CA . GLU A 1 707 ? -20.190 15.073 -5.704 1.00 58.66 707 GLU A CA 1
ATOM 5772 C C . GLU A 1 707 ? -20.489 14.299 -4.412 1.00 58.66 707 GLU A C 1
ATOM 5774 O O . GLU A 1 707 ? -20.691 14.906 -3.360 1.00 58.66 707 GLU A O 1
ATOM 5779 N N . LYS A 1 708 ? -20.423 12.960 -4.434 1.00 53.91 708 LYS A N 1
ATOM 5780 C CA . LYS A 1 708 ? -20.535 12.107 -3.236 1.00 53.91 708 LYS A CA 1
ATOM 5781 C C . LYS A 1 708 ? -19.375 12.325 -2.255 1.00 53.91 708 LYS A C 1
ATOM 5783 O O . LYS A 1 708 ? -19.578 12.126 -1.062 1.00 53.91 708 LYS A O 1
ATOM 5788 N N . TYR A 1 709 ? -18.180 12.727 -2.704 1.00 50.72 709 TYR A N 1
ATOM 5789 C CA . TYR A 1 709 ? -17.025 13.076 -1.860 1.00 50.72 709 TYR A CA 1
ATOM 5790 C C . TYR A 1 709 ? -17.136 14.499 -1.298 1.00 50.72 709 TYR A C 1
ATOM 5792 O O . TYR A 1 709 ? -16.925 14.690 -0.100 1.00 50.72 709 TYR A O 1
ATOM 5800 N N . ALA A 1 710 ? -17.517 15.473 -2.123 1.00 56.72 710 ALA A N 1
ATOM 5801 C CA . ALA A 1 710 ? -17.708 16.871 -1.743 1.00 56.72 710 ALA A CA 1
ATOM 5802 C C . ALA A 1 710 ? -18.860 17.034 -0.739 1.00 56.72 710 ALA A C 1
ATOM 5804 O O . ALA A 1 710 ? -18.746 17.787 0.229 1.00 56.72 710 ALA A O 1
ATOM 5805 N N . ASN A 1 711 ? -19.927 16.245 -0.895 1.00 54.44 711 ASN A N 1
ATOM 5806 C CA . ASN A 1 711 ? -21.087 16.261 -0.005 1.00 54.44 711 ASN A CA 1
ATOM 5807 C C . ASN A 1 711 ? -20.914 15.402 1.268 1.00 54.44 711 ASN A C 1
ATOM 5809 O O . ASN A 1 711 ? -21.823 15.376 2.100 1.00 54.44 711 ASN A O 1
ATOM 5813 N N . ARG A 1 712 ? -19.753 14.752 1.500 1.00 52.84 712 ARG A N 1
ATOM 5814 C CA . ARG A 1 712 ? -19.491 13.978 2.744 1.00 52.84 712 ARG A CA 1
ATOM 5815 C C . ARG A 1 712 ? -19.548 14.818 4.010 1.00 52.84 712 ARG A C 1
ATOM 5817 O O . ARG A 1 712 ? -19.821 14.285 5.077 1.00 52.84 712 ARG A O 1
ATOM 5824 N N . HIS A 1 713 ? -19.277 16.114 3.901 1.00 52.69 713 HIS A N 1
ATOM 5825 C CA . HIS A 1 713 ? -19.330 17.030 5.038 1.00 52.69 713 HIS A CA 1
ATOM 5826 C C . HIS A 1 713 ? -20.733 17.607 5.284 1.00 52.69 713 HIS A C 1
ATOM 5828 O O . HIS A 1 713 ? -20.952 18.222 6.322 1.00 52.69 713 HIS A O 1
ATOM 5834 N N . MET A 1 714 ? -21.674 17.416 4.350 1.00 49.31 714 MET A N 1
ATOM 5835 C CA . MET A 1 714 ? -23.024 17.996 4.396 1.00 49.31 714 MET A CA 1
ATOM 5836 C C . MET A 1 714 ? -24.102 17.012 4.879 1.00 49.31 714 MET A C 1
ATOM 5838 O O . MET A 1 714 ? -25.174 17.451 5.286 1.00 49.31 714 MET A O 1
ATOM 5842 N N . HIS A 1 715 ? -23.841 15.699 4.895 1.00 37.88 715 HIS A N 1
ATOM 5843 C CA . HIS A 1 715 ? -24.839 14.700 5.292 1.00 37.88 715 HIS A CA 1
ATOM 5844 C C . HIS A 1 715 ? -24.369 13.841 6.476 1.00 37.88 715 HIS A C 1
ATOM 5846 O O . HIS A 1 715 ? -23.738 12.805 6.304 1.00 37.88 715 HIS A O 1
ATOM 5852 N N . ASN A 1 716 ? -24.779 14.236 7.687 1.00 38.94 716 ASN A N 1
ATOM 5853 C CA . ASN A 1 716 ? -24.849 13.393 8.895 1.00 38.94 716 ASN A CA 1
ATOM 5854 C C . ASN A 1 716 ? -25.953 12.310 8.793 1.00 38.94 716 ASN A C 1
ATOM 5856 O O . ASN A 1 716 ? -26.575 11.951 9.789 1.00 38.94 716 ASN A O 1
ATOM 5860 N N . ILE A 1 717 ? -26.256 11.824 7.589 1.00 38.97 717 ILE A N 1
ATOM 5861 C CA . ILE A 1 717 ? -27.296 10.824 7.352 1.00 38.97 717 ILE A CA 1
ATOM 5862 C C . ILE A 1 717 ? -26.652 9.702 6.548 1.00 38.97 717 ILE A C 1
ATOM 5864 O O . ILE A 1 717 ? -26.177 9.919 5.434 1.00 38.97 717 ILE A O 1
ATOM 5868 N N . GLU A 1 718 ? -26.604 8.521 7.162 1.00 39.72 718 GLU A N 1
ATOM 5869 C CA . GLU A 1 718 ? -26.203 7.258 6.552 1.00 39.72 718 GLU A CA 1
ATOM 5870 C C . GLU A 1 718 ? -26.997 7.050 5.256 1.00 39.72 718 GLU A C 1
ATOM 5872 O O . GLU A 1 718 ? -28.188 6.751 5.280 1.00 39.72 718 GLU A O 1
ATOM 5877 N N . ILE A 1 719 ? -26.351 7.226 4.103 1.00 37.03 719 ILE A N 1
ATOM 5878 C CA . ILE A 1 719 ? -26.909 6.723 2.851 1.00 37.03 719 ILE A CA 1
ATOM 5879 C C . ILE A 1 719 ? -26.581 5.233 2.842 1.00 37.03 719 ILE A C 1
ATOM 5881 O O . ILE A 1 719 ? -25.442 4.853 2.559 1.00 37.03 719 ILE A O 1
ATOM 5885 N N . GLU A 1 720 ? -27.568 4.409 3.208 1.00 45.91 720 GLU A N 1
ATOM 5886 C CA . GLU A 1 720 ? -27.561 2.967 2.966 1.00 45.91 720 GLU A CA 1
ATOM 5887 C C . GLU A 1 720 ? -27.154 2.724 1.507 1.00 45.91 720 GLU A C 1
ATOM 5889 O O . GLU A 1 720 ? -27.913 2.990 0.573 1.00 45.91 720 GLU A O 1
ATOM 5894 N N . GLU A 1 721 ? -25.941 2.212 1.292 1.00 42.88 721 GLU A N 1
ATOM 5895 C CA . GLU A 1 721 ? -25.642 1.517 0.048 1.00 42.88 721 GLU A CA 1
ATOM 5896 C C . GLU A 1 721 ? -26.527 0.272 0.045 1.00 42.88 721 GLU A C 1
ATOM 5898 O O . GLU A 1 721 ? -26.263 -0.718 0.732 1.00 42.88 721 GLU A O 1
ATOM 5903 N N . GLY A 1 722 ? -27.648 0.388 -0.667 1.00 41.47 722 GLY A N 1
ATOM 5904 C CA . GLY A 1 722 ? -28.555 -0.712 -0.923 1.00 41.47 722 GLY A CA 1
ATOM 5905 C C . GLY A 1 722 ? -27.796 -1.931 -1.439 1.00 41.47 722 GLY A C 1
ATOM 5906 O O . GLY A 1 722 ? -26.726 -1.832 -2.038 1.00 41.47 722 GLY A O 1
ATOM 5907 N N . ILE A 1 723 ? -28.381 -3.090 -1.157 1.00 44.09 723 ILE A N 1
ATOM 5908 C CA . ILE A 1 723 ? -27.912 -4.427 -1.518 1.00 44.09 723 ILE A CA 1
ATOM 5909 C C . ILE A 1 723 ? -27.312 -4.399 -2.931 1.00 44.09 723 ILE A C 1
ATOM 5911 O O . ILE A 1 723 ? -27.979 -3.976 -3.870 1.00 44.09 723 ILE A O 1
ATOM 5915 N N . ASP A 1 724 ? -26.063 -4.845 -3.074 1.00 54.12 724 ASP A N 1
ATOM 5916 C CA . ASP A 1 724 ? -25.359 -4.951 -4.356 1.00 54.12 724 ASP A CA 1
ATOM 5917 C C . ASP A 1 724 ? -26.078 -6.015 -5.216 1.00 54.12 724 ASP A C 1
ATOM 5919 O O . ASP A 1 724 ? -25.776 -7.214 -5.155 1.00 54.12 724 ASP A O 1
ATOM 5923 N N . TYR A 1 725 ? -27.142 -5.588 -5.911 1.00 55.25 725 TYR A N 1
ATOM 5924 C CA . TYR A 1 725 ? -28.147 -6.454 -6.540 1.00 55.25 725 TYR A CA 1
ATOM 5925 C C . TYR A 1 725 ? -27.515 -7.425 -7.535 1.00 55.25 725 TYR A C 1
ATOM 5927 O O . TYR A 1 725 ? -27.967 -8.561 -7.641 1.00 55.25 725 TYR A O 1
ATOM 5935 N N . GLU A 1 726 ? -26.435 -7.031 -8.209 1.00 61.19 726 GLU A N 1
ATOM 5936 C CA . GLU A 1 726 ? -25.716 -7.898 -9.141 1.00 61.19 726 GLU A CA 1
ATOM 5937 C C . GLU A 1 726 ? -25.074 -9.092 -8.430 1.00 61.19 726 GLU A C 1
ATOM 5939 O O . GLU A 1 726 ? -25.279 -10.238 -8.831 1.00 61.19 726 GLU A O 1
ATOM 5944 N N . LYS A 1 727 ? -24.368 -8.861 -7.316 1.00 63.06 727 LYS A N 1
ATOM 5945 C CA . LYS A 1 727 ? -23.761 -9.948 -6.529 1.00 63.06 727 LYS A CA 1
ATOM 5946 C C . LYS A 1 727 ? -24.821 -10.855 -5.911 1.00 63.06 727 LYS A C 1
ATOM 5948 O O . LYS A 1 727 ? -24.629 -12.070 -5.851 1.00 63.06 727 LYS A O 1
ATOM 5953 N N . TYR A 1 728 ? -25.948 -10.282 -5.489 1.00 68.50 728 TYR A N 1
ATOM 5954 C CA . TYR A 1 728 ? -27.076 -11.039 -4.948 1.00 68.50 728 TYR A CA 1
ATOM 5955 C C . TYR A 1 728 ? -27.755 -11.912 -6.016 1.00 68.50 728 TYR A C 1
ATOM 5957 O O . TYR A 1 728 ? -28.006 -13.095 -5.782 1.00 68.50 728 TYR A O 1
ATOM 5965 N N . MET A 1 729 ? -27.971 -11.368 -7.217 1.00 70.69 729 MET A N 1
ATOM 5966 C CA . MET A 1 729 ? -28.520 -12.108 -8.356 1.00 70.69 729 MET A CA 1
ATOM 5967 C C . MET A 1 729 ? -27.577 -13.226 -8.803 1.00 70.69 729 MET A C 1
ATOM 5969 O O . MET A 1 729 ? -28.039 -14.333 -9.067 1.00 70.69 729 MET A O 1
ATOM 5973 N N . VAL A 1 730 ? -26.259 -12.999 -8.801 1.00 74.56 730 VAL A N 1
ATOM 5974 C CA . VAL A 1 730 ? -25.266 -14.042 -9.113 1.00 74.56 730 VAL A CA 1
ATOM 5975 C C . VAL A 1 730 ? -25.252 -15.146 -8.046 1.00 74.56 730 VAL A C 1
ATOM 5977 O O . VAL A 1 730 ? -25.241 -16.328 -8.399 1.00 74.56 730 VAL A O 1
ATOM 5980 N N . MET A 1 731 ? -25.325 -14.800 -6.753 1.00 73.62 731 MET A N 1
ATOM 5981 C CA . MET A 1 731 ? -25.416 -15.790 -5.666 1.00 73.62 731 MET A CA 1
ATOM 5982 C C . MET A 1 731 ? -26.710 -16.616 -5.698 1.00 73.62 731 MET A C 1
ATOM 5984 O O . MET A 1 731 ? -26.681 -17.777 -5.293 1.00 73.62 731 MET A O 1
ATOM 5988 N N . LEU A 1 732 ? -27.825 -16.062 -6.186 1.00 74.75 732 LEU A N 1
ATOM 5989 C CA . LEU A 1 732 ? -29.091 -16.789 -6.358 1.00 74.75 732 LEU A CA 1
ATOM 5990 C C . LEU A 1 732 ? -29.158 -17.598 -7.663 1.00 74.75 732 LEU A C 1
ATOM 5992 O O . LEU A 1 732 ? -29.751 -18.681 -7.697 1.00 74.75 732 LEU A O 1
ATOM 5996 N N . ALA A 1 733 ? -28.548 -17.105 -8.740 1.00 79.62 733 ALA A N 1
ATOM 5997 C CA . ALA A 1 733 ? -28.582 -17.749 -10.051 1.00 79.62 733 ALA A CA 1
ATOM 5998 C C . ALA A 1 733 ? -27.733 -19.032 -10.099 1.00 79.62 733 ALA A C 1
ATOM 6000 O O . ALA A 1 733 ? -28.102 -20.010 -10.743 1.00 79.62 733 ALA A O 1
ATOM 6001 N N . LEU A 1 734 ? -26.602 -19.068 -9.390 1.00 81.38 734 LEU A N 1
ATOM 6002 C CA . LEU A 1 734 ? -25.689 -20.217 -9.423 1.00 81.38 734 LEU A CA 1
ATOM 6003 C C . LEU A 1 734 ? -26.326 -21.511 -8.871 1.00 81.38 734 LEU A C 1
ATOM 6005 O O . LEU A 1 734 ? -26.305 -22.526 -9.570 1.00 81.38 734 LEU A O 1
ATOM 6009 N N . PRO A 1 735 ? -26.957 -21.508 -7.680 1.00 85.75 735 PRO A N 1
ATOM 6010 C CA . PRO A 1 735 ? -27.632 -22.693 -7.149 1.00 85.75 735 PRO A CA 1
ATOM 6011 C C . PRO A 1 735 ? -28.857 -23.116 -7.972 1.00 85.75 735 PRO A C 1
ATOM 6013 O O . PRO A 1 735 ? -29.116 -24.310 -8.120 1.00 85.75 735 PRO A O 1
ATOM 6016 N N . THR A 1 736 ? -29.598 -22.158 -8.538 1.00 81.88 736 THR A N 1
ATOM 6017 C CA . THR A 1 736 ? -30.788 -22.448 -9.356 1.00 81.88 736 THR A CA 1
ATOM 6018 C C . THR A 1 736 ? -30.413 -23.091 -10.691 1.00 81.88 736 THR A C 1
ATOM 6020 O O . THR A 1 736 ? -31.028 -24.086 -11.074 1.00 81.88 736 THR A O 1
ATOM 6023 N N . CYS A 1 737 ? -29.339 -22.636 -11.342 1.00 84.94 737 CYS A N 1
ATOM 6024 C CA . CYS A 1 737 ? -28.783 -23.288 -12.531 1.00 84.94 737 CYS A CA 1
ATOM 6025 C C . CYS A 1 737 ? -28.330 -24.732 -12.256 1.00 84.94 737 CYS A C 1
ATOM 6027 O O . CYS A 1 737 ? -28.569 -25.617 -13.078 1.00 84.94 737 CYS A O 1
ATOM 6029 N N . VAL A 1 738 ? -27.720 -25.000 -11.094 1.00 91.44 738 VAL A N 1
ATOM 6030 C CA . VAL A 1 738 ? -27.307 -26.361 -10.701 1.00 91.44 738 VAL A CA 1
ATOM 6031 C C . VAL A 1 738 ? -28.520 -27.271 -10.482 1.00 91.44 738 VAL A C 1
ATOM 6033 O O . VAL A 1 738 ? -28.511 -28.417 -10.933 1.00 91.44 738 VAL A O 1
ATOM 6036 N N . LEU A 1 739 ? -29.585 -26.764 -9.855 1.00 89.31 739 LEU A N 1
ATOM 6037 C CA . LEU A 1 739 ? -30.841 -27.503 -9.689 1.00 89.31 739 LEU A CA 1
ATOM 6038 C C . LEU A 1 739 ? -31.493 -27.831 -11.035 1.00 89.31 739 LEU A C 1
ATOM 6040 O O . LEU A 1 739 ? -31.871 -28.979 -11.266 1.00 89.31 739 LEU A O 1
ATOM 6044 N N . ILE A 1 740 ? -31.566 -26.858 -11.945 1.00 90.94 740 ILE A N 1
ATOM 6045 C CA . ILE A 1 740 ? -32.108 -27.059 -13.296 1.00 90.94 740 ILE A CA 1
ATOM 6046 C C . ILE A 1 740 ? -31.277 -28.099 -14.061 1.00 90.94 740 ILE A C 1
ATOM 6048 O O . ILE A 1 740 ? -31.845 -28.976 -14.709 1.00 90.94 740 ILE A O 1
ATOM 6052 N N . ALA A 1 741 ? -29.946 -28.067 -13.946 1.00 89.31 741 ALA A N 1
ATOM 6053 C CA . ALA A 1 741 ? -29.070 -29.054 -14.575 1.00 89.31 741 ALA A CA 1
ATOM 6054 C C . ALA A 1 741 ? -29.253 -30.468 -13.993 1.00 89.31 741 ALA A C 1
ATOM 6056 O O . ALA A 1 741 ? -29.274 -31.441 -14.747 1.00 89.31 741 ALA A O 1
ATOM 6057 N N . ALA A 1 742 ? -29.429 -30.598 -12.674 1.00 88.44 742 ALA A N 1
ATOM 6058 C CA . ALA A 1 742 ? -29.687 -31.882 -12.021 1.00 88.44 742 ALA A CA 1
ATOM 6059 C C . ALA A 1 742 ? -31.051 -32.467 -12.424 1.00 88.44 742 ALA A C 1
ATOM 6061 O O . ALA A 1 742 ? -31.152 -33.657 -12.723 1.00 88.44 742 ALA A O 1
ATOM 6062 N N . VAL A 1 743 ? -32.083 -31.624 -12.508 1.00 91.94 743 VAL A N 1
ATOM 6063 C CA . VAL A 1 743 ? -33.409 -32.003 -13.017 1.00 91.94 743 VAL A CA 1
ATOM 6064 C C . VAL A 1 743 ? -33.327 -32.391 -14.497 1.00 91.94 743 VAL A C 1
ATOM 6066 O O . VAL A 1 743 ? -33.886 -33.411 -14.895 1.00 91.94 743 VAL A O 1
ATOM 6069 N N . GLY A 1 744 ? -32.562 -31.651 -15.301 1.00 88.88 744 GLY A N 1
ATOM 6070 C CA . GLY A 1 744 ? -32.281 -31.987 -16.697 1.00 88.88 744 GLY A CA 1
ATOM 6071 C C . GLY A 1 744 ? -31.576 -33.337 -16.851 1.00 88.88 744 GLY A C 1
ATOM 6072 O O . GLY A 1 744 ? -31.985 -34.140 -17.684 1.00 88.88 744 GLY A O 1
ATOM 6073 N N . MET A 1 745 ? -30.579 -33.642 -16.012 1.00 85.06 745 MET A N 1
ATOM 6074 C CA . MET A 1 745 ? -29.943 -34.967 -15.979 1.00 85.06 745 MET A CA 1
ATOM 6075 C C . MET A 1 745 ? -30.918 -36.064 -15.551 1.00 85.06 745 MET A C 1
ATOM 6077 O O . MET A 1 745 ? -30.904 -37.146 -16.133 1.00 85.06 745 MET A O 1
ATOM 6081 N N . TYR A 1 746 ? -31.781 -35.802 -14.571 1.00 85.12 746 TYR A N 1
ATOM 6082 C CA . TYR A 1 746 ? -32.798 -36.757 -14.141 1.00 85.12 746 TYR A CA 1
ATOM 6083 C C . TYR A 1 746 ? -33.790 -37.074 -15.271 1.00 85.12 746 TYR A C 1
ATOM 6085 O O . TYR A 1 746 ? -34.048 -38.246 -15.557 1.00 85.12 746 TYR A O 1
ATOM 6093 N N . PHE A 1 747 ? -34.279 -36.054 -15.983 1.00 86.25 747 PHE A N 1
ATOM 6094 C CA . PHE A 1 747 ? -35.110 -36.245 -17.174 1.00 86.25 747 PHE A CA 1
ATOM 6095 C C . PHE A 1 747 ? -34.350 -36.953 -18.297 1.00 86.25 747 PHE A C 1
ATOM 6097 O O . PHE A 1 747 ? -34.878 -37.867 -18.920 1.00 86.25 747 PHE A O 1
ATOM 6104 N N . PHE A 1 748 ? -33.082 -36.612 -18.514 1.00 81.31 748 PHE A N 1
ATOM 6105 C CA . PHE A 1 748 ? -32.243 -37.267 -19.513 1.00 81.31 748 PHE A CA 1
ATOM 6106 C C . PHE A 1 748 ? -32.051 -38.765 -19.225 1.00 81.31 748 PHE A C 1
ATOM 6108 O O . PHE A 1 748 ? -32.143 -39.583 -20.138 1.00 81.31 748 PHE A O 1
ATOM 6115 N N . VAL A 1 749 ? -31.830 -39.149 -17.965 1.00 78.62 749 VAL A N 1
ATOM 6116 C CA . VAL A 1 749 ? -31.683 -40.557 -17.555 1.00 78.62 749 VAL A CA 1
ATOM 6117 C C . VAL A 1 749 ? -33.016 -41.306 -17.645 1.00 78.62 749 VAL A C 1
ATOM 6119 O O . VAL A 1 749 ? -33.054 -42.441 -18.124 1.00 78.62 749 VAL A O 1
ATOM 6122 N N . THR A 1 750 ? -34.118 -40.678 -17.230 1.00 76.12 750 THR A N 1
ATOM 6123 C CA . THR A 1 750 ? -35.454 -41.299 -17.256 1.00 76.12 750 THR A CA 1
ATOM 6124 C C . THR A 1 750 ? -36.024 -41.448 -18.665 1.00 76.12 750 THR A C 1
ATOM 6126 O O . THR A 1 750 ? -36.711 -42.437 -18.920 1.00 76.12 750 THR A O 1
ATOM 6129 N N . ILE A 1 751 ? -35.715 -40.525 -19.581 1.00 78.88 751 ILE A N 1
ATOM 6130 C CA . ILE A 1 751 ? -36.096 -40.615 -20.997 1.00 78.88 751 ILE A CA 1
ATOM 6131 C C . ILE A 1 751 ? -35.230 -41.643 -21.719 1.00 78.88 751 ILE A C 1
ATOM 6133 O O . ILE A 1 751 ? -35.758 -42.453 -22.477 1.00 78.88 751 ILE A O 1
ATOM 6137 N N . ASN A 1 752 ? -33.915 -41.646 -21.478 1.00 71.69 752 ASN A N 1
ATOM 6138 C CA . ASN A 1 752 ? -33.039 -42.494 -22.274 1.00 71.69 752 ASN A CA 1
ATOM 6139 C C . ASN A 1 752 ? -33.066 -43.967 -21.869 1.00 71.69 752 ASN A C 1
ATOM 6141 O O . ASN A 1 752 ? -32.821 -44.771 -22.752 1.00 71.69 752 ASN A O 1
ATOM 6145 N N . LYS A 1 753 ? -33.362 -44.358 -20.614 1.00 63.00 753 LYS A N 1
ATOM 6146 C CA . LYS A 1 753 ? -33.403 -45.775 -20.151 1.00 63.00 753 LYS A CA 1
ATOM 6147 C C . LYS A 1 753 ? -32.387 -46.708 -20.854 1.00 63.00 753 LYS A C 1
ATOM 6149 O O . LYS A 1 753 ? -32.704 -47.847 -21.188 1.00 63.00 753 LYS A O 1
ATOM 6154 N N . ILE A 1 754 ? -31.166 -46.231 -21.108 1.00 58.97 754 ILE A N 1
ATOM 6155 C CA . ILE A 1 754 ? -30.117 -47.046 -21.719 1.00 58.97 754 ILE A CA 1
ATOM 6156 C C . ILE A 1 754 ? -29.497 -47.842 -20.580 1.00 58.97 754 ILE A C 1
ATOM 6158 O O . ILE A 1 754 ? -28.867 -47.283 -19.681 1.00 58.97 754 ILE A O 1
ATOM 6162 N N . ASP A 1 755 ? -29.718 -49.149 -20.606 1.00 54.03 755 ASP A N 1
ATOM 6163 C CA . ASP A 1 755 ? -29.171 -50.079 -19.633 1.00 54.03 755 ASP A CA 1
ATOM 6164 C C . ASP A 1 755 ? -27.650 -50.211 -19.837 1.00 54.03 755 ASP A C 1
ATOM 6166 O O . ASP A 1 755 ? -27.159 -50.912 -20.723 1.00 54.03 755 ASP A O 1
ATOM 6170 N N . LEU A 1 756 ? -26.877 -49.480 -19.027 1.00 57.19 756 LEU A N 1
ATOM 6171 C CA . LEU A 1 756 ? -25.408 -49.501 -19.046 1.00 57.19 756 LEU A CA 1
ATOM 6172 C C . LEU A 1 756 ? -24.830 -50.789 -18.426 1.00 57.19 756 LEU A C 1
ATOM 6174 O O . LEU A 1 756 ? -23.608 -50.933 -18.354 1.00 57.19 756 LEU A O 1
ATOM 6178 N N . SER A 1 757 ? -25.664 -51.748 -18.004 1.00 61.53 757 SER A N 1
ATOM 6179 C CA . SER A 1 757 ? -25.226 -53.039 -17.451 1.00 61.53 757 SER A CA 1
ATOM 6180 C C . SER A 1 757 ? -24.444 -53.909 -18.450 1.00 61.53 757 SER A C 1
ATOM 6182 O O . SER A 1 757 ? -23.667 -54.774 -18.038 1.00 61.53 757 SER A O 1
ATOM 6184 N N . HIS A 1 758 ? -24.549 -53.630 -19.756 1.00 55.12 758 HIS A N 1
ATOM 6185 C CA . HIS A 1 758 ? -23.739 -54.274 -20.795 1.00 55.12 758 HIS A CA 1
ATOM 6186 C C . HIS A 1 758 ? -22.304 -53.724 -20.924 1.00 55.12 758 HIS A C 1
ATOM 6188 O O . HIS A 1 758 ? -21.476 -54.340 -21.603 1.00 55.12 758 HIS A O 1
ATOM 6194 N N . LEU A 1 759 ? -21.950 -52.623 -20.246 1.00 55.72 759 LEU A N 1
ATOM 6195 C CA . LEU A 1 759 ? -20.574 -52.115 -20.216 1.00 55.72 759 LEU A CA 1
ATOM 6196 C C . LEU A 1 759 ? -19.711 -52.943 -19.250 1.00 55.72 759 LEU A C 1
ATOM 6198 O O . LEU A 1 759 ? -19.441 -52.561 -18.110 1.00 55.72 759 LEU A O 1
ATOM 6202 N N . LYS A 1 760 ? -19.223 -54.096 -19.720 1.00 54.78 760 LYS A N 1
ATOM 6203 C CA . LYS A 1 760 ? -18.143 -54.827 -19.040 1.00 54.78 760 LYS A CA 1
ATOM 6204 C C . LYS A 1 760 ? -16.877 -53.968 -19.030 1.00 54.78 760 LYS A C 1
ATOM 6206 O O . LYS A 1 760 ? -16.382 -53.574 -20.083 1.00 54.78 760 LYS A O 1
ATOM 6211 N N . LYS A 1 761 ? -16.319 -53.725 -17.836 1.00 49.00 761 LYS A N 1
ATOM 6212 C CA . LYS A 1 761 ? -15.026 -53.045 -17.648 1.00 49.00 761 LYS A CA 1
ATOM 6213 C C . LYS A 1 761 ? -13.956 -53.700 -18.524 1.00 49.00 761 LYS A C 1
ATOM 6215 O O . LYS A 1 761 ? -13.510 -54.811 -18.239 1.00 49.00 761 LYS A O 1
ATOM 6220 N N . THR A 1 762 ? -13.483 -52.989 -19.541 1.00 43.88 762 THR A N 1
ATOM 6221 C CA . THR A 1 762 ? -12.213 -53.306 -20.189 1.00 43.88 762 THR A CA 1
ATOM 6222 C C . THR A 1 762 ? -11.116 -53.036 -19.167 1.00 43.88 762 THR A C 1
ATOM 6224 O O . THR A 1 762 ? -10.788 -51.882 -18.885 1.00 43.88 762 THR A O 1
ATOM 6227 N N . SER A 1 763 ? -10.565 -54.081 -18.550 1.00 43.44 763 SER A N 1
ATOM 6228 C CA . SER A 1 763 ? -9.332 -53.918 -17.790 1.00 43.44 763 SER A CA 1
ATOM 6229 C C . SER A 1 763 ? -8.251 -53.518 -18.786 1.00 43.44 763 SER A C 1
ATOM 6231 O O . SER A 1 763 ? -7.825 -54.339 -19.601 1.00 43.44 763 SER A O 1
ATOM 6233 N N . PHE A 1 764 ? -7.814 -52.260 -18.728 1.00 43.06 764 PHE A N 1
ATOM 6234 C CA . PHE A 1 764 ? -6.533 -51.861 -19.296 1.00 43.06 764 PHE A CA 1
ATOM 6235 C C . PHE A 1 764 ? -5.499 -52.890 -18.831 1.00 43.06 764 PHE A C 1
ATOM 6237 O O . PHE A 1 764 ? -5.555 -53.306 -17.671 1.00 43.06 764 PHE A O 1
ATOM 6244 N N . ALA A 1 765 ? -4.613 -53.344 -19.719 1.00 45.50 765 ALA A N 1
ATOM 6245 C CA . ALA A 1 765 ? -3.567 -54.313 -19.407 1.00 45.50 765 ALA A CA 1
ATOM 6246 C C . ALA A 1 765 ? -2.580 -53.728 -18.376 1.00 45.50 765 ALA A C 1
ATOM 6248 O O . ALA A 1 765 ? -1.459 -53.333 -18.679 1.00 45.50 765 ALA A O 1
ATOM 6249 N N . GLY A 1 766 ? -3.016 -53.642 -17.123 1.00 52.94 766 GLY A N 1
ATOM 6250 C CA . GLY A 1 766 ? -2.225 -53.281 -15.969 1.00 52.94 766 GLY A CA 1
ATOM 6251 C C . GLY A 1 766 ? -1.385 -54.482 -15.593 1.00 52.94 766 GLY A C 1
ATOM 6252 O O . GLY A 1 766 ? -1.790 -55.264 -14.739 1.00 52.94 766 GLY A O 1
ATOM 6253 N N . LYS A 1 767 ? -0.261 -54.649 -16.294 1.00 51.25 767 LYS A N 1
ATOM 6254 C CA . LYS A 1 767 ? 0.952 -55.364 -15.863 1.00 51.25 767 LYS A CA 1
ATOM 6255 C C . LYS A 1 767 ? 1.957 -55.349 -17.015 1.00 51.25 767 LYS A C 1
ATOM 6257 O O . LYS A 1 767 ? 1.944 -56.255 -17.840 1.00 51.25 767 LYS A O 1
ATOM 6262 N N . LYS A 1 768 ? 2.792 -54.298 -17.050 1.00 46.94 768 LYS A N 1
ATOM 6263 C CA . LYS A 1 768 ? 4.211 -54.260 -17.488 1.00 46.94 768 LYS A CA 1
ATOM 6264 C C . LYS A 1 768 ? 4.642 -52.817 -17.815 1.00 46.94 768 LYS A C 1
ATOM 6266 O O . LYS A 1 768 ? 4.917 -52.485 -18.958 1.00 46.94 768 LYS A O 1
ATOM 6271 N N . THR A 1 769 ? 4.739 -51.953 -16.806 1.00 45.75 769 THR A N 1
ATOM 6272 C CA . THR A 1 769 ? 5.519 -50.702 -16.907 1.00 45.75 769 THR A CA 1
ATOM 6273 C C . THR A 1 769 ? 6.317 -50.474 -15.624 1.00 45.75 769 THR A C 1
ATOM 6275 O O . THR A 1 769 ? 6.123 -49.522 -14.877 1.00 45.75 769 THR A O 1
ATOM 6278 N N . THR A 1 770 ? 7.256 -51.375 -15.345 1.00 45.66 770 THR A N 1
ATOM 6279 C CA . THR A 1 770 ? 8.335 -51.124 -14.384 1.00 45.66 770 THR A CA 1
ATOM 6280 C C . THR A 1 770 ? 9.456 -50.352 -15.074 1.00 45.66 770 THR A C 1
ATOM 6282 O O . THR A 1 770 ? 10.477 -50.946 -15.393 1.00 45.66 770 THR A O 1
ATOM 6285 N N . HIS A 1 771 ? 9.303 -49.048 -15.318 1.00 40.84 771 HIS A N 1
ATOM 6286 C CA . HIS A 1 771 ? 10.447 -48.219 -15.721 1.00 40.84 771 HIS A CA 1
ATOM 6287 C C . HIS A 1 771 ? 10.446 -46.857 -15.024 1.00 40.84 771 HIS A C 1
ATOM 6289 O O . HIS A 1 771 ? 9.861 -45.871 -15.458 1.00 40.84 771 HIS A O 1
ATOM 6295 N N . ARG A 1 772 ? 11.180 -46.842 -13.909 1.00 42.06 772 ARG A N 1
ATOM 6296 C CA . ARG A 1 772 ? 11.905 -45.687 -13.383 1.00 42.06 772 ARG A CA 1
ATOM 6297 C C . ARG A 1 772 ? 12.967 -45.327 -14.437 1.00 42.06 772 ARG A C 1
ATOM 6299 O O . ARG A 1 772 ? 13.755 -46.201 -14.789 1.00 42.06 772 ARG A O 1
ATOM 6306 N N . ARG A 1 773 ? 12.991 -44.059 -14.868 1.00 39.44 773 ARG A N 1
ATOM 6307 C CA . ARG A 1 773 ? 13.857 -43.391 -15.873 1.00 39.44 773 ARG A CA 1
ATOM 6308 C C . ARG A 1 773 ? 13.140 -43.080 -17.186 1.00 39.44 773 ARG A C 1
ATOM 6310 O O . ARG A 1 773 ? 12.711 -43.968 -17.907 1.00 39.44 773 ARG A O 1
ATOM 6317 N N . ILE A 1 774 ? 13.076 -41.783 -17.471 1.00 43.44 774 ILE A N 1
ATOM 6318 C CA . ILE A 1 774 ? 12.687 -41.188 -18.747 1.00 43.44 774 ILE A CA 1
ATOM 6319 C C . ILE A 1 774 ? 13.918 -41.231 -19.660 1.00 43.44 774 ILE A C 1
ATOM 6321 O O . ILE A 1 774 ? 14.931 -40.625 -19.301 1.00 43.44 774 ILE A O 1
ATOM 6325 N N . PRO A 1 775 ? 13.853 -41.872 -20.838 1.00 40.50 775 PRO A N 1
ATOM 6326 C CA . PRO A 1 775 ? 14.694 -41.487 -21.952 1.00 40.50 775 PRO A CA 1
ATOM 6327 C C . PRO A 1 775 ? 13.836 -40.889 -23.069 1.00 40.50 775 PRO A C 1
ATOM 6329 O O . PRO A 1 775 ? 12.808 -41.428 -23.479 1.00 40.50 775 PRO A O 1
ATOM 6332 N N . PHE A 1 776 ? 14.296 -39.753 -23.578 1.00 42.31 776 PHE A N 1
ATOM 6333 C CA . PHE A 1 776 ? 13.853 -39.187 -24.841 1.00 42.31 776 PHE A CA 1
ATOM 6334 C C . PHE A 1 776 ? 14.079 -40.194 -25.977 1.00 42.31 776 PHE A C 1
ATOM 6336 O O . PHE A 1 776 ? 15.217 -40.624 -26.165 1.00 42.31 776 PHE A O 1
ATOM 6343 N N . LYS A 1 777 ? 13.041 -40.505 -26.770 1.00 37.47 777 LYS A N 1
ATOM 6344 C CA . LYS A 1 777 ? 13.086 -40.443 -28.247 1.00 37.47 777 LYS A CA 1
ATOM 6345 C C . LYS A 1 777 ? 11.757 -40.820 -28.930 1.00 37.47 777 LYS A C 1
ATOM 6347 O O . LYS A 1 777 ? 11.151 -41.841 -28.643 1.00 37.47 777 LYS A O 1
ATOM 6352 N N . THR A 1 778 ? 11.404 -39.951 -29.884 1.00 38.44 778 THR A N 1
ATOM 6353 C CA . THR A 1 778 ? 10.756 -40.162 -31.198 1.00 38.44 778 THR A CA 1
ATOM 6354 C C . THR A 1 778 ? 9.444 -40.945 -31.301 1.00 38.44 778 THR A C 1
ATOM 6356 O O . THR A 1 778 ? 9.393 -42.162 -31.153 1.00 38.44 778 THR A O 1
ATOM 6359 N N . LYS A 1 779 ? 8.407 -40.212 -31.729 1.00 46.16 779 LYS A N 1
ATOM 6360 C CA . LYS A 1 779 ? 7.127 -40.706 -32.248 1.00 46.16 779 LYS A CA 1
ATOM 6361 C C . LYS A 1 779 ? 7.337 -41.757 -33.349 1.00 46.16 779 LYS A C 1
ATOM 6363 O O . LYS A 1 779 ? 7.955 -41.454 -34.368 1.00 46.16 779 LYS A O 1
ATOM 6368 N N . LYS A 1 780 ? 6.731 -42.935 -33.191 1.00 38.38 780 LYS A N 1
ATOM 6369 C CA . LYS A 1 780 ? 6.273 -43.763 -34.313 1.00 38.38 780 LYS A CA 1
ATOM 6370 C C . LYS A 1 780 ? 4.837 -44.205 -34.048 1.00 38.38 78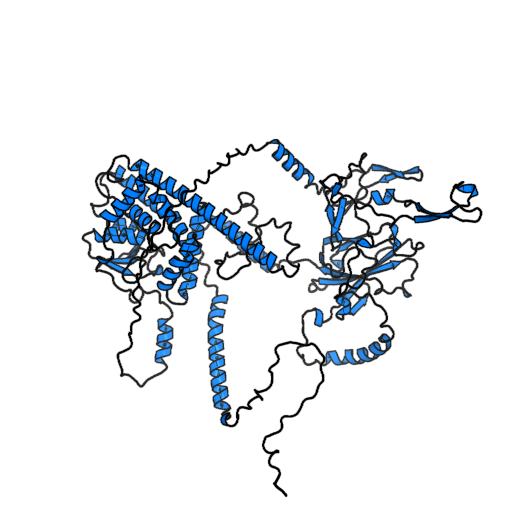0 LYS A C 1
ATOM 6372 O O . LYS A 1 780 ? 4.527 -44.737 -32.986 1.00 38.38 780 LYS A O 1
ATOM 6377 N N . ASN A 1 781 ? 3.985 -43.915 -35.023 1.00 44.25 781 ASN A N 1
ATOM 6378 C CA . ASN A 1 781 ? 2.593 -44.326 -35.091 1.00 44.25 781 ASN A CA 1
ATOM 6379 C C . ASN A 1 781 ? 2.518 -45.828 -35.375 1.00 44.25 781 ASN A C 1
ATOM 6381 O O . ASN A 1 781 ? 3.001 -46.263 -36.414 1.00 44.25 781 ASN A O 1
ATOM 6385 N N . THR A 1 782 ? 1.853 -46.580 -34.502 1.00 44.22 782 THR A N 1
ATOM 6386 C CA . THR A 1 782 ? 1.189 -47.846 -34.848 1.00 44.22 782 THR A CA 1
ATOM 6387 C C . THR A 1 782 ? 0.045 -48.057 -33.863 1.00 44.22 782 THR A C 1
ATOM 6389 O O . THR A 1 782 ? 0.262 -48.394 -32.701 1.00 44.22 782 THR A O 1
ATOM 6392 N N . THR A 1 783 ? -1.179 -47.812 -34.323 1.00 38.59 783 THR A N 1
ATOM 6393 C CA . THR A 1 783 ? -2.424 -48.192 -33.652 1.00 38.59 783 THR A CA 1
ATOM 6394 C C . THR A 1 783 ? -2.623 -49.698 -33.817 1.00 38.59 783 THR A C 1
ATOM 6396 O O . THR A 1 783 ? -3.069 -50.149 -34.868 1.00 38.59 783 THR A O 1
ATOM 6399 N N . ALA A 1 784 ? -2.277 -50.493 -32.803 1.00 47.94 784 ALA A N 1
ATOM 6400 C CA . ALA A 1 784 ? -2.743 -51.875 -32.739 1.00 47.94 784 ALA A CA 1
ATOM 6401 C C . ALA A 1 784 ? -4.225 -51.858 -32.333 1.00 47.94 784 ALA A C 1
ATOM 6403 O O . ALA A 1 784 ? -4.571 -51.324 -31.278 1.00 47.94 784 ALA A O 1
ATOM 6404 N N . LEU A 1 785 ? -5.095 -52.392 -33.191 1.00 45.94 785 LEU A N 1
ATOM 6405 C CA . LEU A 1 785 ? -6.519 -52.544 -32.893 1.00 45.94 785 LEU A CA 1
ATOM 6406 C C . LEU A 1 785 ? -6.703 -53.532 -31.723 1.00 45.94 785 LEU A C 1
ATOM 6408 O O . LEU A 1 785 ? -5.977 -54.527 -31.646 1.00 45.94 785 LEU A O 1
ATOM 6412 N N . PRO A 1 786 ? -7.649 -53.287 -30.801 1.00 44.81 786 PRO A N 1
ATOM 6413 C CA . PRO A 1 786 ? -7.931 -54.213 -29.712 1.00 44.81 786 PRO A CA 1
ATOM 6414 C C . PRO A 1 786 ? -8.587 -55.490 -30.255 1.00 44.81 786 PRO A C 1
ATOM 6416 O O . PRO A 1 786 ? -9.650 -55.437 -30.865 1.00 44.81 786 PRO A O 1
ATOM 6419 N N . VAL A 1 787 ? -7.957 -56.641 -30.013 1.00 50.38 787 VAL A N 1
ATOM 6420 C CA . VAL A 1 787 ? -8.483 -57.967 -30.379 1.00 50.38 787 VAL A CA 1
ATOM 6421 C C . VAL A 1 787 ? -9.289 -58.541 -29.209 1.00 50.38 787 VAL A C 1
ATOM 6423 O O . VAL A 1 787 ? -8.857 -58.471 -28.053 1.00 50.38 787 VAL A O 1
ATOM 6426 N N . TYR A 1 788 ? -10.466 -59.107 -29.491 1.00 46.50 788 TYR A N 1
ATOM 6427 C CA . TYR A 1 788 ? -11.316 -59.760 -28.493 1.00 46.50 788 TYR A CA 1
ATOM 6428 C C . TYR A 1 788 ? -10.783 -61.158 -28.134 1.00 46.50 788 TYR A C 1
ATOM 6430 O O . TYR A 1 788 ? -10.264 -61.890 -28.969 1.00 46.50 788 TYR A O 1
ATOM 6438 N N . LYS A 1 789 ? -10.950 -61.574 -26.868 1.00 46.31 789 LYS A N 1
ATOM 6439 C CA . LYS A 1 789 ? -10.532 -62.904 -26.368 1.00 46.31 789 LYS A CA 1
ATOM 6440 C C . LYS A 1 789 ? -11.230 -64.098 -27.048 1.00 46.31 789 LYS A C 1
ATOM 6442 O O . LYS A 1 789 ? -10.848 -65.231 -26.771 1.00 46.31 789 LYS A O 1
ATOM 6447 N N . SER A 1 790 ? -12.236 -63.869 -27.891 1.00 48.91 790 SER A N 1
ATOM 6448 C CA . SER A 1 790 ? -12.916 -64.912 -28.669 1.00 48.91 790 SER A CA 1
ATOM 6449 C C . SER A 1 790 ? -12.024 -65.552 -29.731 1.00 48.91 790 SER A C 1
ATOM 6451 O O . SER A 1 790 ? -12.268 -66.695 -30.099 1.00 48.91 790 SER A O 1
ATOM 6453 N N . ASP A 1 791 ? -10.959 -64.872 -30.159 1.00 49.53 791 ASP A N 1
ATOM 6454 C CA . ASP A 1 791 ? -10.193 -65.280 -31.344 1.00 49.53 791 ASP A CA 1
ATOM 6455 C C . ASP A 1 791 ? -8.954 -66.133 -30.997 1.00 49.53 791 ASP A C 1
ATOM 6457 O O . ASP A 1 791 ? -8.128 -66.422 -31.856 1.00 49.53 791 ASP A O 1
ATOM 6461 N N . ILE A 1 792 ? -8.808 -66.550 -29.730 1.00 48.97 792 ILE A N 1
ATOM 6462 C CA . ILE A 1 792 ? -7.655 -67.339 -29.241 1.00 48.97 792 ILE A CA 1
ATOM 6463 C C . ILE A 1 792 ? -8.004 -68.823 -29.014 1.00 48.97 792 ILE A C 1
ATOM 6465 O O . ILE A 1 792 ? -7.114 -69.640 -28.797 1.00 48.97 792 ILE A O 1
ATOM 6469 N N . ASN A 1 793 ? -9.272 -69.218 -29.151 1.00 43.88 793 ASN A N 1
ATOM 6470 C CA . ASN A 1 793 ? -9.663 -70.630 -29.113 1.00 43.88 793 ASN A CA 1
ATOM 6471 C C . ASN A 1 793 ? -9.917 -71.159 -30.530 1.00 43.88 793 ASN A C 1
ATOM 6473 O O . ASN A 1 793 ? -11.044 -71.490 -30.893 1.00 43.88 793 ASN A O 1
ATOM 6477 N N . GLY A 1 794 ? -8.850 -71.236 -31.327 1.00 43.12 794 GLY A N 1
ATOM 6478 C CA . GLY A 1 794 ? -8.812 -72.116 -32.496 1.00 43.12 794 GLY A CA 1
ATOM 6479 C C . GLY A 1 794 ? -8.734 -73.588 -32.057 1.00 43.12 794 GLY A C 1
ATOM 6480 O O . GLY A 1 794 ? -8.228 -73.871 -30.967 1.00 43.12 794 GLY A O 1
ATOM 6481 N N . PRO A 1 795 ? -9.267 -74.530 -32.854 1.00 40.19 795 PRO A N 1
ATOM 6482 C CA . PRO A 1 795 ? -9.439 -75.917 -32.444 1.00 40.19 795 PRO A CA 1
ATOM 6483 C C . PRO A 1 795 ? -8.084 -76.607 -32.266 1.00 40.19 795 PRO A C 1
ATOM 6485 O O . PRO A 1 795 ? -7.168 -76.425 -33.065 1.00 40.19 795 PRO A O 1
ATOM 6488 N N . LYS A 1 796 ? -7.978 -77.437 -31.224 1.00 42.75 796 LYS A N 1
ATOM 6489 C CA . LYS A 1 796 ? -6.925 -78.448 -31.125 1.00 42.75 796 LYS A CA 1
ATOM 6490 C C . LYS A 1 796 ? -7.047 -79.384 -32.329 1.00 42.75 796 LYS A C 1
ATOM 6492 O O . LYS A 1 796 ? -8.078 -80.035 -32.473 1.00 42.75 796 LYS A O 1
ATOM 6497 N N . HIS A 1 797 ? -6.000 -79.461 -33.133 1.00 38.03 797 HIS A N 1
ATOM 6498 C CA . HIS A 1 797 ? -5.700 -80.614 -33.970 1.00 38.03 797 HIS A CA 1
ATOM 6499 C C . HIS A 1 797 ? -4.220 -80.957 -33.778 1.00 38.03 797 HIS A C 1
ATOM 6501 O O . HIS A 1 797 ? -3.419 -80.054 -33.530 1.00 38.03 797 HIS A O 1
ATOM 6507 N N . ASP A 1 798 ? -3.960 -82.263 -33.781 1.00 37.28 798 ASP A N 1
ATOM 6508 C CA . ASP A 1 798 ? -2.746 -82.971 -33.353 1.00 37.28 798 ASP A CA 1
ATOM 6509 C C . ASP A 1 798 ? -1.419 -82.487 -33.954 1.00 37.28 798 ASP A C 1
ATOM 6511 O O . ASP A 1 798 ? -1.407 -82.052 -35.131 1.00 37.28 798 ASP A O 1
#

Sequence (798 aa):
MLQLHVWGINNSISIISPECIAISWLISKSNLEYEVILSNNTNLSNLNKLPCLISETNQYNGFNEILNFIMDDVYTPKNAEDQLINQSLTCFILNNFEVLNQYNLFMNGKNYEKYTRKVIVQFYPFPMMFNKSLKLYNNAEQLVKLSGLGKKAGSGISFLKFANNEKEEEICQTETFNDELDDVDENEVEDEKRTKAISSLHEKQLLKKQQTKKILQESRSTMKCLNLLNQYLTSITKLKGDKKYLIGDKLSSSEILLAAYLFCLTSDQLPDRFIYNYLTHKTQVSNFIKDIRNEFNINVDEINKFRQPIGNEFVMKFISTILISCLLVGNIDGLTIAKQTTQKIIASPSSTSSIDLPIVTEEAVKLSKRMRDVIVNKDYQKQQEAKKKLTQSSTETPPPRWIRTRKDGRTEIVTPTIIQGVTFSARPPKTTDGLEPWVSLKDDGSPKTINPKYKNGRIKDGYPSYTTYFQQATTFTYNKEQLKAHNMAEDEIFTEIIYTEEEDLEDHFLNPIIRCTPDRYKMKGIGRDKSPEPFCTPKDTARLIMDKTYFVTWYSRFFDPTVKQIKLHFTNVKESLKEKGLRKREFNETAQEKGEKEEEEEEEEEKKDLALFDKRSRTIEKGGRIQDSFFQTEWLDNELGYYPLYINESFFDKSYTVFEKKVLISIQPDNIPDEEFDILKNSIVVEFSKGSIVSKGHLEDLKKLEEKYANRHMHNIEIEEGIDYEKYMVMLALPTCVLIAAVGMYFFVTINKIDLSHLKKTSFAGKKTTHRRIPFKTKKNTTALPVYKSDINGPKHD

Organism: NCBI:txid1227364

Secondary structure (DSSP, 8-state):
-EEEE--EETTEE-TT-HHHHHHHHHHHTSS--EEEE----GGGSTTS-S-EEE-SS-EEEHHHHHHHHH--TTTS-SSHHHHHHHHHHHHHHHHHHHHHHHIIIIISHHHIIIIIHHHHHHHS-TTHHHHHHHHHHHHHHHHHHHTT-S----SS-SSSTTS---------TTS-S-TT-TTS-TTTTTTTTT-----HHHHHHHHHHHHHHHHHHHHHHHHHHHHHHHHHHHHHHHHHTT-SSSSTTS--HHHHHHHHHHHHHT-TT-S--HHHHHHHT-HHHHHHHHHHHHHT---GGG---EE---GGGSS-SSHHHHHHHHHSSS-SS------------------------------------PPPP----HHHHHHHHHHHHHT----SSPPPPEEEE-TTS-EEEE--EEETTEEETPPPPSS--S---EEEE-TTS-EEEE--EEETTEEETPPP---GGGSEEEEEEEEHHHH--TTS-TT-EEEEEEEEPPTTHHHHHT--BPPP-GGG---BTTTT-B--TTEEESPTT-EEETT-EEEEEE-GGGS-TT--EEEEEEEEEEPPTTTTT---------TTSHHHHHHHHHHHHHTGGG-------HHHHTTPEEEEEEEEPPPEEGGG-EEEEE--GGGS-S-TT--EEEEEEEEEETTS-TTT--TTTT-EEEEEE---PPPHHHHHHHHHHHHHHHGGGT--S-------HHHHHHHHHHHHHHHHHHHHHHHHHHHH---GGG--------S-----S----------PPPPPGGGG-PPP--

pLDDT: mean 70.16, std 21.33, range [24.0, 94.69]

Foldseek 3Di:
DKEWEAADDDLDGDLLDLQSVLVLLVVVPAPDDYFYENLLALVVDPVSDDGWMDDPPDIAHTNPRSCVVSPDPAAQDPDPVLNVVLVVLLVVCVLQLVLLLLCQCQVLPQNPPPPNLVSLCVSADPPVSVVVSVVSNVVSQVSNVVVVLHPPPDPPPPVPVPPDDDPPPVDPPPPDPPDPPPPPPPVPPPVPPDDDDQPPVNVVVVSVVVVVVVVVSSVVSVVVSLVSVCVV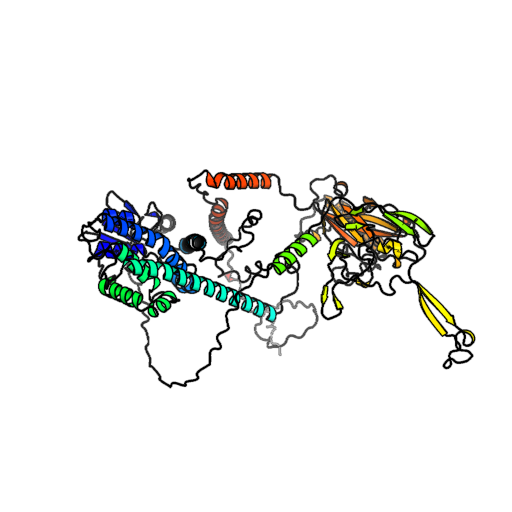VVVQVVQCPVPPESRHPHHHSSLSSVLSSVCSLQPPSGPDNSVVVSQVVPPVSVVVNVVSCVVPVPPSVVPVRYDYDDDPSHPDDPDCVVVVVVVVVDDDDDPDDDDDDDDDDDDDDDDDDDDDDDDDDDDDDDDDDDDDDPPPDVVVVVVVVVVVVVVDDLPVDADDWDWDQAPVRDIDIFGWDAALSDIFQDDDDPDCPQQDWFWEADLQQHTDIDGWDDDPNDIPPGQDDPDLLQWDWDWDWDACVRVVDPPDDNPDIDIDTDTHHDSCVVNVVSGRYDADDQVLWFAFAPVSPATLPFWNPNAFAAEDAAQHKGKTFGRLVSDDPVFFWKKKFKWFWAFDPVVVVDDDPPDPDDPVVVVVVVVVVVVVVVCVVVPPDPHAHHRVVNPIDIDDTPDMDDIDGSVNRIDIDHHHPVVDDPPPPDFKTKIKMDMGTPVDDPVRDDSRPSIGIYMYGNPDDCDVVNVVVVVVVVVVVVCPVVDPDDPPPPDPVVVVCVVVVVVVVVVVVVVVVVCVCVVVVDPCVPPDDPPDPPDDDPDDDDDDDDDDDDDDDDDDPVVPPDDDDD

InterPro domains:
  IPR019564 Mitochondrial outer membrane transport complex Sam37/metaxin, N-terminal domain [PF10568] (20-135)
  IPR028000 Pma1 stabilization in the Golgi protein 1 [PF14610] (507-753)
  IPR031317 Tom37, C-terminal domain [PF11801] (183-326)
  IPR050931 Mitochondrial Protein Transport Metaxin [PTHR12289] (4-300)